Protein AF-0000000084984736 (afdb_homodimer)

Sequence (1146 aa):
MARRSENTKALRWLFRTSKKQLVPMVLLILGNTLLASTAALFALACRGVIDGAVAQDRQELIVYAAALLGIILAQFVLRLACRSLEERIKAKLEMLYKSGLFETLLQKGYSEVTQFHSGELLNRLTNDVVVVSEGVATLLPNLFSLLTRISCALGVLILFDRMFALVFVIGGALLFAVSRVFRGRMKRMHKQVQQKDGEVRSFLQEVLGSLAIVKVFDIQNRMLAKSEQIQQEHYRARMKRRTVGILANAGFGLIFQTGYLYALLWGAFRLFEGSMSFGSLTAVLQLVGQVQQPFANLSGFLPKYYSMIASAERIIEMEQLPDEAGASTQRDAAALYADLRGICFENLTFRYDRETLFESADLQIDKYDFVAIEGISGIGKSTLLKLLLGLYPGYAGRIYLETDGEGEIPADRSTRRLFGYVPQGNYLFSGTIRENITLIRPDATQEQIDEAIRISCAEAFVRQLPQGLDTVIGEKGAGLSEGQVQRLAIARMLLSGAPVLLLDEATSALDEATSALDEQTEEQLLRNLRELRAYTLVIVSHKKAALSICNKRVRIVNQKIICSEEGCEPSPLMARRSENTKALRWLFRTSKKQLVPMVLLILGNTLLASTAALFALACRGVIDGAVAQDRQELIVYAAALLGIILAQFVLRLACRSLEERIKAKLEMLYKSGLFETLLQKGYSEVTQFHSGELLNRLTNDVVVVSEGVATLLPNLFSLLTRISCALGVLILFDRMFALVFVIGGALLFAVSRVFRGRMKRMHKQVQQKDGEVRSFLQEVLGSLAIVKVFDIQNRMLAKSEQIQQEHYRARMKRRTVGILANAGFGLIFQTGYLYALLWGAFRLFEGSMSFGSLTAVLQLVGQVQQPFANLSGFLPKYYSMIASAERIIEMEQLPDEAGASTQRDAAALYADLRGICFENLTFRYDRETLFESADLQIDKYDFVAIEGISGIGKSTLLKLLLGLYPGYAGRIYLETDGEGEIPADRSTRRLFGYVPQGNYLFSGTIRENITLIRPDATQEQIDEAIRISCAEAFVRQLPQGLDTVIGEKGAGLSEGQVQRLAIARMLLSGAPVLLLDEATSALDEATSALDEQTEEQLLRNLRELRAYTLVIVSHKKAALSICNKRVRIVNQKIICSEEGCEPSPL

Solvent-accessible surface area (backbone atoms only — not comparable to full-atom values): 57967 Å² total; per-residue (Å²): 106,75,64,58,50,49,51,51,50,33,50,52,50,51,53,63,71,44,51,88,51,44,63,62,48,52,50,41,39,51,46,40,40,51,49,35,48,49,52,51,50,47,26,54,29,53,15,41,26,40,42,18,19,72,68,65,35,66,68,49,26,52,52,24,47,51,50,43,52,52,50,51,53,50,47,51,54,50,48,50,51,38,54,50,48,41,51,49,50,25,52,52,42,30,50,49,49,31,52,49,50,50,51,49,59,70,52,29,25,55,59,69,56,65,70,47,54,68,68,57,55,46,40,51,52,46,55,29,30,47,44,33,22,47,33,62,47,44,51,55,44,49,52,51,33,44,52,42,34,51,50,47,44,44,54,54,35,41,73,73,37,58,71,59,33,50,53,53,50,51,52,50,50,50,51,51,52,55,52,56,65,48,45,63,57,48,52,56,39,49,53,51,34,50,51,37,49,48,49,46,51,53,50,54,48,49,51,65,73,35,42,67,59,36,58,48,64,66,41,54,68,58,54,50,52,50,50,51,52,50,47,49,54,34,46,52,44,42,50,55,43,47,51,53,50,50,49,52,52,48,51,51,50,48,53,48,50,52,48,48,48,47,51,50,51,52,39,27,52,33,38,50,73,64,80,42,53,73,11,56,41,52,21,53,53,47,46,53,57,63,57,45,60,60,57,67,54,49,73,56,44,55,62,46,48,52,49,19,44,52,30,37,45,55,52,47,55,61,69,64,49,61,60,44,72,64,56,87,62,67,52,60,34,67,64,49,54,73,34,42,50,29,41,39,36,43,47,28,28,34,54,59,88,93,42,72,39,32,58,61,21,51,47,77,44,50,64,58,36,28,35,27,40,32,63,60,87,88,55,39,70,69,55,52,54,37,39,58,48,34,44,52,82,81,53,46,64,46,50,30,33,37,31,77,80,82,38,73,41,70,44,24,46,25,48,20,53,30,45,20,67,34,61,66,69,68,78,42,58,64,41,28,49,45,58,52,34,27,62,76,33,75,81,60,48,70,66,56,51,51,49,24,28,50,45,31,64,35,45,69,63,37,66,67,36,93,52,32,53,65,32,74,29,35,67,53,29,39,94,51,54,66,41,55,42,36,22,44,42,47,16,20,30,54,54,57,63,32,45,31,37,37,32,31,42,52,57,51,52,27,57,70,37,82,43,74,60,32,52,50,49,52,46,49,28,51,49,45,54,60,67,45,74,79,34,26,37,39,35,35,50,89,46,65,68,61,50,64,71,25,64,32,42,34,36,51,51,95,35,31,52,46,75,46,67,68,72,68,65,64,70,76,128,108,74,65,59,50,50,51,52,51,30,49,52,49,48,54,64,72,44,52,87,50,43,64,64,47,51,50,41,40,52,46,40,41,51,50,36,48,48,54,51,51,47,26,55,29,50,15,41,27,40,43,19,20,72,69,65,35,67,68,50,26,52,53,25,49,51,49,44,52,51,50,52,53,49,46,51,54,50,49,51,50,36,52,51,48,42,51,49,49,25,51,52,41,30,51,51,49,32,53,49,50,50,51,50,60,69,51,29,26,54,57,68,56,65,71,47,53,70,67,57,55,47,40,51,53,46,54,29,29,47,45,32,21,47,34,61,47,44,50,56,43,50,51,50,31,43,54,42,35,50,50,47,43,45,54,55,34,42,73,73,37,57,69,59,32,50,52,52,52,50,53,50,52,50,50,51,52,55,50,56,65,48,46,63,55,48,51,54,39,48,53,51,35,52,52,37,49,49,50,47,51,51,50,54,49,49,49,64,73,36,43,66,60,35,59,47,63,65,40,53,68,58,54,50,52,52,48,51,52,49,48,49,53,35,48,52,43,42,49,54,42,47,50,53,51,49,49,53,54,48,50,51,51,49,54,49,50,50,49,48,48,46,51,49,52,53,38,28,54,34,38,49,72,64,80,44,53,73,10,56,41,52,21,52,53,47,48,56,56,62,55,46,60,60,57,66,53,48,73,57,45,54,62,46,49,53,50,18,46,53,31,38,45,57,51,48,55,60,68,65,48,60,61,44,71,64,54,87,63,66,51,60,36,67,63,49,53,73,34,41,51,27,42,38,35,42,47,28,28,34,54,60,91,91,41,73,39,33,57,61,20,51,45,77,44,49,65,58,37,29,34,26,40,33,62,60,88,86,56,37,71,66,54,52,53,36,40,58,47,34,43,51,90,76,56,48,65,45,50,29,34,36,30,75,81,82,35,74,42,71,43,25,47,25,47,21,53,31,45,20,66,33,61,66,68,71,78,42,58,64,41,27,48,46,57,52,33,28,61,76,34,76,80,62,47,70,68,55,51,52,49,24,28,50,46,32,64,37,45,69,64,37,65,68,37,94,53,33,54,65,32,75,28,35,67,54,29,39,94,53,52,65,42,56,43,35,24,44,43,48,17,21,29,55,54,58,62,31,45,32,36,38,34,32,41,53,58,50,52,29,58,70,37,82,42,74,61,32,50,51,48,50,48,49,28,52,49,45,53,60,66,46,74,79,33,25,38,39,35,36,50,88,46,66,68,61,52,63,72,24,64,32,42,34,35,52,52,94,34,29,53,45,76,46,66,69,73,66,62,63,70,75,128

pLDDT: mean 83.74, std 11.46, range [23.34, 96.56]

Radius of gyration: 37.22 Å; Cα contacts (8 Å, |Δi|>4): 1682; chains: 2; bounding box: 83×115×74 Å

Secondary structure (DSSP, 8-state):
-HHHHHHHHHHHHHHHHTGGGHHHHHHHHHHHHHHHHHHHHHHHHHHHHHHHHHTT-HHHHHHHHHHHHHHHHHHHHHHHHHHHHHHHHHHHHHHHHHHHHHHHHHHB-HHHHTTS-HHHHHHIIIIIHHHHHHIIIIIHHHHHHHHHHHHHHHHHHHHH-HHHHHHHHHHHHHHHHHHHHHHHHHHHHHHHHHHHHHHHHHHHHHHHHTHHHHHHTT-HHHHHHHHHHHHHHHHHHHHHHHHHHHHHHHHHHHHHHHHHHHHHHHHHHHHHHT-S-HHHHHHHHHHHHHHHHHHHHHTTHHHHHHHHHHHHHHHHHHHTSPBPPS-SPPPPHHHHHHHEEEEEEEEEEEEETTEEEEEEEEEEEETT-EEEEE--TTSSHHHHHHHHTTS---EEEEEEEEESSS-EEE-SGGGGGGEEEE-SS----SEEHHHHHTSS-TT--HHHHHHHHHHTT-HHHHHHSTTGGG-EE-GGGTTS-HHHHHHHHHHHHHHHT-SEEEEESTTSTTTS--SHHHHHHHHHHHHHHHH-TT-EEEEE---HHHHHH-SEEEEEETTEEEEE---------/-HHHHHHHHHHHHHHHHTGGGHHHHHHHHHHHHHHHHHHHHHHHHHHHHHHHHHTT-HHHHHHHHHHHHHHHHHHHHHHHHHHHHHHHHHHHHHHHHHHHHHHHHHHB-HHHHTTS-HHHHHHIIIIIHHHHHHIIIIIHHHHHHHHHHHHHHHHHHHHH-HHHHHHHHHHHHHHHHHHHHHHHHHHHHHHHHHHHHHHHHHHHHHHHHTHHHHHHTT-HHHHHHHHHHHHHHHHHHHHHHHHHHHHHHHHHHHHHHHHHHHHHHHHHHHHHHT-S-HHHHHHHHHHHHHHHHHHHHHTTHHHHHHHHHHHHHHHHHHHTSPBPPS-SPPPPHHHHHHHEEEEEEEEEEEEETTEEEEEEEEEEEETT-EEEEE--TTSSHHHHHHHHTT-----EEEEEEEESSS-EEE-SGGGGGGEEEE-SS----SEEHHHHHTSS-TT--HHHHHHHHHHTT-HHHHHHSTTGGG-EE-GGGTTS-HHHHHHHHHHHHHHHT-SEEEEESTTHHHHS--SHHHHHHHHHHHHHHHH-TT-EEEEE---HHHHHH-SEEEEEETTEEEEE---------

Foldseek 3Di:
DVVVVLLVVLVVVLCVLLVVCVVLLVVLLVLLLVLLLLLLVLLLLLLQLQVCVVVVPPVSNVVSVVVNVVSVVVNVVSVVVSVVSLVVQLVVQLVSLLVVLVVLLVQAFLLQNVVDDPVVSVCLSPVLSNLQSCLVSPLVSLVSSLVSNLVSLLVVVCVVPVVLSVLVVVLVVVLVVLCVVLVVVLVVLVVVLVVLVVVLVVLVVVCVVVVVVCVVVVCVVVSVVVSVVSVVVSVVSVVVSVVSVVVSLVVLVVSLVVSLVVLQVVQVVCVVVVNDDPSRSSSNNSSSVVSSVSSSCVSVSVVSSVSNSVSSSVSVVSSPHHGQDDDQAADDLVVLLVFFFWKKFAQKWDDDPPRTLAGRAIDIGGFLFQEEEEEDPPSCPLVVVCVLLASDPPIPGFIWTAGNPPGTHGRHPRNNLLEQEDAPAQAFAWFFLLCRLCVLPVPDDPVLLVVLCVLLVLQVVLVVDPVRRRDTAHGSRHPDQLSNRLSSSSSSSVSSVRQEYEAHCSLVSLVVVPDPVSVVSVLSSLVSVSVVSRHHYYHYDPDPSSVLSGQKYWYRDPSYIDIDSPPSVNPDD/DVVVVLLVVLVVVLCVLLVVCVVLLVVLLVLLLVLLLLLLVLLLLLLQLQLCVVVVPPVSNVVSVVVNVVSVVVNVVSVVVSVVSLVVQLVVQLVSLLVVLVVLLVQFFLLQNVVDDPVVSVCLSHVLSNLQSCLVSPLVSLVSSLVSNLVSLLVVVCVVPVVLSVLVVVLVVVLVVLCVVLVVVLVVLVVVLVVLVVVLVVLVVVCVVVVVVCVVVVCVVVSVVVSVVSVVVSVVSVVVSVVSVVVSLVVLVVSLVVSLVVLQVVQVVCVVVVNDDPSRSSSNNSSSVVSSVSSSCVSVSVVSSVSNSVSSSVSVVSSPHHGQDDDQAADDLVVLLVFFFWKKFAQKWDDDPPRTLAGRAIDIGGFLFQEEEEEDPPSCPLVVVCVLLASDPDIPGFIWTAGDPPGTHGRHPRNNLLEQEDAPAQAFAWFFLQCRLCVLPVPDDPVLLVVLCVLLVLQPVLVVDPVRRRDTAHGSRHPDQLSNRLSSSSSSSVSSVRQEYEAHCSLVSLVVVPDPVSVVSVLSSLVSVSVVSRHHYYHHDPDPSSVLSGQKYWYRDPSYIDIDSDCSVNPDD

InterPro domains:
  IPR003439 ABC transporter-like, ATP-binding domain [PF00005] (360-508)
  IPR003439 ABC transporter-like, ATP-binding domain [PS50893] (343-573)
  IPR003593 AAA+ ATPase domain [SM00382] (367-563)
  IPR011527 ABC transporter type 1, transmembrane domain [PF00664] (26-295)
  IPR011527 ABC transporter type 1, transmembrane domain [PS50929] (26-307)
  IPR027417 P-loop containing nucleoside triphosphate hydrolase [G3DSA:3.40.50.300] (335-569)
  IPR027417 P-loop containing nucleoside triphosphate hydrolase [SSF52540] (338-556)
  IPR036640 ABC transporter type 1, transmembrane domain superfamily [G3DSA:1.20.1560.10] (3-320)
  IPR036640 ABC transporter type 1, transmembrane domain superfamily [SSF90123] (9-323)
  IPR039421 Type 1 protein exporter [PTHR43394] (5-555)

Nearest PDB structures (foldseek):
  9csi-assembly1_A  TM=8.210E-01  e=5.851E-30  Acinetobacter baumannii
  4ayx-assembly1_A  TM=8.257E-01  e=1.618E-29  Homo sapiens
  9fw3-assembly1_B  TM=7.761E-01  e=8.664E-29  Mycolicibacterium thermoresistibile ATCC 19527
  8t46-assembly1_A  TM=7.572E-01  e=9.189E-26  Homo sapiens
  7y49-assembly1_A  TM=7.656E-01  e=5.448E-25  Homo sapiens

Organism: NCBI:txid537013

Structure (mmCIF, N/CA/C/O backbone):
data_AF-0000000084984736-model_v1
#
loop_
_entity.id
_entity.type
_entity.pdbx_description
1 polymer 'ABC transporter, ATP-binding protein'
#
loop_
_atom_site.group_PDB
_atom_site.id
_atom_site.type_symbol
_atom_site.label_atom_id
_atom_site.label_alt_id
_atom_site.label_comp_id
_atom_site.label_asym_id
_atom_site.label_entity_id
_atom_site.label_seq_id
_atom_site.pdbx_PDB_ins_code
_atom_site.Cartn_x
_atom_site.Cartn_y
_atom_site.Cartn_z
_atom_site.occupancy
_atom_site.B_iso_or_equiv
_atom_site.auth_seq_id
_atom_site.auth_comp_id
_atom_site.auth_asym_id
_atom_site.auth_atom_id
_atom_site.pdbx_PDB_model_num
ATOM 1 N N . MET A 1 1 ? -6.754 -20.75 22.734 1 29.44 1 MET A N 1
ATOM 2 C CA . MET A 1 1 ? -8.211 -20.797 22.75 1 29.44 1 MET A CA 1
ATOM 3 C C . MET A 1 1 ? -8.812 -19.531 22.141 1 29.44 1 MET A C 1
ATOM 5 O O . MET A 1 1 ? -9.781 -19.609 21.391 1 29.44 1 MET A O 1
ATOM 9 N N . ALA A 1 2 ? -8.273 -18.328 22.641 1 43.88 2 ALA A N 1
ATOM 10 C CA . ALA A 1 2 ? -8.789 -17.047 22.141 1 43.88 2 ALA A CA 1
ATOM 11 C C . ALA A 1 2 ? -8.609 -16.938 20.625 1 43.88 2 ALA A C 1
ATOM 13 O O . ALA A 1 2 ? -9.477 -16.406 19.938 1 43.88 2 ALA A O 1
ATOM 14 N N . ARG A 1 3 ? -7.434 -17.516 20.219 1 53.22 3 ARG A N 1
ATOM 15 C CA . ARG A 1 3 ? -7.086 -17.453 18.797 1 53.22 3 ARG A CA 1
ATOM 16 C C . ARG A 1 3 ? -8 -18.359 17.969 1 53.22 3 ARG A C 1
ATOM 18 O O . ARG A 1 3 ? -8.328 -18.031 16.828 1 53.22 3 ARG A O 1
ATOM 25 N N . ARG A 1 4 ? -8.266 -19.484 18.516 1 50.94 4 ARG A N 1
ATOM 26 C CA . ARG A 1 4 ? -9.188 -20.422 17.891 1 50.94 4 ARG A CA 1
ATOM 27 C C . ARG A 1 4 ? -10.57 -19.812 17.719 1 50.94 4 ARG A C 1
ATOM 29 O O . ARG A 1 4 ? -11.242 -20.031 16.703 1 50.94 4 ARG A O 1
ATOM 36 N N . SER A 1 5 ? -10.891 -19.156 18.625 1 62.09 5 SER A N 1
ATOM 37 C CA . SER A 1 5 ? -12.188 -18.484 18.656 1 62.09 5 SER A CA 1
ATOM 38 C C . SER A 1 5 ? -12.266 -17.375 17.609 1 62.09 5 SER A C 1
ATOM 40 O O . SER A 1 5 ? -13.297 -17.203 16.969 1 62.09 5 SER A O 1
ATOM 42 N N . GLU A 1 6 ? -11.062 -16.812 17.312 1 67.44 6 GLU A N 1
ATOM 43 C CA . GLU A 1 6 ? -11.031 -15.727 16.344 1 67.44 6 GLU A CA 1
ATOM 44 C C . GLU A 1 6 ? -11.148 -16.25 14.914 1 67.44 6 GLU A C 1
ATOM 46 O O . GLU A 1 6 ? -11.82 -15.656 14.07 1 67.44 6 GLU A O 1
ATOM 51 N N . ASN A 1 7 ? -10.688 -17.422 14.773 1 74.56 7 ASN A N 1
ATOM 52 C CA . ASN A 1 7 ? -10.789 -18.047 13.461 1 74.56 7 ASN A CA 1
ATOM 53 C C . ASN A 1 7 ? -12.227 -18.469 13.148 1 74.56 7 ASN A C 1
ATOM 55 O O . ASN A 1 7 ? -12.703 -18.281 12.031 1 74.56 7 ASN A O 1
ATOM 59 N N . THR A 1 8 ? -12.805 -18.984 14.195 1 80 8 THR A N 1
ATOM 60 C CA . THR A 1 8 ? -14.18 -19.438 14.008 1 80 8 THR A CA 1
ATOM 61 C C . THR A 1 8 ? -15.102 -18.25 13.742 1 80 8 THR A C 1
ATOM 63 O O . THR A 1 8 ? -16.031 -18.359 12.938 1 80 8 THR A O 1
ATOM 66 N N . LYS A 1 9 ? -14.867 -17.188 14.414 1 82.75 9 LYS A N 1
ATOM 67 C CA . LYS A 1 9 ? -15.672 -15.984 14.188 1 82.75 9 LYS A CA 1
ATOM 68 C C . LYS A 1 9 ? -15.508 -15.477 12.758 1 82.75 9 LYS A C 1
ATOM 70 O O . LYS A 1 9 ? -16.484 -15.094 12.117 1 82.75 9 LYS A O 1
ATOM 75 N N . ALA A 1 10 ? -14.297 -15.516 12.297 1 87.38 10 ALA A N 1
ATOM 76 C CA . ALA A 1 10 ? -14.023 -15.062 10.938 1 87.38 10 ALA A CA 1
ATOM 77 C C . ALA A 1 10 ? -14.703 -15.961 9.906 1 87.38 10 ALA A C 1
ATOM 79 O O . ALA A 1 10 ? -15.289 -15.477 8.938 1 87.38 10 ALA A O 1
ATOM 80 N N . LEU A 1 11 ? -14.719 -17.234 10.203 1 86.81 11 LEU A N 1
ATOM 81 C CA . LEU A 1 11 ? -15.328 -18.172 9.273 1 86.81 11 LEU A CA 1
ATOM 82 C C . LEU A 1 11 ? -16.844 -18.047 9.273 1 86.81 11 LEU A C 1
ATOM 84 O O . LEU A 1 11 ? -17.484 -18.141 8.227 1 86.81 11 LEU A O 1
ATOM 88 N N . ARG A 1 12 ? -17.391 -17.828 10.414 1 86.25 12 ARG A N 1
ATOM 89 C CA . ARG A 1 12 ? -18.828 -17.625 10.516 1 86.25 12 ARG A CA 1
ATOM 90 C C . ARG A 1 12 ? -19.266 -16.344 9.805 1 86.25 12 ARG A C 1
ATOM 92 O O . ARG A 1 12 ? -20.312 -16.328 9.148 1 86.25 12 ARG A O 1
ATOM 99 N N . TRP A 1 13 ? -18.453 -15.391 9.984 1 88.5 13 TRP A N 1
ATOM 100 C CA . TRP A 1 13 ? -18.734 -14.125 9.312 1 88.5 13 TRP A CA 1
ATOM 101 C C . TRP A 1 13 ? -18.672 -14.289 7.801 1 88.5 13 TRP A C 1
ATOM 103 O O . TRP A 1 13 ? -19.531 -13.781 7.078 1 88.5 13 TRP A O 1
ATOM 113 N N . LEU A 1 14 ? -17.734 -15.031 7.359 1 87.94 14 LEU A N 1
ATOM 114 C CA . LEU A 1 14 ? -17.562 -15.258 5.93 1 87.94 14 LEU A CA 1
ATOM 115 C C . LEU A 1 14 ? -18.75 -16.031 5.359 1 87.94 14 LEU A C 1
ATOM 117 O O . LEU A 1 14 ? -19.234 -15.711 4.277 1 87.94 14 LEU A O 1
ATOM 121 N N . PHE A 1 15 ? -19.172 -16.953 6.098 1 85.38 15 PHE A N 1
ATOM 122 C CA . PHE A 1 15 ? -20.297 -17.781 5.652 1 85.38 15 PHE A CA 1
ATOM 123 C C . PHE A 1 15 ? -21.578 -16.984 5.621 1 85.38 15 PHE A C 1
ATOM 125 O O . PHE A 1 15 ? -22.391 -17.125 4.699 1 85.38 15 PHE A O 1
ATOM 132 N N . ARG A 1 16 ? -21.766 -16.109 6.578 1 84.75 16 ARG A N 1
ATOM 133 C CA . ARG A 1 16 ? -22.984 -15.305 6.68 1 84.75 16 ARG A CA 1
ATOM 134 C C . ARG A 1 16 ? -23.031 -14.242 5.59 1 84.75 16 ARG A C 1
ATOM 136 O O . ARG A 1 16 ? -24.078 -14.008 4.984 1 84.75 16 ARG A O 1
ATOM 143 N N . THR A 1 17 ? -21.922 -13.727 5.285 1 85.75 17 THR A N 1
ATOM 144 C CA . THR A 1 17 ? -21.875 -12.609 4.344 1 85.75 17 THR A CA 1
ATOM 145 C C . THR A 1 17 ? -21.859 -13.125 2.904 1 85.75 17 THR A C 1
ATOM 147 O O . THR A 1 17 ? -22.25 -12.406 1.981 1 85.75 17 THR A O 1
ATOM 150 N N . SER A 1 18 ? -21.422 -14.336 2.721 1 88.88 18 SER A N 1
ATOM 151 C CA . SER A 1 18 ? -21.312 -14.891 1.374 1 88.88 18 SER A CA 1
ATOM 152 C C . SER A 1 18 ? -22.531 -15.75 1.036 1 88.88 18 SER A C 1
ATOM 154 O O . SER A 1 18 ? -22.531 -16.484 0.046 1 88.88 18 SER A O 1
ATOM 156 N N . LYS A 1 19 ? -23.594 -15.703 1.816 1 86.56 19 LYS A N 1
ATOM 157 C CA . LYS A 1 19 ? -24.766 -16.562 1.669 1 86.56 19 LYS A CA 1
ATOM 158 C C . LYS A 1 19 ? -25.453 -16.328 0.325 1 86.56 19 LYS A C 1
ATOM 160 O O . LYS A 1 19 ? -25.984 -17.266 -0.276 1 86.56 19 LYS A O 1
ATOM 165 N N . LYS A 1 20 ? -25.422 -15.164 -0.177 1 83.62 20 LYS A N 1
ATOM 166 C CA . LYS A 1 20 ? -26.078 -14.852 -1.441 1 83.62 20 LYS A CA 1
ATOM 167 C C . LYS A 1 20 ? -25.391 -15.539 -2.611 1 83.62 20 LYS A C 1
ATOM 169 O O . LYS A 1 20 ? -26 -15.758 -3.662 1 83.62 20 LYS A O 1
ATOM 174 N N . GLN A 1 21 ? -24.156 -15.914 -2.439 1 88.31 21 GLN A N 1
ATOM 175 C CA . GLN A 1 21 ? -23.391 -16.547 -3.518 1 88.31 21 GLN A CA 1
ATOM 176 C C . GLN A 1 21 ? -23.203 -18.031 -3.256 1 88.31 21 GLN A C 1
ATOM 178 O O . GLN A 1 21 ? -22.328 -18.672 -3.865 1 88.31 21 GLN A O 1
ATOM 183 N N . LEU A 1 22 ? -24.062 -18.625 -2.439 1 88.44 22 LEU A N 1
ATOM 184 C CA . LEU A 1 22 ? -23.922 -20.047 -2.109 1 88.44 22 LEU A CA 1
ATOM 185 C C . LEU A 1 22 ? -24.297 -20.922 -3.295 1 88.44 22 LEU A C 1
ATOM 187 O O . LEU A 1 22 ? -23.656 -21.953 -3.547 1 88.44 22 LEU A O 1
ATOM 191 N N . VAL A 1 23 ? -25.297 -20.469 -3.992 1 91.06 23 VAL A N 1
ATOM 192 C CA . VAL A 1 23 ? -25.781 -21.266 -5.109 1 91.06 23 VAL A CA 1
ATOM 193 C C . VAL A 1 23 ? -24.703 -21.344 -6.188 1 91.06 23 VAL A C 1
ATOM 195 O O . VAL A 1 23 ? -24.312 -22.438 -6.613 1 91.06 23 VAL A O 1
ATOM 198 N N . PRO A 1 24 ? -24.156 -20.188 -6.598 1 92.5 24 PRO A N 1
ATOM 199 C CA . PRO A 1 24 ? -23.078 -20.281 -7.578 1 92.5 24 PRO A CA 1
ATOM 200 C C . PRO A 1 24 ? -21.859 -21.047 -7.039 1 92.5 24 PRO A C 1
ATOM 202 O O . PRO A 1 24 ? -21.156 -21.719 -7.801 1 92.5 24 PRO A O 1
ATOM 205 N N . MET A 1 25 ? -21.656 -20.969 -5.852 1 91.19 25 MET A N 1
ATOM 206 C CA . MET A 1 25 ? -20.531 -21.672 -5.262 1 91.19 25 MET A CA 1
ATOM 207 C C . MET A 1 25 ? -20.75 -23.188 -5.312 1 91.19 25 MET A C 1
ATOM 209 O O . MET A 1 25 ? -19.812 -23.938 -5.617 1 91.19 25 MET A O 1
ATOM 213 N N . VAL A 1 26 ? -21.906 -23.625 -4.988 1 91.19 26 VAL A N 1
ATOM 214 C CA . VAL A 1 26 ? -22.234 -25.047 -5.047 1 91.19 26 VAL A CA 1
ATOM 215 C C . VAL A 1 26 ? -22.141 -25.531 -6.492 1 91.19 26 VAL A C 1
ATOM 217 O O . VAL A 1 26 ? -21.656 -26.641 -6.75 1 91.19 26 VAL A O 1
ATOM 220 N N . LEU A 1 27 ? -22.594 -24.672 -7.359 1 92.56 27 LEU A N 1
ATOM 221 C CA . LEU A 1 27 ? -22.5 -25.016 -8.773 1 92.56 27 LEU A CA 1
ATOM 222 C C . LEU A 1 27 ? -21.047 -25.141 -9.203 1 92.56 27 LEU A C 1
ATOM 224 O O . LEU A 1 27 ? -20.703 -26 -10.023 1 92.56 27 LEU A O 1
ATOM 228 N N . LEU A 1 28 ? -20.25 -24.266 -8.664 1 92.06 28 LEU A N 1
ATOM 229 C CA . LEU A 1 28 ? -18.828 -24.328 -8.969 1 92.06 28 LEU A CA 1
ATOM 230 C C . LEU A 1 28 ? -18.203 -25.609 -8.422 1 92.06 28 LEU A C 1
ATOM 232 O O . LEU A 1 28 ? -17.406 -26.266 -9.094 1 92.06 28 LEU A O 1
ATOM 236 N N . ILE A 1 29 ? -18.562 -26.031 -7.258 1 90.38 29 ILE A N 1
ATOM 237 C CA . ILE A 1 29 ? -18.062 -27.25 -6.641 1 90.38 29 ILE A CA 1
ATOM 238 C C . ILE A 1 29 ? -18.516 -28.453 -7.441 1 90.38 29 ILE A C 1
ATOM 240 O O . ILE A 1 29 ? -17.734 -29.359 -7.711 1 90.38 29 ILE A O 1
ATOM 244 N N . LEU A 1 30 ? -19.734 -28.406 -7.844 1 90.94 30 LEU A N 1
ATOM 245 C CA . LEU A 1 30 ? -20.266 -29.5 -8.648 1 90.94 30 LEU A CA 1
ATOM 246 C C . LEU A 1 30 ? -19.578 -29.562 -10 1 90.94 30 LEU A C 1
ATOM 248 O O . LEU A 1 30 ? -19.281 -30.656 -10.5 1 90.94 30 LEU A O 1
ATOM 252 N N . GLY A 1 31 ? -19.406 -28.375 -10.578 1 91.38 31 GLY A N 1
ATOM 253 C CA . GLY A 1 31 ? -18.688 -28.344 -11.836 1 91.38 31 GLY A CA 1
ATOM 254 C C . GLY A 1 31 ? -17.266 -28.891 -11.727 1 91.38 31 GLY A C 1
ATOM 255 O O . GLY A 1 31 ? -16.828 -29.656 -12.586 1 91.38 31 GLY A O 1
ATOM 256 N N . ASN A 1 32 ? -16.609 -28.609 -10.688 1 87.69 32 ASN A N 1
ATOM 257 C CA . ASN A 1 32 ? -15.242 -29.094 -10.469 1 87.69 32 ASN A CA 1
ATOM 258 C C . ASN A 1 32 ? -15.219 -30.594 -10.188 1 87.69 32 ASN A C 1
ATOM 260 O O . ASN A 1 32 ? -14.281 -31.281 -10.578 1 87.69 32 ASN A O 1
ATOM 264 N N . THR A 1 33 ? -16.266 -31.062 -9.5 1 87.06 33 THR A N 1
ATOM 265 C CA . THR A 1 33 ? -16.391 -32.5 -9.242 1 87.06 33 THR A CA 1
ATOM 266 C C . THR A 1 33 ? -16.594 -33.25 -10.547 1 87.06 33 THR A C 1
ATOM 268 O O . THR A 1 33 ? -16.016 -34.312 -10.742 1 87.06 33 THR A O 1
ATOM 271 N N . LEU A 1 34 ? -17.375 -32.688 -11.352 1 89.5 34 LEU A N 1
ATOM 272 C CA . LEU A 1 34 ? -17.594 -33.281 -12.656 1 89.5 34 LEU A CA 1
ATOM 273 C C . LEU A 1 34 ? -16.312 -33.312 -13.469 1 89.5 34 LEU A C 1
ATOM 275 O O . LEU A 1 34 ? -16 -34.312 -14.133 1 89.5 34 LEU A O 1
ATOM 279 N N . LEU A 1 35 ? -15.625 -32.281 -13.367 1 87.56 35 LEU A N 1
ATOM 280 C CA . LEU A 1 35 ? -14.352 -32.188 -14.078 1 87.56 35 LEU A CA 1
ATOM 281 C C . LEU A 1 35 ? -13.367 -33.25 -13.555 1 87.56 35 LEU A C 1
ATOM 283 O O . LEU A 1 35 ? -12.641 -33.875 -14.336 1 87.56 35 LEU A O 1
ATOM 287 N N . ALA A 1 36 ? -13.367 -33.375 -12.266 1 82.81 36 ALA A N 1
ATOM 288 C CA . ALA A 1 36 ? -12.5 -34.406 -11.656 1 82.81 36 ALA A CA 1
ATOM 289 C C . ALA A 1 36 ? -12.883 -35.812 -12.117 1 82.81 36 ALA A C 1
ATOM 291 O O . ALA A 1 36 ? -12.016 -36.625 -12.367 1 82.81 36 ALA A O 1
ATOM 292 N N . SER A 1 37 ? -14.117 -36.031 -12.273 1 84.25 37 SER A N 1
ATOM 293 C CA . SER A 1 37 ? -14.609 -37.344 -12.711 1 84.25 37 SER A CA 1
ATOM 294 C C . SER A 1 37 ? -14.227 -37.625 -14.164 1 84.25 37 SER A C 1
ATOM 296 O O . SER A 1 37 ? -13.945 -38.75 -14.531 1 84.25 37 SER A O 1
ATOM 298 N N . THR A 1 38 ? -14.266 -36.531 -14.969 1 87.19 38 THR A N 1
ATOM 299 C CA . THR A 1 38 ? -13.891 -36.719 -16.375 1 87.19 38 THR A CA 1
ATOM 300 C C . THR A 1 38 ? -12.422 -37.094 -16.5 1 87.19 38 THR A C 1
ATOM 302 O O . THR A 1 38 ? -12.023 -37.75 -17.453 1 87.19 38 THR A O 1
ATOM 305 N N . ALA A 1 39 ? -11.617 -36.688 -15.523 1 80.38 39 ALA A N 1
ATOM 306 C CA . ALA A 1 39 ? -10.211 -37.062 -15.539 1 80.38 39 ALA A CA 1
ATOM 307 C C . ALA A 1 39 ? -10.039 -38.594 -15.375 1 80.38 39 ALA A C 1
ATOM 309 O O . ALA A 1 39 ? -9.203 -39.188 -16.047 1 80.38 39 ALA A O 1
ATOM 310 N N . ALA A 1 40 ? -10.852 -39.156 -14.5 1 82.5 40 ALA A N 1
ATOM 311 C CA . ALA A 1 40 ? -10.836 -40.594 -14.32 1 82.5 40 ALA A CA 1
ATOM 312 C C . ALA A 1 40 ? -11.32 -41.312 -15.57 1 82.5 40 ALA A C 1
ATOM 314 O O . ALA A 1 40 ? -10.75 -42.344 -15.969 1 82.5 40 ALA A O 1
ATOM 315 N N . LEU A 1 41 ? -12.328 -40.75 -16.172 1 85.75 41 LEU A N 1
ATOM 316 C CA . LEU A 1 41 ? -12.859 -41.344 -17.406 1 85.75 41 LEU A CA 1
ATOM 317 C C . LEU A 1 41 ? -11.836 -41.25 -18.531 1 85.75 41 LEU A C 1
ATOM 319 O O . LEU A 1 41 ? -11.773 -42.156 -19.375 1 85.75 41 LEU A O 1
ATOM 323 N N . PHE A 1 42 ? -11.117 -40.219 -18.5 1 86.12 42 PHE A N 1
ATOM 324 C CA . PHE A 1 42 ? -10.055 -40.062 -19.5 1 86.12 42 PHE A CA 1
ATOM 325 C C . PHE A 1 42 ? -9.023 -41.156 -19.359 1 86.12 42 PHE A C 1
ATOM 327 O O . PHE A 1 42 ? -8.602 -41.75 -20.375 1 86.12 42 PHE A O 1
ATOM 334 N N . ALA A 1 43 ? -8.617 -41.469 -18.172 1 81.75 43 ALA A N 1
ATOM 335 C CA . ALA A 1 43 ? -7.645 -42.531 -17.922 1 81.75 43 ALA A CA 1
ATOM 336 C C . ALA A 1 43 ? -8.18 -43.875 -18.375 1 81.75 43 ALA A C 1
ATOM 338 O O . ALA A 1 43 ? -7.453 -44.688 -18.984 1 81.75 43 ALA A O 1
ATOM 339 N N . LEU A 1 44 ? -9.469 -44.156 -18.141 1 84.69 44 LEU A N 1
ATOM 340 C CA . LEU A 1 44 ? -10.086 -45.438 -18.516 1 84.69 44 LEU A CA 1
ATOM 341 C C . LEU A 1 44 ? -10.211 -45.562 -20.031 1 84.69 44 LEU A C 1
ATOM 343 O O . LEU A 1 44 ? -10.055 -46.625 -20.594 1 84.69 44 LEU A O 1
ATOM 347 N N . ALA A 1 45 ? -10.484 -44.406 -20.609 1 86.75 45 ALA A N 1
ATOM 348 C CA . ALA A 1 45 ? -10.594 -44.406 -22.062 1 86.75 45 ALA A CA 1
ATOM 349 C C . ALA A 1 45 ? -9.234 -44.656 -22.703 1 86.75 45 ALA A C 1
ATOM 351 O O . ALA A 1 45 ? -9.141 -45.281 -23.766 1 86.75 45 ALA A O 1
ATOM 352 N N . CYS A 1 46 ? -8.172 -44.094 -22.109 1 83.94 46 CYS A N 1
ATOM 353 C CA . CYS A 1 46 ? -6.82 -44.344 -22.609 1 83.94 46 CYS A CA 1
ATOM 354 C C . CYS A 1 46 ? -6.488 -45.844 -22.562 1 83.94 46 CYS A C 1
ATOM 356 O O . CYS A 1 46 ? -5.859 -46.375 -23.484 1 83.94 46 CYS A O 1
ATOM 358 N N . ARG A 1 47 ? -6.941 -46.438 -21.516 1 82.81 47 ARG A N 1
ATOM 359 C CA . ARG A 1 47 ? -6.758 -47.906 -21.406 1 82.81 47 ARG A CA 1
ATOM 360 C C . ARG A 1 47 ? -7.402 -48.625 -22.578 1 82.81 47 ARG A C 1
ATOM 362 O O . ARG A 1 47 ? -6.789 -49.5 -23.172 1 82.81 47 ARG A O 1
ATOM 369 N N . GLY A 1 48 ? -8.625 -48.25 -22.859 1 82.56 48 GLY A N 1
ATOM 370 C CA . GLY A 1 48 ? -9.352 -48.906 -23.953 1 82.56 48 GLY A CA 1
ATOM 371 C C . GLY A 1 48 ? -8.68 -48.719 -25.297 1 82.56 48 GLY A C 1
ATOM 372 O O . GLY A 1 48 ? -8.656 -49.656 -26.109 1 82.56 48 GLY A O 1
ATOM 373 N N . VAL A 1 49 ? -8.133 -47.594 -25.5 1 84 49 VAL A N 1
ATOM 374 C CA . VAL A 1 49 ? -7.465 -47.344 -26.766 1 84 49 VAL A CA 1
ATOM 375 C C . VAL A 1 49 ? -6.223 -48.219 -26.906 1 84 49 VAL A C 1
ATOM 377 O O . VAL A 1 49 ? -6.004 -48.812 -27.938 1 84 49 VAL A O 1
ATOM 380 N N . ILE A 1 50 ? -5.418 -48.312 -25.812 1 82.5 50 ILE A N 1
ATOM 381 C CA . ILE A 1 50 ? -4.168 -49.062 -25.859 1 82.5 50 ILE A CA 1
ATOM 382 C C . ILE A 1 50 ? -4.473 -50.562 -25.938 1 82.5 50 ILE A C 1
ATOM 384 O O . ILE A 1 50 ? -3.869 -51.281 -26.734 1 82.5 50 ILE A O 1
ATOM 388 N N . ASP A 1 51 ? -5.434 -51 -25.141 1 82.12 51 ASP A N 1
ATOM 389 C CA . ASP A 1 51 ? -5.797 -52.438 -25.188 1 82.12 51 ASP A CA 1
ATOM 390 C C . ASP A 1 51 ? -6.414 -52.781 -26.547 1 82.12 51 ASP A C 1
ATOM 392 O O . ASP A 1 51 ? -6.18 -53.875 -27.062 1 82.12 51 ASP A O 1
ATOM 396 N N . GLY A 1 52 ? -7.262 -51.906 -27.062 1 78.56 52 GLY A N 1
ATOM 397 C CA . GLY A 1 52 ? -7.816 -52.125 -28.375 1 78.56 52 GLY A CA 1
ATOM 398 C C . GLY A 1 52 ? -6.762 -52.188 -29.469 1 78.56 52 GLY A C 1
ATOM 399 O O . GLY A 1 52 ? -6.871 -53 -30.406 1 78.56 52 GLY A O 1
ATOM 400 N N . ALA A 1 53 ? -5.723 -51.406 -29.297 1 78.94 53 ALA A N 1
ATOM 401 C CA . ALA A 1 53 ? -4.625 -51.406 -30.266 1 78.94 53 ALA A CA 1
ATOM 402 C C . ALA A 1 53 ? -3.83 -52.719 -30.188 1 78.94 53 ALA A C 1
ATOM 404 O O . ALA A 1 53 ? -3.412 -53.25 -31.203 1 78.94 53 ALA A O 1
ATOM 405 N N . VAL A 1 54 ? -3.646 -53.188 -28.953 1 77.94 54 VAL A N 1
ATOM 406 C CA . VAL A 1 54 ? -2.893 -54.438 -28.75 1 77.94 54 VAL A CA 1
ATOM 407 C C . VAL A 1 54 ? -3.686 -55.625 -29.297 1 77.94 54 VAL A C 1
ATOM 409 O O . VAL A 1 54 ? -3.113 -56.531 -29.891 1 77.94 54 VAL A O 1
ATOM 412 N N . ALA A 1 55 ? -5.016 -55.562 -29.094 1 79.62 55 ALA A N 1
ATOM 413 C CA . ALA A 1 55 ? -5.867 -56.688 -29.531 1 79.62 55 ALA A CA 1
ATOM 414 C C . ALA A 1 55 ? -6.137 -56.594 -31.031 1 79.62 55 ALA A C 1
ATOM 416 O O . ALA A 1 55 ? -6.734 -57.5 -31.609 1 79.62 55 ALA A O 1
ATOM 417 N N . GLN A 1 56 ? -5.602 -55.531 -31.719 1 80.44 56 GLN A N 1
ATOM 418 C CA . GLN A 1 56 ? -5.777 -55.281 -33.156 1 80.44 56 GLN A CA 1
ATOM 419 C C . GLN A 1 56 ? -7.254 -55.25 -33.531 1 80.44 56 GLN A C 1
ATOM 421 O O . GLN A 1 56 ? -7.664 -55.812 -34.531 1 80.44 56 GLN A O 1
ATOM 426 N N . ASP A 1 57 ? -8.016 -54.781 -32.656 1 83.69 57 ASP A N 1
ATOM 427 C CA . ASP A 1 57 ? -9.438 -54.562 -32.875 1 83.69 57 ASP A CA 1
ATOM 428 C C . ASP A 1 57 ? -9.695 -53.125 -33.312 1 83.69 57 ASP A C 1
ATOM 430 O O . ASP A 1 57 ? -9.711 -52.219 -32.5 1 83.69 57 ASP A O 1
ATOM 434 N N . ARG A 1 58 ? -9.961 -52.938 -34.625 1 82.5 58 ARG A N 1
ATOM 435 C CA . ARG A 1 58 ? -10.125 -51.594 -35.188 1 82.5 58 ARG A CA 1
ATOM 436 C C . ARG A 1 58 ? -11.375 -50.906 -34.656 1 82.5 58 ARG A C 1
ATOM 438 O O . ARG A 1 58 ? -11.375 -49.719 -34.406 1 82.5 58 ARG A O 1
ATOM 445 N N . GLN A 1 59 ? -12.391 -51.688 -34.438 1 85.75 59 GLN A N 1
ATOM 446 C CA . GLN A 1 59 ? -13.648 -51.125 -33.969 1 85.75 59 GLN A CA 1
ATOM 447 C C . GLN A 1 59 ? -13.508 -50.562 -32.562 1 85.75 59 GLN A C 1
ATOM 449 O O . GLN A 1 59 ? -13.961 -49.469 -32.25 1 85.75 59 GLN A O 1
ATOM 454 N N . GLU A 1 60 ? -12.891 -51.281 -31.703 1 85.62 60 GLU A N 1
ATOM 455 C CA . GLU A 1 60 ? -12.68 -50.844 -30.328 1 85.62 60 GLU A CA 1
ATOM 456 C C . GLU A 1 60 ? -11.766 -49.625 -30.266 1 85.62 60 GLU A C 1
ATOM 458 O O . GLU A 1 60 ? -11.977 -48.75 -29.453 1 85.62 60 GLU A O 1
ATOM 463 N N . LEU A 1 61 ? -10.859 -49.594 -31.172 1 84.38 61 LEU A N 1
ATOM 464 C CA . LEU A 1 61 ? -9.938 -48.469 -31.219 1 84.38 61 LEU A CA 1
ATOM 465 C C . LEU A 1 61 ? -10.664 -47.188 -31.594 1 84.38 61 LEU A C 1
ATOM 467 O O . LEU A 1 61 ? -10.453 -46.125 -30.969 1 84.38 61 LEU A O 1
ATOM 471 N N . ILE A 1 62 ? -11.539 -47.281 -32.531 1 86 62 ILE A N 1
ATOM 472 C CA . ILE A 1 62 ? -12.242 -46.094 -33.031 1 86 62 ILE A CA 1
ATOM 473 C C . ILE A 1 62 ? -13.25 -45.625 -31.984 1 86 62 ILE A C 1
ATOM 475 O O . ILE A 1 62 ? -13.422 -44.406 -31.766 1 86 62 ILE A O 1
ATOM 479 N N . VAL A 1 63 ? -13.867 -46.562 -31.312 1 89.19 63 VAL A N 1
ATOM 480 C CA . VAL A 1 63 ? -14.875 -46.219 -30.297 1 89.19 63 VAL A CA 1
ATOM 481 C C . VAL A 1 63 ? -14.203 -45.531 -29.125 1 89.19 63 VAL A C 1
ATOM 483 O O . VAL A 1 63 ? -14.688 -44.469 -28.672 1 89.19 63 VAL A O 1
ATOM 486 N N . TYR A 1 64 ? -13.086 -45.969 -28.672 1 89.25 64 TYR A N 1
ATOM 487 C CA . TYR A 1 64 ? -12.414 -45.375 -27.531 1 89.25 64 TYR A CA 1
ATOM 488 C C . TYR A 1 64 ? -11.719 -44.062 -27.922 1 89.25 64 TYR A C 1
ATOM 490 O O . TYR A 1 64 ? -11.594 -43.156 -27.109 1 89.25 64 TYR A O 1
ATOM 498 N N . ALA A 1 65 ? -11.289 -43.969 -29.125 1 87.19 65 ALA A N 1
ATOM 499 C CA . ALA A 1 65 ? -10.727 -42.719 -29.609 1 87.19 65 ALA A CA 1
ATOM 500 C C . ALA A 1 65 ? -11.789 -41.625 -29.656 1 87.19 65 ALA A C 1
ATOM 502 O O . ALA A 1 65 ? -11.531 -40.5 -29.281 1 87.19 65 ALA A O 1
ATOM 503 N N . ALA A 1 66 ? -12.93 -42.031 -30.156 1 88.94 66 ALA A N 1
ATOM 504 C CA . ALA A 1 66 ? -14.039 -41.094 -30.203 1 88.94 66 ALA A CA 1
ATOM 505 C C . ALA A 1 66 ? -14.484 -40.688 -28.797 1 88.94 66 ALA A C 1
ATOM 507 O O . ALA A 1 66 ? -14.836 -39.531 -28.562 1 88.94 66 ALA A O 1
ATOM 508 N N . ALA A 1 67 ? -14.469 -41.625 -27.922 1 90.44 67 ALA A N 1
ATOM 509 C CA . ALA A 1 67 ? -14.82 -41.344 -26.531 1 90.44 67 ALA A CA 1
ATOM 510 C C . ALA A 1 67 ? -13.828 -40.344 -25.906 1 90.44 67 ALA A C 1
ATOM 512 O O . ALA A 1 67 ? -14.227 -39.469 -25.156 1 90.44 67 ALA A O 1
ATOM 513 N N . LEU A 1 68 ? -12.586 -40.531 -26.219 1 90.19 68 LEU A N 1
ATOM 514 C CA . LEU A 1 68 ? -11.547 -39.656 -25.703 1 90.19 68 LEU A CA 1
ATOM 515 C C . LEU A 1 68 ? -11.734 -38.219 -26.219 1 90.19 68 LEU A C 1
ATOM 517 O O . LEU A 1 68 ? -11.578 -37.25 -25.469 1 90.19 68 LEU A O 1
ATOM 521 N N . LEU A 1 69 ? -12.047 -38.125 -27.469 1 89.19 69 LEU A N 1
ATOM 522 C CA . LEU A 1 69 ? -12.312 -36.812 -28.047 1 89.19 69 LEU A CA 1
ATOM 523 C C . LEU A 1 69 ? -13.516 -36.156 -27.375 1 89.19 69 LEU A C 1
ATOM 525 O O . LEU A 1 69 ? -13.5 -34.969 -27.109 1 89.19 69 LEU A O 1
ATOM 529 N N . GLY A 1 70 ? -14.531 -36.969 -27.188 1 90.06 70 GLY A N 1
ATOM 530 C CA . GLY A 1 70 ? -15.695 -36.469 -26.5 1 90.06 70 GLY A CA 1
ATOM 531 C C . GLY A 1 70 ? -15.398 -36 -25.078 1 90.06 70 GLY A C 1
ATOM 532 O O . GLY A 1 70 ? -15.898 -34.969 -24.641 1 90.06 70 GLY A O 1
ATOM 533 N N . ILE A 1 71 ? -14.57 -36.656 -24.359 1 91.62 71 ILE A N 1
ATOM 534 C CA . ILE A 1 71 ? -14.195 -36.312 -22.984 1 91.62 71 ILE A CA 1
ATOM 535 C C . ILE A 1 71 ? -13.383 -35.031 -22.984 1 91.62 71 ILE A C 1
ATOM 537 O O . ILE A 1 71 ? -13.594 -34.156 -22.125 1 91.62 71 ILE A O 1
ATOM 541 N N . ILE A 1 72 ? -12.469 -34.906 -23.938 1 89.62 72 ILE A N 1
ATOM 542 C CA . ILE A 1 72 ? -11.633 -33.719 -24.031 1 89.62 72 ILE A CA 1
ATOM 543 C C . ILE A 1 72 ? -12.5 -32.469 -24.297 1 89.62 72 ILE A C 1
ATOM 545 O O . ILE A 1 72 ? -12.312 -31.438 -23.672 1 89.62 72 ILE A O 1
ATOM 549 N N . LEU A 1 73 ? -13.438 -32.656 -25.203 1 89.25 73 LEU A N 1
ATOM 550 C CA . LEU A 1 73 ? -14.336 -31.531 -25.516 1 89.25 73 LEU A CA 1
ATOM 551 C C . LEU A 1 73 ? -15.203 -31.188 -24.312 1 89.25 73 LEU A C 1
ATOM 553 O O . LEU A 1 73 ? -15.453 -30.016 -24.031 1 89.25 73 LEU A O 1
ATOM 557 N N . ALA A 1 74 ? -15.656 -32.219 -23.656 1 90.44 74 ALA A N 1
ATOM 558 C CA . ALA A 1 74 ? -16.453 -32 -22.453 1 90.44 74 ALA A CA 1
ATOM 559 C C . ALA A 1 74 ? -15.633 -31.281 -21.375 1 90.44 74 ALA A C 1
ATOM 561 O O . ALA A 1 74 ? -16.141 -30.391 -20.688 1 90.44 74 ALA A O 1
ATOM 562 N N . GLN A 1 75 ? -14.445 -31.656 -21.25 1 89.12 75 GLN A N 1
ATOM 563 C CA . GLN A 1 75 ? -13.562 -31.031 -20.281 1 89.12 75 GLN A CA 1
ATOM 564 C C . GLN A 1 75 ? -13.312 -29.562 -20.625 1 89.12 75 GLN A C 1
ATOM 566 O O . GLN A 1 75 ? -13.242 -28.719 -19.734 1 89.12 75 GLN A O 1
ATOM 571 N N . PHE A 1 76 ? -13.156 -29.359 -21.812 1 88.25 76 PHE A N 1
ATOM 572 C CA . PHE A 1 76 ? -12.914 -28 -22.281 1 88.25 76 PHE A CA 1
ATOM 573 C C . PHE A 1 76 ? -14.078 -27.078 -21.938 1 88.25 76 PHE A C 1
ATOM 575 O O . PHE A 1 76 ? -13.883 -26.016 -21.359 1 88.25 76 PHE A O 1
ATOM 582 N N . VAL A 1 77 ? -15.234 -27.484 -22.266 1 90 77 VAL A N 1
ATOM 583 C CA . VAL A 1 77 ? -16.438 -26.688 -22.016 1 90 77 VAL A CA 1
ATOM 584 C C . VAL A 1 77 ? -16.641 -26.531 -20.516 1 90 77 VAL A C 1
ATOM 586 O O . VAL A 1 77 ? -16.938 -25.422 -20.031 1 90 77 VAL A O 1
ATOM 589 N N . LEU A 1 78 ? -16.469 -27.562 -19.812 1 90.12 78 LEU A N 1
ATOM 590 C CA . LEU A 1 78 ? -16.672 -27.531 -18.359 1 90.12 78 LEU A CA 1
ATOM 591 C C . LEU A 1 78 ? -15.633 -26.641 -17.688 1 90.12 78 LEU A C 1
ATOM 593 O O . LEU A 1 78 ? -15.945 -25.938 -16.719 1 90.12 78 LEU A O 1
ATOM 597 N N . ARG A 1 79 ? -14.453 -26.703 -18.172 1 88.19 79 ARG A N 1
ATOM 598 C CA . ARG A 1 79 ? -13.391 -25.875 -17.609 1 88.19 79 ARG A CA 1
ATOM 599 C C . ARG A 1 79 ? -13.672 -24.391 -17.828 1 88.19 79 ARG A C 1
ATOM 601 O O . ARG A 1 79 ? -13.461 -23.578 -16.938 1 88.19 79 ARG A O 1
ATOM 608 N N . LEU A 1 80 ? -14.117 -24.094 -19 1 89.5 80 LEU A N 1
ATOM 609 C CA . LEU A 1 80 ? -14.469 -22.719 -19.328 1 89.5 80 LEU A CA 1
ATOM 610 C C . LEU A 1 80 ? -15.609 -22.234 -18.438 1 89.5 80 LEU A C 1
ATOM 612 O O . LEU A 1 80 ? -15.555 -21.125 -17.906 1 89.5 80 LEU A O 1
ATOM 616 N N . ALA A 1 81 ? -16.516 -23.062 -18.297 1 91.19 81 ALA A N 1
ATOM 617 C CA . ALA A 1 81 ? -17.688 -22.703 -17.5 1 91.19 81 ALA A CA 1
ATOM 618 C C . ALA A 1 81 ? -17.312 -22.516 -16.031 1 91.19 81 ALA A C 1
ATOM 620 O O . ALA A 1 81 ? -17.719 -21.547 -15.406 1 91.19 81 ALA A O 1
ATOM 621 N N . CYS A 1 82 ? -16.516 -23.406 -15.5 1 90.94 82 CYS A N 1
ATOM 622 C CA . CYS A 1 82 ? -16.141 -23.344 -14.094 1 90.94 82 CYS A CA 1
ATOM 623 C C . CYS A 1 82 ? -15.242 -22.141 -13.828 1 90.94 82 CYS A C 1
ATOM 625 O O . CYS A 1 82 ? -15.406 -21.438 -12.828 1 90.94 82 CYS A O 1
ATOM 627 N N . ARG A 1 83 ? -14.344 -21.906 -14.758 1 88.81 83 ARG A N 1
ATOM 628 C CA . ARG A 1 83 ? -13.43 -20.781 -14.578 1 88.81 83 ARG A CA 1
ATOM 629 C C . ARG A 1 83 ? -14.18 -19.453 -14.656 1 88.81 83 ARG A C 1
ATOM 631 O O . ARG A 1 83 ? -13.898 -18.531 -13.891 1 88.81 83 ARG A O 1
ATOM 638 N N . SER A 1 84 ? -15.094 -19.375 -15.57 1 90.31 84 SER A N 1
ATOM 639 C CA . SER A 1 84 ? -15.906 -18.172 -15.703 1 90.31 84 SER A CA 1
ATOM 640 C C . SER A 1 84 ? -16.781 -17.953 -14.469 1 90.31 84 SER A C 1
ATOM 642 O O . SER A 1 84 ? -16.906 -16.828 -13.992 1 90.31 84 SER A O 1
ATOM 644 N N . LEU A 1 85 ? -17.312 -19.016 -14.031 1 91.56 85 LEU A N 1
ATOM 645 C CA . LEU A 1 85 ? -18.156 -18.938 -12.844 1 91.56 85 LEU A CA 1
ATOM 646 C C . LEU A 1 85 ? -17.328 -18.531 -11.625 1 91.56 85 LEU A C 1
ATOM 648 O O . LEU A 1 85 ? -17.781 -17.734 -10.797 1 91.56 85 LEU A O 1
ATOM 652 N N . GLU A 1 86 ? -16.156 -19.062 -11.492 1 91.62 86 GLU A N 1
ATOM 653 C CA . GLU A 1 86 ? -15.258 -18.719 -10.391 1 91.62 86 GLU A CA 1
ATOM 654 C C . GLU A 1 86 ? -14.93 -17.234 -10.375 1 91.62 86 GLU A C 1
ATOM 656 O O . GLU A 1 86 ? -14.984 -16.594 -9.328 1 91.62 86 GLU A O 1
ATOM 661 N N . GLU A 1 87 ? -14.68 -16.734 -11.492 1 89.88 87 GLU A N 1
ATOM 662 C CA . GLU A 1 87 ? -14.328 -15.328 -11.609 1 89.88 87 GLU A CA 1
ATOM 663 C C . GLU A 1 87 ? -15.531 -14.43 -11.312 1 89.88 87 GLU A C 1
ATOM 665 O O . GLU A 1 87 ? -15.383 -13.359 -10.727 1 89.88 87 GLU A O 1
ATOM 670 N N . ARG A 1 88 ? -16.625 -14.875 -11.805 1 90.5 88 ARG A N 1
ATOM 671 C CA . ARG A 1 88 ? -17.844 -14.125 -11.547 1 90.5 88 ARG A CA 1
ATOM 672 C C . ARG A 1 88 ? -18.156 -14.086 -10.055 1 90.5 88 ARG A C 1
ATOM 674 O O . ARG A 1 88 ? -18.547 -13.047 -9.523 1 90.5 88 ARG A O 1
ATOM 681 N N . ILE A 1 89 ? -17.984 -15.219 -9.43 1 92.12 89 ILE A N 1
ATOM 682 C CA . ILE A 1 89 ? -18.234 -15.289 -7.992 1 92.12 89 ILE A CA 1
ATOM 683 C C . ILE A 1 89 ? -17.25 -14.375 -7.258 1 92.12 89 ILE A C 1
ATOM 685 O O . ILE A 1 89 ? -17.641 -13.625 -6.363 1 92.12 89 ILE A O 1
ATOM 689 N N . LYS A 1 90 ? -16 -14.453 -7.645 1 91.06 90 LYS A N 1
ATOM 690 C CA . LYS A 1 90 ? -14.969 -13.633 -7.02 1 91.06 90 LYS A CA 1
ATOM 691 C C . LYS A 1 90 ? -15.297 -12.148 -7.145 1 91.06 90 LYS A C 1
ATOM 693 O O . LYS A 1 90 ? -15.219 -11.406 -6.164 1 91.06 90 LYS A O 1
ATOM 698 N N . ALA A 1 91 ? -15.688 -11.773 -8.289 1 90 91 ALA A N 1
ATOM 699 C CA . ALA A 1 91 ? -15.984 -10.367 -8.555 1 90 91 ALA A CA 1
ATOM 700 C C . ALA A 1 91 ? -17.219 -9.914 -7.781 1 90 91 ALA A C 1
ATOM 702 O O . ALA A 1 91 ? -17.234 -8.82 -7.207 1 90 91 ALA A O 1
ATOM 703 N N . LYS A 1 92 ? -18.234 -10.711 -7.84 1 91.19 92 LYS A N 1
ATOM 704 C CA . LYS A 1 92 ? -19.469 -10.352 -7.145 1 91.19 92 LYS A CA 1
ATOM 705 C C . LYS A 1 92 ? -19.25 -10.289 -5.637 1 91.19 92 LYS A C 1
ATOM 707 O O . LYS A 1 92 ? -19.812 -9.438 -4.957 1 91.19 92 LYS A O 1
ATOM 712 N N . LEU A 1 93 ? -18.469 -11.219 -5.145 1 92.31 93 LEU A N 1
ATOM 713 C CA . LEU A 1 93 ? -18.156 -11.195 -3.717 1 92.31 93 LEU A CA 1
ATOM 714 C C . LEU A 1 93 ? -17.359 -9.953 -3.352 1 92.31 93 LEU A C 1
ATOM 716 O O . LEU A 1 93 ? -17.578 -9.352 -2.297 1 92.31 93 LEU A O 1
ATOM 720 N N . GLU A 1 94 ? -16.391 -9.641 -4.141 1 92.44 94 GLU A N 1
ATOM 721 C CA . GLU A 1 94 ? -15.602 -8.438 -3.9 1 92.44 94 GLU A CA 1
ATOM 722 C C . GLU A 1 94 ? -16.484 -7.195 -3.834 1 92.44 94 GLU A C 1
ATOM 724 O O . GLU A 1 94 ? -16.312 -6.359 -2.943 1 92.44 94 GLU A O 1
ATOM 729 N N . MET A 1 95 ? -17.422 -7.105 -4.773 1 90.5 95 MET A N 1
ATOM 730 C CA . MET A 1 95 ? -18.328 -5.965 -4.801 1 90.5 95 MET A CA 1
ATOM 731 C C . MET A 1 95 ? -19.219 -5.957 -3.566 1 90.5 95 MET A C 1
ATOM 733 O O . MET A 1 95 ? -19.469 -4.902 -2.979 1 90.5 95 MET A O 1
ATOM 737 N N . LEU A 1 96 ? -19.672 -7.098 -3.223 1 90.69 96 LEU A N 1
ATOM 738 C CA . LEU A 1 96 ? -20.547 -7.23 -2.064 1 90.69 96 LEU A CA 1
ATOM 739 C C . LEU A 1 96 ? -19.812 -6.824 -0.786 1 90.69 96 LEU A C 1
ATOM 741 O O . LEU A 1 96 ? -20.359 -6.07 0.024 1 90.69 96 LEU A O 1
ATOM 745 N N . TYR A 1 97 ? -18.594 -7.305 -0.63 1 93.19 97 TYR A N 1
ATOM 746 C CA . TYR A 1 97 ? -17.828 -6.988 0.574 1 93.19 97 TYR A CA 1
ATOM 747 C C . TYR A 1 97 ? -17.438 -5.516 0.61 1 93.19 97 TYR A C 1
ATOM 749 O O . TYR A 1 97 ? -17.5 -4.879 1.664 1 93.19 97 TYR A O 1
ATOM 757 N N . LYS A 1 98 ? -17.031 -5.051 -0.498 1 93.44 98 LYS A N 1
ATOM 758 C CA . LYS A 1 98 ? -16.594 -3.658 -0.577 1 93.44 98 LYS A CA 1
ATOM 759 C C . LYS A 1 98 ? -17.766 -2.709 -0.313 1 93.44 98 LYS A C 1
ATOM 761 O O . LYS A 1 98 ? -17.641 -1.779 0.486 1 93.44 98 LYS A O 1
ATOM 766 N N . SER A 1 99 ? -18.859 -2.9 -0.995 1 91.94 99 SER A N 1
ATOM 767 C CA . SER A 1 99 ? -20.047 -2.07 -0.807 1 91.94 99 SER A CA 1
ATOM 768 C C . SER A 1 99 ? -20.594 -2.203 0.609 1 91.94 99 SER A C 1
ATOM 770 O O . SER A 1 99 ? -21.031 -1.217 1.208 1 91.94 99 SER A O 1
ATOM 772 N N . GLY A 1 100 ? -20.625 -3.436 1.056 1 91.75 100 GLY A N 1
ATOM 773 C CA . GLY A 1 100 ? -21.094 -3.656 2.414 1 91.75 100 GLY A CA 1
ATOM 774 C C . GLY A 1 100 ? -20.234 -2.963 3.461 1 91.75 100 GLY A C 1
ATOM 775 O O . GLY A 1 100 ? -20.766 -2.334 4.379 1 91.75 100 GLY A O 1
ATOM 776 N N . LEU A 1 101 ? -18.938 -3.088 3.312 1 93.75 101 LEU A N 1
ATOM 777 C CA . LEU A 1 101 ? -18.031 -2.455 4.27 1 93.75 101 LEU A CA 1
ATOM 778 C C . LEU A 1 101 ? -18.109 -0.937 4.168 1 93.75 101 LEU A C 1
ATOM 780 O O . LEU A 1 101 ? -18.062 -0.239 5.184 1 93.75 101 LEU A O 1
ATOM 784 N N . PHE A 1 102 ? -18.234 -0.475 2.963 1 94.38 102 PHE A N 1
ATOM 785 C CA . PHE A 1 102 ? -18.359 0.96 2.746 1 94.38 102 PHE A CA 1
ATOM 786 C C . PHE A 1 102 ? -19.641 1.49 3.387 1 94.38 102 PHE A C 1
ATOM 788 O O . PHE A 1 102 ? -19.625 2.533 4.043 1 94.38 102 PHE A O 1
ATOM 795 N N . GLU A 1 103 ? -20.625 0.866 3.203 1 93.5 103 GLU A N 1
ATOM 796 C CA . GLU A 1 103 ? -21.906 1.229 3.812 1 93.5 103 GLU A CA 1
ATOM 797 C C . GLU A 1 103 ? -21.812 1.209 5.336 1 93.5 103 GLU A C 1
ATOM 799 O O . GLU A 1 103 ? -22.297 2.119 6.004 1 93.5 103 GLU A O 1
ATOM 804 N N . THR A 1 104 ? -21.234 0.164 5.797 1 93.19 104 THR A N 1
ATOM 805 C CA . THR A 1 104 ? -21.062 0.038 7.238 1 93.19 104 THR A CA 1
ATOM 806 C C . THR A 1 104 ? -20.25 1.213 7.793 1 93.19 104 THR A C 1
ATOM 808 O O . THR A 1 104 ? -20.625 1.787 8.82 1 93.19 104 THR A O 1
ATOM 811 N N . LEU A 1 105 ? -19.188 1.61 7.145 1 93.31 105 LEU A N 1
ATOM 812 C CA . LEU A 1 105 ? -18.344 2.705 7.598 1 93.31 105 LEU A CA 1
ATOM 813 C C . LEU A 1 105 ? -19.109 4.027 7.594 1 93.31 105 LEU A C 1
ATOM 815 O O . LEU A 1 105 ? -18.891 4.871 8.469 1 93.31 105 LEU A O 1
ATOM 819 N N . LEU A 1 106 ? -19.969 4.168 6.633 1 92.25 106 LEU A N 1
ATOM 820 C CA . LEU A 1 106 ? -20.75 5.395 6.531 1 92.25 106 LEU A CA 1
ATOM 821 C C . LEU A 1 106 ? -21.812 5.453 7.629 1 92.25 106 LEU A C 1
ATOM 823 O O . LEU A 1 106 ? -22.266 6.539 8 1 92.25 106 LEU A O 1
ATOM 827 N N . GLN A 1 107 ? -22.156 4.355 8.18 1 89.94 107 GLN A N 1
ATOM 828 C CA . GLN A 1 107 ? -23.203 4.301 9.188 1 89.94 107 GLN A CA 1
ATOM 829 C C . GLN A 1 107 ? -22.609 4.375 10.594 1 89.94 107 GLN A C 1
ATOM 831 O O . GLN A 1 107 ? -23.328 4.676 11.562 1 89.94 107 GLN A O 1
ATOM 836 N N . LYS A 1 108 ? -21.344 4.133 10.672 1 92.19 108 LYS A N 1
ATOM 837 C CA . LYS A 1 108 ? -20.688 4.156 11.977 1 92.19 108 LYS A CA 1
ATOM 838 C C . LYS A 1 108 ? -20.422 5.586 12.438 1 92.19 108 LYS A C 1
ATOM 840 O O . LYS A 1 108 ? -20.578 6.531 11.664 1 92.19 108 LYS A O 1
ATOM 845 N N . GLY A 1 109 ? -20.109 5.688 13.742 1 91 109 GLY A N 1
ATOM 846 C CA . GLY A 1 109 ? -19.875 7.008 14.305 1 91 109 GLY A CA 1
ATOM 847 C C . GLY A 1 109 ? -18.656 7.691 13.734 1 91 109 GLY A C 1
ATOM 848 O O . GLY A 1 109 ? -17.641 7.035 13.445 1 91 109 GLY A O 1
ATOM 849 N N . TYR A 1 110 ? -18.781 8.961 13.523 1 90.31 110 TYR A N 1
ATOM 850 C CA . TYR A 1 110 ? -17.703 9.773 12.984 1 90.31 110 TYR A CA 1
ATOM 851 C C . TYR A 1 110 ? -16.438 9.633 13.828 1 90.31 110 TYR A C 1
ATOM 853 O O . TYR A 1 110 ? -15.344 9.422 13.297 1 90.31 110 TYR A O 1
ATOM 861 N N . SER A 1 111 ? -16.547 9.727 15.156 1 88 111 SER A N 1
ATOM 862 C CA . SER A 1 111 ? -15.422 9.711 16.078 1 88 111 SER A CA 1
ATOM 863 C C . SER A 1 111 ? -14.695 8.367 16.031 1 88 111 SER A C 1
ATOM 865 O O . SER A 1 111 ? -13.469 8.32 16.125 1 88 111 SER A O 1
ATOM 867 N N . GLU A 1 112 ? -15.406 7.32 15.844 1 88 112 GLU A N 1
ATOM 868 C CA . GLU A 1 112 ? -14.836 5.977 15.828 1 88 112 GLU A CA 1
ATOM 869 C C . GLU A 1 112 ? -14.117 5.695 14.516 1 88 112 GLU A C 1
ATOM 871 O O . GLU A 1 112 ? -13.055 5.07 14.5 1 88 112 GLU A O 1
ATOM 876 N N . VAL A 1 113 ? -14.688 6.176 13.445 1 89.06 113 VAL A N 1
ATOM 877 C CA . VAL A 1 113 ? -14.117 5.914 12.133 1 89.06 113 VAL A CA 1
ATOM 878 C C . VAL A 1 113 ? -12.859 6.758 11.938 1 89.06 113 VAL A C 1
ATOM 880 O O . VAL A 1 113 ? -11.875 6.289 11.359 1 89.06 113 VAL A O 1
ATOM 883 N N . THR A 1 114 ? -12.859 7.98 12.406 1 86.38 114 THR A N 1
ATOM 884 C CA . THR A 1 114 ? -11.758 8.914 12.164 1 86.38 114 THR A CA 1
ATOM 885 C C . THR A 1 114 ? -10.57 8.578 13.055 1 86.38 114 THR A C 1
ATOM 887 O O . THR A 1 114 ? -9.5 9.188 12.93 1 86.38 114 THR A O 1
ATOM 890 N N . GLN A 1 115 ? -10.773 7.688 13.945 1 80.19 115 GLN A N 1
ATOM 891 C CA . GLN A 1 115 ? -9.648 7.215 14.742 1 80.19 115 GLN A CA 1
ATOM 892 C C . GLN A 1 115 ? -8.656 6.43 13.891 1 80.19 115 GLN A C 1
ATOM 894 O O . GLN A 1 115 ? -7.473 6.355 14.211 1 80.19 115 GLN A O 1
ATOM 899 N N . PHE A 1 116 ? -9.242 5.949 12.805 1 80.25 116 PHE A N 1
ATOM 900 C CA . PHE A 1 116 ? -8.391 5.199 11.891 1 80.25 116 PHE A CA 1
ATOM 901 C C . PHE A 1 116 ? -7.793 6.117 10.828 1 80.25 116 PHE A C 1
ATOM 903 O O . PHE A 1 116 ? -8.445 7.07 10.391 1 80.25 116 PHE A O 1
ATOM 910 N N . HIS A 1 117 ? -6.613 5.801 10.477 1 74.38 117 HIS A N 1
ATOM 911 C CA . HIS A 1 117 ? -6 6.539 9.383 1 74.38 117 HIS A CA 1
ATOM 912 C C . HIS A 1 117 ? -6.699 6.254 8.062 1 74.38 117 HIS A C 1
ATOM 914 O O . HIS A 1 117 ? -7.113 5.117 7.809 1 74.38 117 HIS A O 1
ATOM 920 N N . SER A 1 118 ? -6.84 7.273 7.258 1 75.94 118 SER A N 1
ATOM 921 C CA . SER A 1 118 ? -7.535 7.152 5.98 1 75.94 118 SER A CA 1
ATOM 922 C C . SER A 1 118 ? -6.918 6.059 5.117 1 75.94 118 SER A C 1
ATOM 924 O O . SER A 1 118 ? -7.637 5.312 4.445 1 75.94 118 SER A O 1
ATOM 926 N N . GLY A 1 119 ? -5.656 5.984 5.145 1 70.19 119 GLY A N 1
ATOM 927 C CA . GLY A 1 119 ? -4.98 4.945 4.383 1 70.19 119 GLY A CA 1
ATOM 928 C C . GLY A 1 119 ? -5.332 3.543 4.848 1 70.19 119 GLY A C 1
ATOM 929 O O . GLY A 1 119 ? -5.465 2.629 4.031 1 70.19 119 GLY A O 1
ATOM 930 N N . GLU A 1 120 ? -5.445 3.404 6.129 1 78.69 120 GLU A N 1
ATOM 931 C CA . GLU A 1 120 ? -5.797 2.105 6.695 1 78.69 120 GLU A CA 1
ATOM 932 C C . GLU A 1 120 ? -7.215 1.7 6.301 1 78.69 120 GLU A C 1
ATOM 934 O O . GLU A 1 120 ? -7.465 0.542 5.965 1 78.69 120 GLU A O 1
ATOM 939 N N . LEU A 1 121 ? -8.07 2.654 6.379 1 88.06 121 LEU A N 1
ATOM 940 C CA . LEU A 1 121 ? -9.453 2.385 5.992 1 88.06 121 LEU A CA 1
ATOM 941 C C . LEU A 1 121 ? -9.539 2.023 4.512 1 88.06 121 LEU A C 1
ATOM 943 O O . LEU A 1 121 ? -10.266 1.1 4.137 1 88.06 121 LEU A O 1
ATOM 947 N N . LEU A 1 122 ? -8.781 2.715 3.785 1 86 122 LEU A N 1
ATOM 948 C CA . LEU A 1 122 ? -8.766 2.428 2.354 1 86 122 LEU A CA 1
ATOM 949 C C . LEU A 1 122 ? -8.203 1.038 2.084 1 86 122 LEU A C 1
ATOM 951 O O . LEU A 1 122 ? -8.711 0.312 1.226 1 86 122 LEU A O 1
ATOM 955 N N . ASN A 1 123 ? -7.156 0.678 2.805 1 82.25 123 ASN A N 1
ATOM 956 C CA . ASN A 1 123 ? -6.566 -0.647 2.646 1 82.25 123 ASN A CA 1
ATOM 957 C C . ASN A 1 123 ? -7.566 -1.75 2.982 1 82.25 123 ASN A C 1
ATOM 959 O O . ASN A 1 123 ? -7.605 -2.781 2.311 1 82.25 123 ASN A O 1
ATOM 963 N N . ARG A 1 124 ? -8.305 -1.55 3.971 1 87.69 124 ARG A N 1
ATOM 964 C CA . ARG A 1 124 ? -9.312 -2.531 4.367 1 87.69 124 ARG A CA 1
ATOM 965 C C . ARG A 1 124 ? -10.414 -2.641 3.322 1 87.69 124 ARG A C 1
ATOM 967 O O . ARG A 1 124 ? -10.898 -3.738 3.035 1 87.69 124 ARG A O 1
ATOM 974 N N . LEU A 1 125 ? -10.68 -1.517 2.721 1 92 125 LEU A N 1
ATOM 975 C CA . LEU A 1 125 ? -11.75 -1.477 1.733 1 92 125 LEU A CA 1
ATOM 976 C C . LEU A 1 125 ? -11.281 -2.035 0.395 1 92 125 LEU A C 1
ATOM 978 O O . LEU A 1 125 ? -12.102 -2.414 -0.447 1 92 125 LEU A O 1
ATOM 982 N N . THR A 1 126 ? -10 -2.129 0.19 1 88.94 126 THR A N 1
ATOM 983 C CA . THR A 1 126 ? -9.508 -2.527 -1.127 1 88.94 126 THR A CA 1
ATOM 984 C C . THR A 1 126 ? -8.727 -3.832 -1.041 1 88.94 126 THR A C 1
ATOM 986 O O . THR A 1 126 ? -9.258 -4.902 -1.336 1 88.94 126 THR A O 1
ATOM 989 N N . ASN A 1 127 ? -7.637 -3.842 -0.307 1 83.56 127 ASN A N 1
ATOM 990 C CA . ASN A 1 127 ? -6.758 -5.008 -0.273 1 83.56 127 ASN A CA 1
ATOM 991 C C . ASN A 1 127 ? -7.367 -6.145 0.543 1 83.56 127 ASN A C 1
ATOM 993 O O . ASN A 1 127 ? -7.395 -7.289 0.095 1 83.56 127 ASN A O 1
ATOM 997 N N . ASP A 1 128 ? -7.812 -5.859 1.681 1 88.12 128 ASP A N 1
ATOM 998 C CA . ASP A 1 128 ? -8.367 -6.898 2.539 1 88.12 128 ASP A CA 1
ATOM 999 C C . ASP A 1 128 ? -9.586 -7.555 1.888 1 88.12 128 ASP A C 1
ATOM 1001 O O . ASP A 1 128 ? -9.758 -8.773 1.966 1 88.12 128 ASP A O 1
ATOM 1005 N N . VAL A 1 129 ? -10.344 -6.742 1.269 1 92.25 129 VAL A N 1
ATOM 1006 C CA . VAL A 1 129 ? -11.547 -7.246 0.61 1 92.25 129 VAL A CA 1
ATOM 1007 C C . VAL A 1 129 ? -11.156 -8.188 -0.525 1 92.25 129 VAL A C 1
ATOM 1009 O O . VAL A 1 129 ? -11.773 -9.234 -0.712 1 92.25 129 VAL A O 1
ATOM 1012 N N . VAL A 1 130 ? -10.141 -7.852 -1.202 1 89.88 130 VAL A N 1
ATOM 1013 C CA . VAL A 1 130 ? -9.672 -8.672 -2.316 1 89.88 130 VAL A CA 1
ATOM 1014 C C . VAL A 1 130 ? -9.141 -10 -1.792 1 89.88 130 VAL A C 1
ATOM 1016 O O . VAL A 1 130 ? -9.445 -11.062 -2.344 1 89.88 130 VAL A O 1
ATOM 1019 N N . VAL A 1 131 ? -8.422 -9.945 -0.735 1 88.06 131 VAL A N 1
ATOM 1020 C CA . VAL A 1 131 ? -7.832 -11.141 -0.14 1 88.06 131 VAL A CA 1
ATOM 1021 C C . VAL A 1 131 ? -8.938 -12.07 0.347 1 88.06 131 VAL A C 1
ATOM 1023 O O . VAL A 1 131 ? -8.891 -13.281 0.11 1 88.06 131 VAL A O 1
ATOM 1026 N N . VAL A 1 132 ? -9.93 -11.508 0.949 1 91.62 132 VAL A N 1
ATOM 1027 C CA . VAL A 1 132 ? -11.023 -12.305 1.496 1 91.62 132 VAL A CA 1
ATOM 1028 C C . VAL A 1 132 ? -11.852 -12.891 0.358 1 91.62 132 VAL A C 1
ATOM 1030 O O . VAL A 1 132 ? -12.195 -14.078 0.38 1 91.62 132 VAL A O 1
ATOM 1033 N N . SER A 1 133 ? -12.18 -12.086 -0.654 1 92.62 133 SER A N 1
ATOM 1034 C CA . SER A 1 133 ? -12.984 -12.562 -1.772 1 92.62 133 SER A CA 1
ATOM 1035 C C . SER A 1 133 ? -12.266 -13.656 -2.557 1 92.62 133 SER A C 1
ATOM 1037 O O . SER A 1 133 ? -12.875 -14.641 -2.969 1 92.62 133 SER A O 1
ATOM 1039 N N . GLU A 1 134 ? -10.961 -13.492 -2.713 1 88.44 134 GLU A N 1
ATOM 1040 C CA . GLU A 1 134 ? -10.156 -14.5 -3.402 1 88.44 134 GLU A CA 1
ATOM 1041 C C . GLU A 1 134 ? -10.094 -15.797 -2.602 1 88.44 134 GLU A C 1
ATOM 1043 O O . GLU A 1 134 ? -10.156 -16.891 -3.174 1 88.44 134 GLU A O 1
ATOM 1048 N N . GLY A 1 135 ? -9.953 -15.625 -1.337 1 87.44 135 GLY A N 1
ATOM 1049 C CA . GLY A 1 135 ? -9.922 -16.797 -0.483 1 87.44 135 GLY A CA 1
ATOM 1050 C C . GLY A 1 135 ? -11.203 -17.609 -0.53 1 87.44 135 GLY A C 1
ATOM 1051 O O . GLY A 1 135 ? -11.172 -18.828 -0.744 1 87.44 135 GLY A O 1
ATOM 1052 N N . VAL A 1 136 ? -12.281 -16.984 -0.455 1 88.19 136 VAL A N 1
ATOM 1053 C CA . VAL A 1 136 ? -13.578 -17.656 -0.431 1 88.19 136 VAL A CA 1
ATOM 1054 C C . VAL A 1 136 ? -13.859 -18.281 -1.795 1 88.19 136 VAL A C 1
ATOM 1056 O O . VAL A 1 136 ? -14.336 -19.422 -1.878 1 88.19 136 VAL A O 1
ATOM 1059 N N . ALA A 1 137 ? -13.484 -17.547 -2.805 1 87.75 137 ALA A N 1
ATOM 1060 C CA . ALA A 1 137 ? -13.828 -17.984 -4.152 1 87.75 137 ALA A CA 1
ATOM 1061 C C . ALA A 1 137 ? -12.898 -19.109 -4.613 1 87.75 137 ALA A C 1
ATOM 1063 O O . ALA A 1 137 ? -13.266 -19.922 -5.461 1 87.75 137 ALA A O 1
ATOM 1064 N N . THR A 1 138 ? -11.656 -19.172 -4.059 1 84.62 138 THR A N 1
ATOM 1065 C CA . THR A 1 138 ? -10.68 -20.094 -4.629 1 84.62 138 THR A CA 1
ATOM 1066 C C . THR A 1 138 ? -10.352 -21.219 -3.646 1 84.62 138 THR A C 1
ATOM 1068 O O . THR A 1 138 ? -10.234 -22.375 -4.039 1 84.62 138 THR A O 1
ATOM 1071 N N . LEU A 1 139 ? -10.242 -20.891 -2.355 1 82.94 139 LEU A N 1
ATOM 1072 C CA . LEU A 1 139 ? -9.766 -21.875 -1.394 1 82.94 139 LEU A CA 1
ATOM 1073 C C . LEU A 1 139 ? -10.781 -23 -1.22 1 82.94 139 LEU A C 1
ATOM 1075 O O . LEU A 1 139 ? -10.445 -24.172 -1.363 1 82.94 139 LEU A O 1
ATOM 1079 N N . LEU A 1 140 ? -11.984 -22.625 -1.034 1 79.31 140 LEU A N 1
ATOM 1080 C CA . LEU A 1 140 ? -12.992 -23.625 -0.706 1 79.31 140 LEU A CA 1
ATOM 1081 C C . LEU A 1 140 ? -13.273 -24.531 -1.905 1 79.31 140 LEU A C 1
ATOM 1083 O O . LEU A 1 140 ? -13.203 -25.75 -1.8 1 79.31 140 LEU A O 1
ATOM 1087 N N . PRO A 1 141 ? -13.508 -23.953 -3.021 1 80.94 141 PRO A N 1
ATOM 1088 C CA . PRO A 1 141 ? -13.781 -24.797 -4.18 1 80.94 141 PRO A CA 1
ATOM 1089 C C . PRO A 1 141 ? -12.578 -25.656 -4.57 1 80.94 141 PRO A C 1
ATOM 1091 O O . PRO A 1 141 ? -12.742 -26.828 -4.949 1 80.94 141 PRO A O 1
ATOM 1094 N N . ASN A 1 142 ? -11.359 -25.125 -4.441 1 78.44 142 ASN A N 1
ATOM 1095 C CA . ASN A 1 142 ? -10.164 -25.875 -4.824 1 78.44 142 ASN A CA 1
ATOM 1096 C C . ASN A 1 142 ? -9.891 -27.016 -3.855 1 78.44 142 ASN A C 1
ATOM 1098 O O . ASN A 1 142 ? -9.406 -28.078 -4.262 1 78.44 142 ASN A O 1
ATOM 1102 N N . LEU A 1 143 ? -10.203 -26.797 -2.604 1 79.25 143 LEU A N 1
ATOM 1103 C CA . LEU A 1 143 ? -10.062 -27.859 -1.62 1 79.25 143 LEU A CA 1
ATOM 1104 C C . LEU A 1 143 ? -11.023 -29.016 -1.923 1 79.25 143 LEU A C 1
ATOM 1106 O O . LEU A 1 143 ? -10.633 -30.172 -1.873 1 79.25 143 LEU A O 1
ATOM 1110 N N . PHE A 1 144 ? -12.18 -28.688 -2.285 1 81.38 144 PHE A N 1
ATOM 1111 C CA . PHE A 1 144 ? -13.172 -29.719 -2.611 1 81.38 144 PHE A CA 1
ATOM 1112 C C . PHE A 1 144 ? -12.797 -30.438 -3.9 1 81.38 144 PHE A C 1
ATOM 1114 O O . PHE A 1 144 ? -12.961 -31.656 -4.008 1 81.38 144 PHE A O 1
ATOM 1121 N N . SER A 1 145 ? -12.336 -29.609 -4.777 1 79.31 145 SER A N 1
ATOM 1122 C CA . SER A 1 145 ? -11.906 -30.203 -6.031 1 79.31 145 SER A CA 1
ATOM 1123 C C . SER A 1 145 ? -10.75 -31.188 -5.809 1 79.31 145 SER A C 1
ATOM 1125 O O . SER A 1 145 ? -10.703 -32.25 -6.418 1 79.31 145 SER A O 1
ATOM 1127 N N . LEU A 1 146 ? -9.898 -30.812 -4.957 1 77.94 146 LEU A N 1
ATOM 1128 C CA . LEU A 1 146 ? -8.758 -31.672 -4.637 1 77.94 146 LEU A CA 1
ATOM 1129 C C . LEU A 1 146 ? -9.234 -32.969 -3.988 1 77.94 146 LEU A C 1
ATOM 1131 O O . LEU A 1 146 ? -8.789 -34.062 -4.375 1 77.94 146 LEU A O 1
ATOM 1135 N N . LEU A 1 147 ? -10.086 -32.875 -3.029 1 80.31 147 LEU A N 1
ATOM 1136 C CA . LEU A 1 147 ? -10.602 -34.031 -2.326 1 80.31 147 LEU A CA 1
ATOM 1137 C C . LEU A 1 147 ? -11.344 -34.969 -3.285 1 80.31 147 LEU A C 1
ATOM 1139 O O . LEU A 1 147 ? -11.219 -36.188 -3.195 1 80.31 147 LEU A O 1
ATOM 1143 N N . THR A 1 148 ? -12.07 -34.375 -4.176 1 82 148 THR A N 1
ATOM 1144 C CA . THR A 1 148 ? -12.82 -35.188 -5.145 1 82 148 THR A CA 1
ATOM 1145 C C . THR A 1 148 ? -11.875 -35.875 -6.113 1 82 148 THR A C 1
ATOM 1147 O O . THR A 1 148 ? -12.086 -37.031 -6.457 1 82 148 THR A O 1
ATOM 1150 N N . ARG A 1 149 ? -10.852 -35.188 -6.566 1 79.5 149 ARG A N 1
ATOM 1151 C CA . ARG A 1 149 ? -9.883 -35.781 -7.484 1 79.5 149 ARG A CA 1
ATOM 1152 C C . ARG A 1 149 ? -9.172 -36.938 -6.84 1 79.5 149 ARG A C 1
ATOM 1154 O O . ARG A 1 149 ? -8.977 -38 -7.48 1 79.5 149 ARG A O 1
ATOM 1161 N N . ILE A 1 150 ? -8.828 -36.75 -5.582 1 79.25 150 ILE A N 1
ATOM 1162 C CA . ILE A 1 150 ? -8.148 -37.812 -4.852 1 79.25 150 ILE A CA 1
ATOM 1163 C C . ILE A 1 150 ? -9.102 -39 -4.676 1 79.25 150 ILE A C 1
ATOM 1165 O O . ILE A 1 150 ? -8.719 -40.156 -4.91 1 79.25 150 ILE A O 1
ATOM 1169 N N . SER A 1 151 ? -10.328 -38.719 -4.305 1 82.75 151 SER A N 1
ATOM 1170 C CA . SER A 1 151 ? -11.312 -39.75 -4.062 1 82.75 151 SER A CA 1
ATOM 1171 C C . SER A 1 151 ? -11.641 -40.531 -5.344 1 82.75 151 SER A C 1
ATOM 1173 O O . SER A 1 151 ? -11.75 -41.75 -5.332 1 82.75 151 SER A O 1
ATOM 1175 N N . CYS A 1 152 ? -11.789 -39.781 -6.414 1 81.06 152 CYS A N 1
ATOM 1176 C CA . CYS A 1 152 ? -12.086 -40.406 -7.691 1 81.06 152 CYS A CA 1
ATOM 1177 C C . CYS A 1 152 ? -10.906 -41.25 -8.156 1 81.06 152 CYS A C 1
ATOM 1179 O O . CYS A 1 152 ? -11.102 -42.375 -8.641 1 81.06 152 CYS A O 1
ATOM 1181 N N . ALA A 1 153 ? -9.688 -40.688 -8.047 1 79.56 153 ALA A N 1
ATOM 1182 C CA . ALA A 1 153 ? -8.5 -41.438 -8.414 1 79.56 153 ALA A CA 1
ATOM 1183 C C . ALA A 1 153 ? -8.375 -42.719 -7.578 1 79.56 153 ALA A C 1
ATOM 1185 O O . ALA A 1 153 ? -8.07 -43.781 -8.102 1 79.56 153 ALA A O 1
ATOM 1186 N N . LEU A 1 154 ? -8.672 -42.594 -6.27 1 80.88 154 LEU A N 1
ATOM 1187 C CA . LEU A 1 154 ? -8.617 -43.75 -5.367 1 80.88 154 LEU A CA 1
ATOM 1188 C C . LEU A 1 154 ? -9.672 -44.781 -5.73 1 80.88 154 LEU A C 1
ATOM 1190 O O . LEU A 1 154 ? -9.414 -46 -5.672 1 80.88 154 LEU A O 1
ATOM 1194 N N . GLY A 1 155 ? -10.836 -44.312 -6.039 1 81.31 155 GLY A N 1
ATOM 1195 C CA . GLY A 1 155 ? -11.906 -45.219 -6.43 1 81.31 155 GLY A CA 1
ATOM 1196 C C . GLY A 1 155 ? -11.555 -46.062 -7.633 1 81.31 155 GLY A C 1
ATOM 1197 O O . GLY A 1 155 ? -11.758 -47.281 -7.621 1 81.31 155 GLY A O 1
ATOM 1198 N N . VAL A 1 156 ? -10.969 -45.469 -8.648 1 80.75 156 VAL A N 1
ATOM 1199 C CA . VAL A 1 156 ? -10.602 -46.188 -9.867 1 80.75 156 VAL A CA 1
ATOM 1200 C C . VAL A 1 156 ? -9.43 -47.125 -9.586 1 80.75 156 VAL A C 1
ATOM 1202 O O . VAL A 1 156 ? -9.375 -48.219 -10.117 1 80.75 156 VAL A O 1
ATOM 1205 N N . LEU A 1 157 ? -8.484 -46.688 -8.758 1 80.56 157 LEU A N 1
ATOM 1206 C CA . LEU A 1 157 ? -7.324 -47.5 -8.438 1 80.56 157 LEU A CA 1
ATOM 1207 C C . LEU A 1 157 ? -7.734 -48.75 -7.664 1 80.56 157 LEU A C 1
ATOM 1209 O O . LEU A 1 157 ? -7.148 -49.812 -7.852 1 80.56 157 LEU A O 1
ATOM 1213 N N . ILE A 1 158 ? -8.742 -48.625 -6.844 1 82.62 158 ILE A N 1
ATOM 1214 C CA . ILE A 1 158 ? -9.25 -49.75 -6.078 1 82.62 158 ILE A CA 1
ATOM 1215 C C . ILE A 1 158 ? -9.852 -50.812 -7.027 1 82.62 158 ILE A C 1
ATOM 1217 O O . ILE A 1 158 ? -9.727 -52 -6.805 1 82.62 158 ILE A O 1
ATOM 1221 N N . LEU A 1 159 ? -10.445 -50.344 -8.117 1 78.38 159 LEU A N 1
ATOM 1222 C CA . LEU A 1 159 ? -11.039 -51.219 -9.094 1 78.38 159 LEU A CA 1
ATOM 1223 C C . LEU A 1 159 ? -9.969 -52 -9.844 1 78.38 159 LEU A C 1
ATOM 1225 O O . LEU A 1 159 ? -10.219 -53.125 -10.312 1 78.38 159 LEU A O 1
ATOM 1229 N N . PHE A 1 160 ? -8.828 -51.375 -9.93 1 77.88 160 PHE A N 1
ATOM 1230 C CA . PHE A 1 160 ? -7.738 -52.062 -10.625 1 77.88 160 PHE A CA 1
ATOM 1231 C C . PHE A 1 160 ? -7.027 -53.031 -9.688 1 77.88 160 PHE A C 1
AT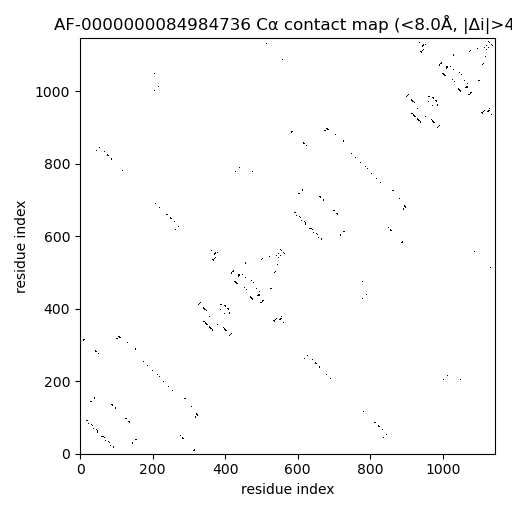OM 1233 O O . PHE A 1 160 ? -6.887 -54.219 -10 1 77.88 160 PHE A O 1
ATOM 1240 N N . ASP A 1 161 ? -6.438 -52.438 -8.562 1 79.19 161 ASP A N 1
ATOM 1241 C CA . ASP A 1 161 ? -5.746 -53.25 -7.582 1 79.19 161 ASP A CA 1
ATOM 1242 C C . ASP A 1 161 ? -5.863 -52.656 -6.18 1 79.19 161 ASP A C 1
ATOM 1244 O O . ASP A 1 161 ? -5.469 -51.531 -5.957 1 79.19 161 ASP A O 1
ATOM 1248 N N . ARG A 1 162 ? -6.371 -53.406 -5.293 1 80.44 162 ARG A N 1
ATOM 1249 C CA . ARG A 1 162 ? -6.613 -52.969 -3.924 1 80.44 162 ARG A CA 1
ATOM 1250 C C . ARG A 1 162 ? -5.297 -52.656 -3.201 1 80.44 162 ARG A C 1
ATOM 1252 O O . ARG A 1 162 ? -5.211 -51.719 -2.406 1 80.44 162 ARG A O 1
ATOM 1259 N N . MET A 1 163 ? -4.266 -53.5 -3.512 1 75.56 163 MET A N 1
ATOM 1260 C CA . MET A 1 163 ? -2.982 -53.312 -2.84 1 75.56 163 MET A CA 1
ATOM 1261 C C . MET A 1 163 ? -2.318 -52 -3.277 1 75.56 163 MET A C 1
ATOM 1263 O O . MET A 1 163 ? -1.719 -51.312 -2.461 1 75.56 163 MET A O 1
ATOM 1267 N N . PHE A 1 164 ? -2.469 -51.688 -4.559 1 77.25 164 PHE A N 1
ATOM 1268 C CA . PHE A 1 164 ? -1.911 -50.438 -5.059 1 77.25 164 PHE A CA 1
ATOM 1269 C C . PHE A 1 164 ? -2.631 -49.219 -4.449 1 77.25 164 PHE A C 1
ATOM 1271 O O . PHE A 1 164 ? -2.002 -48.219 -4.121 1 77.25 164 PHE A O 1
ATOM 1278 N N . ALA A 1 165 ? -3.863 -49.375 -4.312 1 80.88 165 ALA A N 1
ATOM 1279 C CA . ALA A 1 165 ? -4.652 -48.312 -3.709 1 80.88 165 ALA A CA 1
ATOM 1280 C C . ALA A 1 165 ? -4.203 -48.031 -2.275 1 80.88 165 ALA A C 1
ATOM 1282 O O . ALA A 1 165 ? -4.156 -46.875 -1.842 1 80.88 165 ALA A O 1
ATOM 1283 N N . LEU A 1 166 ? -3.814 -49.031 -1.611 1 79.19 166 LEU A N 1
ATOM 1284 C CA . LEU A 1 166 ? -3.367 -48.875 -0.229 1 79.19 166 LEU A CA 1
ATOM 1285 C C . LEU A 1 166 ? -2.047 -48.125 -0.159 1 79.19 166 LEU A C 1
ATOM 1287 O O . LEU A 1 166 ? -1.849 -47.312 0.731 1 79.19 166 LEU A O 1
ATOM 1291 N N . VAL A 1 167 ? -1.181 -48.344 -1.088 1 76.5 167 VAL A N 1
ATOM 1292 C CA . VAL A 1 167 ? 0.108 -47.656 -1.113 1 76.5 167 VAL A CA 1
ATOM 1293 C C . VAL A 1 167 ? -0.102 -46.188 -1.405 1 76.5 167 VAL A C 1
ATOM 1295 O O . VAL A 1 167 ? 0.584 -45.344 -0.838 1 76.5 167 VAL A O 1
ATOM 1298 N N . PHE A 1 168 ? -1.071 -46 -2.246 1 76.88 168 PHE A N 1
ATOM 1299 C CA . PHE A 1 168 ? -1.396 -44.594 -2.578 1 76.88 168 PHE A CA 1
ATOM 1300 C C . PHE A 1 168 ? -1.954 -43.875 -1.365 1 76.88 168 PHE A C 1
ATOM 1302 O O . PHE A 1 168 ? -1.633 -42.719 -1.137 1 76.88 168 PHE A O 1
ATOM 1309 N N . VAL A 1 169 ? -2.717 -44.531 -0.576 1 77 169 VAL A N 1
ATOM 1310 C CA . VAL A 1 169 ? -3.307 -43.938 0.624 1 77 169 VAL A CA 1
ATOM 1311 C C . VAL A 1 169 ? -2.217 -43.688 1.659 1 77 169 VAL A C 1
ATOM 1313 O O . VAL A 1 169 ? -2.227 -42.656 2.328 1 77 169 VAL A O 1
ATOM 1316 N N . ILE A 1 170 ? -1.29 -44.562 1.75 1 78.31 170 ILE A N 1
ATOM 1317 C CA . ILE A 1 170 ? -0.187 -44.406 2.693 1 78.31 170 ILE A CA 1
ATOM 1318 C C . ILE A 1 170 ? 0.688 -43.219 2.275 1 78.31 170 ILE A C 1
ATOM 1320 O O . ILE A 1 170 ? 1.126 -42.438 3.117 1 78.31 170 ILE A O 1
ATOM 1324 N N . GLY A 1 171 ? 0.929 -43.094 0.946 1 75.62 171 GLY A N 1
ATOM 1325 C CA . GLY A 1 171 ? 1.66 -41.938 0.456 1 75.62 171 GLY A CA 1
ATOM 1326 C C . GLY A 1 171 ? 0.978 -40.594 0.776 1 75.62 171 GLY A C 1
ATOM 1327 O O . GLY A 1 171 ? 1.633 -39.656 1.184 1 75.62 171 GLY A O 1
ATOM 1328 N N . GLY A 1 172 ? -0.291 -40.625 0.646 1 74.88 172 GLY A N 1
ATOM 1329 C CA . GLY A 1 172 ? -1.062 -39.438 0.99 1 74.88 172 GLY A CA 1
ATOM 1330 C C . GLY A 1 172 ? -1.008 -39.094 2.467 1 74.88 172 GLY A C 1
ATOM 1331 O O . GLY A 1 172 ? -0.866 -37.938 2.838 1 74.88 172 GLY A O 1
ATOM 1332 N N . ALA A 1 173 ? -1.127 -40.125 3.268 1 76.12 173 ALA A N 1
ATOM 1333 C CA . ALA A 1 173 ? -1.048 -39.938 4.715 1 76.12 173 ALA A CA 1
ATOM 1334 C C . ALA A 1 173 ? 0.319 -39.375 5.121 1 76.12 173 ALA A C 1
ATOM 1336 O O . ALA A 1 173 ? 0.415 -38.531 6.004 1 76.12 173 ALA A O 1
ATOM 1337 N N . LEU A 1 174 ? 1.309 -39.875 4.434 1 76.88 174 LEU A N 1
ATOM 1338 C CA . LEU A 1 174 ? 2.66 -39.406 4.707 1 76.88 174 LEU A CA 1
ATOM 1339 C C . LEU A 1 174 ? 2.803 -37.938 4.328 1 76.88 174 LEU A C 1
ATOM 1341 O O . LEU A 1 174 ? 3.439 -37.156 5.047 1 76.88 174 LEU A O 1
ATOM 1345 N N . LEU A 1 175 ? 2.176 -37.625 3.246 1 76.81 175 LEU A N 1
ATOM 1346 C CA . LEU A 1 175 ? 2.184 -36.25 2.809 1 76.81 175 LEU A CA 1
ATOM 1347 C C . LEU A 1 175 ? 1.484 -35.344 3.824 1 76.81 175 LEU A C 1
ATOM 1349 O O . LEU A 1 175 ? 1.955 -34.25 4.117 1 76.81 175 LEU A O 1
ATOM 1353 N N . PHE A 1 176 ? 0.478 -35.844 4.293 1 73.31 176 PHE A N 1
ATOM 1354 C CA . PHE A 1 176 ? -0.289 -35.094 5.285 1 73.31 176 PHE A CA 1
ATOM 1355 C C . PHE A 1 176 ? 0.514 -34.906 6.57 1 73.31 176 PHE A C 1
ATOM 1357 O O . PHE A 1 176 ? 0.472 -33.844 7.195 1 73.31 176 PHE A O 1
ATOM 1364 N N . ALA A 1 177 ? 1.18 -35.906 6.957 1 74.75 177 ALA A N 1
ATOM 1365 C CA . ALA A 1 177 ? 1.996 -35.844 8.172 1 74.75 177 ALA A CA 1
ATOM 1366 C C . ALA A 1 177 ? 3.137 -34.844 8.023 1 74.75 177 ALA A C 1
ATOM 1368 O O . ALA A 1 177 ? 3.398 -34.062 8.938 1 74.75 177 ALA A O 1
ATOM 1369 N N . VAL A 1 178 ? 3.74 -34.812 6.91 1 73.94 178 VAL A N 1
ATOM 1370 C CA . VAL A 1 178 ? 4.824 -33.875 6.645 1 73.94 178 VAL A CA 1
ATOM 1371 C C . VAL A 1 178 ? 4.285 -32.438 6.656 1 73.94 178 VAL A C 1
ATOM 1373 O O . VAL A 1 178 ? 4.918 -31.531 7.207 1 73.94 178 VAL A O 1
ATOM 1376 N N . SER A 1 179 ? 3.143 -32.281 6.105 1 74.25 179 SER A N 1
ATOM 1377 C CA . SER A 1 179 ? 2.521 -30.953 6.059 1 74.25 179 SER A CA 1
ATOM 1378 C C . SER A 1 179 ? 2.213 -30.438 7.461 1 74.25 179 SER A C 1
ATOM 1380 O O . SER A 1 179 ? 2.383 -29.25 7.742 1 74.25 179 SER A O 1
ATOM 1382 N N . ARG A 1 180 ? 1.858 -31.297 8.305 1 72.56 180 ARG A N 1
ATOM 1383 C CA . ARG A 1 180 ? 1.477 -30.906 9.664 1 72.56 180 ARG A CA 1
ATOM 1384 C C . ARG A 1 180 ? 2.697 -30.5 10.477 1 72.56 180 ARG A C 1
ATOM 1386 O O . ARG A 1 180 ? 2.627 -29.562 11.273 1 72.56 180 ARG A O 1
ATOM 1393 N N . VAL A 1 181 ? 3.691 -31.125 10.305 1 75.5 181 VAL A N 1
ATOM 1394 C CA . VAL A 1 181 ? 4.91 -30.844 11.055 1 75.5 181 VAL A CA 1
ATOM 1395 C C . VAL A 1 181 ? 5.469 -29.484 10.641 1 75.5 181 VAL A C 1
ATOM 1397 O O . VAL A 1 181 ? 5.93 -28.703 11.484 1 75.5 181 VAL A O 1
ATOM 1400 N N . PHE A 1 182 ? 5.332 -29.141 9.391 1 78.19 182 PHE A N 1
ATOM 1401 C CA . PHE A 1 182 ? 5.922 -27.906 8.883 1 78.19 182 PHE A CA 1
ATOM 1402 C C . PHE A 1 182 ? 4.992 -26.719 9.117 1 78.19 182 PHE A C 1
ATOM 1404 O O . PHE A 1 182 ? 5.434 -25.578 9.102 1 78.19 182 PHE A O 1
ATOM 1411 N N . ARG A 1 183 ? 3.85 -27.078 9.438 1 73.69 183 ARG A N 1
ATOM 1412 C CA . ARG A 1 183 ? 2.854 -26.031 9.586 1 73.69 183 ARG A CA 1
ATOM 1413 C C . ARG A 1 183 ? 3.195 -25.109 10.75 1 73.69 183 ARG A C 1
ATOM 1415 O O . ARG A 1 183 ? 3.184 -23.875 10.609 1 73.69 183 ARG A O 1
ATOM 1422 N N . GLY A 1 184 ? 3.484 -25.594 11.969 1 72 184 GLY A N 1
ATOM 1423 C CA . GLY A 1 184 ? 3.785 -24.797 13.141 1 72 184 GLY A CA 1
ATOM 1424 C C . GLY A 1 184 ? 5.062 -23.984 13 1 72 184 GLY A C 1
ATOM 1425 O O . GLY A 1 184 ? 5.09 -22.797 13.336 1 72 184 GLY A O 1
ATOM 1426 N N . ARG A 1 185 ? 5.996 -24.531 12.43 1 78.81 185 ARG A N 1
ATOM 1427 C CA . ARG A 1 185 ? 7.27 -23.844 12.227 1 78.81 185 ARG A CA 1
ATOM 1428 C C . ARG A 1 185 ? 7.137 -22.719 11.203 1 78.81 185 ARG A C 1
ATOM 1430 O O . ARG A 1 185 ? 7.652 -21.625 11.406 1 78.81 185 ARG A O 1
ATOM 1437 N N . MET A 1 186 ? 6.363 -23.016 10.258 1 78.62 186 MET A N 1
ATOM 1438 C CA . MET A 1 186 ? 6.16 -22.047 9.188 1 78.62 186 MET A CA 1
ATOM 1439 C C . MET A 1 186 ? 5.387 -20.844 9.695 1 78.62 186 MET A C 1
ATOM 1441 O O . MET A 1 186 ? 5.699 -19.703 9.328 1 78.62 186 MET A O 1
ATOM 1445 N N . LYS A 1 187 ? 4.508 -21.141 10.57 1 76.62 187 LYS A N 1
ATOM 1446 C CA . LYS A 1 187 ? 3.713 -20.047 11.133 1 76.62 187 LYS A CA 1
ATOM 1447 C C . LYS A 1 187 ? 4.586 -19.094 11.938 1 76.62 187 LYS A C 1
ATOM 1449 O O . LYS A 1 187 ? 4.496 -17.875 11.766 1 76.62 187 LYS A O 1
ATOM 1454 N N . ARG A 1 188 ? 5.375 -19.625 12.742 1 81.12 188 ARG A N 1
ATOM 1455 C CA . ARG A 1 188 ? 6.262 -18.812 13.578 1 81.12 188 ARG A CA 1
ATOM 1456 C C . ARG A 1 188 ? 7.266 -18.047 12.727 1 81.12 188 ARG A C 1
ATOM 1458 O O . ARG A 1 188 ? 7.504 -16.859 12.961 1 81.12 188 ARG A O 1
ATOM 1465 N N . MET A 1 189 ? 7.805 -18.719 11.766 1 85.19 189 MET A N 1
ATOM 1466 C CA . MET A 1 189 ? 8.812 -18.078 10.914 1 85.19 189 MET A CA 1
ATOM 1467 C C . MET A 1 189 ? 8.195 -16.984 10.055 1 85.19 189 MET A C 1
ATOM 1469 O O . MET A 1 189 ? 8.82 -15.953 9.805 1 85.19 189 MET A O 1
ATOM 1473 N N . HIS A 1 190 ? 7.008 -17.203 9.672 1 80.88 190 HIS A N 1
ATOM 1474 C CA . HIS A 1 190 ? 6.309 -16.203 8.883 1 80.88 190 HIS A CA 1
ATOM 1475 C C . HIS A 1 190 ? 6.07 -14.938 9.688 1 80.88 190 HIS A C 1
ATOM 1477 O O . HIS A 1 190 ? 6.285 -13.828 9.195 1 80.88 190 HIS A O 1
ATOM 1483 N N . LYS A 1 191 ? 5.664 -15.109 10.875 1 81.19 191 LYS A N 1
ATOM 1484 C CA . LYS A 1 191 ? 5.438 -13.969 11.758 1 81.19 191 LYS A CA 1
ATOM 1485 C C . LYS A 1 191 ? 6.727 -13.18 11.977 1 81.19 191 LYS A C 1
ATOM 1487 O O . LYS A 1 191 ? 6.715 -11.953 11.984 1 81.19 191 LYS A O 1
ATOM 1492 N N . GLN A 1 192 ? 7.75 -13.898 12.102 1 87.75 192 GLN A N 1
ATOM 1493 C CA . GLN A 1 192 ? 9.047 -13.266 12.312 1 87.75 192 GLN A CA 1
ATOM 1494 C C . GLN A 1 192 ? 9.469 -12.461 11.086 1 87.75 192 GLN A C 1
ATOM 1496 O O . GLN A 1 192 ? 9.969 -11.336 11.219 1 87.75 192 GLN A O 1
ATOM 1501 N N . VAL A 1 193 ? 9.32 -13.008 9.945 1 86.56 193 VAL A N 1
ATOM 1502 C CA . VAL A 1 193 ? 9.688 -12.328 8.711 1 86.56 193 VAL A CA 1
ATOM 1503 C C . VAL A 1 193 ? 8.82 -11.078 8.531 1 86.56 193 VAL A C 1
ATOM 1505 O O . VAL A 1 193 ? 9.32 -10.023 8.117 1 86.56 193 VAL A O 1
ATOM 1508 N N . GLN A 1 194 ? 7.617 -11.164 8.875 1 81.69 194 GLN A N 1
ATOM 1509 C CA . GLN A 1 194 ? 6.707 -10.031 8.766 1 81.69 194 GLN A CA 1
ATOM 1510 C C . GLN A 1 194 ? 7.109 -8.914 9.719 1 81.69 194 GLN A C 1
ATOM 1512 O O . GLN A 1 194 ? 7.047 -7.73 9.367 1 81.69 194 GLN A O 1
ATOM 1517 N N . GLN A 1 195 ? 7.461 -9.281 10.891 1 84.62 195 GLN A N 1
ATOM 1518 C CA . GLN A 1 195 ? 7.914 -8.297 11.867 1 84.62 195 GLN A CA 1
ATOM 1519 C C . GLN A 1 195 ? 9.156 -7.566 11.375 1 84.62 195 GLN A C 1
ATOM 1521 O O . GLN A 1 195 ? 9.25 -6.344 11.477 1 84.62 195 GLN A O 1
ATOM 1526 N N . LYS A 1 196 ? 10.078 -8.305 10.867 1 89.19 196 LYS A N 1
ATOM 1527 C CA . LYS A 1 196 ? 11.312 -7.699 10.367 1 89.19 196 LYS A CA 1
ATOM 1528 C C . LYS A 1 196 ? 11.039 -6.828 9.148 1 89.19 196 LYS A C 1
ATOM 1530 O O . LYS A 1 196 ? 11.672 -5.785 8.969 1 89.19 196 LYS A O 1
ATOM 1535 N N . ASP A 1 197 ? 10.141 -7.219 8.352 1 87.69 197 ASP A N 1
ATOM 1536 C CA . ASP A 1 197 ? 9.719 -6.41 7.211 1 87.69 197 ASP A CA 1
ATOM 1537 C C . ASP A 1 197 ? 9.117 -5.086 7.668 1 87.69 197 ASP A C 1
ATOM 1539 O O . ASP A 1 197 ? 9.367 -4.043 7.062 1 87.69 197 ASP A O 1
ATOM 1543 N N . GLY A 1 198 ? 8.383 -5.184 8.703 1 83.69 198 GLY A N 1
ATOM 1544 C CA . GLY A 1 198 ? 7.832 -3.98 9.305 1 83.69 198 GLY A CA 1
ATOM 1545 C C . GLY A 1 198 ? 8.891 -3.02 9.805 1 83.69 198 GLY A C 1
ATOM 1546 O O . GLY A 1 198 ? 8.781 -1.807 9.609 1 83.69 198 GLY A O 1
ATOM 1547 N N . GLU A 1 199 ? 9.867 -3.566 10.359 1 88.25 199 GLU A N 1
ATOM 1548 C CA . GLU A 1 199 ? 10.977 -2.762 10.867 1 88.25 199 GLU A CA 1
ATOM 1549 C C . GLU A 1 199 ? 11.703 -2.045 9.727 1 88.25 199 GLU A C 1
ATOM 1551 O O . GLU A 1 199 ? 12.055 -0.871 9.852 1 88.25 199 GLU A O 1
ATOM 1556 N N . VAL A 1 200 ? 11.938 -2.758 8.703 1 90.88 200 VAL A N 1
ATOM 1557 C CA . VAL A 1 200 ? 12.602 -2.166 7.551 1 90.88 200 VAL A CA 1
ATOM 1558 C C . VAL A 1 200 ? 11.766 -1.014 7 1 90.88 200 VAL A C 1
ATOM 1560 O O . VAL A 1 200 ? 12.281 0.081 6.766 1 90.88 200 VAL A O 1
ATOM 1563 N N . ARG A 1 201 ? 10.57 -1.199 6.875 1 85.88 201 ARG A N 1
ATOM 1564 C CA . ARG A 1 201 ? 9.672 -0.194 6.32 1 85.88 201 ARG A CA 1
ATOM 1565 C C . ARG A 1 201 ? 9.609 1.038 7.215 1 85.88 201 ARG A C 1
ATOM 1567 O O . ARG A 1 201 ? 9.664 2.17 6.73 1 85.88 201 ARG A O 1
ATOM 1574 N N . SER A 1 202 ? 9.445 0.787 8.461 1 85.56 202 SER A N 1
ATOM 1575 C CA . SER A 1 202 ? 9.367 1.881 9.422 1 85.56 202 SER A CA 1
ATOM 1576 C C . SER A 1 202 ? 10.641 2.723 9.398 1 85.56 202 SER A C 1
ATOM 1578 O O . SER A 1 202 ? 10.578 3.953 9.445 1 85.56 202 SER A O 1
ATOM 1580 N N . PHE A 1 203 ? 11.711 2.07 9.328 1 90.5 203 PHE A N 1
ATOM 1581 C CA . PHE A 1 203 ? 12.984 2.771 9.32 1 90.5 203 PHE A CA 1
ATOM 1582 C C . PHE A 1 203 ? 13.125 3.631 8.07 1 90.5 203 PHE A C 1
ATOM 1584 O O . PHE A 1 203 ? 13.508 4.801 8.148 1 90.5 203 PHE A O 1
ATOM 1591 N N . LEU A 1 204 ? 12.867 3.047 6.977 1 91.12 204 LEU A N 1
ATOM 1592 C CA . LEU A 1 204 ? 12.969 3.781 5.719 1 91.12 204 LEU A CA 1
ATOM 1593 C C . LEU A 1 204 ? 12.023 4.98 5.711 1 91.12 204 LEU A C 1
ATOM 1595 O O . LEU A 1 204 ? 12.391 6.066 5.262 1 91.12 204 LEU A O 1
ATOM 1599 N N . GLN A 1 205 ? 10.898 4.789 6.184 1 86.94 205 GLN A N 1
ATOM 1600 C CA . GLN A 1 205 ? 9.906 5.855 6.246 1 86.94 205 GLN A CA 1
ATOM 1601 C C . GLN A 1 205 ? 10.367 6.984 7.16 1 86.94 205 GLN A C 1
ATOM 1603 O O . GLN A 1 205 ? 10.18 8.164 6.844 1 86.94 205 GLN A O 1
ATOM 1608 N N . GLU A 1 206 ? 10.93 6.648 8.25 1 87.62 206 GLU A N 1
ATOM 1609 C CA . GLU A 1 206 ? 11.43 7.629 9.211 1 87.62 206 GLU A CA 1
ATOM 1610 C C . GLU A 1 206 ? 12.555 8.461 8.609 1 87.62 206 GLU A C 1
ATOM 1612 O O . GLU A 1 206 ? 12.594 9.68 8.781 1 87.62 206 GLU A O 1
ATOM 1617 N N . VAL A 1 207 ? 13.438 7.801 7.969 1 91.62 207 VAL A N 1
ATOM 1618 C CA . VAL A 1 207 ? 14.586 8.492 7.391 1 91.62 207 VAL A CA 1
ATOM 1619 C C . VAL A 1 207 ? 14.117 9.43 6.273 1 91.62 207 VAL A C 1
ATOM 1621 O O . VAL A 1 207 ? 14.555 10.578 6.195 1 91.62 207 VAL A O 1
ATOM 1624 N N . LEU A 1 208 ? 13.203 8.961 5.52 1 89.06 208 LEU A N 1
ATOM 1625 C CA . LEU A 1 208 ? 12.695 9.781 4.426 1 89.06 208 LEU A CA 1
ATOM 1626 C C . LEU A 1 208 ? 11.898 10.961 4.957 1 89.06 208 LEU A C 1
ATOM 1628 O O . LEU A 1 208 ? 11.914 12.047 4.367 1 89.06 208 LEU A O 1
ATOM 1632 N N . GLY A 1 209 ? 11.266 10.734 6.023 1 85.31 209 GLY A N 1
ATOM 1633 C CA . GLY A 1 209 ? 10.516 11.812 6.652 1 85.31 209 GLY A CA 1
ATOM 1634 C C . GLY A 1 209 ? 11.406 12.844 7.32 1 85.31 209 GLY A C 1
ATOM 1635 O O . GLY A 1 209 ? 10.984 13.984 7.535 1 85.31 209 GLY A O 1
ATOM 1636 N N . SER A 1 210 ? 12.609 12.406 7.652 1 89.5 210 SER A N 1
ATOM 1637 C CA . SER A 1 210 ? 13.562 13.281 8.328 1 89.5 210 SER A CA 1
ATOM 1638 C C . SER A 1 210 ? 14.766 13.578 7.434 1 89.5 210 SER A C 1
ATOM 1640 O O . SER A 1 210 ? 15.898 13.633 7.91 1 89.5 210 SER A O 1
ATOM 1642 N N . LEU A 1 211 ? 14.523 13.727 6.199 1 90.5 211 LEU A N 1
ATOM 1643 C CA . LEU A 1 211 ? 15.602 13.867 5.223 1 90.5 211 LEU A CA 1
ATOM 1644 C C . LEU A 1 211 ? 16.406 15.133 5.484 1 90.5 211 LEU A C 1
ATOM 1646 O O . LEU A 1 211 ? 17.625 15.156 5.262 1 90.5 211 LEU A O 1
ATOM 1650 N N . ALA A 1 212 ? 15.719 16.188 5.945 1 90 212 ALA A N 1
ATOM 1651 C CA . ALA A 1 212 ? 16.406 17.453 6.234 1 90 212 ALA A CA 1
ATOM 1652 C C . ALA A 1 212 ? 17.484 17.25 7.289 1 90 212 ALA A C 1
ATOM 1654 O O . ALA A 1 212 ? 18.609 17.75 7.137 1 90 212 ALA A O 1
ATOM 1655 N N . ILE A 1 213 ? 17.156 16.5 8.305 1 91.25 213 ILE A N 1
ATOM 1656 C CA . ILE A 1 213 ? 18.094 16.234 9.391 1 91.25 213 ILE A CA 1
ATOM 1657 C C . ILE A 1 213 ? 19.266 15.391 8.883 1 91.25 213 ILE A C 1
ATOM 1659 O O . ILE A 1 213 ? 20.422 15.656 9.211 1 91.25 213 ILE A O 1
ATOM 1663 N N . VAL A 1 214 ? 18.984 14.469 8.086 1 92.31 214 VAL A N 1
ATOM 1664 C CA . VAL A 1 214 ? 19.984 13.555 7.562 1 92.31 214 VAL A CA 1
ATOM 1665 C C . VAL A 1 214 ? 20.984 14.328 6.695 1 92.31 214 VAL A C 1
ATOM 1667 O O . VAL A 1 214 ? 22.188 14.078 6.762 1 92.31 214 VAL A O 1
ATOM 1670 N N . LYS A 1 215 ? 20.516 15.266 6.004 1 90.5 215 LYS A N 1
ATOM 1671 C CA . LYS A 1 215 ? 21.359 16.016 5.09 1 90.5 215 LYS A CA 1
ATOM 1672 C C . LYS A 1 215 ? 22.141 17.109 5.828 1 90.5 215 LYS A C 1
ATOM 1674 O O . LYS A 1 215 ? 23.328 17.297 5.574 1 90.5 215 LYS A O 1
ATOM 1679 N N . VAL A 1 216 ? 21.484 17.781 6.676 1 91.12 216 VAL A N 1
ATOM 1680 C CA . VAL A 1 216 ? 22.094 18.906 7.371 1 91.12 216 VAL A CA 1
ATOM 1681 C C . VAL A 1 216 ? 23.25 18.406 8.242 1 91.12 216 VAL A C 1
ATOM 1683 O O . VAL A 1 216 ? 24.312 19.016 8.281 1 91.12 216 VAL A O 1
ATOM 1686 N N . PHE A 1 217 ? 23.031 17.281 8.852 1 91.31 217 PHE A N 1
ATOM 1687 C CA . PHE A 1 217 ? 24.031 16.781 9.773 1 91.31 217 PHE A CA 1
ATOM 1688 C C . PHE A 1 217 ? 24.938 15.758 9.094 1 91.31 217 PHE A C 1
ATOM 1690 O O . PHE A 1 217 ? 25.828 15.172 9.727 1 91.31 217 PHE A O 1
ATOM 1697 N N . ASP A 1 218 ? 24.75 15.484 7.855 1 89 218 ASP A N 1
ATOM 1698 C CA . ASP A 1 218 ? 25.609 14.633 7.031 1 89 218 ASP A CA 1
ATOM 1699 C C . ASP A 1 218 ? 25.75 13.242 7.648 1 89 218 ASP A C 1
ATOM 1701 O O . ASP A 1 218 ? 26.859 12.766 7.867 1 89 218 ASP A O 1
ATOM 1705 N N . ILE A 1 219 ? 24.609 12.68 7.977 1 90.88 219 ILE A N 1
ATOM 1706 C CA . ILE A 1 219 ? 24.641 11.359 8.586 1 90.88 219 ILE A CA 1
ATOM 1707 C C . ILE A 1 219 ? 24.109 10.32 7.602 1 90.88 219 ILE A C 1
ATOM 1709 O O . ILE A 1 219 ? 23.547 9.305 8.008 1 90.88 219 ILE A O 1
ATOM 1713 N N . GLN A 1 220 ? 24.203 10.57 6.363 1 91.5 220 GLN A N 1
ATOM 1714 C CA . GLN A 1 220 ? 23.688 9.672 5.324 1 91.5 220 GLN A CA 1
ATOM 1715 C C . GLN A 1 220 ? 24.344 8.297 5.418 1 91.5 220 GLN A C 1
ATOM 1717 O O . GLN A 1 220 ? 23.656 7.273 5.359 1 91.5 220 GLN A O 1
ATOM 1722 N N . ASN A 1 221 ? 25.641 8.25 5.625 1 91.19 221 ASN A N 1
ATOM 1723 C CA . ASN A 1 221 ? 26.359 6.977 5.676 1 91.19 221 ASN A CA 1
ATOM 1724 C C . ASN A 1 221 ? 25.953 6.148 6.887 1 91.19 221 ASN A C 1
ATOM 1726 O O . ASN A 1 221 ? 25.891 4.918 6.812 1 91.19 221 ASN A O 1
ATOM 1730 N N . ARG A 1 222 ? 25.656 6.82 7.918 1 91.25 222 ARG A N 1
ATOM 1731 C CA . ARG A 1 222 ? 25.219 6.113 9.117 1 91.25 222 ARG A CA 1
ATOM 1732 C C . ARG A 1 222 ? 23.844 5.5 8.914 1 91.25 222 ARG A C 1
ATOM 1734 O O . A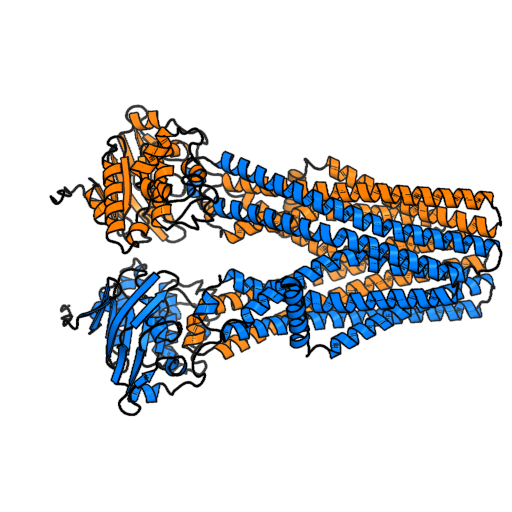RG A 1 222 ? 23.578 4.375 9.352 1 91.25 222 ARG A O 1
ATOM 1741 N N . MET A 1 223 ? 23 6.297 8.328 1 93.31 223 MET A N 1
ATOM 1742 C CA . MET A 1 223 ? 21.656 5.793 8.055 1 93.31 223 MET A CA 1
ATOM 1743 C C . MET A 1 223 ? 21.688 4.625 7.07 1 93.31 223 MET A C 1
ATOM 1745 O O . MET A 1 223 ? 20.922 3.674 7.199 1 93.31 223 MET A O 1
ATOM 1749 N N . LEU A 1 224 ? 22.625 4.727 6.141 1 93.94 224 LEU A N 1
ATOM 1750 C CA . LEU A 1 224 ? 22.797 3.648 5.172 1 93.94 224 LEU A CA 1
ATOM 1751 C C . LEU A 1 224 ? 23.297 2.379 5.852 1 93.94 224 LEU A C 1
ATOM 1753 O O . LEU A 1 224 ? 22.828 1.279 5.547 1 93.94 224 LEU A O 1
ATOM 1757 N N . ALA A 1 225 ? 24.219 2.555 6.746 1 93.56 225 ALA A N 1
ATOM 1758 C CA . ALA A 1 225 ? 24.766 1.406 7.461 1 93.56 225 ALA A CA 1
ATOM 1759 C C . ALA A 1 225 ? 23.703 0.734 8.32 1 93.56 225 ALA A C 1
ATOM 1761 O O . ALA A 1 225 ? 23.625 -0.495 8.367 1 93.56 225 ALA A O 1
ATOM 1762 N N . LYS A 1 226 ? 22.969 1.52 8.969 1 92.94 226 LYS A N 1
ATOM 1763 C CA . LYS A 1 226 ? 21.891 0.975 9.789 1 92.94 226 LYS A CA 1
ATOM 1764 C C . LYS A 1 226 ? 20.844 0.273 8.938 1 92.94 226 LYS A C 1
ATOM 1766 O O . LYS A 1 226 ? 20.328 -0.777 9.32 1 92.94 226 LYS A O 1
ATOM 1771 N N . SER A 1 227 ? 20.5 0.891 7.82 1 93.62 227 SER A N 1
ATOM 1772 C CA . SER A 1 227 ? 19.562 0.273 6.895 1 93.62 227 SER A CA 1
ATOM 1773 C C . SER A 1 227 ? 20.078 -1.084 6.414 1 93.62 227 SER A C 1
ATOM 1775 O O . SER A 1 227 ? 19.297 -2.045 6.328 1 93.62 227 SER A O 1
ATOM 1777 N N . GLU A 1 228 ? 21.344 -1.178 6.105 1 93.38 228 GLU A N 1
ATOM 1778 C CA . GLU A 1 228 ? 21.938 -2.432 5.652 1 93.38 228 GLU A CA 1
ATOM 1779 C C . GLU A 1 228 ? 21.875 -3.502 6.738 1 93.38 228 GLU A C 1
ATOM 1781 O O . GLU A 1 228 ? 21.625 -4.676 6.445 1 93.38 228 GLU A O 1
ATOM 1786 N N . GLN A 1 229 ? 22.062 -3.047 7.922 1 93.44 229 GLN A N 1
ATOM 1787 C CA . GLN A 1 229 ? 22.016 -3.984 9.039 1 93.44 229 GLN A CA 1
ATOM 1788 C C . GLN A 1 229 ? 20.609 -4.555 9.211 1 93.44 229 GLN A C 1
ATOM 1790 O O . GLN A 1 229 ? 20.438 -5.77 9.344 1 93.44 229 GLN A O 1
ATOM 1795 N N . ILE A 1 230 ? 19.625 -3.729 9.18 1 92.62 230 ILE A N 1
ATOM 1796 C CA . ILE A 1 230 ? 18.234 -4.152 9.359 1 92.62 230 ILE A CA 1
ATOM 1797 C C . ILE A 1 230 ? 17.812 -5.035 8.195 1 92.62 230 ILE A C 1
ATOM 1799 O O . ILE A 1 230 ? 17.094 -6.02 8.383 1 92.62 230 ILE A O 1
ATOM 1803 N N . GLN A 1 231 ? 18.281 -4.695 7.055 1 92.25 231 GLN A N 1
ATOM 1804 C CA . GLN A 1 231 ? 17.953 -5.477 5.867 1 92.25 231 GLN A CA 1
ATOM 1805 C C . GLN A 1 231 ? 18.609 -6.852 5.918 1 92.25 231 GLN A C 1
ATOM 1807 O O . GLN A 1 231 ? 18.047 -7.84 5.461 1 92.25 231 GLN A O 1
ATOM 1812 N N . GLN A 1 232 ? 19.844 -6.918 6.438 1 93 232 GLN A N 1
ATOM 1813 C CA . GLN A 1 232 ? 20.547 -8.195 6.566 1 93 232 GLN A CA 1
ATOM 1814 C C . GLN A 1 232 ? 19.812 -9.109 7.551 1 93 232 GLN A C 1
ATOM 1816 O O . GLN A 1 232 ? 19.75 -10.328 7.344 1 93 232 GLN A O 1
ATOM 1821 N N . GLU A 1 233 ? 19.328 -8.562 8.562 1 93.25 233 GLU A N 1
ATOM 1822 C CA . GLU A 1 233 ? 18.562 -9.352 9.516 1 93.25 233 GLU A CA 1
ATOM 1823 C C . GLU A 1 233 ? 17.266 -9.867 8.883 1 93.25 233 GLU A C 1
ATOM 1825 O O . GLU A 1 233 ? 16.875 -11.016 9.109 1 93.25 233 GLU A O 1
ATOM 1830 N N . HIS A 1 234 ? 16.625 -9.031 8.125 1 91.44 234 HIS A N 1
ATOM 1831 C CA . HIS A 1 234 ? 15.43 -9.438 7.387 1 91.44 234 HIS A CA 1
ATOM 1832 C C . HIS A 1 234 ? 15.75 -10.555 6.395 1 91.44 234 HIS A C 1
ATOM 1834 O O . HIS A 1 234 ? 14.984 -11.516 6.273 1 91.44 234 HIS A O 1
ATOM 1840 N N . TYR A 1 235 ? 16.922 -10.438 5.797 1 90.62 235 TYR A N 1
ATOM 1841 C CA . TYR A 1 235 ? 17.375 -11.438 4.832 1 90.62 235 TYR A CA 1
ATOM 1842 C C . TYR A 1 235 ? 17.578 -12.789 5.5 1 90.62 235 TYR A C 1
ATOM 1844 O O . TYR A 1 235 ? 17.125 -13.812 4.984 1 90.62 235 TYR A O 1
ATOM 1852 N N . ARG A 1 236 ? 18.172 -12.773 6.621 1 91.62 236 ARG A N 1
ATOM 1853 C CA . ARG A 1 236 ? 18.438 -14.023 7.32 1 91.62 236 ARG A CA 1
ATOM 1854 C C . ARG A 1 236 ? 17.156 -14.711 7.742 1 91.62 236 ARG A C 1
ATOM 1856 O O . ARG A 1 236 ? 17 -15.922 7.582 1 91.62 236 ARG A O 1
ATOM 1863 N N . ALA A 1 237 ? 16.281 -13.961 8.242 1 91.06 237 ALA A N 1
ATOM 1864 C CA . ALA A 1 237 ? 14.992 -14.516 8.648 1 91.06 237 ALA A CA 1
ATOM 1865 C C . ALA A 1 237 ? 14.219 -15.062 7.445 1 91.06 237 ALA A C 1
ATOM 1867 O O . ALA A 1 237 ? 13.625 -16.141 7.516 1 91.06 237 ALA A O 1
ATOM 1868 N N . ARG A 1 238 ? 14.234 -14.375 6.391 1 87.19 238 ARG A N 1
ATOM 1869 C CA . ARG A 1 238 ? 13.539 -14.766 5.168 1 87.19 238 ARG A CA 1
ATOM 1870 C C . ARG A 1 238 ? 14.141 -16.047 4.582 1 87.19 238 ARG A C 1
ATOM 1872 O O . ARG A 1 238 ? 13.414 -16.938 4.152 1 87.19 238 ARG A O 1
ATOM 1879 N N . MET A 1 239 ? 15.453 -16.109 4.59 1 88.81 239 MET A N 1
ATOM 1880 C CA . MET A 1 239 ? 16.125 -17.281 4.027 1 88.81 239 MET A CA 1
ATOM 1881 C C . MET A 1 239 ? 15.844 -18.531 4.863 1 88.81 239 MET A C 1
ATOM 1883 O O . MET A 1 239 ? 15.641 -19.609 4.316 1 88.81 239 MET A O 1
ATOM 1887 N N . LYS A 1 240 ? 15.844 -18.328 6.133 1 89.81 240 LYS A N 1
ATOM 1888 C CA . LYS A 1 240 ? 15.516 -19.453 7 1 89.81 240 LYS A CA 1
ATOM 1889 C C . LYS A 1 240 ? 14.109 -19.984 6.719 1 89.81 240 LYS A C 1
ATOM 1891 O O . LYS A 1 240 ? 13.906 -21.188 6.57 1 89.81 240 LYS A O 1
ATOM 1896 N N . ARG A 1 241 ? 13.172 -19.109 6.602 1 86.31 241 ARG A N 1
ATOM 1897 C CA . ARG A 1 241 ? 11.797 -19.5 6.316 1 86.31 241 ARG A CA 1
ATOM 1898 C C . ARG A 1 241 ? 11.688 -20.141 4.938 1 86.31 241 ARG A C 1
ATOM 1900 O O . ARG A 1 241 ? 11 -21.156 4.773 1 86.31 241 ARG A O 1
ATOM 1907 N N . ARG A 1 242 ? 12.312 -19.547 4.012 1 85.88 242 ARG A N 1
ATOM 1908 C CA . ARG A 1 242 ? 12.203 -20.031 2.639 1 85.88 242 ARG A CA 1
ATOM 1909 C C . ARG A 1 242 ? 12.844 -21.406 2.488 1 85.88 242 ARG A C 1
ATOM 1911 O O . ARG A 1 242 ? 12.328 -22.25 1.751 1 85.88 242 ARG A O 1
ATOM 1918 N N . THR A 1 243 ? 14 -21.641 3.191 1 86 243 THR A N 1
ATOM 1919 C CA . THR A 1 243 ? 14.656 -22.938 3.152 1 86 243 THR A CA 1
ATOM 1920 C C . THR A 1 243 ? 13.727 -24.031 3.66 1 86 243 THR A C 1
ATOM 1922 O O . THR A 1 243 ? 13.641 -25.109 3.064 1 86 243 THR A O 1
ATOM 1925 N N . VAL A 1 244 ? 13.055 -23.734 4.68 1 83.75 244 VAL A N 1
ATOM 1926 C CA . VAL A 1 244 ? 12.094 -24.703 5.211 1 83.75 244 VAL A CA 1
ATOM 1927 C C . VAL A 1 244 ? 10.977 -24.922 4.199 1 83.75 244 VAL A C 1
ATOM 1929 O O . VAL A 1 244 ? 10.531 -26.062 3.996 1 83.75 244 VAL A O 1
ATOM 1932 N N . GLY A 1 245 ? 10.531 -23.891 3.531 1 81 245 GLY A N 1
ATOM 1933 C CA . GLY A 1 245 ? 9.516 -24.016 2.494 1 81 245 GLY A CA 1
ATOM 1934 C C . GLY A 1 245 ? 9.984 -24.828 1.304 1 81 245 GLY A C 1
ATOM 1935 O O . GLY A 1 245 ? 9.234 -25.672 0.794 1 81 245 GLY A O 1
ATOM 1936 N N . ILE A 1 246 ? 11.203 -24.641 0.937 1 84.25 246 ILE A N 1
ATOM 1937 C CA . ILE A 1 246 ? 11.789 -25.359 -0.186 1 84.25 246 ILE A CA 1
ATOM 1938 C C . ILE A 1 246 ? 11.891 -26.844 0.16 1 84.25 246 ILE A C 1
ATOM 1940 O O . ILE A 1 246 ? 11.539 -27.703 -0.651 1 84.25 246 ILE A O 1
ATOM 1944 N N . LEU A 1 247 ? 12.273 -27.078 1.369 1 81.75 247 LEU A N 1
ATOM 1945 C CA . LEU A 1 247 ? 12.414 -28.469 1.814 1 81.75 247 LEU A CA 1
ATOM 1946 C C . LEU A 1 247 ? 11.062 -29.156 1.866 1 81.75 247 LEU A C 1
ATOM 1948 O O . LEU A 1 247 ? 10.938 -30.328 1.47 1 81.75 247 LEU A O 1
ATOM 1952 N N . ALA A 1 248 ? 10.133 -28.484 2.344 1 77.94 248 ALA A N 1
ATOM 1953 C CA . ALA A 1 248 ? 8.781 -29.047 2.393 1 77.94 248 ALA A CA 1
ATOM 1954 C C . ALA A 1 248 ? 8.273 -29.359 0.991 1 77.94 248 ALA A C 1
ATOM 1956 O O . ALA A 1 248 ? 7.758 -30.453 0.743 1 77.94 248 ALA A O 1
ATOM 1957 N N . ASN A 1 249 ? 8.43 -28.453 0.021 1 77.56 249 ASN A N 1
ATOM 1958 C CA . ASN A 1 249 ? 7.98 -28.656 -1.353 1 77.56 249 ASN A CA 1
ATOM 1959 C C . ASN A 1 249 ? 8.75 -29.781 -2.035 1 77.56 249 ASN A C 1
ATOM 1961 O O . ASN A 1 249 ? 8.164 -30.578 -2.781 1 77.56 249 ASN A O 1
ATOM 1965 N N . ALA A 1 250 ? 10.016 -29.75 -1.77 1 76.81 250 ALA A N 1
ATOM 1966 C CA . ALA A 1 250 ? 10.836 -30.828 -2.314 1 76.81 250 ALA A CA 1
ATOM 1967 C C . ALA A 1 250 ? 10.414 -32.188 -1.757 1 76.81 250 ALA A C 1
ATOM 1969 O O . ALA A 1 250 ? 10.383 -33.188 -2.484 1 76.81 250 ALA A O 1
ATOM 1970 N N . GLY A 1 251 ? 10.148 -32.188 -0.455 1 75.31 251 GLY A N 1
ATOM 1971 C CA . GLY A 1 251 ? 9.656 -33.406 0.153 1 75.31 251 GLY A CA 1
ATOM 1972 C C . GLY A 1 251 ? 8.352 -33.906 -0.457 1 75.31 251 GLY A C 1
ATOM 1973 O O . GLY A 1 251 ? 8.195 -35.094 -0.731 1 75.31 251 GLY A O 1
ATOM 1974 N N . PHE A 1 252 ? 7.5 -33.062 -0.769 1 75.81 252 PHE A N 1
ATOM 1975 C CA . PHE A 1 252 ? 6.246 -33.375 -1.423 1 75.81 252 PHE A CA 1
ATOM 1976 C C . PHE A 1 252 ? 6.496 -33.938 -2.82 1 75.81 252 PHE A C 1
ATOM 1978 O O . PHE A 1 252 ? 5.906 -34.969 -3.205 1 75.81 252 PHE A O 1
ATOM 1985 N N . GLY A 1 253 ? 7.363 -33.25 -3.561 1 76.5 253 GLY A N 1
ATOM 1986 C CA . GLY A 1 253 ? 7.715 -33.75 -4.891 1 76.5 253 GLY A CA 1
ATOM 1987 C C . GLY A 1 253 ? 8.297 -35.125 -4.887 1 76.5 253 GLY A C 1
ATOM 1988 O O . GLY A 1 253 ? 7.957 -35.969 -5.738 1 76.5 253 GLY A O 1
ATOM 1989 N N . LEU A 1 254 ? 9.086 -35.406 -3.867 1 78.94 254 LEU A N 1
ATOM 1990 C CA . LEU A 1 254 ? 9.734 -36.688 -3.758 1 78.94 254 LEU A CA 1
ATOM 1991 C C . LEU A 1 254 ? 8.703 -37.781 -3.494 1 78.94 254 LEU A C 1
ATOM 1993 O O . LEU A 1 254 ? 8.797 -38.875 -4.055 1 78.94 254 LEU A O 1
ATOM 1997 N N . ILE A 1 255 ? 7.809 -37.5 -2.656 1 77.75 255 ILE A N 1
ATOM 1998 C CA . ILE A 1 255 ? 6.785 -38.5 -2.322 1 77.75 255 ILE A CA 1
ATOM 1999 C C . ILE A 1 255 ? 5.969 -38.844 -3.566 1 77.75 255 ILE A C 1
ATOM 2001 O O . ILE A 1 255 ? 5.691 -40 -3.836 1 77.75 255 ILE A O 1
ATOM 2005 N N . PHE A 1 256 ? 5.68 -37.906 -4.371 1 76.25 256 PHE A N 1
ATOM 2006 C CA . PHE A 1 256 ? 4.887 -38.125 -5.574 1 76.25 256 PHE A CA 1
ATOM 2007 C C . PHE A 1 256 ? 5.703 -38.875 -6.629 1 76.25 256 PHE A C 1
ATOM 2009 O O . PHE A 1 256 ? 5.188 -39.75 -7.309 1 76.25 256 PHE A O 1
ATOM 2016 N N . GLN A 1 257 ? 6.895 -38.469 -6.777 1 78 257 GLN A N 1
ATOM 2017 C CA . GLN A 1 257 ? 7.75 -39.125 -7.754 1 78 257 GLN A CA 1
ATOM 2018 C C . GLN A 1 257 ? 7.984 -40.594 -7.375 1 78 257 GLN A C 1
ATOM 2020 O O . GLN A 1 257 ? 7.992 -41.469 -8.242 1 78 257 GLN A O 1
ATOM 2025 N N . THR A 1 258 ? 8.195 -40.781 -6.094 1 78.81 258 THR A N 1
ATOM 2026 C CA . THR A 1 258 ? 8.375 -42.156 -5.633 1 78.81 258 THR A CA 1
ATOM 2027 C C . THR A 1 258 ? 7.094 -42.969 -5.812 1 78.81 258 THR A C 1
ATOM 2029 O O . THR A 1 258 ? 7.141 -44.156 -6.105 1 78.81 258 THR A O 1
ATOM 2032 N N . GLY A 1 259 ? 5.98 -42.219 -5.559 1 76.81 259 GLY A N 1
ATOM 2033 C CA . GLY A 1 259 ? 4.719 -42.906 -5.832 1 76.81 259 GLY A CA 1
ATOM 2034 C C . GLY A 1 259 ? 4.551 -43.281 -7.289 1 76.81 259 GLY A C 1
ATOM 2035 O O . GLY A 1 259 ? 4.078 -44.375 -7.594 1 76.81 259 GLY A O 1
ATOM 2036 N N . TYR A 1 260 ? 4.93 -42.406 -8.195 1 79.5 260 TYR A N 1
ATOM 2037 C CA . TYR A 1 260 ? 4.879 -42.688 -9.625 1 79.5 260 TYR A CA 1
ATOM 2038 C C . TYR A 1 260 ? 5.793 -43.844 -9.977 1 79.5 260 TYR A C 1
ATOM 2040 O O . TYR A 1 260 ? 5.414 -44.719 -10.75 1 79.5 260 TYR A O 1
ATOM 2048 N N . LEU A 1 261 ? 7.004 -43.844 -9.43 1 82.38 261 LEU A N 1
ATOM 2049 C CA . LEU A 1 261 ? 7.953 -44.938 -9.656 1 82.38 261 LEU A CA 1
ATOM 2050 C C . LEU A 1 261 ? 7.383 -46.25 -9.172 1 82.38 261 LEU A C 1
ATOM 2052 O O . LEU A 1 261 ? 7.516 -47.281 -9.844 1 82.38 261 LEU A O 1
ATOM 2056 N N . TYR A 1 262 ? 6.848 -46.156 -8.086 1 82.69 262 TYR A N 1
ATOM 2057 C CA . TYR A 1 262 ? 6.238 -47.375 -7.535 1 82.69 262 TYR A CA 1
ATOM 2058 C C . TYR A 1 262 ? 5.145 -47.906 -8.461 1 82.69 262 TYR A C 1
ATOM 2060 O O . TYR A 1 262 ? 5.051 -49.094 -8.695 1 82.69 262 TYR A O 1
ATOM 2068 N N . ALA A 1 263 ? 4.324 -47.031 -8.914 1 80.94 263 ALA A N 1
ATOM 2069 C CA . ALA A 1 263 ? 3.256 -47.438 -9.828 1 80.94 263 ALA A CA 1
ATOM 2070 C C . ALA A 1 263 ? 3.828 -48.062 -11.094 1 80.94 263 ALA A C 1
ATOM 2072 O O . ALA A 1 263 ? 3.312 -49.062 -11.586 1 80.94 263 ALA A O 1
ATOM 2073 N N . LEU A 1 264 ? 4.828 -47.469 -11.578 1 83.62 264 LEU A N 1
ATOM 2074 C CA . LEU A 1 264 ? 5.465 -47.969 -12.789 1 83.62 264 LEU A CA 1
ATOM 2075 C C . LEU A 1 264 ? 6.062 -49.344 -12.57 1 83.62 264 LEU A C 1
ATOM 2077 O O . LEU A 1 264 ? 5.855 -50.25 -13.383 1 83.62 264 LEU A O 1
ATOM 2081 N N . LEU A 1 265 ? 6.816 -49.531 -11.508 1 84 265 LEU A N 1
ATOM 2082 C CA . LEU A 1 265 ? 7.473 -50.781 -11.227 1 84 265 LEU A CA 1
ATOM 2083 C C . LEU A 1 265 ? 6.445 -51.875 -10.906 1 84 265 LEU A C 1
ATOM 2085 O O . LEU A 1 265 ? 6.574 -53 -11.352 1 84 265 LEU A O 1
ATOM 2089 N N . TRP A 1 266 ? 5.523 -51.438 -10.117 1 81.38 266 TRP A N 1
ATOM 2090 C CA . TRP A 1 266 ? 4.441 -52.344 -9.805 1 81.38 266 TRP A CA 1
ATOM 2091 C C . TRP A 1 266 ? 3.721 -52.781 -11.07 1 81.38 266 TRP A C 1
ATOM 2093 O O . TRP A 1 266 ? 3.443 -53.969 -11.258 1 81.38 266 TRP A O 1
ATOM 2103 N N . GLY A 1 267 ? 3.355 -51.875 -11.898 1 80.31 267 GLY A N 1
ATOM 2104 C CA . GLY A 1 267 ? 2.713 -52.188 -13.164 1 80.31 267 GLY A CA 1
ATOM 2105 C C . GLY A 1 267 ? 3.582 -53.031 -14.078 1 80.31 267 GLY A C 1
ATOM 2106 O O . GLY A 1 267 ? 3.1 -53.969 -14.711 1 80.31 267 GLY A O 1
ATOM 2107 N N . ALA A 1 268 ? 4.844 -52.75 -14.195 1 81.44 268 ALA A N 1
ATOM 2108 C CA . ALA A 1 268 ? 5.781 -53.5 -15.023 1 81.44 268 ALA A CA 1
ATOM 2109 C C . ALA A 1 268 ? 5.895 -54.938 -14.539 1 81.44 268 ALA A C 1
ATOM 2111 O O . ALA A 1 268 ? 5.957 -55.875 -15.352 1 81.44 268 ALA A O 1
ATOM 2112 N N . PHE A 1 269 ? 5.977 -55.125 -13.234 1 80.81 269 PHE A N 1
ATOM 2113 C CA . PHE A 1 269 ? 6.07 -56.469 -12.68 1 80.81 269 PHE A CA 1
ATOM 2114 C C . PHE A 1 269 ? 4.809 -57.25 -12.984 1 80.81 269 PHE A C 1
ATOM 2116 O O . PHE A 1 269 ? 4.883 -58.438 -13.305 1 80.81 269 PHE A O 1
ATOM 2123 N N . ARG A 1 270 ? 3.672 -56.688 -12.883 1 81.44 270 ARG A N 1
ATOM 2124 C CA . ARG A 1 270 ? 2.416 -57.375 -13.18 1 81.44 270 ARG A CA 1
ATOM 2125 C C . ARG A 1 270 ? 2.285 -57.656 -14.672 1 81.44 270 ARG A C 1
ATOM 2127 O O . ARG A 1 270 ? 1.663 -58.656 -15.062 1 81.44 270 ARG A O 1
ATOM 2134 N N . LEU A 1 271 ? 2.807 -56.781 -15.445 1 78.62 271 LEU A N 1
ATOM 2135 C CA . LEU A 1 271 ? 2.861 -57.031 -16.875 1 78.62 271 LEU A CA 1
ATOM 2136 C C . LEU A 1 271 ? 3.752 -58.25 -17.188 1 78.62 271 LEU A C 1
ATOM 2138 O O . LEU A 1 271 ? 3.441 -59.031 -18.062 1 78.62 271 LEU A O 1
ATOM 2142 N N . PHE A 1 272 ? 4.867 -58.312 -16.469 1 76 272 PHE A N 1
ATOM 2143 C CA . PHE A 1 272 ? 5.805 -59.438 -16.594 1 76 272 PHE A CA 1
ATOM 2144 C C . PHE A 1 272 ? 5.121 -60.75 -16.266 1 76 272 PHE A C 1
ATOM 2146 O O . PHE A 1 272 ? 5.363 -61.75 -16.938 1 76 272 PHE A O 1
ATOM 2153 N N . GLU A 1 273 ? 4.27 -60.688 -15.258 1 79.56 273 GLU A N 1
ATOM 2154 C CA . GLU A 1 273 ? 3.564 -61.875 -14.836 1 79.56 273 GLU A CA 1
ATOM 2155 C C . GLU A 1 273 ? 2.34 -62.156 -15.711 1 79.56 273 GLU A C 1
ATOM 2157 O O . GLU A 1 273 ? 1.761 -63.219 -15.664 1 79.56 273 GLU A O 1
ATOM 2162 N N . GLY A 1 274 ? 1.904 -61.188 -16.578 1 76.38 274 GLY A N 1
ATOM 2163 C CA . GLY A 1 274 ? 0.777 -61.344 -17.484 1 76.38 274 GLY A CA 1
ATOM 2164 C C . GLY A 1 274 ? -0.554 -61 -16.844 1 76.38 274 GLY A C 1
ATOM 2165 O O . GLY A 1 274 ? -1.612 -61.281 -17.406 1 76.38 274 GLY A O 1
ATOM 2166 N N . SER A 1 275 ? -0.58 -60.469 -15.688 1 77.62 275 SER A N 1
ATOM 2167 C CA . SER A 1 275 ? -1.822 -60.25 -14.953 1 77.62 275 SER A CA 1
ATOM 2168 C C . SER A 1 275 ? -2.402 -58.875 -15.266 1 77.62 275 SER A C 1
ATOM 2170 O O . SER A 1 275 ? -3.555 -58.562 -14.938 1 77.62 275 SER A O 1
ATOM 2172 N N . MET A 1 276 ? -1.662 -58 -15.961 1 80.44 276 MET A N 1
ATOM 2173 C CA . MET A 1 276 ? -2.139 -56.656 -16.266 1 80.44 276 MET A CA 1
ATOM 2174 C C . MET A 1 276 ? -1.915 -56.312 -17.734 1 80.44 276 MET A C 1
ATOM 2176 O O . MET A 1 276 ? -0.948 -56.781 -18.344 1 80.44 276 MET A O 1
ATOM 2180 N N . SER A 1 277 ? -2.949 -55.656 -18.219 1 80.94 277 SER A N 1
ATOM 2181 C CA . SER A 1 277 ? -2.822 -55.219 -19.609 1 80.94 277 SER A CA 1
ATOM 2182 C C . SER A 1 277 ? -2.039 -53.938 -19.719 1 80.94 277 SER A C 1
ATOM 2184 O O . SER A 1 277 ? -1.836 -53.219 -18.719 1 80.94 277 SER A O 1
ATOM 2186 N N . PHE A 1 278 ? -1.499 -53.719 -20.922 1 77.94 278 PHE A N 1
ATOM 2187 C CA . PHE A 1 278 ? -0.765 -52.469 -21.172 1 77.94 278 PHE A CA 1
ATOM 2188 C C . PHE A 1 278 ? -1.659 -51.25 -20.969 1 77.94 278 PHE A C 1
ATOM 2190 O O . PHE A 1 278 ? -1.21 -50.219 -20.469 1 77.94 278 PHE A O 1
ATOM 2197 N N . GLY A 1 279 ? -2.854 -51.406 -21.328 1 76.62 279 GLY A N 1
ATOM 2198 C CA . GLY A 1 279 ? -3.805 -50.344 -21.125 1 76.62 279 GLY A CA 1
ATOM 2199 C C . GLY A 1 279 ? -4.043 -50 -19.672 1 76.62 279 GLY A C 1
ATOM 2200 O O . GLY A 1 279 ? -4.129 -48.844 -19.281 1 76.62 279 GLY A O 1
ATOM 2201 N N . SER A 1 280 ? -4.09 -51.031 -18.906 1 79.75 280 SER A N 1
ATOM 2202 C CA . SER A 1 280 ? -4.285 -50.844 -17.484 1 79.75 280 SER A CA 1
ATOM 2203 C C . SER A 1 280 ? -3.092 -50.125 -16.844 1 79.75 280 SER A C 1
ATOM 2205 O O . SER A 1 280 ? -3.26 -49.281 -15.961 1 79.75 280 SER A O 1
ATOM 2207 N N . LEU A 1 281 ? -1.893 -50.438 -17.281 1 80.81 281 LEU A N 1
ATOM 2208 C CA . LEU A 1 281 ? -0.699 -49.75 -16.781 1 80.81 281 LEU A CA 1
ATOM 2209 C C . LEU A 1 281 ? -0.721 -48.281 -17.125 1 80.81 281 LEU A C 1
ATOM 2211 O O . LEU A 1 281 ? -0.43 -47.438 -16.281 1 80.81 281 LEU A O 1
ATOM 2215 N N . THR A 1 282 ? -1.029 -48 -18.344 1 77.56 282 THR A N 1
ATOM 2216 C CA . THR A 1 282 ? -1.088 -46.594 -18.781 1 77.56 282 THR A CA 1
ATOM 2217 C C . THR A 1 282 ? -2.135 -45.812 -17.984 1 77.56 282 THR A C 1
ATOM 2219 O O . THR A 1 282 ? -1.905 -44.688 -17.609 1 77.56 282 THR A O 1
ATOM 2222 N N . ALA A 1 283 ? -3.203 -46.438 -17.766 1 78.31 283 ALA A N 1
ATOM 2223 C CA . ALA A 1 283 ? -4.27 -45.781 -17 1 78.31 283 ALA A CA 1
ATOM 2224 C C . ALA A 1 283 ? -3.814 -45.469 -15.57 1 78.31 283 ALA A C 1
ATOM 2226 O O . ALA A 1 283 ? -4.082 -44.375 -15.055 1 78.31 283 ALA A O 1
ATOM 2227 N N . VAL A 1 284 ? -3.17 -46.406 -14.945 1 78.19 284 VAL A N 1
ATOM 2228 C CA . VAL A 1 284 ? -2.697 -46.219 -13.578 1 78.19 284 VAL A CA 1
ATOM 2229 C C . VAL A 1 284 ? -1.673 -45.094 -13.531 1 78.19 284 VAL A C 1
ATOM 2231 O O . VAL A 1 284 ? -1.718 -44.25 -12.633 1 78.19 284 VAL A O 1
ATOM 2234 N N . LEU A 1 285 ? -0.769 -45 -14.445 1 78.25 285 LEU A N 1
ATOM 2235 C CA . LEU A 1 285 ? 0.252 -43.969 -14.492 1 78.25 285 LEU A CA 1
ATOM 2236 C C . LEU A 1 285 ? -0.378 -42.594 -14.703 1 78.25 285 LEU A C 1
ATOM 2238 O O . LEU A 1 285 ? 0.059 -41.594 -14.109 1 78.25 285 LEU A O 1
ATOM 2242 N N . GLN A 1 286 ? -1.327 -42.562 -15.523 1 75.88 286 GLN A N 1
ATOM 2243 C CA . GLN A 1 286 ? -2.023 -41.281 -15.781 1 75.88 286 GLN A CA 1
ATOM 2244 C C . GLN A 1 286 ? -2.744 -40.812 -14.531 1 75.88 286 GLN A C 1
ATOM 2246 O O . GLN A 1 286 ? -2.713 -39.594 -14.219 1 75.88 286 GLN A O 1
ATOM 2251 N N . LEU A 1 287 ? -3.387 -41.656 -13.859 1 76.5 287 LEU A N 1
ATOM 2252 C CA . LEU A 1 287 ? -4.137 -41.312 -12.664 1 76.5 287 LEU A CA 1
ATOM 2253 C C . LEU A 1 287 ? -3.201 -40.781 -11.57 1 76.5 287 LEU A C 1
ATOM 2255 O O . LEU A 1 287 ? -3.512 -39.812 -10.891 1 76.5 287 LEU A O 1
ATOM 2259 N N . VAL A 1 288 ? -2.107 -41.438 -11.438 1 74.56 288 VAL A N 1
ATOM 2260 C CA . VAL A 1 288 ? -1.132 -41 -10.438 1 74.56 288 VAL A CA 1
ATOM 2261 C C . VAL A 1 288 ? -0.591 -39.625 -10.812 1 74.56 288 VAL A C 1
ATOM 2263 O O . VAL A 1 288 ? -0.4 -38.781 -9.945 1 74.56 288 VAL A O 1
ATOM 2266 N N . GLY A 1 289 ? -0.354 -39.406 -12.117 1 72.88 289 GLY A N 1
ATOM 2267 C CA . GLY A 1 289 ? 0.131 -38.125 -12.594 1 72.88 289 GLY A CA 1
ATOM 2268 C C . GLY A 1 289 ? -0.85 -36.969 -12.352 1 72.88 289 GLY A C 1
ATOM 2269 O O . GLY A 1 289 ? -0.444 -35.844 -12.086 1 72.88 289 GLY A O 1
ATOM 2270 N N . GLN A 1 290 ? -2.084 -37.281 -12.43 1 69.88 290 GLN A N 1
ATOM 2271 C CA . GLN A 1 290 ? -3.113 -36.25 -12.305 1 69.88 290 GLN A CA 1
ATOM 2272 C C . GLN A 1 290 ? -3.258 -35.781 -10.852 1 69.88 290 GLN A C 1
ATOM 2274 O O . GLN A 1 290 ? -3.693 -34.656 -10.594 1 69.88 290 GLN A O 1
ATOM 2279 N N . VAL A 1 291 ? -2.928 -36.594 -9.875 1 68.38 291 VAL A N 1
ATOM 2280 C CA . VAL A 1 291 ? -3.121 -36.25 -8.461 1 68.38 291 VAL A CA 1
ATOM 2281 C C . VAL A 1 291 ? -1.945 -35.438 -7.961 1 68.38 291 VAL A C 1
ATOM 2283 O O . VAL A 1 291 ? -2.059 -34.719 -6.949 1 68.38 291 VAL A O 1
ATOM 2286 N N . GLN A 1 292 ? -0.932 -35.344 -8.758 1 66.88 292 GLN A N 1
ATOM 2287 C CA . GLN A 1 292 ? 0.287 -34.688 -8.297 1 66.88 292 GLN A CA 1
ATOM 2288 C C . GLN A 1 292 ? 0.131 -33.156 -8.289 1 66.88 292 GLN A C 1
ATOM 2290 O O . GLN A 1 292 ? 0.533 -32.5 -7.336 1 66.88 292 GLN A O 1
ATOM 2295 N N . GLN A 1 293 ? -0.444 -32.594 -9.297 1 63.84 293 GLN A N 1
ATOM 2296 C CA . GLN A 1 293 ? -0.468 -31.141 -9.461 1 63.84 293 GLN A CA 1
ATOM 2297 C C . GLN A 1 293 ? -1.267 -30.469 -8.344 1 63.84 293 GLN A C 1
ATOM 2299 O O . GLN A 1 293 ? -0.816 -29.484 -7.75 1 63.84 293 GLN A O 1
ATOM 2304 N N . PRO A 1 294 ? -2.436 -31.016 -8.008 1 61.84 294 PRO A N 1
ATOM 2305 C CA . PRO A 1 294 ? -3.223 -30.375 -6.957 1 61.84 294 PRO A CA 1
ATOM 2306 C C . PRO A 1 294 ? -2.49 -30.328 -5.617 1 61.84 294 PRO A C 1
ATOM 2308 O O . PRO A 1 294 ? -2.654 -29.375 -4.855 1 61.84 294 PRO A O 1
ATOM 2311 N N . PHE A 1 295 ? -1.643 -31.234 -5.422 1 62.62 295 PHE A N 1
ATOM 2312 C CA . PHE A 1 295 ? -0.956 -31.281 -4.137 1 62.62 295 PHE A CA 1
ATOM 2313 C C . PHE A 1 295 ? 0.122 -30.203 -4.051 1 62.62 295 PHE A C 1
ATOM 2315 O O . PHE A 1 295 ? 0.371 -29.656 -2.98 1 62.62 295 PHE A O 1
ATOM 2322 N N . ALA A 1 296 ? 0.716 -29.922 -5.215 1 60.69 296 ALA A N 1
ATOM 2323 C CA . ALA A 1 296 ? 1.762 -28.906 -5.242 1 60.69 296 ALA A CA 1
ATOM 2324 C C . ALA A 1 296 ? 1.194 -27.516 -4.914 1 60.69 296 ALA A C 1
ATOM 2326 O O . ALA A 1 296 ? 1.893 -26.672 -4.352 1 60.69 296 ALA A O 1
ATOM 2327 N N . ASN A 1 297 ? -0.041 -27.391 -5.168 1 62.22 297 ASN A N 1
ATOM 2328 C CA . ASN A 1 297 ? -0.677 -26.094 -4.945 1 62.22 297 ASN A CA 1
ATOM 2329 C C . ASN A 1 297 ? -1.13 -25.938 -3.496 1 62.22 297 ASN A C 1
ATOM 2331 O O . ASN A 1 297 ? -1.449 -24.828 -3.057 1 62.22 297 ASN A O 1
ATOM 2335 N N . LEU A 1 298 ? -1.143 -27 -2.746 1 63.06 298 LEU A N 1
ATOM 2336 C CA . LEU A 1 298 ? -1.649 -26.984 -1.378 1 63.06 298 LEU A CA 1
ATOM 2337 C C . LEU A 1 298 ? -0.75 -26.141 -0.475 1 63.06 298 LEU A C 1
ATOM 2339 O O . LEU A 1 298 ? -1.225 -25.531 0.487 1 63.06 298 LEU A O 1
ATOM 2343 N N . SER A 1 299 ? 0.529 -26.156 -0.835 1 62.19 299 SER A N 1
ATOM 2344 C CA . SER A 1 299 ? 1.471 -25.422 0.001 1 62.19 299 SER A CA 1
ATOM 2345 C C . SER A 1 299 ? 1.131 -23.938 0.04 1 62.19 299 SER A C 1
ATOM 2347 O O . SER A 1 299 ? 1.414 -23.25 1.026 1 62.19 299 SER A O 1
ATOM 2349 N N . GLY A 1 300 ? 0.449 -23.5 -1.062 1 64.94 300 GLY A N 1
ATOM 2350 C CA . GLY A 1 300 ? 0.071 -22.094 -1.104 1 64.94 300 GLY A CA 1
ATOM 2351 C C . GLY A 1 300 ? -1.246 -21.812 -0.407 1 64.94 300 GLY A C 1
ATOM 2352 O O . GLY A 1 300 ? -1.578 -20.656 -0.145 1 64.94 300 GLY A O 1
ATOM 2353 N N . PHE A 1 301 ? -1.92 -22.859 0.065 1 72.38 301 PHE A N 1
ATOM 2354 C CA . PHE A 1 301 ? -3.264 -22.703 0.612 1 72.38 301 PHE A CA 1
ATOM 2355 C C . PHE A 1 301 ? -3.211 -22.156 2.031 1 72.38 301 PHE A C 1
ATOM 2357 O O . PHE A 1 301 ? -4.012 -21.297 2.396 1 72.38 301 PHE A O 1
ATOM 2364 N N . LEU A 1 302 ? -2.211 -22.594 2.643 1 71.69 302 LEU A N 1
ATOM 2365 C CA . LEU A 1 302 ? -2.193 -22.234 4.059 1 71.69 302 LEU A CA 1
ATOM 2366 C C . LEU A 1 302 ? -1.899 -20.75 4.238 1 71.69 302 LEU A C 1
ATOM 2368 O O . LEU A 1 302 ? -2.609 -20.047 4.969 1 71.69 302 LEU A O 1
ATOM 2372 N N . PRO A 1 303 ? -0.884 -20.281 3.535 1 67.62 303 PRO A N 1
ATOM 2373 C CA . PRO A 1 303 ? -0.651 -18.828 3.656 1 67.62 303 PRO A CA 1
ATOM 2374 C C . PRO A 1 303 ? -1.849 -18 3.203 1 67.62 303 PRO A C 1
ATOM 2376 O O . PRO A 1 303 ? -2.178 -17 3.83 1 67.62 303 PRO A O 1
ATOM 2379 N N . LYS A 1 304 ? -2.473 -18.453 2.209 1 76.12 304 LYS A N 1
ATOM 2380 C CA . LYS A 1 304 ? -3.648 -17.75 1.71 1 76.12 304 LYS A CA 1
ATOM 2381 C C . LYS A 1 304 ? -4.793 -17.797 2.717 1 76.12 304 LYS A C 1
ATOM 2383 O O . LYS A 1 304 ? -5.52 -16.828 2.895 1 76.12 304 LYS A O 1
ATOM 2388 N N . TYR A 1 305 ? -4.91 -18.922 3.355 1 83.12 305 TYR A N 1
ATOM 2389 C CA . TYR A 1 305 ? -5.949 -19.109 4.359 1 83.12 305 TYR A CA 1
ATOM 2390 C C . TYR A 1 305 ? -5.746 -18.172 5.539 1 83.12 305 TYR A C 1
ATOM 2392 O O . TYR A 1 305 ? -6.676 -17.469 5.949 1 83.12 305 TYR A O 1
ATOM 2400 N N . TYR A 1 306 ? -4.598 -18.109 5.996 1 76.81 306 TYR A N 1
ATOM 2401 C CA . TYR A 1 306 ? -4.328 -17.281 7.164 1 76.81 306 TYR A CA 1
ATOM 2402 C C . TYR A 1 306 ? -4.43 -15.797 6.809 1 76.81 306 TYR A C 1
ATOM 2404 O O . TYR A 1 306 ? -4.91 -14.992 7.609 1 76.81 306 TYR A O 1
ATOM 2412 N N . SER A 1 307 ? -4.023 -15.539 5.629 1 80.25 307 SER A N 1
ATOM 2413 C CA . SER A 1 307 ? -4.164 -14.156 5.176 1 80.25 307 SER A CA 1
ATOM 2414 C C . SER A 1 307 ? -5.633 -13.758 5.078 1 80.25 307 SER A C 1
ATOM 2416 O O . SER A 1 307 ? -6.004 -12.633 5.438 1 80.25 307 SER A O 1
ATOM 2418 N N . MET A 1 308 ? -6.441 -14.672 4.617 1 87.06 308 MET A N 1
ATOM 2419 C CA . MET A 1 308 ? -7.875 -14.43 4.5 1 87.06 308 MET A CA 1
ATOM 2420 C C . MET A 1 308 ? -8.508 -14.211 5.871 1 87.06 308 MET A C 1
ATOM 2422 O O . MET A 1 308 ? -9.305 -13.289 6.051 1 87.06 308 MET A O 1
ATOM 2426 N N . ILE A 1 309 ? -8.086 -15 6.785 1 86.56 309 ILE A N 1
ATOM 2427 C CA . ILE A 1 309 ? -8.633 -14.898 8.133 1 86.56 309 ILE A CA 1
ATOM 2428 C C . ILE A 1 309 ? -8.203 -13.586 8.773 1 86.56 309 ILE A C 1
ATOM 2430 O O . ILE A 1 309 ? -9.023 -12.891 9.383 1 86.56 309 ILE A O 1
ATOM 2434 N N . ALA A 1 310 ? -7.012 -13.289 8.609 1 82.5 310 ALA A N 1
ATOM 2435 C CA . ALA A 1 310 ? -6.504 -12.039 9.172 1 82.5 310 ALA A CA 1
ATOM 2436 C C . ALA A 1 310 ? -7.242 -10.836 8.602 1 82.5 310 ALA A C 1
ATOM 2438 O O . ALA A 1 310 ? -7.633 -9.93 9.336 1 82.5 310 ALA A O 1
ATOM 2439 N N . SER A 1 311 ? -7.426 -10.859 7.297 1 89.31 311 SER A N 1
ATOM 2440 C CA . SER A 1 311 ? -8.141 -9.773 6.637 1 89.31 311 SER A CA 1
ATOM 2441 C C . SER A 1 311 ? -9.602 -9.719 7.078 1 89.31 311 SER A C 1
ATOM 2443 O O . SER A 1 311 ? -10.156 -8.641 7.273 1 89.31 311 SER A O 1
ATOM 2445 N N . ALA A 1 312 ? -10.164 -10.844 7.223 1 91.56 312 ALA A N 1
ATOM 2446 C CA . ALA A 1 312 ? -11.547 -10.914 7.684 1 91.56 312 ALA A CA 1
ATOM 2447 C C . ALA A 1 312 ? -11.688 -10.336 9.086 1 91.56 312 ALA A C 1
ATOM 2449 O O . ALA A 1 312 ? -12.656 -9.633 9.383 1 91.56 312 ALA A O 1
ATOM 2450 N N . GLU A 1 313 ? -10.781 -10.641 9.875 1 89.31 313 GLU A N 1
ATOM 2451 C CA . GLU A 1 313 ? -10.797 -10.133 11.242 1 89.31 313 GLU A CA 1
ATOM 2452 C C . GLU A 1 313 ? -10.734 -8.609 11.266 1 89.31 313 GLU A C 1
ATOM 2454 O O . GLU A 1 313 ? -11.406 -7.969 12.07 1 89.31 313 GLU A O 1
ATOM 2459 N N . ARG A 1 314 ? -9.945 -8.109 10.383 1 87.19 314 ARG A N 1
ATOM 2460 C CA . ARG A 1 314 ? -9.828 -6.652 10.312 1 87.19 314 ARG A CA 1
ATOM 2461 C C . ARG A 1 314 ? -11.133 -6.023 9.836 1 87.19 314 ARG A C 1
ATOM 2463 O O . ARG A 1 314 ? -11.523 -4.953 10.305 1 87.19 314 ARG A O 1
ATOM 2470 N N . ILE A 1 315 ? -11.75 -6.652 8.977 1 91.31 315 ILE A N 1
ATOM 2471 C CA . ILE A 1 315 ? -13.023 -6.152 8.477 1 91.31 315 ILE A CA 1
ATOM 2472 C C . ILE A 1 315 ? -14.078 -6.25 9.578 1 91.31 315 ILE A C 1
ATOM 2474 O O . ILE A 1 315 ? -14.875 -5.328 9.773 1 91.31 315 ILE A O 1
ATOM 2478 N N . ILE A 1 316 ? -14.031 -7.316 10.32 1 91 316 ILE A N 1
ATOM 2479 C CA . ILE A 1 316 ? -14.984 -7.531 11.398 1 91 316 ILE A CA 1
ATOM 2480 C C . ILE A 1 316 ? -14.789 -6.473 12.484 1 91 316 ILE A C 1
ATOM 2482 O O . ILE A 1 316 ? -15.758 -6.004 13.094 1 91 316 ILE A O 1
ATOM 2486 N N . GLU A 1 317 ? -13.578 -6.105 12.656 1 90 317 GLU A N 1
ATOM 2487 C CA . GLU A 1 317 ? -13.281 -5.055 13.617 1 90 317 GLU A CA 1
ATOM 2488 C C . GLU A 1 317 ? -14.008 -3.758 13.266 1 90 317 GLU A C 1
ATOM 2490 O O . GLU A 1 317 ? -14.469 -3.041 14.156 1 90 317 GLU A O 1
ATOM 2495 N N . MET A 1 318 ? -14.102 -3.504 12.023 1 90.75 318 MET A N 1
ATOM 2496 C CA . MET A 1 318 ? -14.789 -2.299 11.578 1 90.75 318 MET A CA 1
ATOM 2497 C C . MET A 1 318 ? -16.297 -2.434 11.773 1 90.75 318 MET A C 1
ATOM 2499 O O . MET A 1 318 ? -16.984 -1.455 12.086 1 90.75 318 MET A O 1
ATOM 2503 N N . GLU A 1 319 ? -16.766 -3.602 11.555 1 89.62 319 GLU A N 1
ATOM 2504 C CA . GLU A 1 319 ? -18.203 -3.857 11.703 1 89.62 319 GLU A CA 1
ATOM 2505 C C . GLU A 1 319 ? -18.625 -3.779 13.172 1 89.62 319 GLU A C 1
ATOM 2507 O O . GLU A 1 319 ? -19.797 -3.525 13.469 1 89.62 319 GLU A O 1
ATOM 2512 N N . GLN A 1 320 ? -17.688 -3.945 14 1 89.81 320 GLN A N 1
ATOM 2513 C CA . GLN A 1 320 ? -18 -3.963 15.43 1 89.81 320 GLN A CA 1
ATOM 2514 C C . GLN A 1 320 ? -17.953 -2.559 16.016 1 89.81 320 GLN A C 1
ATOM 2516 O O . GLN A 1 320 ? -18.328 -2.354 17.172 1 89.81 320 GLN A O 1
ATOM 2521 N N . LEU A 1 321 ? -17.578 -1.646 15.25 1 90 321 LEU A N 1
ATOM 2522 C CA . LEU A 1 321 ? -17.609 -0.268 15.727 1 90 321 LEU A CA 1
ATOM 2523 C C . LEU A 1 321 ? -19.047 0.156 16.047 1 90 321 LEU A C 1
ATOM 2525 O O . LEU A 1 321 ? -20 -0.326 15.438 1 90 321 LEU A O 1
ATOM 2529 N N . PRO A 1 322 ? -19.156 0.991 17 1 88.62 322 PRO A N 1
ATOM 2530 C CA . PRO A 1 322 ? -20.5 1.442 17.359 1 88.62 322 PRO A CA 1
ATOM 2531 C C . PRO A 1 322 ? -21.156 2.289 16.266 1 88.62 322 PRO A C 1
ATOM 2533 O O . PRO A 1 322 ? -20.469 3.076 15.602 1 88.62 322 PRO A O 1
ATOM 2536 N N . ASP A 1 323 ? -22.406 2.023 16.109 1 87.81 323 ASP A N 1
ATOM 2537 C CA . ASP A 1 323 ? -23.188 2.812 15.156 1 87.81 323 ASP A CA 1
ATOM 2538 C C . ASP A 1 323 ? -23.359 4.25 15.648 1 87.81 323 ASP A C 1
ATOM 2540 O O . ASP A 1 323 ? -23.188 4.531 16.828 1 87.81 323 ASP A O 1
ATOM 2544 N N . GLU A 1 324 ? -23.547 5.086 14.664 1 86.19 324 GLU A N 1
ATOM 2545 C CA . GLU A 1 324 ? -23.781 6.477 15.039 1 86.19 324 GLU A CA 1
ATOM 2546 C C . GLU A 1 324 ? -24.969 6.602 15.984 1 86.19 324 GLU A C 1
ATOM 2548 O O . GLU A 1 324 ? -26.016 5.977 15.758 1 86.19 324 GLU A O 1
ATOM 2553 N N . ALA A 1 325 ? -24.75 7.332 17 1 76.06 325 ALA A N 1
ATOM 2554 C CA . ALA A 1 325 ? -25.797 7.527 18 1 76.06 325 ALA A CA 1
ATOM 2555 C C . ALA A 1 325 ? -26.859 8.508 17.516 1 76.06 325 ALA A C 1
ATOM 2557 O O . ALA A 1 325 ? -26.562 9.391 16.703 1 76.06 325 ALA A O 1
ATOM 2558 N N . GLY A 1 326 ? -28.078 8.242 17.938 1 69.56 326 GLY A N 1
ATOM 2559 C CA . GLY A 1 326 ? -29.141 9.188 17.641 1 69.56 326 GLY A CA 1
ATOM 2560 C C . GLY A 1 326 ? -30.156 8.641 16.656 1 69.56 326 GLY A C 1
ATOM 2561 O O . GLY A 1 326 ? -29.922 7.621 16 1 69.56 326 GLY A O 1
ATOM 2562 N N . ALA A 1 327 ? -31.203 9.281 16.641 1 69.25 327 ALA A N 1
ATOM 2563 C CA . ALA A 1 327 ? -32.281 8.852 15.758 1 69.25 327 ALA A CA 1
ATOM 2564 C C . ALA A 1 327 ? -31.969 9.133 14.297 1 69.25 327 ALA A C 1
ATOM 2566 O O . ALA A 1 327 ? -31.344 10.156 13.977 1 69.25 327 ALA A O 1
ATOM 2567 N N . SER A 1 328 ? -32.219 8.281 13.43 1 70.25 328 SER A N 1
ATOM 2568 C CA . SER A 1 328 ? -31.953 8.406 12.008 1 70.25 328 SER A CA 1
ATOM 2569 C C . SER A 1 328 ? -32.969 9.32 11.32 1 70.25 328 SER A C 1
ATOM 2571 O O . SER A 1 328 ? -32.688 9.852 10.242 1 70.25 328 SER A O 1
ATOM 2573 N N . THR A 1 329 ? -34.031 9.609 12.07 1 78.62 329 THR A N 1
ATOM 2574 C CA . THR A 1 329 ? -35.031 10.445 11.445 1 78.62 329 THR A CA 1
ATOM 2575 C C . THR A 1 329 ? -34.719 11.922 11.625 1 78.62 329 THR A C 1
ATOM 2577 O O . THR A 1 329 ? -34.531 12.391 12.75 1 78.62 329 THR A O 1
ATOM 2580 N N . GLN A 1 330 ? -34.688 12.609 10.523 1 84.19 330 GLN A N 1
ATOM 2581 C CA . GLN A 1 330 ? -34.344 14.023 10.516 1 84.19 330 GLN A CA 1
ATOM 2582 C C . GLN A 1 330 ? -35.562 14.906 10.75 1 84.19 330 GLN A C 1
ATOM 2584 O O . GLN A 1 330 ? -36.656 14.617 10.234 1 84.19 330 GLN A O 1
ATOM 2589 N N . ARG A 1 331 ? -35.344 15.852 11.547 1 87.38 331 ARG A N 1
ATOM 2590 C CA . ARG A 1 331 ? -36.406 16.844 11.781 1 87.38 331 ARG A CA 1
ATOM 2591 C C . ARG A 1 331 ? -36.406 17.875 10.664 1 87.38 331 ARG A C 1
ATOM 2593 O O . ARG A 1 331 ? -35.438 18.047 9.938 1 87.38 331 ARG A O 1
ATOM 2600 N N . ASP A 1 332 ? -37.594 18.438 10.531 1 89.88 332 ASP A N 1
ATOM 2601 C CA . ASP A 1 332 ? -37.719 19.484 9.531 1 89.88 332 ASP A CA 1
ATOM 2602 C C . ASP A 1 332 ? -36.969 20.734 9.953 1 89.88 332 ASP A C 1
ATOM 2604 O O . ASP A 1 332 ? -37.281 21.359 10.961 1 89.88 332 ASP A O 1
ATOM 2608 N N . ALA A 1 333 ? -36.062 21.078 9.188 1 90.94 333 ALA A N 1
ATOM 2609 C CA . ALA A 1 333 ? -35.125 22.156 9.531 1 90.94 333 ALA A CA 1
ATOM 2610 C C . ALA A 1 333 ? -35.875 23.5 9.594 1 90.94 333 ALA A C 1
ATOM 2612 O O . ALA A 1 333 ? -35.625 24.312 10.484 1 90.94 333 ALA A O 1
ATOM 2613 N N . ALA A 1 334 ? -36.75 23.719 8.672 1 90.62 334 ALA A N 1
ATOM 2614 C CA . ALA A 1 334 ? -37.469 24.984 8.602 1 90.62 334 ALA A CA 1
ATOM 2615 C C . ALA A 1 334 ? -38.406 25.156 9.805 1 90.62 334 ALA A C 1
ATOM 2617 O O . ALA A 1 334 ? -38.438 26.234 10.398 1 90.62 334 ALA A O 1
ATOM 2618 N N . ALA A 1 335 ? -39.031 24.109 10.102 1 92.44 335 ALA A N 1
ATOM 2619 C CA . ALA A 1 335 ? -39.938 24.156 11.242 1 92.44 335 ALA A CA 1
ATOM 2620 C C . ALA A 1 335 ? -39.156 24.312 12.555 1 92.44 335 ALA A C 1
ATOM 2622 O O . ALA A 1 335 ? -39.594 25.062 13.438 1 92.44 335 ALA A O 1
ATOM 2623 N N . LEU A 1 336 ? -38.125 23.703 12.578 1 93.44 336 LEU A N 1
ATOM 2624 C CA . LEU A 1 336 ? -37.281 23.781 13.773 1 93.44 336 LEU A CA 1
ATOM 2625 C C . LEU A 1 336 ? -36.719 25.188 13.953 1 93.44 336 LEU A C 1
ATOM 2627 O O . LEU A 1 336 ? -36.656 25.703 15.07 1 93.44 336 LEU A O 1
ATOM 2631 N N . TYR A 1 337 ? -36.344 25.719 12.844 1 93.62 337 TYR A N 1
ATOM 2632 C CA . TYR A 1 337 ? -35.75 27.062 12.938 1 93.62 337 TYR A CA 1
ATOM 2633 C C . TYR A 1 337 ? -36.812 28.094 13.273 1 93.62 337 TYR A C 1
ATOM 2635 O O . TYR A 1 337 ? -36.531 29.062 13.992 1 93.62 337 TYR A O 1
ATOM 2643 N N . ALA A 1 338 ? -37.969 27.922 12.766 1 93.19 338 ALA A N 1
ATOM 2644 C CA . ALA A 1 338 ? -39.062 28.844 13.07 1 93.19 338 ALA A CA 1
ATOM 2645 C C . ALA A 1 338 ? -39.344 28.875 14.562 1 93.19 338 ALA A C 1
ATOM 2647 O O . ALA A 1 338 ? -39.688 29.938 15.117 1 93.19 338 ALA A O 1
ATOM 2648 N N . ASP A 1 339 ? -39.094 27.797 15.109 1 94.06 339 ASP A N 1
ATOM 2649 C CA . ASP A 1 339 ? -39.406 27.656 16.531 1 94.06 339 ASP A CA 1
ATOM 2650 C C . ASP A 1 339 ? -38.156 27.891 17.391 1 94.06 339 ASP A C 1
ATOM 2652 O O . ASP A 1 339 ? -38.25 27.953 18.625 1 94.06 339 ASP A O 1
ATOM 2656 N N . LEU A 1 340 ? -37.094 28.109 16.797 1 94.81 340 LEU A N 1
ATOM 2657 C CA . LEU A 1 340 ? -35.812 28.141 17.5 1 94.81 340 LEU A CA 1
ATOM 2658 C C . LEU A 1 340 ? -35.656 29.453 18.25 1 94.81 340 LEU A C 1
ATOM 2660 O O . LEU A 1 340 ? -35.906 30.531 17.703 1 94.81 340 LEU A O 1
ATOM 2664 N N . ARG A 1 341 ? -35.25 29.328 19.516 1 94.56 341 ARG A N 1
ATOM 2665 C CA . ARG A 1 341 ? -34.906 30.5 20.312 1 94.56 341 ARG A CA 1
ATOM 2666 C C . ARG A 1 341 ? -33.406 30.672 20.422 1 94.56 341 ARG A C 1
ATOM 2668 O O . ARG A 1 341 ? -32.906 31.781 20.375 1 94.56 341 ARG A O 1
ATOM 2675 N N . GLY A 1 342 ? -32.812 29.578 20.562 1 95.62 342 GLY A N 1
ATOM 2676 C CA . GLY A 1 342 ? -31.359 29.641 20.703 1 95.62 342 GLY A CA 1
ATOM 2677 C C . GLY A 1 342 ? -30.703 28.281 20.812 1 95.62 342 GLY A C 1
ATOM 2678 O O . GLY A 1 342 ? -31.391 27.266 20.891 1 95.62 342 GLY A O 1
ATOM 2679 N N . ILE A 1 343 ? -29.422 28.219 20.656 1 96.56 343 ILE A N 1
ATOM 2680 C CA . ILE A 1 343 ? -28.594 27.047 20.828 1 96.56 343 ILE A CA 1
ATOM 2681 C C . ILE A 1 343 ? -27.812 27.156 22.141 1 96.56 343 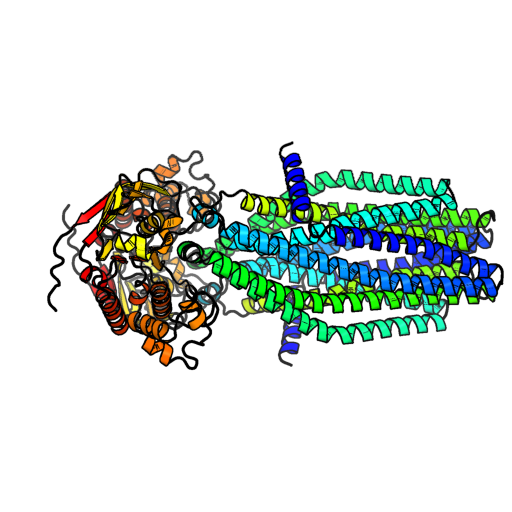ILE A C 1
ATOM 2683 O O . ILE A 1 343 ? -27.125 28.156 22.375 1 96.56 343 ILE A O 1
ATOM 2687 N N . CYS A 1 344 ? -27.875 26.109 22.953 1 96 344 CYS A N 1
ATOM 2688 C CA . CYS A 1 344 ? -27.328 26.219 24.297 1 96 344 CYS A CA 1
ATOM 2689 C C . CYS A 1 344 ? -26.344 25.078 24.578 1 96 344 CYS A C 1
ATOM 2691 O O . CYS A 1 344 ? -26.625 23.922 24.25 1 96 344 CYS A O 1
ATOM 2693 N N . PHE A 1 345 ? -25.234 25.438 25.047 1 95.75 345 PHE A N 1
ATOM 2694 C CA . PHE A 1 345 ? -24.266 24.547 25.672 1 95.75 345 PHE A CA 1
ATOM 2695 C C . PHE A 1 345 ? -24.266 24.719 27.188 1 95.75 345 PHE A C 1
ATOM 2697 O O . PHE A 1 345 ? -24.016 25.828 27.672 1 95.75 345 PHE A O 1
ATOM 2704 N N . GLU A 1 346 ? -24.594 23.656 27.906 1 95 346 GLU A N 1
ATOM 2705 C CA . GLU A 1 346 ? -24.688 23.75 29.359 1 95 346 GLU A CA 1
ATOM 2706 C C . GLU A 1 346 ? -23.719 22.781 30.031 1 95 346 GLU A C 1
ATOM 2708 O O . GLU A 1 346 ? -23.844 21.562 29.875 1 95 346 GLU A O 1
ATOM 2713 N N . ASN A 1 347 ? -22.766 23.312 30.812 1 94.75 347 ASN A N 1
ATOM 2714 C CA . ASN A 1 347 ? -21.812 22.531 31.578 1 94.75 347 ASN A CA 1
ATOM 2715 C C . ASN A 1 347 ? -21.109 21.5 30.688 1 94.75 347 ASN A C 1
ATOM 2717 O O . ASN A 1 347 ? -21.078 20.312 31.016 1 94.75 347 ASN A O 1
ATOM 2721 N N . LEU A 1 348 ? -20.688 21.953 29.609 1 94.06 348 LEU A N 1
ATOM 2722 C CA . LEU A 1 348 ? -20.078 21.062 28.625 1 94.06 348 LEU A CA 1
ATOM 2723 C C . LEU A 1 348 ? -18.672 20.672 29.047 1 94.06 348 LEU A C 1
ATOM 2725 O O . LEU A 1 348 ? -17.828 21.531 29.281 1 94.06 348 LEU A O 1
ATOM 2729 N N . THR A 1 349 ? -18.391 19.406 29.203 1 94.62 349 THR A N 1
ATOM 2730 C CA . THR A 1 349 ? -17.062 18.844 29.438 1 94.62 349 THR A CA 1
ATOM 2731 C C . THR A 1 349 ? -16.734 17.766 28.391 1 94.62 349 THR A C 1
ATOM 2733 O O . THR A 1 349 ? -17.5 16.828 28.188 1 94.62 349 THR A O 1
ATOM 2736 N N . PHE A 1 350 ? -15.688 18.031 27.719 1 92.94 350 PHE A N 1
ATOM 2737 C CA . PHE A 1 350 ? -15.312 17.109 26.656 1 92.94 350 PHE A CA 1
ATOM 2738 C C . PHE A 1 350 ? -13.805 16.859 26.656 1 92.94 350 PHE A C 1
ATOM 2740 O O . PHE A 1 350 ? -13.023 17.797 26.812 1 92.94 350 PHE A O 1
ATOM 2747 N N . ARG A 1 351 ? -13.43 15.617 26.531 1 88.06 351 ARG A N 1
ATOM 2748 C CA . ARG A 1 351 ? -12.039 15.172 26.438 1 88.06 351 ARG A CA 1
ATOM 2749 C C . ARG A 1 351 ? -11.781 14.469 25.109 1 88.06 351 ARG A C 1
ATOM 2751 O O . ARG A 1 351 ? -12.562 13.609 24.688 1 88.06 351 ARG A O 1
ATOM 2758 N N . TYR A 1 352 ? -10.867 14.984 24.375 1 78.81 352 TYR A N 1
ATOM 2759 C CA . TYR A 1 352 ? -10.414 14.312 23.172 1 78.81 352 TYR A CA 1
ATOM 2760 C C . TYR A 1 352 ? -9.172 13.477 23.438 1 78.81 352 TYR A C 1
ATOM 2762 O O . TYR A 1 352 ? -8.086 14.016 23.656 1 78.81 352 TYR A O 1
ATOM 2770 N N . ASP A 1 353 ? -9.406 12.188 23.312 1 67.44 353 ASP A N 1
ATOM 2771 C CA . ASP A 1 353 ? -8.375 11.242 23.719 1 67.44 353 ASP A CA 1
ATOM 2772 C C . ASP A 1 353 ? -7.953 11.492 25.172 1 67.44 353 ASP A C 1
ATOM 2774 O O . ASP A 1 353 ? -8.75 11.305 26.094 1 67.44 353 ASP A O 1
ATOM 2778 N N . ARG A 1 354 ? -6.672 12.109 25.422 1 61.94 354 ARG A N 1
ATOM 2779 C CA . ARG A 1 354 ? -6.176 12.281 26.797 1 61.94 354 ARG A CA 1
ATOM 2780 C C . ARG A 1 354 ? -6.16 13.758 27.188 1 61.94 354 ARG A C 1
ATOM 2782 O O . ARG A 1 354 ? -5.824 14.094 28.328 1 61.94 354 ARG A O 1
ATOM 2789 N N . GLU A 1 355 ? -6.77 14.539 26.312 1 69.25 355 GLU A N 1
ATOM 2790 C CA . GLU A 1 355 ? -6.707 15.969 26.609 1 69.25 355 GLU A CA 1
ATOM 2791 C C . GLU A 1 355 ? -8.102 16.547 26.797 1 69.25 355 GLU A C 1
ATOM 2793 O O . GLU A 1 355 ? -9.008 16.297 26 1 69.25 355 GLU A O 1
ATOM 2798 N N . THR A 1 356 ? -8.273 17.219 27.938 1 82.5 356 THR A N 1
ATOM 2799 C CA . THR A 1 356 ? -9.531 17.922 28.172 1 82.5 356 THR A CA 1
ATOM 2800 C C . THR A 1 356 ? -9.609 19.203 27.359 1 82.5 356 THR A C 1
ATOM 2802 O O . THR A 1 356 ? -8.766 20.094 27.5 1 82.5 356 THR A O 1
ATOM 2805 N N . LEU A 1 357 ? -10.57 19.312 26.5 1 86.31 357 LEU A N 1
ATOM 2806 C CA . LEU A 1 357 ? -10.711 20.5 25.656 1 86.31 357 LEU A CA 1
ATOM 2807 C C . LEU A 1 357 ? -11.656 21.516 26.297 1 86.31 357 LEU A C 1
ATOM 2809 O O . LEU A 1 357 ? -11.438 22.719 26.188 1 86.31 357 LEU A O 1
ATOM 2813 N N . PHE A 1 358 ? -12.766 21 26.922 1 91.19 358 PHE A N 1
ATOM 2814 C CA . PHE A 1 358 ? -13.742 21.844 27.594 1 91.19 358 PHE A CA 1
ATOM 2815 C C . PHE A 1 358 ? -14.031 21.312 29 1 91.19 358 PHE A C 1
ATOM 2817 O O . PHE A 1 358 ? -14.117 20.109 29.203 1 91.19 358 PHE A O 1
ATOM 2824 N N . GLU A 1 359 ? -14.117 22.266 29.938 1 92.5 359 GLU A N 1
ATOM 2825 C CA . GLU A 1 359 ? -14.469 21.938 31.312 1 92.5 359 GLU A CA 1
ATOM 2826 C C . GLU A 1 359 ? -15.602 22.828 31.828 1 92.5 359 GLU A C 1
ATOM 2828 O O . GLU A 1 359 ? -15.375 23.969 32.219 1 92.5 359 GLU A O 1
ATOM 2833 N N . SER A 1 360 ? -16.75 22.281 31.938 1 91.88 360 SER A N 1
ATOM 2834 C CA . SER A 1 360 ? -17.953 22.953 32.438 1 91.88 360 SER A CA 1
ATOM 2835 C C . SER A 1 360 ? -18.172 24.281 31.719 1 91.88 360 SER A C 1
ATOM 2837 O O . SER A 1 360 ? -18.359 25.312 32.375 1 91.88 360 SER A O 1
ATOM 2839 N N . ALA A 1 361 ? -18.109 24.203 30.438 1 91.62 361 ALA A N 1
ATOM 2840 C CA . ALA A 1 361 ? -18.25 25.406 29.641 1 91.62 361 ALA A CA 1
ATOM 2841 C C . ALA A 1 361 ? -19.703 25.672 29.266 1 91.62 361 ALA A C 1
ATOM 2843 O O . ALA A 1 361 ? -20.469 24.734 29.016 1 91.62 361 ALA A O 1
ATOM 2844 N N . ASP A 1 362 ? -20.047 26.969 29.281 1 93.62 362 ASP A N 1
ATOM 2845 C CA . ASP A 1 362 ? -21.391 27.375 28.922 1 93.62 362 ASP A CA 1
ATOM 2846 C C . ASP A 1 362 ? -21.375 28.359 27.75 1 93.62 362 ASP A C 1
ATOM 2848 O O . ASP A 1 362 ? -20.484 29.203 27.656 1 93.62 362 ASP A O 1
ATOM 2852 N N . LEU A 1 363 ? -22.312 28.109 26.828 1 94.12 363 LEU A N 1
ATOM 2853 C CA . LEU A 1 363 ? -22.438 29 25.672 1 94.12 363 LEU A CA 1
ATOM 2854 C C . LEU A 1 363 ? -23.875 29.062 25.188 1 94.12 363 LEU A C 1
ATOM 2856 O O . LEU A 1 363 ? -24.562 28.047 25.125 1 94.12 363 LEU A O 1
ATOM 2860 N N . GLN A 1 364 ? -24.328 30.266 24.969 1 94.06 364 GLN A N 1
ATOM 2861 C CA . GLN A 1 364 ? -25.656 30.453 24.406 1 94.06 364 GLN A CA 1
ATOM 2862 C C . GLN A 1 364 ? -25.594 31.281 23.109 1 94.06 364 GLN A C 1
ATOM 2864 O O . GLN A 1 364 ? -25 32.344 23.094 1 94.06 364 GLN A O 1
ATOM 2869 N N . ILE A 1 365 ? -26.141 30.75 22.094 1 94.69 365 ILE A N 1
ATOM 2870 C CA . ILE A 1 365 ? -26.266 31.422 20.797 1 94.69 365 ILE A CA 1
ATOM 2871 C C . ILE A 1 365 ? -27.734 31.672 20.484 1 94.69 365 ILE A C 1
ATOM 2873 O O . ILE A 1 365 ? -28.516 30.719 20.359 1 94.69 365 ILE A O 1
ATOM 2877 N N . ASP A 1 366 ? -28.078 32.906 20.297 1 93.81 366 ASP A N 1
ATOM 2878 C CA . ASP A 1 366 ? -29.469 33.219 20.031 1 93.81 366 ASP A CA 1
ATOM 2879 C C . ASP A 1 366 ? -29.766 33.188 18.531 1 93.81 366 ASP A C 1
ATOM 2881 O O . ASP A 1 366 ? -28.844 33.312 17.703 1 93.81 366 ASP A O 1
ATOM 2885 N N . LYS A 1 367 ? -31.031 32.938 18.25 1 94.12 367 LYS A N 1
ATOM 2886 C CA . LYS A 1 367 ? -31.469 33 16.844 1 94.12 367 LYS A CA 1
ATOM 2887 C C . LYS A 1 367 ? -31.078 34.312 16.203 1 94.12 367 LYS A C 1
ATOM 2889 O O . LYS A 1 367 ? -31.172 35.375 16.812 1 94.12 367 LYS A O 1
ATOM 2894 N N . TYR A 1 368 ? -30.469 34.312 14.984 1 92.06 368 TYR A N 1
ATOM 2895 C CA . TYR A 1 368 ? -30.094 35.438 14.133 1 92.06 368 TYR A CA 1
ATOM 2896 C C . TYR A 1 368 ? -28.766 36.031 14.586 1 92.06 368 TYR A C 1
ATOM 2898 O O . TYR A 1 368 ? -28.328 37.031 14.047 1 92.06 368 TYR A O 1
ATOM 2906 N N . ASP A 1 369 ? -28.109 35.344 15.57 1 90.5 369 ASP A N 1
ATOM 2907 C CA . ASP A 1 369 ? -26.797 35.812 16 1 90.5 369 ASP A CA 1
ATOM 2908 C C . ASP A 1 369 ? -25.734 35.562 14.938 1 90.5 369 ASP A C 1
ATOM 2910 O O . ASP A 1 369 ? -25.781 34.531 14.242 1 90.5 369 ASP A O 1
ATOM 2914 N N . PHE A 1 370 ? -24.875 36.469 14.797 1 91.06 370 PHE A N 1
ATOM 2915 C CA . PHE A 1 370 ? -23.609 36.25 14.109 1 91.06 370 PHE A CA 1
ATOM 2916 C C . PHE A 1 370 ? -22.469 36.156 15.109 1 91.06 370 PHE A C 1
ATOM 2918 O O . PHE A 1 370 ? -21.953 37.156 15.594 1 91.06 370 PHE A O 1
ATOM 2925 N N . VAL A 1 371 ? -22.031 34.906 15.297 1 91.94 371 VAL A N 1
ATOM 2926 C CA . VAL A 1 371 ? -21.109 34.625 16.391 1 91.94 371 VAL A CA 1
ATOM 2927 C C . VAL A 1 371 ? -19.734 34.312 15.828 1 91.94 371 VAL A C 1
ATOM 2929 O O . VAL A 1 371 ? -19.594 33.531 14.898 1 91.94 371 VAL A O 1
ATOM 2932 N N . ALA A 1 372 ? -18.734 34.938 16.328 1 90.69 372 ALA A N 1
ATOM 2933 C CA . ALA A 1 372 ? -17.344 34.594 16.016 1 90.69 372 ALA A CA 1
ATOM 2934 C C . ALA A 1 372 ? -16.703 33.812 17.141 1 90.69 372 ALA A C 1
ATOM 2936 O O . ALA A 1 372 ? -16.734 34.25 18.297 1 90.69 372 ALA A O 1
ATOM 2937 N N . ILE A 1 373 ? -16.203 32.75 16.781 1 90.62 373 ILE A N 1
ATOM 2938 C CA . ILE A 1 373 ? -15.469 31.922 17.75 1 90.62 373 ILE A CA 1
ATOM 2939 C C . ILE A 1 373 ? -13.969 32.094 17.531 1 90.62 373 ILE A C 1
ATOM 2941 O O . ILE A 1 373 ? -13.461 31.797 16.438 1 90.62 373 ILE A O 1
ATOM 2945 N N . GLU A 1 374 ? -13.328 32.562 18.562 1 84.44 374 GLU A N 1
ATOM 2946 C CA . GLU A 1 374 ? -11.898 32.844 18.484 1 84.44 374 GLU A CA 1
ATOM 2947 C C . GLU A 1 374 ? -11.117 32.031 19.516 1 84.44 374 GLU A C 1
ATOM 2949 O O . GLU A 1 374 ? -11.68 31.578 20.516 1 84.44 374 GLU A O 1
ATOM 2954 N N . GLY A 1 375 ? -9.922 31.797 19.141 1 74.5 375 GLY A N 1
ATOM 2955 C CA . GLY A 1 375 ? -9.023 31.062 20.016 1 74.5 375 GLY A CA 1
ATOM 2956 C C . GLY A 1 375 ? -7.797 30.531 19.297 1 74.5 375 GLY A C 1
ATOM 2957 O O . GLY A 1 375 ? -7.734 30.562 18.078 1 74.5 375 GLY A O 1
ATOM 2958 N N . ILE A 1 376 ? -6.984 30.016 20.062 1 63.16 376 ILE A N 1
ATOM 2959 C CA . ILE A 1 376 ? -5.742 29.5 19.5 1 63.16 376 ILE A CA 1
ATOM 2960 C C . ILE A 1 376 ? -6.008 28.188 18.781 1 63.16 376 ILE A C 1
ATOM 2962 O O . ILE A 1 376 ? -7.012 27.516 19.062 1 63.16 376 ILE A O 1
ATOM 2966 N N . SER A 1 377 ? -5.227 27.906 17.812 1 64.44 377 SER A N 1
ATOM 2967 C CA . SER A 1 377 ? -5.383 26.656 17.094 1 64.44 377 SER A CA 1
ATOM 2968 C C . SER A 1 377 ? -5.305 25.453 18.031 1 64.44 377 SER A C 1
ATOM 2970 O O . SER A 1 377 ? -4.469 25.422 18.938 1 64.44 377 SER A O 1
ATOM 2972 N N . GLY A 1 378 ? -6.195 24.578 17.859 1 68.38 378 GLY A N 1
ATOM 2973 C CA . GLY A 1 378 ? -6.176 23.344 18.656 1 68.38 378 GLY A CA 1
ATOM 2974 C C . GLY A 1 378 ? -6.922 23.484 19.969 1 68.38 378 GLY A C 1
ATOM 2975 O O . GLY A 1 378 ? -7.055 22.5 20.719 1 68.38 378 GLY A O 1
ATOM 2976 N N . ILE A 1 379 ? -7.438 24.609 20.172 1 72.81 379 ILE A N 1
ATOM 2977 C CA . ILE A 1 379 ? -8.047 24.859 21.469 1 72.81 379 ILE A CA 1
ATOM 2978 C C . ILE A 1 379 ? -9.422 24.203 21.531 1 72.81 379 ILE A C 1
ATOM 2980 O O . ILE A 1 379 ? -9.984 24.016 22.609 1 72.81 379 ILE A O 1
ATOM 2984 N N . GLY A 1 380 ? -9.93 23.844 20.375 1 83.62 380 GLY A N 1
ATOM 2985 C CA . GLY A 1 380 ? -11.195 23.125 20.391 1 83.62 380 GLY A CA 1
ATOM 2986 C C . GLY A 1 380 ? -12.289 23.812 19.594 1 83.62 380 GLY A C 1
ATOM 2987 O O . GLY A 1 380 ? -13.461 23.453 19.703 1 83.62 380 GLY A O 1
ATOM 2988 N N . LYS A 1 381 ? -12 24.766 18.859 1 88.38 381 LYS A N 1
ATOM 2989 C CA . LYS A 1 381 ? -12.984 25.531 18.094 1 88.38 381 LYS A CA 1
ATOM 2990 C C . LYS A 1 381 ? -13.758 24.609 17.141 1 88.38 381 LYS A C 1
ATOM 2992 O O . LYS A 1 381 ? -14.992 24.594 17.156 1 88.38 381 LYS A O 1
ATOM 2997 N N . SER A 1 382 ? -12.953 23.812 16.344 1 88.5 382 SER A N 1
ATOM 2998 C CA . SER A 1 382 ? -13.578 22.891 15.398 1 88.5 382 SER A CA 1
ATOM 2999 C C . SER A 1 382 ? -14.344 21.797 16.125 1 88.5 382 SER A C 1
ATOM 3001 O O . SER A 1 382 ? -15.398 21.359 15.648 1 88.5 382 SER A O 1
ATOM 3003 N N . THR A 1 383 ? -13.828 21.406 17.25 1 90.19 383 THR A N 1
ATOM 3004 C CA . THR A 1 383 ? -14.469 20.359 18.031 1 90.19 383 THR A CA 1
ATOM 3005 C C . THR A 1 383 ? -15.82 20.828 18.562 1 90.19 383 THR A C 1
ATOM 3007 O O . THR A 1 383 ? -16.766 20.047 18.625 1 90.19 383 THR A O 1
ATOM 3010 N N . LEU A 1 384 ? -15.836 22.094 18.953 1 92.81 384 LEU A N 1
ATOM 3011 C CA . LEU A 1 384 ? -17.094 22.656 19.453 1 92.81 384 LEU A CA 1
ATOM 3012 C C . LEU A 1 384 ? -18.188 22.562 18.391 1 92.81 384 LEU A C 1
ATOM 3014 O O . LEU A 1 384 ? -19.312 22.172 18.703 1 92.81 384 LEU A O 1
ATOM 3018 N N . LEU A 1 385 ? -17.844 22.875 17.172 1 94.06 385 LEU A N 1
ATOM 3019 C CA . LEU A 1 385 ? -18.797 22.797 16.078 1 94.06 385 LEU A CA 1
ATOM 3020 C C . LEU A 1 385 ? -19.203 21.344 15.82 1 94.06 385 LEU A C 1
ATOM 3022 O O . LEU A 1 385 ? -20.391 21.062 15.594 1 94.06 385 LEU A O 1
ATOM 3026 N N . LYS A 1 386 ? -18.281 20.484 15.883 1 92.88 386 LYS A N 1
ATOM 3027 C CA . LYS A 1 386 ? -18.562 19.078 15.625 1 92.88 386 LYS A CA 1
ATOM 3028 C C . LYS A 1 386 ? -19.422 18.469 16.734 1 92.88 386 LYS A C 1
ATOM 3030 O O . LYS A 1 386 ? -20.234 17.578 16.484 1 92.88 386 LYS A O 1
ATOM 3035 N N . LEU A 1 387 ? -19.25 18.953 17.938 1 93.81 387 LEU A N 1
ATOM 3036 C CA . LEU A 1 387 ? -20.109 18.547 19.047 1 93.81 387 LEU A CA 1
ATOM 3037 C C . LEU A 1 387 ? -21.547 18.984 18.797 1 93.81 387 LEU A C 1
ATOM 3039 O O . LEU A 1 387 ? -22.484 18.203 19.031 1 93.81 387 LEU A O 1
ATOM 3043 N N . LEU A 1 388 ? -21.625 20.188 18.359 1 94.25 388 LEU A N 1
ATOM 3044 C CA . LEU A 1 388 ? -22.938 20.734 18.047 1 94.25 388 LEU A CA 1
ATOM 3045 C C . LEU A 1 388 ? -23.625 19.906 16.953 1 94.25 388 LEU A C 1
ATOM 3047 O O . LEU A 1 388 ? -24.844 19.703 17 1 94.25 388 LEU A O 1
ATOM 3051 N N . LEU A 1 389 ? -22.812 19.375 16.062 1 94.44 389 LEU A N 1
ATOM 3052 C CA . LEU A 1 389 ? -23.328 18.625 14.922 1 94.44 389 LEU A CA 1
ATOM 3053 C C . LEU A 1 389 ? -23.578 17.172 15.305 1 94.44 389 LEU A C 1
ATOM 3055 O O . LEU A 1 389 ? -24.016 16.375 14.469 1 94.44 389 LEU A O 1
ATOM 3059 N N . GLY A 1 390 ? -23.219 16.781 16.484 1 91.38 390 GLY A N 1
ATOM 3060 C CA . GLY A 1 390 ? -23.453 15.43 16.969 1 91.38 390 GLY A CA 1
ATOM 3061 C C . GLY A 1 390 ? -22.453 14.422 16.422 1 91.38 390 GLY A C 1
ATOM 3062 O O . GLY A 1 390 ? -22.75 13.227 16.344 1 91.38 390 GLY A O 1
ATOM 3063 N N . LEU A 1 391 ? -21.359 14.875 16.031 1 91.56 391 LEU A N 1
ATOM 3064 C CA . LEU A 1 391 ? -20.359 13.977 15.453 1 91.56 391 LEU A CA 1
ATOM 3065 C C . LEU A 1 391 ? -19.531 13.32 16.547 1 91.56 391 LEU A C 1
ATOM 3067 O O . LEU A 1 391 ? -18.906 12.281 16.312 1 91.56 391 LEU A O 1
ATOM 3071 N N . TYR A 1 392 ? -19.562 13.938 17.75 1 89.25 392 TYR A N 1
ATOM 3072 C CA . TYR A 1 392 ? -18.859 13.367 18.891 1 89.25 392 TYR A CA 1
ATOM 3073 C C . TYR A 1 392 ? -19.828 13.094 20.047 1 89.25 392 TYR A C 1
ATOM 3075 O O . TYR A 1 392 ? -20.359 14.031 20.656 1 89.25 392 TYR A O 1
ATOM 3083 N N . PRO A 1 393 ? -20.234 11.859 20.438 1 78.81 393 PRO A N 1
ATOM 3084 C CA . PRO A 1 393 ? -21.234 11.57 21.469 1 78.81 393 PRO A CA 1
ATOM 3085 C C . PRO A 1 393 ? -20.641 11.539 22.875 1 78.81 393 PRO A C 1
ATOM 3087 O O . PRO A 1 393 ? -21.359 11.719 23.859 1 78.81 393 PRO A O 1
ATOM 3090 N N . GLY A 1 394 ? -19.391 11.5 23.203 1 80.94 394 GLY A N 1
ATOM 3091 C CA . GLY A 1 394 ? -18.734 11.211 24.469 1 80.94 394 GLY A CA 1
ATOM 3092 C C . GLY A 1 394 ? -18.391 12.461 25.266 1 80.94 394 GLY A C 1
ATOM 3093 O O . GLY A 1 394 ? -17.266 12.625 25.719 1 80.94 394 GLY A O 1
ATOM 3094 N N . TYR A 1 395 ? -19.484 13.375 25.516 1 89.38 395 TYR A N 1
ATOM 3095 C CA . TYR A 1 395 ? -19.25 14.562 26.328 1 89.38 395 TYR A CA 1
A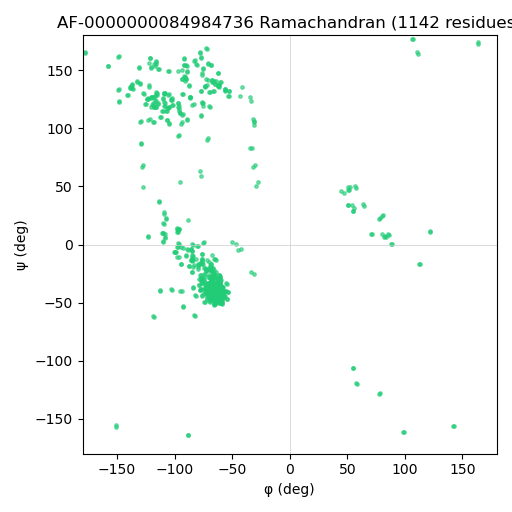TOM 3096 C C . TYR A 1 395 ? -20.172 14.578 27.531 1 89.38 395 TYR A C 1
ATOM 3098 O O . TYR A 1 395 ? -21.188 13.859 27.562 1 89.38 395 TYR A O 1
ATOM 3106 N N . ALA A 1 396 ? -19.812 15.258 28.562 1 93.44 396 ALA A N 1
ATOM 3107 C CA . ALA A 1 396 ? -20.656 15.516 29.734 1 93.44 396 ALA A CA 1
ATOM 3108 C C . ALA A 1 396 ? -21.328 16.875 29.625 1 93.44 396 ALA A C 1
ATOM 3110 O O . ALA A 1 396 ? -20.812 17.797 28.984 1 93.44 396 ALA A O 1
ATOM 3111 N N . GLY A 1 397 ? -22.5 17 30.188 1 94.81 397 GLY A N 1
ATOM 3112 C CA . GLY A 1 397 ? -23.312 18.188 30.016 1 94.81 397 GLY A CA 1
ATOM 3113 C C . GLY A 1 397 ? -24.406 18.016 28.969 1 94.81 397 GLY A C 1
ATOM 3114 O O . GLY A 1 397 ? -24.875 16.906 28.734 1 94.81 397 GLY A O 1
ATOM 3115 N N . ARG A 1 398 ? -24.906 19.219 28.5 1 95.12 398 ARG A N 1
ATOM 3116 C CA . ARG A 1 398 ? -25.984 19.141 27.547 1 95.12 398 ARG A CA 1
ATOM 3117 C C . ARG A 1 398 ? -25.797 20.156 26.422 1 95.12 398 ARG A C 1
ATOM 3119 O O . ARG A 1 398 ? -25.344 21.266 26.656 1 95.12 398 ARG A O 1
ATOM 3126 N N . ILE A 1 399 ? -26.016 19.75 25.266 1 95.25 399 ILE A N 1
ATOM 3127 C CA . ILE A 1 399 ? -26.141 20.594 24.078 1 95.25 399 ILE A CA 1
ATOM 3128 C C . ILE A 1 399 ? -27.547 20.484 23.5 1 95.25 399 ILE A C 1
ATOM 3130 O O . ILE A 1 399 ? -27.984 19.391 23.125 1 95.25 399 ILE A O 1
ATOM 3134 N N . TYR A 1 400 ? -28.219 21.547 23.469 1 95.75 400 TYR A N 1
ATOM 3135 C CA . TYR A 1 400 ? -29.609 21.438 23.047 1 95.75 400 TYR A CA 1
ATOM 3136 C C . TYR A 1 400 ? -30.078 22.703 22.344 1 95.75 400 TYR A C 1
ATOM 3138 O O . TYR A 1 400 ? -29.438 23.75 22.469 1 95.75 400 TYR A O 1
ATOM 3146 N N . LEU A 1 401 ? -31.156 22.594 21.609 1 96.19 401 LEU A N 1
ATOM 3147 C CA . LEU A 1 401 ? -31.859 23.688 20.969 1 96.19 401 LEU A CA 1
ATOM 3148 C C . LEU A 1 401 ? -33.031 24.141 21.797 1 96.19 401 LEU A C 1
ATOM 3150 O O . LEU A 1 401 ? -33.906 23.328 22.156 1 96.19 401 LEU A O 1
ATOM 3154 N N . GLU A 1 402 ? -33.031 25.344 22.156 1 95.94 402 GLU A N 1
ATOM 3155 C CA . GLU A 1 402 ? -34.156 25.906 22.859 1 95.94 402 GLU A CA 1
ATOM 3156 C C . GLU A 1 402 ? -35.25 26.375 21.891 1 95.94 402 GLU A C 1
ATOM 3158 O O . GLU A 1 402 ? -35 27.234 21.047 1 95.94 402 GLU A O 1
ATOM 3163 N N . THR A 1 403 ? -36.406 25.797 22.031 1 95.19 403 THR A N 1
ATOM 3164 C CA . THR A 1 403 ? -37.5 26.125 21.109 1 95.19 403 THR A CA 1
ATOM 3165 C C . THR A 1 403 ? -38.688 26.656 21.875 1 95.19 403 THR A C 1
ATOM 3167 O O . THR A 1 403 ? -38.844 26.422 23.078 1 95.19 403 THR A O 1
ATOM 3170 N N . ASP A 1 404 ? -39.531 27.312 21.281 1 93.25 404 ASP A N 1
ATOM 3171 C CA . ASP A 1 404 ? -40.719 27.906 21.891 1 93.25 404 ASP A CA 1
ATOM 3172 C C . ASP A 1 404 ? -41.781 26.844 22.109 1 93.25 404 ASP A C 1
ATOM 3174 O O . ASP A 1 404 ? -42.469 26.844 23.141 1 93.25 404 ASP A O 1
ATOM 3178 N N . GLY A 1 405 ? -41.969 25.938 21.234 1 89.81 405 GLY A N 1
ATOM 3179 C CA . GLY A 1 405 ? -43.031 24.953 21.281 1 89.81 405 GLY A CA 1
ATOM 3180 C C . GLY A 1 405 ? -42.625 23.656 21.953 1 89.81 405 GLY A C 1
ATOM 3181 O O . GLY A 1 405 ? -43.312 23.203 22.891 1 89.81 405 GLY A O 1
ATOM 3182 N N . GLU A 1 406 ? -41.562 23.062 21.5 1 90.5 406 GLU A N 1
ATOM 3183 C CA . GLU A 1 406 ? -41.188 21.734 21.953 1 90.5 406 GLU A CA 1
ATOM 3184 C C . GLU A 1 406 ? -40.219 21.812 23.125 1 90.5 406 GLU A C 1
ATOM 3186 O O . GLU A 1 406 ? -39.875 20.781 23.734 1 90.5 406 GLU A O 1
ATOM 3191 N N . GLY A 1 407 ? -39.812 23 23.531 1 92.44 407 GLY A N 1
ATOM 3192 C CA . GLY A 1 407 ? -38.875 23.141 24.625 1 92.44 407 GLY A CA 1
ATOM 3193 C C . GLY A 1 407 ? -37.438 22.859 24.219 1 92.44 407 GLY A C 1
ATOM 3194 O O . GLY A 1 407 ? -36.938 23.422 23.234 1 92.44 407 GLY A O 1
ATOM 3195 N N . GLU A 1 408 ? -36.812 21.984 24.969 1 93.75 408 GLU A N 1
ATOM 3196 C CA . GLU A 1 408 ? -35.406 21.688 24.734 1 93.75 408 GLU A CA 1
ATOM 3197 C C . GLU A 1 408 ? -35.25 20.438 23.891 1 93.75 408 GLU A C 1
ATOM 3199 O O . GLU A 1 408 ? -35.688 19.344 24.281 1 93.75 408 GLU A O 1
ATOM 3204 N N . ILE A 1 409 ? -34.656 20.594 22.75 1 93.81 409 ILE A N 1
ATOM 3205 C CA . ILE A 1 409 ? -34.406 19.469 21.859 1 93.81 409 ILE A CA 1
ATOM 3206 C C . ILE A 1 409 ? -32.906 19.172 21.844 1 93.81 409 ILE A C 1
ATOM 3208 O O . ILE A 1 409 ? -32.094 20.031 21.5 1 93.81 409 ILE A O 1
ATOM 3212 N N . PRO A 1 410 ? -32.531 18 22.172 1 92.12 410 PRO A N 1
ATOM 3213 C CA . PRO A 1 410 ? -31.125 17.672 22.125 1 92.12 410 PRO A CA 1
ATOM 3214 C C . PRO A 1 410 ? -30.531 17.781 20.719 1 92.12 410 PRO A C 1
ATOM 3216 O O . PRO A 1 410 ? -31.188 17.391 19.75 1 92.12 410 PRO A O 1
ATOM 3219 N N . ALA A 1 411 ? -29.328 18.406 20.609 1 91.94 411 ALA A N 1
ATOM 3220 C CA . ALA A 1 411 ? -28.625 18.484 19.328 1 91.94 411 ALA A CA 1
ATOM 3221 C C . ALA A 1 411 ? -27.953 17.156 18.984 1 91.94 411 ALA A C 1
ATOM 3223 O O . ALA A 1 411 ? -27 16.75 19.656 1 91.94 411 ALA A O 1
ATOM 3224 N N . ASP A 1 412 ? -28.438 16.516 18.016 1 89.62 412 ASP A N 1
ATOM 3225 C CA . ASP A 1 412 ? -27.906 15.227 17.609 1 89.62 412 ASP A CA 1
ATOM 3226 C C . ASP A 1 412 ? -28.109 15.008 16.109 1 89.62 412 ASP A C 1
ATOM 3228 O O . ASP A 1 412 ? -28.234 15.969 15.344 1 89.62 412 ASP A O 1
ATOM 3232 N N . ARG A 1 413 ? -28.109 13.797 15.781 1 89.12 413 ARG A N 1
ATOM 3233 C CA . ARG A 1 413 ? -28.234 13.414 14.375 1 89.12 413 ARG A CA 1
ATOM 3234 C C . ARG A 1 413 ? -29.547 13.914 13.781 1 89.12 413 ARG A C 1
ATOM 3236 O O . ARG A 1 413 ? -29.594 14.312 12.617 1 89.12 413 ARG A O 1
ATOM 3243 N N . SER A 1 414 ? -30.547 14 14.562 1 90.06 414 SER A N 1
ATOM 3244 C CA . SER A 1 414 ? -31.875 14.367 14.078 1 90.06 414 SER A CA 1
ATOM 3245 C C . SER A 1 414 ? -31.969 15.859 13.789 1 90.06 414 SER A C 1
ATOM 3247 O O . SER A 1 414 ? -32.844 16.297 13.047 1 90.06 414 SER A O 1
ATOM 3249 N N . THR A 1 415 ? -31.078 16.625 14.289 1 93.06 415 THR A N 1
ATOM 3250 C CA . THR A 1 415 ? -31.172 18.078 14.133 1 93.06 415 THR A CA 1
ATOM 3251 C C . THR A 1 415 ? -30.109 18.594 13.156 1 93.06 415 THR A C 1
ATOM 3253 O O . THR A 1 415 ? -29.984 19.797 12.953 1 93.06 415 THR A O 1
ATOM 3256 N N . ARG A 1 416 ? -29.391 17.75 12.531 1 92.12 416 ARG A N 1
ATOM 3257 C CA . ARG A 1 416 ? -28.234 18.125 11.711 1 92.12 416 ARG A CA 1
ATOM 3258 C C . ARG A 1 416 ? -28.672 18.953 10.5 1 92.12 416 ARG A C 1
ATOM 3260 O O . ARG A 1 416 ? -27.938 19.828 10.047 1 92.12 416 ARG A O 1
ATOM 3267 N N . ARG A 1 417 ? -29.875 18.734 10.047 1 91 417 ARG A N 1
ATOM 3268 C CA . ARG A 1 417 ? -30.344 19.422 8.852 1 91 417 ARG A CA 1
ATOM 3269 C C . ARG A 1 417 ? -30.516 20.922 9.117 1 91 417 ARG A C 1
ATOM 3271 O O . ARG A 1 417 ? -30.594 21.719 8.188 1 91 417 ARG A O 1
ATOM 3278 N N . LEU A 1 418 ? -30.547 21.203 10.352 1 94.44 418 LEU A N 1
ATOM 3279 C CA . LEU A 1 418 ? -30.656 22.594 10.758 1 94.44 418 LEU A CA 1
ATOM 3280 C C . LEU A 1 418 ? -29.375 23.359 10.445 1 94.44 418 LEU A C 1
ATOM 3282 O O . LEU A 1 418 ? -29.391 24.578 10.297 1 94.44 418 LEU A O 1
ATOM 3286 N N . PHE A 1 419 ? -28.344 22.562 10.258 1 95.56 419 PHE A N 1
ATOM 3287 C CA . PHE A 1 419 ? -27.047 23.203 10.195 1 95.56 419 PHE A CA 1
ATOM 3288 C C . PHE A 1 419 ? -26.422 23.016 8.82 1 95.56 419 PHE A C 1
ATOM 3290 O O . PHE A 1 419 ? -26.5 21.938 8.234 1 95.56 419 PHE A O 1
ATOM 3297 N N . GLY A 1 420 ? -25.922 24.047 8.188 1 94.38 420 GLY A N 1
ATOM 3298 C CA . GLY A 1 420 ? -24.938 24 7.117 1 94.38 420 GLY A CA 1
ATOM 3299 C C . GLY A 1 420 ? -23.5 24.078 7.617 1 94.38 420 GLY A C 1
ATOM 3300 O O . GLY A 1 420 ? -23.203 24.797 8.57 1 94.38 420 GLY A O 1
ATOM 3301 N N . TYR A 1 421 ? -22.609 23.359 6.965 1 94.56 421 TYR A N 1
ATOM 3302 C CA . TYR A 1 421 ? -21.281 23.234 7.555 1 94.56 421 TYR A CA 1
ATOM 3303 C C . TYR A 1 421 ? -20.203 23.281 6.484 1 94.56 421 TYR A C 1
ATOM 3305 O O . TYR A 1 421 ? -20.297 22.609 5.457 1 94.56 421 TYR A O 1
ATOM 3313 N N . VAL A 1 422 ? -19.266 24.094 6.66 1 92.94 422 VAL A N 1
ATOM 3314 C CA . VAL A 1 422 ? -18.031 24.141 5.871 1 92.94 422 VAL A CA 1
ATOM 3315 C C . VAL A 1 422 ? -16.828 23.875 6.773 1 92.94 422 VAL A C 1
ATOM 3317 O O . VAL A 1 422 ? -16.422 24.75 7.543 1 92.94 422 VAL A O 1
ATOM 3320 N N . PRO A 1 423 ? -16.266 22.672 6.664 1 89.88 423 PRO A N 1
ATOM 3321 C CA . PRO A 1 423 ? -15.133 22.328 7.523 1 89.88 423 PRO A CA 1
ATOM 3322 C C . PRO A 1 423 ? -13.852 23.047 7.113 1 89.88 423 PRO A C 1
ATOM 3324 O O . PRO A 1 423 ? -13.789 23.656 6.047 1 89.88 423 PRO A O 1
ATOM 3327 N N . GLN A 1 424 ? -12.906 22.891 8.078 1 81.31 424 GLN A N 1
ATOM 3328 C CA . GLN A 1 424 ? -11.578 23.391 7.777 1 81.31 424 GLN A CA 1
ATOM 3329 C C . GLN A 1 424 ? -10.891 22.562 6.703 1 81.31 424 GLN A C 1
ATOM 3331 O O . GLN A 1 424 ? -10.992 21.328 6.707 1 81.31 424 GLN A O 1
ATOM 3336 N N . GLY A 1 425 ? -10.398 23.234 5.797 1 74.5 425 GLY A N 1
ATOM 3337 C CA . GLY A 1 425 ? -9.695 22.516 4.75 1 74.5 425 GLY A CA 1
ATOM 3338 C C . GLY A 1 425 ? -10.461 22.469 3.439 1 74.5 425 GLY A C 1
ATOM 3339 O O . GLY A 1 425 ? -11.523 23.094 3.314 1 74.5 425 GLY A O 1
ATOM 3340 N N . ASN A 1 426 ? -9.781 21.859 2.457 1 65.88 426 ASN A N 1
ATOM 3341 C CA . ASN A 1 426 ? -10.359 21.75 1.124 1 65.88 426 ASN A CA 1
ATOM 3342 C C . ASN A 1 426 ? -11.109 20.422 0.952 1 65.88 426 ASN A C 1
ATOM 3344 O O . ASN A 1 426 ? -10.5 19.344 1 1 65.88 426 ASN A O 1
ATOM 3348 N N . TYR A 1 427 ? -12.391 20.562 0.853 1 80.62 427 TYR A N 1
ATOM 3349 C CA . TYR A 1 427 ? -13.156 19.312 0.759 1 80.62 427 TYR A CA 1
ATOM 3350 C C . TYR A 1 427 ? -14.086 19.344 -0.448 1 80.62 427 TYR A C 1
ATOM 3352 O O . TYR A 1 427 ? -15.266 19.672 -0.32 1 80.62 427 TYR A O 1
ATOM 3360 N N . LEU A 1 428 ? -13.609 19.328 -1.608 1 86.56 428 LEU A N 1
ATOM 3361 C CA . LEU A 1 428 ? -14.406 19.094 -2.811 1 86.56 428 LEU A CA 1
ATOM 3362 C C . LEU A 1 428 ? -14.164 17.688 -3.359 1 86.56 428 LEU A C 1
ATOM 3364 O O . LEU A 1 428 ? -13.109 17.094 -3.115 1 86.56 428 LEU A O 1
ATOM 3368 N N . PHE A 1 429 ? -15.164 17.188 -3.957 1 88.06 429 PHE A N 1
ATOM 3369 C CA . PHE A 1 429 ? -15.055 15.859 -4.559 1 88.06 429 PHE A CA 1
ATOM 3370 C C . PHE A 1 429 ? -14.625 15.961 -6.02 1 88.06 429 PHE A C 1
ATOM 3372 O O . PHE A 1 429 ? -14.844 16.984 -6.668 1 88.06 429 PHE A O 1
ATOM 3379 N N . SER A 1 430 ? -14.016 14.922 -6.48 1 88.25 430 SER A N 1
ATOM 3380 C CA . SER A 1 430 ? -13.711 14.867 -7.906 1 88.25 430 SER A CA 1
ATOM 3381 C C . SER A 1 430 ? -14.984 14.883 -8.742 1 88.25 430 SER A C 1
ATOM 3383 O O . SER A 1 430 ? -15.984 14.242 -8.383 1 88.25 430 SER A O 1
ATOM 3385 N N . GLY A 1 431 ? -14.977 15.648 -9.773 1 88.56 431 GLY A N 1
ATOM 3386 C CA . GLY A 1 431 ? -16.141 15.844 -10.625 1 88.56 431 GLY A CA 1
ATOM 3387 C C . GLY A 1 431 ? -16.266 17.266 -11.125 1 88.56 431 GLY A C 1
ATOM 3388 O O . GLY A 1 431 ? -15.289 18.016 -11.156 1 88.56 431 GLY A O 1
ATOM 3389 N N . THR A 1 432 ? -17.438 17.625 -11.445 1 93.31 432 THR A N 1
ATOM 3390 C CA . THR A 1 432 ? -17.656 18.984 -11.961 1 93.31 432 THR A CA 1
ATOM 3391 C C . THR A 1 432 ? -18 19.938 -10.82 1 93.31 432 THR A C 1
ATOM 3393 O O . THR A 1 432 ? -18.391 19.516 -9.742 1 93.31 432 THR A O 1
ATOM 3396 N N . ILE A 1 433 ? -17.812 21.188 -11.078 1 94.69 433 ILE A N 1
ATOM 3397 C CA . ILE A 1 433 ? -18.203 22.219 -10.117 1 94.69 433 ILE A CA 1
ATOM 3398 C C . ILE A 1 433 ? -19.688 22.109 -9.82 1 94.69 433 ILE A C 1
ATOM 3400 O O . ILE A 1 433 ? -20.094 22.188 -8.656 1 94.69 433 ILE A O 1
ATOM 3404 N N . ARG A 1 434 ? -20.422 21.875 -10.805 1 94.62 434 ARG A N 1
ATOM 3405 C CA . ARG A 1 434 ? -21.875 21.734 -10.648 1 94.62 434 ARG A CA 1
ATOM 3406 C C . ARG A 1 434 ? -22.219 20.594 -9.711 1 94.62 434 ARG A C 1
ATOM 3408 O O . ARG A 1 434 ? -23.047 20.75 -8.797 1 94.62 434 ARG A O 1
ATOM 3415 N N . GLU A 1 435 ? -21.625 19.484 -9.922 1 92.5 435 GLU A N 1
ATOM 3416 C CA . GLU A 1 435 ? -21.891 18.312 -9.102 1 92.5 435 GLU A CA 1
ATOM 3417 C C . GLU A 1 435 ? -21.516 18.562 -7.641 1 92.5 435 GLU A C 1
ATOM 3419 O O . GLU A 1 435 ? -22.188 18.062 -6.73 1 92.5 435 GLU A O 1
ATOM 3424 N N . ASN A 1 436 ? -20.453 19.312 -7.48 1 93.56 436 ASN A N 1
ATOM 3425 C CA . ASN A 1 436 ? -20 19.594 -6.125 1 93.56 436 ASN A CA 1
ATOM 3426 C C . ASN A 1 436 ? -20.953 20.531 -5.398 1 93.56 436 ASN A C 1
ATOM 3428 O O . ASN A 1 436 ? -21.312 20.297 -4.242 1 93.56 436 ASN A O 1
ATOM 3432 N N . ILE A 1 437 ? -21.406 21.531 -6.109 1 94.5 437 ILE A N 1
ATOM 3433 C CA . ILE A 1 437 ? -22.25 22.562 -5.5 1 94.5 437 ILE A CA 1
ATOM 3434 C C . ILE A 1 437 ? -23.641 21.984 -5.25 1 94.5 437 ILE A C 1
ATOM 3436 O O . ILE A 1 437 ? -24.297 22.328 -4.258 1 94.5 437 ILE A O 1
ATOM 3440 N N . THR A 1 438 ? -24.078 21.078 -6.125 1 94.44 438 THR A N 1
ATOM 3441 C CA . THR A 1 438 ? -25.438 20.547 -6.016 1 94.44 438 THR A CA 1
ATOM 3442 C C . THR A 1 438 ? -25.422 19.203 -5.301 1 94.44 438 THR A C 1
ATOM 3444 O O . THR A 1 438 ? -26.406 18.453 -5.363 1 94.44 438 THR A O 1
ATOM 3447 N N . LEU A 1 439 ? -24.391 18.891 -4.707 1 91.44 439 LEU A N 1
ATOM 3448 C CA . LEU A 1 439 ? -24.219 17.594 -4.055 1 91.44 439 LEU A CA 1
ATOM 3449 C C . LEU A 1 439 ? -25.312 17.359 -3.014 1 91.44 439 LEU A C 1
ATOM 3451 O O . LEU A 1 439 ? -25.844 16.25 -2.904 1 91.44 439 LEU A O 1
ATOM 3455 N N . ILE A 1 440 ? -25.672 18.359 -2.271 1 90.81 440 ILE A N 1
ATOM 3456 C CA . ILE A 1 440 ? -26.625 18.281 -1.172 1 90.81 440 ILE A CA 1
ATOM 3457 C C . ILE A 1 440 ? -28.047 18.391 -1.716 1 90.81 440 ILE A C 1
ATOM 3459 O O . ILE A 1 440 ? -28.969 17.75 -1.201 1 90.81 440 ILE A O 1
ATOM 3463 N N . ARG A 1 441 ? -28.172 19.234 -2.727 1 92.38 441 ARG A N 1
ATOM 3464 C CA . ARG A 1 441 ? -29.469 19.438 -3.365 1 92.38 441 ARG A CA 1
ATOM 3465 C C . ARG A 1 441 ? -29.359 19.281 -4.879 1 92.38 441 ARG A C 1
ATOM 3467 O O . ARG A 1 441 ? -29.375 20.266 -5.617 1 92.38 441 ARG A O 1
ATOM 3474 N N . PRO A 1 442 ? -29.5 18.062 -5.312 1 91 442 PRO A N 1
ATOM 3475 C CA . PRO A 1 442 ? -29.328 17.797 -6.746 1 91 442 PRO A CA 1
ATOM 3476 C C . PRO A 1 442 ? -30.438 18.422 -7.594 1 91 442 PRO A C 1
ATOM 3478 O O . PRO A 1 442 ? -30.25 18.656 -8.789 1 91 442 PRO A O 1
ATOM 3481 N N . ASP A 1 443 ? -31.547 18.719 -6.98 1 91.69 443 ASP A N 1
ATOM 3482 C CA . ASP A 1 443 ? -32.688 19.234 -7.723 1 91.69 443 ASP A CA 1
ATOM 3483 C C . ASP A 1 443 ? -32.719 20.766 -7.664 1 91.69 443 ASP A C 1
ATOM 3485 O O . ASP A 1 443 ? -33.75 21.375 -8 1 91.69 443 ASP A O 1
ATOM 3489 N N . ALA A 1 444 ? -31.641 21.344 -7.223 1 94 444 ALA A N 1
ATOM 3490 C CA . ALA A 1 444 ? -31.594 22.797 -7.16 1 94 444 ALA A CA 1
ATOM 3491 C C . ALA A 1 444 ? -31.797 23.406 -8.539 1 94 444 ALA A C 1
ATOM 3493 O O . ALA A 1 444 ? -31.281 22.891 -9.539 1 94 444 ALA A O 1
ATOM 3494 N N . THR A 1 445 ? -32.531 24.453 -8.586 1 95.12 445 THR A N 1
ATOM 3495 C CA . THR A 1 445 ? -32.781 25.156 -9.844 1 95.12 445 THR A CA 1
ATOM 3496 C C . THR A 1 445 ? -31.562 26 -10.234 1 95.12 445 THR A C 1
ATOM 3498 O O . THR A 1 445 ? -30.719 26.297 -9.391 1 95.12 445 THR A O 1
ATOM 3501 N N . GLN A 1 446 ? -31.531 26.344 -11.492 1 94.69 446 GLN A N 1
ATOM 3502 C CA . GLN A 1 446 ? -30.422 27.141 -11.977 1 94.69 446 GLN A CA 1
ATOM 3503 C C . GLN A 1 446 ? -30.359 28.5 -11.266 1 94.69 446 GLN A C 1
ATOM 3505 O O . GLN A 1 446 ? -29.281 29.031 -11.008 1 94.69 446 GLN A O 1
ATOM 3510 N N . GLU A 1 447 ? -31.516 28.969 -10.969 1 95 447 GLU A N 1
ATOM 3511 C CA . GLU A 1 447 ? -31.594 30.25 -10.266 1 95 447 GLU A CA 1
ATOM 3512 C C . GLU A 1 447 ? -30.984 30.156 -8.867 1 95 447 GLU A C 1
ATOM 3514 O O . GLU A 1 447 ? -30.266 31.047 -8.438 1 95 447 GLU A O 1
ATOM 3519 N N . GLN A 1 448 ? -31.297 29.109 -8.219 1 94.69 448 GLN A N 1
ATOM 3520 C CA . GLN A 1 448 ? -30.75 28.891 -6.883 1 94.69 448 GLN A CA 1
ATOM 3521 C C . GLN A 1 448 ? -29.234 28.703 -6.922 1 94.69 448 GLN A C 1
ATOM 3523 O O . GLN A 1 448 ? -28.531 29.203 -6.047 1 94.69 448 GLN A O 1
ATOM 3528 N N . ILE A 1 449 ? -28.797 28.016 -7.957 1 96.12 449 ILE A N 1
ATOM 3529 C CA . ILE A 1 449 ? -27.375 27.781 -8.133 1 96.12 449 ILE A CA 1
ATOM 3530 C C . ILE A 1 449 ? -26.656 29.109 -8.383 1 96.12 449 ILE A C 1
ATOM 3532 O O . ILE A 1 449 ? -25.625 29.391 -7.766 1 96.12 449 ILE A O 1
ATOM 3536 N N . ASP A 1 450 ? -27.234 29.906 -9.211 1 95.31 450 ASP A N 1
ATOM 3537 C CA . ASP A 1 450 ? -26.625 31.188 -9.547 1 95.31 450 ASP A CA 1
ATOM 3538 C C . ASP A 1 450 ? -26.578 32.094 -8.32 1 95.31 450 ASP A C 1
ATOM 3540 O O . ASP A 1 450 ? -25.594 32.844 -8.125 1 95.31 450 ASP A O 1
ATOM 3544 N N . GLU A 1 451 ? -27.609 32.062 -7.555 1 94.25 451 GLU A N 1
ATOM 3545 C CA . GLU A 1 451 ? -27.656 32.875 -6.344 1 94.25 451 GLU A CA 1
ATOM 3546 C C . GLU A 1 451 ? -26.578 32.469 -5.355 1 94.25 451 GLU A C 1
ATOM 3548 O O . GLU A 1 451 ? -25.891 33.312 -4.785 1 94.25 451 GLU A O 1
ATOM 3553 N N . ALA A 1 452 ? -26.469 31.156 -5.16 1 94.81 452 ALA A N 1
ATOM 3554 C CA . ALA A 1 452 ? -25.469 30.641 -4.234 1 94.81 452 ALA A CA 1
ATOM 3555 C C . ALA A 1 452 ? -24.062 31.016 -4.691 1 94.81 452 ALA A C 1
ATOM 3557 O O . ALA A 1 452 ? -23.219 31.391 -3.873 1 94.81 452 ALA A O 1
ATOM 3558 N N . ILE A 1 453 ? -23.812 30.969 -5.957 1 95.5 453 ILE A N 1
ATOM 3559 C CA . ILE A 1 453 ? -22.516 31.281 -6.547 1 95.5 453 ILE A CA 1
ATOM 3560 C C . ILE A 1 453 ? -22.234 32.781 -6.395 1 95.5 453 ILE A C 1
ATOM 3562 O O . ILE A 1 453 ? -21.094 33.188 -6.137 1 95.5 453 ILE A O 1
ATOM 3566 N N . ARG A 1 454 ? -23.234 33.5 -6.527 1 94 454 ARG A N 1
ATOM 3567 C CA . ARG A 1 454 ? -23.109 34.969 -6.379 1 94 454 ARG A CA 1
ATOM 3568 C C . ARG A 1 454 ? -22.781 35.344 -4.934 1 94 454 ARG A C 1
ATOM 3570 O O . ARG A 1 454 ? -21.844 36.094 -4.68 1 94 454 ARG A O 1
ATOM 3577 N N . ILE A 1 455 ? -23.516 34.75 -4.031 1 92.25 455 ILE A N 1
ATOM 3578 C CA . ILE A 1 455 ? -23.344 35.094 -2.617 1 92.25 455 ILE A CA 1
ATOM 3579 C C . ILE A 1 455 ? -21.953 34.656 -2.156 1 92.25 455 ILE A C 1
ATOM 3581 O O . ILE A 1 455 ? -21.312 35.344 -1.357 1 92.25 455 ILE A O 1
ATOM 3585 N N . SER A 1 456 ? -21.484 33.531 -2.699 1 92.75 456 SER A N 1
ATOM 3586 C CA . SER A 1 456 ? -20.188 33 -2.287 1 92.75 456 SER A CA 1
ATOM 3587 C C . SER A 1 456 ? -19.047 33.656 -3.051 1 92.75 456 SER A C 1
ATOM 3589 O O . SER A 1 456 ? -17.891 33.281 -2.889 1 92.75 456 SER A O 1
ATOM 3591 N N . CYS A 1 457 ? -19.328 34.562 -3.938 1 92 457 CYS A N 1
ATOM 3592 C CA . CYS A 1 457 ? -18.344 35.312 -4.723 1 92 457 CYS A CA 1
ATOM 3593 C C . CYS A 1 457 ? -17.562 34.375 -5.633 1 92 457 CYS A C 1
ATOM 3595 O O . CYS A 1 457 ? -16.359 34.562 -5.84 1 92 457 CYS A O 1
ATOM 3597 N N . ALA A 1 458 ? -18.203 33.344 -6.105 1 92.31 458 ALA A N 1
ATOM 3598 C CA . ALA A 1 458 ? -17.547 32.406 -6.992 1 92.31 458 ALA A CA 1
ATOM 3599 C C . ALA A 1 458 ? -17.906 32.688 -8.453 1 92.31 458 ALA A C 1
ATOM 3601 O O . ALA A 1 458 ? -17.312 32.094 -9.359 1 92.31 458 ALA A O 1
ATOM 3602 N N . GLU A 1 459 ? -18.766 33.562 -8.688 1 92.44 459 GLU A N 1
ATOM 3603 C CA . GLU A 1 459 ? -19.312 33.812 -10.016 1 92.44 459 GLU A CA 1
ATOM 3604 C C . GLU A 1 459 ? -18.219 34.219 -11 1 92.44 459 GLU A C 1
ATOM 3606 O O . GLU A 1 459 ? -18.141 33.688 -12.109 1 92.44 459 GLU A O 1
ATOM 3611 N N . ALA A 1 460 ? -17.422 35.094 -10.625 1 87.75 460 ALA A N 1
ATOM 3612 C CA . ALA A 1 460 ? -16.406 35.656 -11.516 1 87.75 460 ALA A CA 1
ATOM 3613 C C . ALA A 1 460 ? -15.461 34.594 -12.039 1 87.75 460 ALA A C 1
ATOM 3615 O O . ALA A 1 460 ? -15.219 34.5 -13.242 1 87.75 460 ALA A O 1
ATOM 3616 N N . PHE A 1 461 ? -14.898 33.781 -11.148 1 87.25 461 PHE A N 1
ATOM 3617 C CA . PHE A 1 461 ? -13.898 32.812 -11.602 1 87.25 461 PHE A CA 1
ATOM 3618 C C . PHE A 1 461 ? -14.562 31.656 -12.312 1 87.25 461 PHE A C 1
ATOM 3620 O O . PHE A 1 461 ? -13.969 31.047 -13.211 1 87.25 461 PHE A O 1
ATOM 3627 N N . VAL A 1 462 ? -15.797 31.328 -11.961 1 92.88 462 VAL A N 1
ATOM 3628 C CA . VAL A 1 462 ? -16.5 30.25 -12.641 1 92.88 462 VAL A CA 1
ATOM 3629 C C . VAL A 1 462 ? -16.781 30.641 -14.094 1 92.88 462 VAL A C 1
ATOM 3631 O O . VAL A 1 462 ? -16.688 29.797 -14.992 1 92.88 462 VAL A O 1
ATOM 3634 N N . ARG A 1 463 ? -17.078 31.859 -14.234 1 90.69 463 ARG A N 1
ATOM 3635 C CA . ARG A 1 463 ? -17.359 32.344 -15.578 1 90.69 463 ARG A CA 1
ATOM 3636 C C . ARG A 1 463 ? -16.078 32.375 -16.422 1 90.69 463 ARG A C 1
ATOM 3638 O O . ARG A 1 463 ? -16.141 32.25 -17.641 1 90.69 463 ARG A O 1
ATOM 3645 N N . GLN A 1 464 ? -14.992 32.5 -15.812 1 89.69 464 GLN A N 1
ATOM 3646 C CA . GLN A 1 464 ? -13.711 32.562 -16.516 1 89.69 464 GLN A CA 1
ATOM 3647 C C . GLN A 1 464 ? -13.234 31.188 -16.922 1 89.69 464 GLN A C 1
ATOM 3649 O O . GLN A 1 464 ? -12.391 31.047 -17.812 1 89.69 464 GLN A O 1
ATOM 3654 N N . LEU A 1 465 ? -13.758 30.266 -16.297 1 91.06 465 LEU A N 1
ATOM 3655 C CA . LEU A 1 465 ? -13.391 28.906 -16.656 1 91.06 465 LEU A CA 1
ATOM 3656 C C . LEU A 1 465 ? -14.031 28.5 -17.984 1 91.06 465 LEU A C 1
ATOM 3658 O O . LEU A 1 465 ? -15.219 28.766 -18.203 1 91.06 465 LEU A O 1
ATOM 3662 N N . PRO A 1 466 ? -13.312 27.875 -18.859 1 89.69 466 PRO A N 1
ATOM 3663 C CA . PRO A 1 466 ? -13.812 27.516 -20.203 1 89.69 466 PRO A CA 1
ATOM 3664 C C . PRO A 1 466 ? -15.102 26.688 -20.141 1 89.69 466 PRO A C 1
ATOM 3666 O O . PRO A 1 466 ? -15.977 26.859 -21 1 89.69 466 PRO A O 1
ATOM 3669 N N . GLN A 1 467 ? -15.297 25.891 -19.203 1 93.62 467 GLN A N 1
ATOM 3670 C CA . GLN A 1 467 ? -16.469 25.031 -19.141 1 93.62 467 GLN A CA 1
ATOM 3671 C C . GLN A 1 467 ? -17.406 25.469 -18.016 1 93.62 467 GLN A C 1
ATOM 3673 O O . GLN A 1 467 ? -18.359 24.75 -17.688 1 93.62 467 GLN A O 1
ATOM 3678 N N . GLY A 1 468 ? -17.031 26.516 -17.391 1 93.56 468 GLY A N 1
ATOM 3679 C CA . GLY A 1 468 ? -17.891 27.062 -16.344 1 93.56 468 GLY A CA 1
ATOM 3680 C C . GLY A 1 468 ? -18.172 26.062 -15.227 1 93.56 468 GLY A C 1
ATOM 3681 O O . GLY A 1 468 ? -17.25 25.453 -14.68 1 93.56 468 GLY A O 1
ATOM 3682 N N . LEU A 1 469 ? -19.453 25.797 -15.094 1 93.94 469 LEU A N 1
ATOM 3683 C CA . LEU A 1 469 ? -19.891 24.906 -14.023 1 93.94 469 LEU A CA 1
ATOM 3684 C C . LEU A 1 469 ? -19.594 23.453 -14.352 1 93.94 469 LEU A C 1
ATOM 3686 O O . LEU A 1 469 ? -19.562 22.594 -13.469 1 93.94 469 LEU A O 1
ATOM 3690 N N . ASP A 1 470 ? -19.312 23.234 -15.516 1 93.56 470 ASP A N 1
ATOM 3691 C CA . ASP A 1 470 ? -19.062 21.859 -15.938 1 93.56 470 ASP A CA 1
ATOM 3692 C C . ASP A 1 470 ? -17.562 21.562 -15.961 1 93.56 470 ASP A C 1
ATOM 3694 O O . ASP A 1 470 ? -17.156 20.484 -16.422 1 93.56 470 ASP A O 1
ATOM 3698 N N . THR A 1 471 ? -16.844 22.484 -15.398 1 92.5 471 THR A N 1
ATOM 3699 C CA . THR A 1 471 ? -15.398 22.266 -15.289 1 92.5 471 THR A CA 1
ATOM 3700 C C . THR A 1 471 ? -15.102 21.094 -14.352 1 92.5 471 THR A C 1
ATOM 3702 O O . THR A 1 471 ? -15.648 21.031 -13.242 1 92.5 471 THR A O 1
ATOM 3705 N N . VAL A 1 472 ? -14.273 20.25 -14.797 1 89.69 472 VAL A N 1
ATOM 3706 C CA . VAL A 1 472 ? -13.914 19.078 -14.008 1 89.69 472 VAL A CA 1
ATOM 3707 C C . VAL A 1 472 ? -12.766 19.422 -13.062 1 89.69 472 VAL A C 1
ATOM 3709 O O . VAL A 1 472 ? -11.742 19.969 -13.492 1 89.69 472 VAL A O 1
ATOM 3712 N N . ILE A 1 473 ? -12.984 19.125 -11.789 1 86.62 473 ILE A N 1
ATOM 3713 C CA . ILE A 1 473 ? -11.945 19.359 -10.797 1 86.62 473 ILE A CA 1
ATOM 3714 C C . ILE A 1 473 ? -11.469 18.031 -10.219 1 86.62 473 ILE A C 1
ATOM 3716 O O . ILE A 1 473 ? -12.227 17.062 -10.18 1 86.62 473 ILE A O 1
ATOM 3720 N N . GLY A 1 474 ? -10.281 18.016 -9.828 1 80.19 474 GLY A N 1
ATOM 3721 C CA . GLY A 1 474 ? -9.695 16.812 -9.266 1 80.19 474 GLY A CA 1
ATOM 3722 C C . GLY A 1 474 ? -9.906 16.688 -7.77 1 80.19 474 GLY A C 1
ATOM 3723 O O . GLY A 1 474 ? -10.727 17.406 -7.191 1 80.19 474 GLY A O 1
ATOM 3724 N N . GLU A 1 475 ? -9.133 15.812 -7.172 1 76.62 475 GLU A N 1
ATOM 3725 C CA . GLU A 1 475 ? -9.242 15.562 -5.738 1 76.62 475 GLU A CA 1
ATOM 3726 C C . GLU A 1 475 ? -8.93 16.812 -4.93 1 76.62 475 GLU A C 1
ATOM 3728 O O . GLU A 1 475 ? -8.008 17.562 -5.262 1 76.62 475 GLU A O 1
ATOM 3733 N N . LYS A 1 476 ? -9.75 17.016 -3.92 1 72.56 476 LYS A N 1
ATOM 3734 C CA . LYS A 1 476 ? -9.586 18.156 -3.008 1 72.56 476 LYS A CA 1
ATOM 3735 C C . LYS A 1 476 ? -9.547 19.469 -3.771 1 72.56 476 LYS A C 1
ATOM 3737 O O . LYS A 1 476 ? -8.82 20.391 -3.396 1 72.56 476 LYS A O 1
ATOM 3742 N N . GLY A 1 477 ? -10.242 19.469 -4.938 1 74.06 477 GLY A N 1
ATOM 3743 C CA . GLY A 1 477 ? -10.344 20.688 -5.715 1 74.06 477 GLY A CA 1
ATOM 3744 C C . GLY A 1 477 ? -9.125 20.969 -6.566 1 74.06 477 GLY A C 1
ATOM 3745 O O . GLY A 1 477 ? -8.828 22.125 -6.891 1 74.06 477 GLY A O 1
ATOM 3746 N N . ALA A 1 478 ? -8.445 19.922 -6.883 1 69.81 478 ALA A N 1
ATOM 3747 C CA . ALA A 1 478 ? -7.258 20.109 -7.715 1 69.81 478 ALA A CA 1
ATOM 3748 C C . ALA A 1 478 ? -7.594 20.875 -8.992 1 69.81 478 ALA A C 1
ATOM 3750 O O . ALA A 1 478 ? -8.586 20.578 -9.656 1 69.81 478 ALA A O 1
ATOM 3751 N N . GLY A 1 479 ? -6.852 21.938 -9.258 1 69.75 479 GLY A N 1
ATOM 3752 C CA . GLY A 1 479 ? -7.105 22.781 -10.414 1 69.75 479 GLY A CA 1
ATOM 3753 C C . GLY A 1 479 ? -7.582 24.172 -10.039 1 69.75 479 GLY A C 1
ATOM 3754 O O . GLY A 1 479 ? -7.57 25.094 -10.867 1 69.75 479 GLY A O 1
ATOM 3755 N N . LEU A 1 480 ? -8.039 24.297 -8.75 1 79.12 480 LEU A N 1
ATOM 3756 C CA . LEU A 1 480 ? -8.531 25.562 -8.227 1 79.12 480 LEU A CA 1
ATOM 3757 C C . LEU A 1 480 ? -7.652 26.047 -7.078 1 79.12 480 LEU A C 1
ATOM 3759 O O . LEU A 1 480 ? -6.945 25.266 -6.453 1 79.12 480 LEU A O 1
ATOM 3763 N N . SER A 1 481 ? -7.656 27.25 -6.914 1 73.94 481 SER A N 1
ATOM 3764 C CA . SER A 1 481 ? -6.984 27.781 -5.738 1 73.94 481 SER A CA 1
ATOM 3765 C C . SER A 1 481 ? -7.746 27.453 -4.461 1 73.94 481 SER A C 1
ATOM 3767 O O . SER A 1 481 ? -8.93 27.094 -4.512 1 73.94 481 SER A O 1
ATOM 3769 N N . GLU A 1 482 ? -7.094 27.406 -3.334 1 75.81 482 GLU A N 1
ATOM 3770 C CA . GLU A 1 482 ? -7.727 27.109 -2.051 1 75.81 482 GLU A CA 1
ATOM 3771 C C . GLU A 1 482 ? -8.914 28.031 -1.798 1 75.81 482 GLU A C 1
ATOM 3773 O O . GLU A 1 482 ? -9.938 27.609 -1.255 1 75.81 482 GLU A O 1
ATOM 3778 N N . GLY A 1 483 ? -8.734 29.312 -2.154 1 79.31 483 GLY A N 1
ATOM 3779 C CA . GLY A 1 483 ? -9.82 30.266 -2 1 79.31 483 GLY A CA 1
ATOM 3780 C C . GLY A 1 483 ? -11.031 29.938 -2.854 1 79.31 483 GLY A C 1
ATOM 3781 O O . GLY A 1 483 ? -12.172 30.094 -2.416 1 79.31 483 GLY A O 1
ATOM 3782 N N . GLN A 1 484 ? -10.734 29.531 -4.047 1 82.88 484 GLN A N 1
ATOM 3783 C CA . GLN A 1 484 ? -11.812 29.141 -4.949 1 82.88 484 GLN A CA 1
ATOM 3784 C C . GLN A 1 484 ? -12.562 27.922 -4.418 1 82.88 484 GLN A C 1
ATOM 3786 O O . GLN A 1 484 ? -13.789 27.875 -4.477 1 82.88 484 GLN A O 1
ATOM 3791 N N . VAL A 1 485 ? -11.844 27.031 -3.875 1 87.56 485 VAL A N 1
ATOM 3792 C CA . VAL A 1 485 ? -12.422 25.828 -3.316 1 87.56 485 VAL A CA 1
ATOM 3793 C C . VAL A 1 485 ? -13.336 26.172 -2.145 1 87.56 485 VAL A C 1
ATOM 3795 O O . VAL A 1 485 ? -14.43 25.625 -2.014 1 87.56 485 VAL A O 1
ATOM 3798 N N . GLN A 1 486 ? -12.914 27.047 -1.349 1 87.25 486 GLN A N 1
ATOM 3799 C CA . GLN A 1 486 ? -13.688 27.469 -0.185 1 87.25 486 GLN A CA 1
ATOM 3800 C C . GLN A 1 486 ? -14.992 28.141 -0.606 1 87.25 486 GLN A C 1
ATOM 3802 O O . GLN A 1 486 ? -16.047 27.906 -0.002 1 87.25 486 GLN A O 1
ATOM 3807 N N . ARG A 1 487 ? -14.883 29 -1.584 1 90.56 487 ARG A N 1
ATOM 3808 C CA . ARG A 1 487 ? -16.062 29.703 -2.07 1 90.56 487 ARG A CA 1
ATOM 3809 C C . ARG A 1 487 ? -17.094 28.719 -2.627 1 90.56 487 ARG A C 1
ATOM 3811 O O . ARG A 1 487 ? -18.297 28.891 -2.43 1 90.56 487 ARG A O 1
ATOM 3818 N N . LEU A 1 488 ? -16.594 27.734 -3.307 1 92.62 488 LEU A N 1
ATOM 3819 C CA . LEU A 1 488 ? -17.5 26.719 -3.83 1 92.62 488 LEU A CA 1
ATOM 3820 C C . LEU A 1 488 ? -18.094 25.891 -2.699 1 92.62 488 LEU A C 1
ATOM 3822 O O . LEU A 1 488 ? -19.25 25.484 -2.777 1 92.62 488 LEU A O 1
ATOM 3826 N N . ALA A 1 489 ? -17.312 25.594 -1.666 1 93.12 489 ALA A N 1
ATOM 3827 C CA . ALA A 1 489 ? -17.812 24.891 -0.494 1 93.12 489 ALA A CA 1
ATOM 3828 C C . ALA A 1 489 ? -18.922 25.688 0.194 1 93.12 489 ALA A C 1
ATOM 3830 O O . ALA A 1 489 ? -19.906 25.109 0.663 1 93.12 489 ALA A O 1
ATOM 3831 N N . ILE A 1 490 ? -18.719 26.969 0.231 1 92.88 490 ILE A N 1
ATOM 3832 C CA . ILE A 1 490 ? -19.734 27.844 0.827 1 92.88 490 ILE A CA 1
ATOM 3833 C C . ILE A 1 490 ? -20.984 27.844 -0.031 1 92.88 490 ILE A C 1
ATOM 3835 O O . ILE A 1 490 ? -22.109 27.781 0.494 1 92.88 490 ILE A O 1
ATOM 3839 N N . ALA A 1 491 ? -20.75 27.875 -1.347 1 94.31 491 ALA A N 1
ATOM 3840 C CA . ALA A 1 491 ? -21.891 27.797 -2.252 1 94.31 491 ALA A CA 1
ATOM 3841 C C . ALA A 1 491 ? -22.688 26.516 -2.012 1 94.31 491 ALA A C 1
ATOM 3843 O O . ALA A 1 491 ? -23.922 26.531 -1.995 1 94.31 491 ALA A O 1
ATOM 3844 N N . ARG A 1 492 ? -22.016 25.438 -1.862 1 94.38 492 ARG A N 1
ATOM 3845 C CA . ARG A 1 492 ? -22.656 24.156 -1.575 1 94.38 492 ARG A CA 1
ATOM 3846 C C . ARG A 1 492 ? -23.469 24.219 -0.285 1 94.38 492 ARG A C 1
ATOM 3848 O O . ARG A 1 492 ? -24.594 23.734 -0.23 1 94.38 492 ARG A O 1
ATOM 3855 N N . MET A 1 493 ? -22.875 24.766 0.724 1 93.31 493 MET A N 1
ATOM 3856 C CA . MET A 1 493 ? -23.562 24.891 2.012 1 93.31 493 MET A CA 1
ATOM 3857 C C . MET A 1 493 ? -24.812 25.734 1.875 1 93.31 493 MET A C 1
ATOM 3859 O O . MET A 1 493 ? -25.859 25.391 2.43 1 93.31 493 MET A O 1
ATOM 3863 N N . LEU A 1 494 ? -24.734 26.828 1.126 1 93.38 494 LEU A N 1
ATOM 3864 C CA . LEU A 1 494 ? -25.875 27.734 0.948 1 93.38 494 LEU A CA 1
ATOM 3865 C C . LEU A 1 494 ? -27.031 27.016 0.243 1 93.38 494 LEU A C 1
ATOM 3867 O O . LEU A 1 494 ? -28.188 27.266 0.551 1 93.38 494 LEU A O 1
ATOM 3871 N N . LEU A 1 495 ? -26.656 26.203 -0.648 1 94 495 LEU A N 1
ATOM 3872 C CA . LEU A 1 495 ? -27.672 25.5 -1.417 1 94 495 LEU A CA 1
ATOM 3873 C C . LEU A 1 495 ? -28.391 24.469 -0.545 1 94 495 LEU A C 1
ATOM 3875 O O . LEU A 1 495 ? -29.5 24.047 -0.88 1 94 495 LEU A O 1
ATOM 3879 N N . SER A 1 496 ? -27.812 24.062 0.519 1 92 496 SER A N 1
ATOM 3880 C CA . SER A 1 496 ? -28.484 23.125 1.423 1 92 496 SER A CA 1
ATOM 3881 C C . SER A 1 496 ? -29.734 23.719 2.023 1 92 496 SER A C 1
ATOM 3883 O O . SER A 1 496 ? -30.656 23 2.428 1 92 496 SER A O 1
ATOM 3885 N N . GLY A 1 497 ? -29.688 25.062 2.156 1 89.44 497 GLY A N 1
ATOM 3886 C CA . GLY A 1 497 ? -30.859 25.75 2.693 1 89.44 497 GLY A CA 1
ATOM 3887 C C . GLY A 1 497 ? -30.906 25.75 4.211 1 89.44 497 GLY A C 1
ATOM 3888 O O . GLY A 1 497 ? -31.906 26.156 4.805 1 89.44 497 GLY A O 1
ATOM 3889 N N . ALA A 1 498 ? -29.938 25.297 4.852 1 93.38 498 ALA A N 1
ATOM 3890 C CA . ALA A 1 498 ? -29.891 25.281 6.312 1 93.38 498 ALA A CA 1
ATOM 3891 C C . ALA A 1 498 ? -29.875 26.703 6.879 1 93.38 498 ALA A C 1
ATOM 3893 O O . ALA A 1 498 ? -29.156 27.578 6.375 1 93.38 498 ALA A O 1
ATOM 3894 N N . PRO A 1 499 ? -30.578 26.922 7.871 1 94.38 499 PRO A N 1
ATOM 3895 C CA . PRO A 1 499 ? -30.703 28.281 8.391 1 94.38 499 PRO A CA 1
ATOM 3896 C C . PRO A 1 499 ? -29.594 28.641 9.391 1 94.38 499 PRO A C 1
ATOM 3898 O O . PRO A 1 499 ? -29.391 29.812 9.695 1 94.38 499 PRO A O 1
ATOM 3901 N N . VAL A 1 500 ? -28.953 27.719 9.922 1 95.69 500 VAL A N 1
ATOM 3902 C CA . VAL A 1 500 ? -27.812 27.969 10.797 1 95.69 500 VAL A CA 1
ATOM 3903 C C . VAL A 1 500 ? -26.531 27.594 10.086 1 95.69 500 VAL A C 1
ATOM 3905 O O . VAL A 1 500 ? -26.297 26.406 9.805 1 95.69 500 VAL A O 1
ATOM 3908 N N . LEU A 1 501 ? -25.688 28.531 9.812 1 94.75 501 LEU A N 1
ATOM 3909 C CA . LEU A 1 501 ? -24.484 28.312 9.031 1 94.75 501 LEU A CA 1
ATOM 3910 C C . LEU A 1 501 ? -23.25 28.234 9.938 1 94.75 501 LEU A C 1
ATOM 3912 O O . LEU A 1 501 ? -23.047 29.125 10.766 1 94.75 501 LEU A O 1
ATOM 3916 N N . LEU A 1 502 ? -22.531 27.156 9.828 1 95.44 502 LEU A N 1
ATOM 3917 C CA . LEU A 1 502 ? -21.312 26.953 10.586 1 95.44 502 LEU A CA 1
ATOM 3918 C C . LEU A 1 502 ? -20.094 26.984 9.664 1 95.44 502 LEU A C 1
ATOM 3920 O O . LEU A 1 502 ? -19.922 26.109 8.812 1 95.44 502 LEU A O 1
ATOM 3924 N N . LEU A 1 503 ? -19.234 27.938 9.805 1 92.31 503 LEU A N 1
ATOM 3925 C CA . LEU A 1 503 ? -18.031 28.094 9.008 1 92.31 503 LEU A CA 1
ATOM 3926 C C . LEU A 1 503 ? -16.781 27.875 9.859 1 92.31 503 LEU A C 1
ATOM 3928 O O . LEU A 1 503 ? -16.453 28.703 10.711 1 92.31 503 LEU A O 1
ATOM 3932 N N . ASP A 1 504 ? -16.062 26.797 9.656 1 90.38 504 ASP A N 1
ATOM 3933 C CA . ASP A 1 504 ? -14.867 26.438 10.414 1 90.38 504 ASP A CA 1
ATOM 3934 C C . ASP A 1 504 ? -13.594 26.875 9.695 1 90.38 504 ASP A C 1
ATOM 3936 O O . ASP A 1 504 ? -12.992 26.094 8.961 1 90.38 504 ASP A O 1
ATOM 3940 N N . GLU A 1 505 ? -13.078 27.953 9.969 1 75.31 505 GLU A N 1
ATOM 3941 C CA . GLU A 1 505 ? -11.914 28.578 9.359 1 75.31 505 GLU A CA 1
ATOM 3942 C C . GLU A 1 505 ? -12.031 28.609 7.836 1 75.31 505 GLU A C 1
ATOM 3944 O O . GLU A 1 505 ? -11.055 28.344 7.129 1 75.31 505 GLU A O 1
ATOM 3949 N N . ALA A 1 506 ? -13.148 28.75 7.383 1 61.06 506 ALA A N 1
ATOM 3950 C CA . ALA A 1 506 ? -13.492 28.594 5.969 1 61.06 506 ALA A CA 1
ATOM 3951 C C . ALA A 1 506 ? -13.008 29.812 5.164 1 61.06 506 ALA A C 1
ATOM 3953 O O . ALA A 1 506 ? -13.258 29.891 3.961 1 61.06 506 ALA A O 1
ATOM 3954 N N . THR A 1 507 ? -12.391 30.719 5.797 1 55.94 507 THR A N 1
ATOM 3955 C CA . THR A 1 507 ? -11.93 31.859 5.035 1 55.94 507 THR A CA 1
ATOM 3956 C C . THR A 1 507 ? -10.422 32.031 5.188 1 55.94 507 THR A C 1
ATOM 3958 O O . THR A 1 507 ? -9.867 33.062 4.789 1 55.94 507 THR A O 1
ATOM 3961 N N . SER A 1 508 ? -9.867 31 5.859 1 54.66 508 SER A N 1
ATOM 3962 C CA . SER A 1 508 ? -8.453 31.156 6.176 1 54.66 508 SER A CA 1
ATOM 3963 C C . SER A 1 508 ? -7.598 31.094 4.914 1 54.66 508 SER A C 1
ATOM 3965 O O . SER A 1 508 ? -6.562 31.766 4.832 1 54.66 508 SER A O 1
ATOM 3967 N N . ALA A 1 509 ? -8.016 30.266 4.004 1 52.06 509 ALA A N 1
ATOM 3968 C CA . ALA A 1 509 ? -7.207 30.125 2.795 1 52.06 509 ALA A CA 1
ATOM 3969 C C . ALA A 1 509 ? -7.242 31.406 1.961 1 52.06 509 ALA A C 1
ATOM 3971 O O . ALA A 1 509 ? -6.34 31.656 1.159 1 52.06 509 ALA A O 1
ATOM 3972 N N . LEU A 1 510 ? -8.359 32.156 2.1 1 45.91 510 LEU A N 1
ATOM 3973 C CA . LEU A 1 510 ? -8.445 33.438 1.401 1 45.91 510 LEU A CA 1
ATOM 3974 C C . LEU A 1 510 ? -7.391 34.406 1.923 1 45.91 510 LEU A C 1
ATOM 3976 O O . LEU A 1 510 ? -7.074 35.375 1.26 1 45.91 510 LEU A O 1
ATOM 3980 N N . ASP A 1 511 ? -7.023 34.062 3.158 1 44.84 511 ASP A N 1
ATOM 3981 C CA . ASP A 1 511 ? -5.984 34.875 3.807 1 44.84 511 ASP A CA 1
ATOM 3982 C C . ASP A 1 511 ? -4.637 34.688 3.111 1 44.84 511 ASP A C 1
ATOM 3984 O O . ASP A 1 511 ? -3.834 35.625 3.051 1 44.84 511 ASP A O 1
ATOM 3988 N N . GLU A 1 512 ? -4.562 33.344 2.91 1 40.31 512 GLU A N 1
ATOM 3989 C CA . GLU A 1 512 ? -3.217 33.062 2.422 1 40.31 512 GLU A CA 1
ATOM 3990 C C . GLU A 1 512 ? -2.992 33.688 1.039 1 40.31 512 GLU A C 1
ATOM 3992 O O . GLU A 1 512 ? -1.87 33.656 0.528 1 40.31 512 GLU A O 1
ATOM 3997 N N . ALA A 1 513 ? -4.211 34.094 0.554 1 43.72 513 ALA A N 1
ATOM 3998 C CA . ALA A 1 513 ? -4.156 34.812 -0.715 1 43.72 513 ALA A CA 1
ATOM 3999 C C . ALA A 1 513 ? -3.562 36.219 -0.528 1 43.72 513 ALA A C 1
ATOM 4001 O O . ALA A 1 513 ? -4.055 37 0.281 1 43.72 513 ALA A O 1
ATOM 4002 N N . THR A 1 514 ? -2.412 36.281 -0.637 1 45.47 514 THR A N 1
ATOM 4003 C CA . THR A 1 514 ? -1.492 37.406 -0.551 1 45.47 514 THR A CA 1
ATOM 4004 C C . THR A 1 514 ? -2.059 38.625 -1.279 1 45.47 514 THR A C 1
ATOM 4006 O O . THR A 1 514 ? -1.5 39.719 -1.197 1 45.47 514 THR A O 1
ATOM 4009 N N . SER A 1 515 ? -3.207 38.531 -1.943 1 48.47 515 SER A N 1
ATOM 4010 C CA . SER A 1 515 ? -3.527 39.688 -2.762 1 48.47 515 SER A CA 1
ATOM 4011 C C . SER A 1 515 ? -4.676 40.5 -2.158 1 48.47 515 SER A C 1
ATOM 4013 O O . SER A 1 515 ? -5.508 39.938 -1.43 1 48.47 515 SER A O 1
ATOM 4015 N N . ALA A 1 516 ? -4.484 41.719 -2.045 1 51.81 516 ALA A N 1
ATOM 4016 C CA . ALA A 1 516 ? -5.535 42.688 -1.703 1 51.81 516 ALA A CA 1
ATOM 4017 C C . ALA A 1 516 ? -6.887 42.219 -2.25 1 51.81 516 ALA A C 1
ATOM 4019 O O . ALA A 1 516 ? -7.918 42.406 -1.604 1 51.81 516 ALA A O 1
ATOM 4020 N N . LEU A 1 517 ? -6.891 41.469 -3.238 1 52.19 517 LEU A N 1
ATOM 4021 C CA . LEU A 1 517 ? -8.109 41.031 -3.9 1 52.19 517 LEU A CA 1
ATOM 4022 C C . LEU A 1 517 ? -8.766 39.906 -3.109 1 52.19 517 LEU A C 1
ATOM 4024 O O . LEU A 1 517 ? -10 39.844 -3.014 1 52.19 517 LEU A O 1
ATOM 4028 N N . ASP A 1 518 ? -7.961 39.188 -2.465 1 62.66 518 ASP A N 1
ATOM 4029 C CA . ASP A 1 518 ? -8.516 38.094 -1.689 1 62.66 518 ASP A CA 1
ATOM 4030 C C . ASP A 1 518 ? -9.188 38.594 -0.414 1 62.66 518 ASP A C 1
ATOM 4032 O O . ASP A 1 518 ? -10.242 38.094 -0.019 1 62.66 518 ASP A O 1
ATOM 4036 N N . GLU A 1 519 ? -8.594 39.656 0.015 1 68.38 519 GLU A N 1
ATOM 4037 C CA . GLU A 1 519 ? -9.18 40.25 1.21 1 68.38 519 GLU A CA 1
ATOM 4038 C C . GLU A 1 519 ? -10.523 40.906 0.9 1 68.38 519 GLU A C 1
ATOM 4040 O O . GLU A 1 519 ? -11.477 40.781 1.681 1 68.38 519 GLU A O 1
ATOM 4045 N N . GLN A 1 520 ? -10.531 41.531 -0.243 1 74.75 520 GLN A N 1
ATOM 4046 C CA . GLN A 1 520 ? -11.773 42.188 -0.651 1 74.75 520 GLN A CA 1
ATOM 4047 C C . GLN A 1 520 ? -12.867 41.156 -0.925 1 74.75 520 GLN A C 1
ATOM 4049 O O . GLN A 1 520 ? -14.031 41.406 -0.594 1 74.75 520 GLN A O 1
ATOM 4054 N N . THR A 1 521 ? -12.484 40.125 -1.486 1 80.12 521 THR A N 1
ATOM 4055 C CA . THR A 1 521 ? -13.445 39.094 -1.801 1 80.12 521 THR A CA 1
ATOM 4056 C C . THR A 1 521 ? -14 38.469 -0.524 1 80.12 521 THR A C 1
ATOM 4058 O O . THR A 1 521 ? -15.195 38.156 -0.445 1 80.12 521 THR A O 1
ATOM 4061 N N . GLU A 1 522 ? -13.18 38.281 0.388 1 79.5 522 GLU A N 1
ATOM 4062 C CA . GLU A 1 522 ? -13.617 37.75 1.669 1 79.5 522 GLU A CA 1
ATOM 4063 C C . GLU A 1 522 ? -14.586 38.688 2.369 1 79.5 522 GLU A C 1
ATOM 4065 O O . GLU A 1 522 ? -15.594 38.25 2.928 1 79.5 522 GLU A O 1
ATOM 4070 N N . GLU A 1 523 ? -14.227 39.938 2.326 1 80.12 523 GLU A N 1
ATOM 4071 C CA . GLU A 1 523 ? -15.102 40.938 2.941 1 80.12 523 GLU A CA 1
ATOM 4072 C C . GLU A 1 523 ? -16.469 40.969 2.27 1 80.12 523 GLU A C 1
ATOM 4074 O O . GLU A 1 523 ? -17.5 41.062 2.941 1 80.12 523 GLU A O 1
ATOM 4079 N N . GLN A 1 524 ? -16.375 40.906 0.967 1 85.75 524 GLN A N 1
ATOM 4080 C CA . GLN A 1 524 ? -17.641 40.906 0.222 1 85.75 524 GLN A CA 1
ATOM 4081 C C . GLN A 1 524 ? -18.469 39.688 0.557 1 85.75 524 GLN A C 1
ATOM 4083 O O . GLN A 1 524 ? -19.688 39.781 0.704 1 85.75 524 GLN A O 1
ATOM 4088 N N . LEU A 1 525 ? -17.875 38.594 0.617 1 87.38 525 LEU A N 1
ATOM 4089 C CA . LEU A 1 525 ? -18.547 37.344 0.959 1 87.38 525 LEU A CA 1
ATOM 4090 C C . LEU A 1 525 ? -19.219 37.438 2.324 1 87.38 525 LEU A C 1
ATOM 4092 O O . LEU A 1 525 ? -20.375 37.062 2.477 1 87.38 525 LEU A O 1
ATOM 4096 N N . LEU A 1 526 ? -18.531 37.969 3.229 1 85.25 526 LEU A N 1
ATOM 4097 C CA . LEU A 1 526 ? -19.047 38.094 4.582 1 85.25 526 LEU A CA 1
ATOM 4098 C C . LEU A 1 526 ? -20.203 39.094 4.617 1 85.25 526 LEU A C 1
ATOM 4100 O O . LEU A 1 526 ? -21.188 38.875 5.344 1 85.25 526 LEU A O 1
ATOM 4104 N N . ARG A 1 527 ? -20.047 40.125 3.861 1 84.19 527 ARG A N 1
ATOM 4105 C CA . ARG A 1 527 ? -21.141 41.094 3.758 1 84.19 527 ARG A CA 1
ATOM 4106 C C . ARG A 1 527 ? -22.391 40.438 3.156 1 84.19 527 ARG A C 1
ATOM 4108 O O . ARG A 1 527 ? -23.5 40.719 3.615 1 84.19 527 ARG A O 1
ATOM 4115 N N . ASN A 1 528 ? -22.109 39.719 2.141 1 89.12 528 ASN A N 1
ATOM 4116 C CA . ASN A 1 528 ? -23.234 39 1.509 1 89.12 528 ASN A CA 1
ATOM 4117 C C . ASN A 1 528 ? -23.938 38.094 2.492 1 89.12 528 ASN A C 1
ATOM 4119 O O . ASN A 1 528 ? -25.172 38 2.486 1 89.12 528 ASN A O 1
ATOM 4123 N N . LEU A 1 529 ? -23.234 37.438 3.295 1 86.44 529 LEU A N 1
ATOM 4124 C CA . LEU A 1 529 ? -23.797 36.5 4.273 1 86.44 529 LEU A CA 1
ATOM 4125 C C . LEU A 1 529 ? -24.594 37.281 5.336 1 86.44 529 LEU A C 1
ATOM 4127 O O . LEU A 1 529 ? -25.641 36.812 5.789 1 86.44 529 LEU A O 1
ATOM 4131 N N . ARG A 1 530 ? -24.062 38.406 5.672 1 83.5 530 ARG A N 1
ATOM 4132 C CA . ARG A 1 530 ? -24.734 39.219 6.676 1 83.5 530 ARG A CA 1
ATOM 4133 C C . ARG A 1 530 ? -26.078 39.719 6.164 1 83.5 530 ARG A C 1
ATOM 4135 O O . ARG A 1 530 ? -27.016 39.875 6.934 1 83.5 530 ARG A O 1
ATOM 4142 N N . GLU A 1 531 ? -26.016 39.938 4.941 1 83.44 531 GLU A N 1
ATOM 4143 C CA . GLU A 1 531 ? -27.219 40.469 4.328 1 83.44 531 GLU A CA 1
ATOM 4144 C C . GLU A 1 531 ? -28.328 39.438 4.266 1 83.44 531 GLU A C 1
ATOM 4146 O O . GLU A 1 531 ? -29.5 39.75 4.098 1 83.44 531 GLU A O 1
ATOM 4151 N N . LEU A 1 532 ? -27.891 38.219 4.484 1 77.19 532 LEU A N 1
ATOM 4152 C CA . LEU A 1 532 ? -28.891 37.156 4.539 1 77.19 532 LEU A CA 1
ATOM 4153 C C . LEU A 1 532 ? -29.609 37.156 5.875 1 77.19 532 LEU A C 1
ATOM 4155 O O . LEU A 1 532 ? -29.062 36.719 6.891 1 77.19 532 LEU A O 1
ATOM 4159 N N . ARG A 1 533 ? -30.344 38.125 6.324 1 66 533 ARG A N 1
ATOM 4160 C CA . ARG A 1 533 ? -30.969 38.406 7.613 1 66 533 ARG A CA 1
ATOM 4161 C C . ARG A 1 533 ? -31.766 37.219 8.125 1 66 533 ARG A C 1
ATOM 4163 O O . ARG A 1 533 ? -32.188 37.188 9.281 1 66 533 ARG A O 1
ATOM 4170 N N . ALA A 1 534 ? -31.766 36.188 7.445 1 80 534 ALA A N 1
ATOM 4171 C CA . ALA A 1 534 ? -32.656 35.094 7.848 1 80 534 ALA A CA 1
ATOM 4172 C C . ALA A 1 534 ? -31.875 33.906 8.383 1 80 534 ALA A C 1
ATOM 4174 O O . ALA A 1 534 ? -32.438 32.812 8.617 1 80 534 ALA A O 1
ATOM 4175 N N . TYR A 1 535 ? -30.594 34.156 8.766 1 88.81 535 TYR A N 1
ATOM 4176 C CA . TYR A 1 535 ? -29.766 33.031 9.164 1 88.81 535 TYR A CA 1
ATOM 4177 C C . TYR A 1 535 ? -29.062 33.281 10.484 1 88.81 535 TYR A C 1
ATOM 4179 O O . TYR A 1 535 ? -28.953 34.438 10.914 1 88.81 535 TYR A O 1
ATOM 4187 N N . THR A 1 536 ? -28.75 32.281 11.234 1 93.19 536 THR A N 1
ATOM 4188 C CA . THR A 1 536 ? -27.766 32.312 12.32 1 93.19 536 THR A CA 1
ATOM 4189 C C . THR A 1 536 ? -26.391 31.891 11.812 1 93.19 536 THR A C 1
ATOM 4191 O O . THR A 1 536 ? -26.281 30.922 11.062 1 93.19 536 THR A O 1
ATOM 4194 N N . LEU A 1 537 ? -25.422 32.656 12.086 1 93.12 537 LEU A N 1
ATOM 4195 C CA . LEU A 1 537 ? -24.094 32.375 11.555 1 93.12 537 LEU A CA 1
ATOM 4196 C C . LEU A 1 537 ? -23.078 32.188 12.672 1 93.12 537 LEU A C 1
ATOM 4198 O O . LEU A 1 537 ? -23.031 33 13.609 1 93.12 537 LEU A O 1
ATOM 4202 N N . VAL A 1 538 ? -22.375 31.109 12.648 1 93.81 538 VAL A N 1
ATOM 4203 C CA . VAL A 1 538 ? -21.25 30.844 13.539 1 93.81 538 VAL A CA 1
ATOM 4204 C C . VAL A 1 538 ? -19.969 30.688 12.727 1 93.81 538 VAL A C 1
ATOM 4206 O O . VAL A 1 538 ? -19.859 29.797 11.891 1 93.81 538 VAL A O 1
ATOM 4209 N N . ILE A 1 539 ? -19.016 31.531 12.938 1 91.56 539 ILE A N 1
ATOM 4210 C CA . ILE A 1 539 ? -17.797 31.516 12.156 1 91.56 539 ILE A CA 1
ATOM 4211 C C . ILE A 1 539 ? -16.594 31.391 13.086 1 91.56 539 ILE A C 1
ATOM 4213 O O . ILE A 1 539 ? -16.469 32.125 14.062 1 91.56 539 ILE A O 1
ATOM 4217 N N . VAL A 1 540 ? -15.781 30.375 12.797 1 89.62 540 VAL A N 1
ATOM 4218 C CA . VAL A 1 540 ? -14.492 30.25 13.469 1 89.62 540 VAL A CA 1
ATOM 4219 C C . VAL A 1 540 ? -13.422 31.016 12.688 1 89.62 540 VAL A C 1
ATOM 4221 O O . VAL A 1 540 ? -13.117 30.656 11.547 1 89.62 540 VAL A O 1
ATOM 4224 N N . SER A 1 541 ? -12.953 32.094 13.141 1 79.88 541 SER A N 1
ATOM 4225 C CA . SER A 1 541 ? -11.953 32.906 12.445 1 79.88 541 SER A CA 1
ATOM 4226 C C . SER A 1 541 ? -11.203 33.812 13.414 1 79.88 541 SER A C 1
ATOM 4228 O O . SER A 1 541 ? -11.727 34.188 14.461 1 79.88 541 SER A O 1
ATOM 4230 N N . HIS A 1 542 ? -10.047 34.125 13.039 1 65.5 542 HIS A N 1
ATOM 4231 C CA . HIS A 1 542 ? -9.258 35.125 13.781 1 65.5 542 HIS A CA 1
ATOM 4232 C C . HIS A 1 542 ? -9.109 36.406 12.992 1 65.5 542 HIS A C 1
ATOM 4234 O O . HIS A 1 542 ? -8.453 37.344 13.453 1 65.5 542 HIS A O 1
ATOM 4240 N N . LYS A 1 543 ? -9.844 36.438 11.961 1 72.19 543 LYS A N 1
ATOM 4241 C CA . LYS A 1 543 ? -9.664 37.594 11.078 1 72.19 543 LYS A CA 1
ATOM 4242 C C . LYS A 1 543 ? -10.57 38.75 11.484 1 72.19 543 LYS A C 1
ATOM 4244 O O . LYS A 1 543 ? -11.711 38.531 11.898 1 72.19 543 LYS A O 1
ATOM 4249 N N . LYS A 1 544 ? -10.055 39.875 11.219 1 69.12 544 LYS A N 1
ATOM 4250 C CA . LYS A 1 544 ? -10.773 41.094 11.586 1 69.12 544 LYS A CA 1
ATOM 4251 C C . LYS A 1 544 ? -12.055 41.25 10.781 1 69.12 544 LYS A C 1
ATOM 4253 O O . LYS A 1 544 ? -13.07 41.688 11.297 1 69.12 544 LYS A O 1
ATOM 4258 N N . ALA A 1 545 ? -11.984 40.844 9.562 1 73.75 545 ALA A N 1
ATOM 4259 C CA . ALA A 1 545 ? -13.156 40.969 8.695 1 73.75 545 ALA A CA 1
ATOM 4260 C C . ALA A 1 545 ? -14.336 40.156 9.219 1 73.75 545 ALA A C 1
ATOM 4262 O O . ALA A 1 545 ? -15.477 40.625 9.203 1 73.75 545 ALA A O 1
ATOM 4263 N N . ALA A 1 546 ? -14.062 39.031 9.641 1 78.06 546 ALA A N 1
ATOM 4264 C CA . ALA A 1 546 ? -15.102 38.188 10.188 1 78.06 546 ALA A CA 1
ATOM 4265 C C . ALA A 1 546 ? -15.617 38.719 11.523 1 78.06 546 ALA A C 1
ATOM 4267 O O . ALA A 1 546 ? -16.828 38.688 11.789 1 78.06 546 ALA A O 1
ATOM 4268 N N . LEU A 1 547 ? -14.711 39.219 12.242 1 77.62 547 LEU A N 1
ATOM 4269 C CA . LEU A 1 547 ? -15.07 39.75 13.562 1 77.62 547 LEU A CA 1
ATOM 4270 C C . LEU A 1 547 ? -15.953 40.969 13.438 1 77.62 547 LEU A C 1
ATOM 4272 O O . LEU A 1 547 ? -16.812 41.219 14.281 1 77.62 547 LEU A O 1
ATOM 4276 N N . SER A 1 548 ? -15.766 41.688 12.359 1 76.62 548 SER A N 1
ATOM 4277 C CA . SER A 1 548 ? -16.438 42.969 12.211 1 76.62 548 SER A CA 1
ATOM 4278 C C . SER A 1 548 ? -17.922 42.781 11.898 1 76.62 548 SER A C 1
ATOM 4280 O O . SER A 1 548 ? -18.734 43.656 12.18 1 76.62 548 SER A O 1
ATOM 4282 N N . ILE A 1 549 ? -18.281 41.625 11.422 1 80.31 549 ILE A N 1
ATOM 4283 C CA . ILE A 1 549 ? -19.672 41.438 11.031 1 80.31 549 ILE A CA 1
ATOM 4284 C C . ILE A 1 549 ? -20.438 40.719 12.148 1 80.31 549 ILE A C 1
ATOM 4286 O O . ILE A 1 549 ? -21.656 40.562 12.078 1 80.31 549 ILE A O 1
ATOM 4290 N N . CYS A 1 550 ? -19.781 40.312 13.117 1 87.81 550 CYS A N 1
ATOM 4291 C CA . CYS A 1 550 ? -20.391 39.5 14.164 1 87.81 550 CYS A CA 1
ATOM 4292 C C . CYS A 1 550 ? -20.875 40.344 15.32 1 87.81 550 CYS A C 1
ATOM 4294 O O . CYS A 1 550 ? -20.266 41.375 15.633 1 87.81 550 CYS A O 1
ATOM 4296 N N . ASN A 1 551 ? -22 40.031 15.945 1 86.38 551 ASN A N 1
ATOM 4297 C CA . ASN A 1 551 ? -22.562 40.781 17.078 1 86.38 551 ASN A CA 1
ATOM 4298 C C . ASN A 1 551 ? -22.188 40.125 18.406 1 86.38 551 ASN A C 1
ATOM 4300 O O . ASN A 1 551 ? -22.438 40.688 19.484 1 86.38 551 ASN A O 1
ATOM 4304 N N . LYS A 1 552 ? -21.641 38.938 18.312 1 89.88 552 LYS A N 1
ATOM 4305 C CA . LYS A 1 552 ? -21.203 38.219 19.5 1 89.88 552 LYS A CA 1
ATOM 4306 C C . LYS A 1 552 ? -19.844 37.562 19.281 1 89.88 552 LYS A C 1
ATOM 4308 O O . LYS A 1 552 ? -19.578 36.969 18.219 1 89.88 552 LYS A O 1
ATOM 4313 N N . ARG A 1 553 ? -19 37.719 20.234 1 90.06 553 ARG A N 1
ATOM 4314 C CA . ARG A 1 553 ? -17.656 37.125 20.172 1 90.06 553 ARG A CA 1
ATOM 4315 C C . ARG A 1 553 ? -17.453 36.125 21.297 1 90.06 553 ARG A C 1
ATOM 4317 O O . ARG A 1 553 ? -17.719 36.406 22.469 1 90.06 553 ARG A O 1
ATOM 4324 N N . VAL A 1 554 ? -17.062 35 20.875 1 90.94 554 VAL A N 1
ATOM 4325 C CA . VAL A 1 554 ? -16.828 33.906 21.812 1 90.94 554 VAL A CA 1
ATOM 4326 C C . VAL A 1 554 ? -15.352 33.5 21.781 1 90.94 554 VAL A C 1
ATOM 4328 O O . VAL A 1 554 ? -14.805 33.219 20.719 1 90.94 554 VAL A O 1
ATOM 4331 N N . ARG A 1 555 ? -14.734 33.531 22.922 1 88.5 555 ARG A N 1
ATOM 4332 C CA . ARG A 1 555 ? -13.328 33.156 23.031 1 88.5 555 ARG A CA 1
ATOM 4333 C C . ARG A 1 555 ? -13.156 31.906 23.891 1 88.5 555 ARG A C 1
ATOM 4335 O O . ARG A 1 555 ? -13.75 31.812 24.969 1 88.5 555 ARG A O 1
ATOM 4342 N N . ILE A 1 556 ? -12.477 31.047 23.312 1 85.94 556 ILE A N 1
ATOM 4343 C CA . ILE A 1 556 ? -12.156 29.859 24.078 1 85.94 556 ILE A CA 1
ATOM 4344 C C . ILE A 1 556 ? -10.766 30 24.703 1 85.94 556 ILE A C 1
ATOM 4346 O O . ILE A 1 556 ? -9.773 30.172 23.98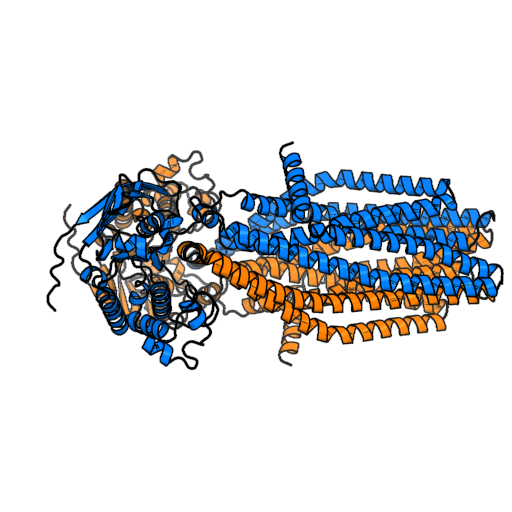4 1 85.94 556 ILE A O 1
ATOM 4350 N N . VAL A 1 557 ? -10.75 30.016 26.016 1 79.62 557 VAL A N 1
ATOM 4351 C CA . VAL A 1 557 ? -9.5 30.172 26.75 1 79.62 557 VAL A CA 1
ATOM 4352 C C . VAL A 1 557 ? -9.477 29.203 27.938 1 79.62 557 VAL A C 1
ATOM 4354 O O . VAL A 1 557 ? -10.445 29.109 28.688 1 79.62 557 VAL A O 1
ATOM 4357 N N . ASN A 1 558 ? -8.352 28.547 28.172 1 77.38 558 ASN A N 1
ATOM 4358 C CA . ASN A 1 558 ? -8.141 27.672 29.328 1 77.38 558 ASN A CA 1
ATOM 4359 C C . ASN A 1 558 ? -9.312 26.719 29.516 1 77.38 558 ASN A C 1
ATOM 4361 O O . ASN A 1 558 ? -9.859 26.625 30.625 1 77.38 558 ASN A O 1
ATOM 4365 N N . GLN A 1 559 ? -9.82 26.109 28.469 1 84.5 559 GLN A N 1
ATOM 4366 C CA . GLN A 1 559 ? -10.852 25.078 28.484 1 84.5 559 GLN A CA 1
ATOM 4367 C C . GLN A 1 559 ? -12.211 25.656 28.859 1 84.5 559 GLN A C 1
ATOM 4369 O O . GLN A 1 559 ? -13.148 24.906 29.156 1 84.5 559 GLN A O 1
ATOM 4374 N N . LYS A 1 560 ? -12.25 27.062 28.922 1 86.56 560 LYS A N 1
ATOM 4375 C CA . LYS A 1 560 ? -13.508 27.75 29.203 1 86.56 560 LYS A CA 1
ATOM 4376 C C . LYS A 1 560 ? -13.938 28.609 28.016 1 86.56 560 LYS A C 1
ATOM 4378 O O . LYS A 1 560 ? -13.117 28.953 27.172 1 86.56 560 LYS A O 1
ATOM 4383 N N . ILE A 1 561 ? -15.219 28.859 28 1 88.38 561 ILE A N 1
ATOM 4384 C CA . ILE A 1 561 ? -15.781 29.703 26.953 1 88.38 561 ILE A CA 1
ATOM 4385 C C . ILE A 1 561 ? -16.188 31.047 27.547 1 88.38 561 ILE A C 1
ATOM 4387 O O . ILE A 1 561 ? -16.984 31.109 28.5 1 88.38 561 ILE A O 1
ATOM 4391 N N . ILE A 1 562 ? -15.602 32.031 27.062 1 84.31 562 ILE A N 1
ATOM 4392 C CA . ILE A 1 562 ? -15.914 33.375 27.531 1 84.31 562 ILE A CA 1
ATOM 4393 C C . ILE A 1 562 ? -16.656 34.156 26.438 1 84.31 562 ILE A C 1
ATOM 4395 O O . ILE A 1 562 ? -16.219 34.156 25.281 1 84.31 562 ILE A O 1
ATOM 4399 N N . CYS A 1 563 ? -17.828 34.688 26.797 1 85 563 CYS A N 1
ATOM 4400 C CA . CYS A 1 563 ? -18.641 35.438 25.828 1 85 563 CYS A CA 1
ATOM 4401 C C . CYS A 1 563 ? -18.578 36.938 26.094 1 85 563 CYS A C 1
ATOM 4403 O O . CYS A 1 563 ? -18.688 37.375 27.234 1 85 563 CYS A O 1
ATOM 4405 N N . SER A 1 564 ? -18.125 37.688 25.281 1 75.44 564 SER A N 1
ATOM 4406 C CA . SER A 1 564 ? -18.203 39.125 25.375 1 75.44 564 SER A CA 1
ATOM 4407 C C . SER A 1 564 ? -19.219 39.688 24.375 1 75.44 564 SER A C 1
ATOM 4409 O O . SER A 1 564 ? -19.266 39.281 23.219 1 75.44 564 SER A O 1
ATOM 4411 N N . GLU A 1 565 ? -20.406 40.156 24.828 1 62.78 565 GLU A N 1
ATOM 4412 C CA . GLU A 1 565 ? -21.375 40.844 23.969 1 62.78 565 GLU A CA 1
ATOM 4413 C C . GLU A 1 565 ? -20.812 42.156 23.453 1 62.78 565 GLU A C 1
ATOM 4415 O O . GLU A 1 565 ? -21.547 42.969 22.859 1 62.78 565 GLU A O 1
ATOM 4420 N N . GLU A 1 566 ? -19.672 42.719 23.953 1 51 566 GLU A N 1
ATOM 4421 C CA . GLU A 1 566 ? -19.328 44.094 23.609 1 51 566 GLU A CA 1
ATOM 4422 C C . GLU A 1 566 ? -19.562 44.375 22.141 1 51 566 GLU A C 1
ATOM 4424 O O . GLU A 1 566 ? -19.453 43.5 21.297 1 51 566 GLU A O 1
ATOM 4429 N N . GLY A 1 567 ? -20.391 45.562 21.844 1 45.78 567 GLY A N 1
ATOM 4430 C CA . GLY A 1 567 ? -20.641 46.375 20.672 1 45.78 567 GLY A CA 1
ATOM 4431 C C . GLY A 1 567 ? -19.484 46.3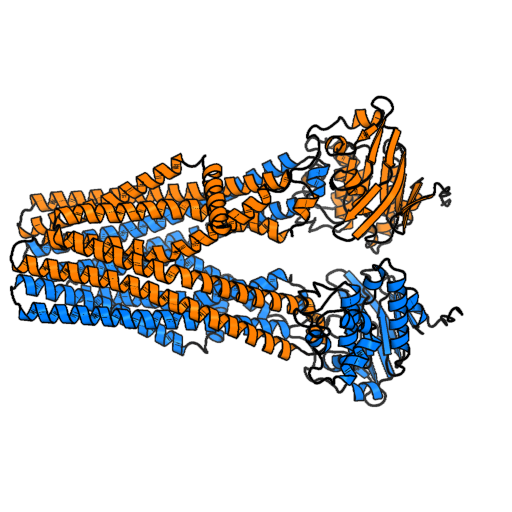75 19.703 1 45.78 567 GLY A C 1
ATOM 4432 O O . GLY A 1 567 ? -18.531 47.156 19.875 1 45.78 567 GLY A O 1
ATOM 4433 N N . CYS A 1 568 ? -18.984 45.438 19.25 1 42.66 568 CYS A N 1
ATOM 4434 C CA . CYS A 1 568 ? -18.109 45.812 18.156 1 42.66 568 CYS A CA 1
ATOM 4435 C C . CYS A 1 568 ? -18.625 47.062 17.453 1 42.66 568 CYS A C 1
ATOM 4437 O O . CYS A 1 568 ? -19.719 47.031 16.859 1 42.66 568 CYS A O 1
ATOM 4439 N N . GLU A 1 569 ? -18.625 48.281 18.078 1 37.47 569 GLU A N 1
ATOM 4440 C CA . GLU A 1 569 ? -18.797 49.438 17.203 1 37.47 569 GLU A CA 1
ATOM 4441 C C . GLU A 1 569 ? -18.203 49.156 15.82 1 37.47 569 GLU A C 1
ATOM 4443 O O . GLU A 1 569 ? -17.078 48.688 15.703 1 37.47 569 GLU A O 1
ATOM 4448 N N . PRO A 1 570 ? -19.031 48.938 14.844 1 36.56 570 PRO A N 1
ATOM 4449 C CA . PRO A 1 570 ? -18.453 49 13.5 1 36.56 570 PRO A CA 1
ATOM 4450 C C . PRO A 1 570 ? -17.344 50.062 13.391 1 36.56 570 PRO A C 1
ATOM 4452 O O . PRO A 1 570 ? -17.516 51.188 13.875 1 36.56 570 PRO A O 1
ATOM 4455 N N . SER A 1 571 ? -16.172 49.906 13.711 1 29.72 571 SER A N 1
ATOM 4456 C CA . SER A 1 571 ? -15.383 51.062 13.312 1 29.72 571 SER A CA 1
ATOM 4457 C C . SER A 1 571 ? -15.945 51.688 12.047 1 29.72 571 SER A C 1
ATOM 4459 O O . SER A 1 571 ? -16.312 51 11.102 1 29.72 571 SER A O 1
ATOM 4461 N N . PRO A 1 572 ? -16.578 52.906 12.227 1 26.5 572 PRO A N 1
ATOM 4462 C CA . PRO A 1 572 ? -16.844 53.562 10.945 1 26.5 572 PRO A CA 1
ATOM 4463 C C . PRO A 1 572 ? -15.766 53.281 9.906 1 26.5 572 PRO A C 1
ATOM 4465 O O . PRO A 1 572 ? -14.578 53.25 10.242 1 26.5 572 PRO A O 1
ATOM 4468 N N . LEU A 1 573 ? -16.078 52.75 8.742 1 23.34 573 LEU A N 1
ATOM 4469 C CA . LEU A 1 573 ? -15.203 53.25 7.684 1 23.34 573 LEU A CA 1
ATOM 4470 C C . LEU A 1 573 ? -15.039 54.75 7.766 1 23.34 573 LEU A C 1
ATOM 4472 O O . LEU A 1 573 ? -16 55.469 7.988 1 23.34 573 LEU A O 1
ATOM 4476 N N . MET B 1 1 ? 7.309 4.027 -30.562 1 29.39 1 MET B N 1
ATOM 4477 C CA . MET B 1 1 ? 8.766 4.102 -30.562 1 29.39 1 MET B CA 1
ATOM 4478 C C . MET B 1 1 ? 9.297 4.504 -29.188 1 29.39 1 MET B C 1
ATOM 4480 O O . MET B 1 1 ? 10.305 3.965 -28.719 1 29.39 1 MET B O 1
ATOM 4484 N N . ALA B 1 2 ? 8.664 5.605 -28.609 1 43.47 2 ALA B N 1
ATOM 4485 C CA . ALA B 1 2 ? 9.102 6.102 -27.297 1 43.47 2 ALA B CA 1
ATOM 4486 C C . ALA B 1 2 ? 8.977 5.023 -26.234 1 43.47 2 ALA B C 1
ATOM 4488 O O . ALA B 1 2 ? 9.828 4.91 -25.344 1 43.47 2 ALA B O 1
ATOM 4489 N N . ARG B 1 3 ? 7.859 4.23 -26.422 1 53.19 3 ARG B N 1
ATOM 4490 C CA . ARG B 1 3 ? 7.559 3.186 -25.453 1 53.19 3 ARG B CA 1
ATOM 4491 C C . ARG B 1 3 ? 8.555 2.037 -25.562 1 53.19 3 ARG B C 1
ATOM 4493 O O . ARG B 1 3 ? 8.906 1.416 -24.547 1 53.19 3 ARG B O 1
ATOM 4500 N N . ARG B 1 4 ? 8.883 1.725 -26.75 1 50.56 4 ARG B N 1
ATOM 4501 C CA . ARG B 1 4 ? 9.883 0.695 -27.016 1 50.56 4 ARG B CA 1
ATOM 4502 C C . ARG B 1 4 ? 11.227 1.075 -26.406 1 50.56 4 ARG B C 1
ATOM 4504 O O . ARG B 1 4 ? 11.945 0.219 -25.875 1 50.56 4 ARG B O 1
ATOM 4511 N N . SER B 1 5 ? 11.469 2.236 -26.516 1 61.91 5 SER B N 1
ATOM 4512 C CA . SER B 1 5 ? 12.711 2.797 -26 1 61.91 5 SER B CA 1
ATOM 4513 C C . SER B 1 5 ? 12.75 2.744 -24.469 1 61.91 5 SER B C 1
ATOM 4515 O O . SER B 1 5 ? 13.789 2.441 -23.891 1 61.91 5 SER B O 1
ATOM 4517 N N . GLU B 1 6 ? 11.508 2.801 -23.906 1 67.56 6 GLU B N 1
ATOM 4518 C CA . GLU B 1 6 ? 11.43 2.785 -22.453 1 67.56 6 GLU B CA 1
ATOM 4519 C C . GLU B 1 6 ? 11.641 1.376 -21.906 1 67.56 6 GLU B C 1
ATOM 4521 O O . GLU B 1 6 ? 12.297 1.193 -20.875 1 67.56 6 GLU B O 1
ATOM 4526 N N . ASN B 1 7 ? 11.273 0.477 -22.703 1 74.75 7 ASN B N 1
ATOM 4527 C CA . ASN B 1 7 ? 11.461 -0.911 -22.312 1 74.75 7 ASN B CA 1
ATOM 4528 C C . ASN B 1 7 ? 12.93 -1.315 -22.375 1 74.75 7 ASN B C 1
ATOM 4530 O O . ASN B 1 7 ? 13.438 -1.995 -21.469 1 74.75 7 ASN B O 1
ATOM 4534 N N . THR B 1 8 ? 13.516 -0.832 -23.438 1 80.19 8 THR B N 1
ATOM 4535 C CA . THR B 1 8 ? 14.922 -1.17 -23.609 1 80.19 8 THR B CA 1
ATOM 4536 C C . THR B 1 8 ? 15.773 -0.525 -22.5 1 80.19 8 THR B C 1
ATOM 4538 O O . THR B 1 8 ? 16.719 -1.13 -22.016 1 80.19 8 THR B O 1
ATOM 4541 N N . LYS B 1 9 ? 15.438 0.668 -22.156 1 82.81 9 LYS B N 1
ATOM 4542 C CA . LYS B 1 9 ? 16.156 1.341 -21.078 1 82.81 9 LYS B CA 1
ATOM 4543 C C . LYS B 1 9 ? 16.016 0.59 -19.75 1 82.81 9 LYS B C 1
ATOM 4545 O O . LYS B 1 9 ? 16.969 0.43 -19.016 1 82.81 9 LYS B O 1
ATOM 4550 N N . ALA B 1 10 ? 14.82 0.129 -19.531 1 87.38 10 ALA B N 1
ATOM 4551 C CA . ALA B 1 10 ? 14.555 -0.614 -18.297 1 87.38 10 ALA B CA 1
ATOM 4552 C C . ALA B 1 10 ? 15.336 -1.926 -18.266 1 87.38 10 ALA B C 1
ATOM 4554 O O . ALA B 1 10 ? 15.914 -2.289 -17.25 1 87.38 10 ALA B O 1
ATOM 4555 N N . LEU B 1 11 ? 15.43 -2.535 -19.406 1 86.75 11 LEU B N 1
ATOM 4556 C CA . LEU B 1 11 ? 16.141 -3.811 -19.484 1 86.75 11 LEU B CA 1
ATOM 4557 C C . LEU B 1 11 ? 17.641 -3.611 -19.344 1 86.75 11 LEU B C 1
ATOM 4559 O O . LEU B 1 11 ? 18.312 -4.41 -18.688 1 86.75 11 LEU B O 1
ATOM 4563 N N . ARG B 1 12 ? 18.141 -2.58 -19.922 1 86.19 12 ARG B N 1
ATOM 4564 C CA . ARG B 1 12 ? 19.562 -2.266 -19.797 1 86.19 12 ARG B CA 1
ATOM 4565 C C . ARG B 1 12 ? 19.922 -1.93 -18.344 1 86.19 12 ARG B C 1
ATOM 4567 O O . ARG B 1 12 ? 20.969 -2.33 -17.859 1 86.19 12 ARG B O 1
ATOM 4574 N N . TRP B 1 13 ? 19.031 -1.216 -17.766 1 88.44 13 TRP B N 1
ATOM 4575 C CA . TRP B 1 13 ? 19.234 -0.871 -16.375 1 88.44 13 TRP B CA 1
ATOM 4576 C C . TRP B 1 13 ? 19.234 -2.121 -15.5 1 88.44 13 TRP B C 1
ATOM 4578 O O . TRP B 1 13 ? 20.078 -2.262 -14.609 1 88.44 13 TRP B O 1
ATOM 4588 N N . LEU B 1 14 ? 18.375 -3.004 -15.797 1 87.88 14 LEU B N 1
ATOM 4589 C CA . LEU B 1 14 ? 18.266 -4.238 -15.023 1 87.88 14 LEU B CA 1
ATOM 4590 C C . LEU B 1 14 ? 19.516 -5.09 -15.188 1 87.88 14 LEU B C 1
ATOM 4592 O O . LEU B 1 14 ? 20.016 -5.656 -14.219 1 87.88 14 LEU B O 1
ATOM 4596 N N . PHE B 1 15 ? 19.984 -5.113 -16.359 1 85.31 15 PHE B N 1
ATOM 4597 C CA . PHE B 1 15 ? 21.172 -5.914 -16.641 1 85.31 15 PHE B CA 1
ATOM 4598 C C . PHE B 1 15 ? 22.406 -5.316 -15.969 1 85.31 15 PHE B C 1
ATOM 4600 O O . PHE B 1 15 ? 23.25 -6.043 -15.445 1 85.31 15 PHE B O 1
ATOM 4607 N N . ARG B 1 16 ? 22.5 -4.008 -15.945 1 84.62 16 ARG B N 1
ATOM 4608 C CA . ARG B 1 16 ? 23.641 -3.324 -15.367 1 84.62 16 ARG B CA 1
ATOM 4609 C C . ARG B 1 16 ? 23.641 -3.436 -13.852 1 84.62 16 ARG B C 1
ATOM 4611 O O . ARG B 1 16 ? 24.688 -3.66 -13.234 1 84.62 16 ARG B O 1
ATOM 4618 N N . THR B 1 17 ? 22.516 -3.4 -13.305 1 85.69 17 THR B N 1
ATOM 4619 C CA . THR B 1 17 ? 22.422 -3.379 -11.844 1 85.69 17 THR B CA 1
ATOM 4620 C C . THR B 1 17 ? 22.484 -4.793 -11.281 1 85.69 17 THR B C 1
ATOM 4622 O O . THR B 1 17 ? 22.859 -4.984 -10.117 1 85.69 17 THR B O 1
ATOM 4625 N N . SER B 1 18 ? 22.141 -5.766 -12.078 1 88.88 18 SER B N 1
ATOM 4626 C CA . SER B 1 18 ? 22.125 -7.148 -11.609 1 88.88 18 SER B CA 1
ATOM 4627 C C . SER B 1 18 ? 23.406 -7.875 -11.992 1 88.88 18 SER B C 1
ATOM 4629 O O . SER B 1 18 ? 23.484 -9.102 -11.891 1 88.88 18 SER B O 1
ATOM 4631 N N . LYS B 1 19 ? 24.438 -7.191 -12.438 1 86.56 19 LYS B N 1
ATOM 4632 C CA . LYS B 1 19 ? 25.672 -7.781 -12.945 1 86.56 19 LYS B CA 1
ATOM 4633 C C . LYS B 1 19 ? 26.391 -8.586 -11.867 1 86.56 19 LYS B C 1
ATOM 4635 O O . LYS B 1 19 ? 27.016 -9.617 -12.156 1 86.56 19 LYS B O 1
ATOM 4640 N N . LYS B 1 20 ? 26.281 -8.203 -10.656 1 83.56 20 LYS B N 1
ATOM 4641 C CA . LYS B 1 20 ? 26.969 -8.891 -9.562 1 83.56 20 LYS B CA 1
ATOM 4642 C C . LYS B 1 20 ? 26.359 -10.273 -9.328 1 83.56 20 LYS B C 1
ATOM 4644 O O . LYS B 1 20 ? 27 -11.156 -8.766 1 83.56 20 LYS B O 1
ATOM 4649 N N . GLN B 1 21 ? 25.141 -10.477 -9.766 1 88.31 21 GLN B N 1
ATOM 4650 C CA . GLN B 1 21 ? 24.469 -11.75 -9.547 1 88.31 21 GLN B CA 1
ATOM 4651 C C . GLN B 1 21 ? 24.375 -12.555 -10.844 1 88.31 21 GLN B C 1
ATOM 4653 O O . GLN B 1 21 ? 23.562 -13.484 -10.945 1 88.31 21 GLN B O 1
ATOM 4658 N N . LEU B 1 22 ? 25.25 -12.273 -11.797 1 88.5 22 LEU B N 1
ATOM 4659 C CA . LEU B 1 22 ? 25.188 -12.969 -13.086 1 88.5 22 LEU B CA 1
ATOM 4660 C C . LEU B 1 22 ? 25.672 -14.406 -12.945 1 88.5 22 LEU B C 1
ATOM 4662 O O . LEU B 1 22 ? 25.109 -15.312 -13.562 1 88.5 22 LEU B O 1
ATOM 4666 N N . VAL B 1 23 ? 26.656 -14.547 -12.109 1 91.19 23 VAL B N 1
ATOM 4667 C CA . VAL B 1 23 ? 27.219 -15.883 -11.953 1 91.19 23 VAL B CA 1
ATOM 4668 C C . VAL B 1 23 ? 26.188 -16.812 -11.336 1 91.19 23 VAL B C 1
ATOM 4670 O O . VAL B 1 23 ? 25.891 -17.891 -11.883 1 91.19 23 VAL B O 1
ATOM 4673 N N . PRO B 1 24 ? 25.594 -16.406 -10.211 1 92.62 24 PRO B N 1
ATOM 4674 C CA . PRO B 1 24 ? 24.547 -17.281 -9.672 1 92.62 24 PRO B CA 1
ATOM 4675 C C . PRO B 1 24 ? 23.375 -17.469 -10.633 1 92.62 24 PRO B C 1
ATOM 4677 O O . PRO B 1 24 ? 22.75 -18.531 -10.664 1 92.62 24 PRO B O 1
ATOM 4680 N N . MET B 1 25 ? 23.125 -16.531 -11.367 1 91.31 25 MET B N 1
ATOM 4681 C CA . MET B 1 25 ? 22.031 -16.641 -12.328 1 91.31 25 MET B CA 1
ATOM 4682 C C . MET B 1 25 ? 22.359 -17.656 -13.414 1 91.31 25 MET B C 1
ATOM 4684 O O . MET B 1 25 ? 21.5 -18.453 -13.812 1 91.31 25 MET B O 1
ATOM 4688 N N . VAL B 1 26 ? 23.547 -17.609 -13.922 1 91.38 26 VAL B N 1
ATOM 4689 C CA . VAL B 1 26 ? 23.969 -18.578 -14.938 1 91.38 26 VAL B CA 1
ATOM 4690 C C . VAL B 1 26 ? 23.969 -19.984 -14.352 1 91.38 26 VAL B C 1
ATOM 4692 O O . VAL B 1 26 ? 23.562 -20.938 -15.023 1 91.38 26 VAL B O 1
ATOM 4695 N N . LEU B 1 27 ? 24.375 -20.031 -13.117 1 92.69 27 LEU B N 1
ATOM 4696 C CA . LEU B 1 27 ? 24.344 -21.328 -12.445 1 92.69 27 LEU B CA 1
ATOM 4697 C C . LEU B 1 27 ? 22.922 -21.844 -12.305 1 92.69 27 LEU B C 1
ATOM 4699 O O . LEU B 1 27 ? 22.672 -23.047 -12.414 1 92.69 27 LEU B O 1
ATOM 4703 N N . LEU B 1 28 ? 22.047 -20.922 -12.031 1 92.25 28 LEU B N 1
ATOM 4704 C CA . LEU B 1 28 ? 20.641 -21.297 -11.922 1 92.25 28 LEU B CA 1
ATOM 4705 C C . LEU B 1 28 ? 20.094 -21.766 -13.266 1 92.25 28 LEU B C 1
ATOM 4707 O O . LEU B 1 28 ? 19.375 -22.766 -13.328 1 92.25 28 LEU B O 1
ATOM 4711 N N . ILE B 1 29 ? 20.453 -21.141 -14.328 1 90.56 29 ILE B N 1
ATOM 4712 C CA . ILE B 1 29 ? 20.016 -21.516 -15.672 1 90.56 29 ILE B CA 1
ATOM 4713 C C . ILE B 1 29 ? 20.578 -22.891 -16.031 1 90.56 29 ILE B C 1
ATOM 4715 O O . ILE B 1 29 ? 19.875 -23.75 -16.562 1 90.56 29 ILE B O 1
ATOM 4719 N N . LEU B 1 30 ? 21.812 -23.062 -15.688 1 91.06 30 LEU B N 1
ATOM 4720 C CA . LEU B 1 30 ? 22.453 -24.344 -15.961 1 91.06 30 LEU B CA 1
ATOM 4721 C C . LEU B 1 30 ? 21.812 -25.453 -15.141 1 91.06 30 LEU B C 1
ATOM 4723 O O . LEU B 1 30 ? 21.609 -26.562 -15.641 1 91.06 30 LEU B O 1
ATOM 4727 N N . GLY B 1 31 ? 21.562 -25.109 -13.883 1 91.56 31 GLY B N 1
ATOM 4728 C CA . GLY B 1 31 ? 20.875 -26.094 -13.047 1 91.56 31 GLY B CA 1
ATOM 4729 C C . GLY B 1 31 ? 19.5 -26.469 -13.578 1 91.56 31 GLY B C 1
ATOM 4730 O O . GLY B 1 31 ? 19.141 -27.641 -13.594 1 91.56 31 GLY B O 1
ATOM 4731 N N . ASN B 1 32 ? 18.781 -25.547 -14.062 1 87.81 32 ASN B N 1
ATOM 4732 C CA . ASN B 1 32 ? 17.453 -25.797 -14.609 1 87.81 32 ASN B CA 1
ATOM 4733 C C . ASN B 1 32 ? 17.531 -26.578 -15.922 1 87.81 32 ASN B C 1
ATOM 4735 O O . ASN B 1 32 ? 16.656 -27.391 -16.219 1 87.81 32 ASN B O 1
ATOM 4739 N N . THR B 1 33 ? 18.594 -26.281 -16.703 1 87.19 33 THR B N 1
ATOM 4740 C CA . THR B 1 33 ? 18.797 -27.031 -17.938 1 87.19 33 THR B CA 1
ATOM 4741 C C . THR B 1 33 ? 19.109 -28.5 -17.641 1 87.19 33 THR B C 1
ATOM 4743 O O . THR B 1 33 ? 18.609 -29.391 -18.328 1 87.19 33 THR B O 1
ATOM 4746 N N . LEU B 1 34 ? 19.875 -28.656 -16.641 1 89.69 34 LEU B N 1
ATOM 4747 C CA . LEU B 1 34 ? 20.172 -30.016 -16.234 1 89.69 34 LEU B CA 1
ATOM 4748 C C . LEU B 1 34 ? 18.922 -30.734 -15.75 1 89.69 34 LEU B C 1
ATOM 4750 O O . LEU B 1 34 ? 18.703 -31.906 -16.062 1 89.69 34 LEU B O 1
ATOM 4754 N N . LEU B 1 35 ? 18.156 -30.031 -15.078 1 87.69 35 LEU B N 1
ATOM 4755 C CA . LEU B 1 35 ? 16.906 -30.609 -14.594 1 87.69 35 LEU B CA 1
ATOM 4756 C C . LEU B 1 35 ? 15.984 -30.969 -15.75 1 87.69 35 LEU B C 1
ATOM 4758 O O . LEU B 1 35 ? 15.328 -32 -15.719 1 87.69 35 LEU B O 1
ATOM 4762 N N . ALA B 1 36 ? 15.945 -30.109 -16.703 1 83.06 36 ALA B N 1
ATOM 4763 C CA . ALA B 1 36 ? 15.133 -30.375 -17.891 1 83.06 36 ALA B CA 1
ATOM 4764 C C . ALA B 1 36 ? 15.633 -31.609 -18.625 1 83.06 36 ALA B C 1
ATOM 4766 O O . ALA B 1 36 ? 14.828 -32.406 -19.125 1 83.06 36 ALA B O 1
ATOM 4767 N N . SER B 1 37 ? 16.891 -31.797 -18.672 1 84.38 37 SER B N 1
ATOM 4768 C CA . SER B 1 37 ? 17.484 -32.938 -19.344 1 84.38 37 SER B CA 1
ATOM 4769 C C . SER B 1 37 ? 17.172 -34.25 -18.594 1 84.38 37 SER B C 1
ATOM 4771 O O . SER B 1 37 ? 16.984 -35.281 -19.219 1 84.38 37 SER B O 1
ATOM 4773 N N . THR B 1 38 ? 17.156 -34.125 -17.25 1 87.31 38 THR B N 1
ATOM 4774 C CA . THR B 1 38 ? 16.844 -35.312 -16.469 1 87.31 38 THR B CA 1
ATOM 4775 C C . THR B 1 38 ? 15.406 -35.781 -16.719 1 87.31 38 THR B C 1
ATOM 4777 O O . THR B 1 38 ? 15.094 -36.938 -16.594 1 87.31 38 THR B O 1
ATOM 4780 N N . ALA B 1 39 ? 14.555 -34.844 -17.094 1 80.62 39 ALA B N 1
ATOM 4781 C CA . ALA B 1 39 ? 13.172 -35.188 -17.406 1 80.62 39 ALA B CA 1
ATOM 4782 C C . ALA B 1 39 ? 13.102 -36.094 -18.656 1 80.62 39 ALA B C 1
ATOM 4784 O O . ALA B 1 39 ? 12.336 -37.031 -18.703 1 80.62 39 ALA B O 1
ATOM 4785 N N . ALA B 1 40 ? 13.938 -35.75 -19.625 1 82.69 40 ALA B N 1
ATOM 4786 C CA . ALA B 1 40 ? 14.016 -36.562 -20.844 1 82.69 40 ALA B CA 1
ATOM 4787 C C . ALA B 1 40 ? 14.586 -37.938 -20.531 1 82.69 40 ALA B C 1
ATOM 4789 O O . ALA B 1 40 ? 14.109 -38.969 -21.062 1 82.69 40 ALA B O 1
ATOM 4790 N N . LEU B 1 41 ? 15.57 -37.938 -19.672 1 86 41 LEU B N 1
ATOM 4791 C CA . LEU B 1 41 ? 16.188 -39.219 -19.281 1 86 41 LEU B CA 1
ATOM 4792 C C . LEU B 1 41 ? 15.188 -40.094 -18.516 1 86 41 LEU B C 1
ATOM 4794 O O . LEU B 1 41 ? 15.211 -41.312 -18.641 1 86 41 LEU B O 1
ATOM 4798 N N . PHE B 1 42 ? 14.391 -39.438 -17.766 1 86.38 42 PHE B N 1
ATOM 4799 C CA . PHE B 1 42 ? 13.352 -40.156 -17.031 1 86.38 42 PHE B CA 1
ATOM 4800 C C . PHE B 1 42 ? 12.391 -40.844 -17.984 1 86.38 42 PHE B C 1
ATOM 4802 O O . PHE B 1 42 ? 12.055 -42.031 -17.781 1 86.38 42 PHE B O 1
ATOM 4809 N N . ALA B 1 43 ? 11.984 -40.188 -19.016 1 82 43 ALA B N 1
ATOM 4810 C CA . ALA B 1 43 ? 11.078 -40.781 -20.016 1 82 43 ALA B CA 1
ATOM 4811 C C . ALA B 1 43 ? 11.719 -41.969 -20.719 1 82 43 ALA B C 1
ATOM 4813 O O . ALA B 1 43 ? 11.07 -42.969 -20.938 1 82 43 ALA B O 1
ATOM 4814 N N . LEU B 1 44 ? 13.023 -41.875 -21.031 1 84.88 44 LEU B N 1
ATOM 4815 C CA . LEU B 1 44 ? 13.734 -42.938 -21.719 1 84.88 44 LEU B CA 1
ATOM 4816 C C . LEU B 1 44 ? 13.922 -44.156 -20.812 1 84.88 44 LEU B C 1
ATOM 4818 O O . LEU B 1 44 ? 13.852 -45.281 -21.25 1 84.88 44 LEU B O 1
ATOM 4822 N N . ALA B 1 45 ? 14.133 -43.812 -19.547 1 86.94 45 ALA B N 1
ATOM 4823 C CA . ALA B 1 45 ? 14.281 -44.875 -18.578 1 86.94 45 ALA B CA 1
ATOM 4824 C C . ALA B 1 45 ? 12.961 -45.625 -18.375 1 86.94 45 ALA B C 1
ATOM 4826 O O . ALA B 1 45 ? 12.953 -46.844 -18.156 1 86.94 45 ALA B O 1
ATOM 4827 N N . CYS B 1 46 ? 11.852 -44.906 -18.406 1 84.06 46 CYS B N 1
ATOM 4828 C CA . CYS B 1 46 ? 10.539 -45.531 -18.297 1 84.06 46 CYS B CA 1
ATOM 4829 C C . CYS B 1 46 ? 10.312 -46.5 -19.453 1 84.06 46 CYS B C 1
ATOM 4831 O O . CYS B 1 46 ? 9.75 -47.594 -19.266 1 84.06 46 CYS B O 1
ATOM 4833 N N . ARG B 1 47 ? 10.781 -46.094 -20.609 1 83.12 47 ARG B N 1
ATOM 4834 C CA . ARG B 1 47 ? 10.695 -46.969 -21.766 1 83.12 47 ARG B CA 1
ATOM 4835 C C . ARG B 1 47 ? 11.43 -48.281 -21.516 1 83.12 47 ARG B C 1
ATOM 4837 O O . ARG B 1 47 ? 10.898 -49.344 -21.812 1 83.12 47 ARG B O 1
ATOM 4844 N N . GLY B 1 48 ? 12.625 -48.156 -21 1 82.88 48 GLY B N 1
ATOM 4845 C CA . GLY B 1 48 ? 13.43 -49.344 -20.734 1 82.88 48 GLY B CA 1
ATOM 4846 C C . GLY B 1 48 ? 12.789 -50.281 -19.734 1 82.88 48 GLY B C 1
ATOM 4847 O O . GLY B 1 48 ? 12.852 -51.5 -19.906 1 82.88 48 GLY B O 1
ATOM 4848 N N . VAL B 1 49 ? 12.172 -49.75 -18.781 1 84.31 49 VAL B N 1
ATOM 4849 C CA . VAL B 1 49 ? 11.523 -50.562 -17.766 1 84.31 49 VAL B CA 1
ATOM 4850 C C . VAL B 1 49 ? 10.352 -51.344 -18.375 1 84.31 49 VAL B C 1
ATOM 4852 O O . VAL B 1 49 ? 10.211 -52.531 -18.156 1 84.31 49 VAL B O 1
ATOM 4855 N N . ILE B 1 50 ? 9.523 -50.656 -19.203 1 82.81 50 ILE B N 1
ATOM 4856 C CA . ILE B 1 50 ? 8.336 -51.25 -19.781 1 82.81 50 ILE B CA 1
ATOM 4857 C C . ILE B 1 50 ? 8.742 -52.281 -20.844 1 82.81 50 ILE B C 1
ATOM 4859 O O . ILE B 1 50 ? 8.219 -53.406 -20.859 1 82.81 50 ILE B O 1
ATOM 4863 N N . ASP B 1 51 ? 9.719 -51.906 -21.672 1 82.31 51 ASP B N 1
ATOM 4864 C CA . ASP B 1 51 ? 10.18 -52.844 -22.688 1 82.31 51 ASP B CA 1
ATOM 4865 C C . ASP B 1 51 ? 10.859 -54.062 -22.062 1 82.31 51 ASP B C 1
ATOM 4867 O O . ASP B 1 51 ? 10.719 -55.188 -22.547 1 82.31 51 ASP B O 1
ATOM 4871 N N . GLY B 1 52 ? 11.648 -53.812 -21.016 1 78.75 52 GLY B N 1
ATOM 4872 C CA . GLY B 1 52 ? 12.258 -54.906 -20.297 1 78.75 52 GLY B CA 1
ATOM 4873 C C . GLY B 1 52 ? 11.25 -55.844 -19.656 1 78.75 52 GLY B C 1
ATOM 4874 O O . GLY B 1 52 ? 11.438 -57.062 -19.625 1 78.75 52 GLY B O 1
ATOM 4875 N N . ALA B 1 53 ? 10.148 -55.25 -19.203 1 79.06 53 ALA B N 1
ATOM 4876 C CA . ALA B 1 53 ? 9.086 -56.062 -18.594 1 79.06 53 ALA B CA 1
ATOM 4877 C C . ALA B 1 53 ? 8.383 -56.906 -19.656 1 79.06 53 ALA B C 1
ATOM 4879 O O . ALA B 1 53 ? 8.031 -58.062 -19.391 1 79.06 53 ALA B O 1
ATOM 4880 N N . VAL B 1 54 ? 8.203 -56.344 -20.844 1 78.06 54 VAL B N 1
ATOM 4881 C CA . VAL B 1 54 ? 7.531 -57.062 -21.922 1 78.06 54 VAL B CA 1
ATOM 4882 C C . VAL B 1 54 ? 8.422 -58.188 -22.422 1 78.06 54 VAL B C 1
ATOM 4884 O O . VAL B 1 54 ? 7.941 -59.281 -22.75 1 78.06 54 VAL B O 1
ATOM 4887 N N . ALA B 1 55 ? 9.734 -57.906 -22.484 1 79.81 55 ALA B N 1
ATOM 4888 C CA . ALA B 1 55 ? 10.68 -58.906 -23 1 79.81 55 ALA B CA 1
ATOM 4889 C C . ALA B 1 55 ? 10.992 -59.938 -21.938 1 79.81 55 ALA B C 1
ATOM 4891 O O . ALA B 1 55 ? 11.672 -60.938 -22.219 1 79.81 55 ALA B O 1
ATOM 4892 N N . GLN B 1 56 ? 10.406 -59.812 -20.688 1 80.62 56 GLN B N 1
ATOM 4893 C CA . GLN B 1 56 ? 10.602 -60.719 -19.562 1 80.62 56 GLN B CA 1
ATOM 4894 C C . GLN B 1 56 ? 12.086 -60.844 -19.234 1 80.62 56 GLN B C 1
ATOM 4896 O O . GLN B 1 56 ? 12.57 -61.969 -18.984 1 80.62 56 GLN B O 1
ATOM 4901 N N . ASP B 1 57 ? 12.789 -59.844 -19.453 1 84.19 57 ASP B N 1
ATOM 4902 C CA . ASP B 1 57 ? 14.203 -59.781 -19.062 1 84.19 57 ASP B CA 1
ATOM 4903 C C . ASP B 1 57 ? 14.367 -59.125 -17.688 1 84.19 57 ASP B C 1
ATOM 4905 O O . ASP B 1 57 ? 14.281 -57.906 -17.562 1 84.19 57 ASP B O 1
ATOM 4909 N N . ARG B 1 58 ? 14.656 -59.969 -16.672 1 82.88 58 ARG B N 1
ATOM 4910 C CA . ARG B 1 58 ? 14.742 -59.5 -15.297 1 82.88 58 ARG B CA 1
ATOM 4911 C C . ARG B 1 58 ? 15.922 -58.562 -15.102 1 82.88 58 ARG B C 1
ATOM 4913 O O . ARG B 1 58 ? 15.828 -57.594 -14.352 1 82.88 58 ARG B O 1
ATOM 4920 N N . GLN B 1 59 ? 16.984 -58.844 -15.773 1 85.94 59 GLN B N 1
ATOM 4921 C CA . GLN B 1 59 ? 18.188 -58.031 -15.617 1 85.94 59 GLN B CA 1
ATOM 4922 C C . GLN B 1 59 ? 17.969 -56.625 -16.156 1 85.94 59 GLN B C 1
ATOM 4924 O O . GLN B 1 59 ? 18.328 -55.625 -15.508 1 85.94 59 GLN B O 1
ATOM 4929 N N . GLU B 1 60 ? 17.375 -56.5 -17.281 1 85.88 60 GLU B N 1
ATOM 4930 C CA . GLU B 1 60 ? 17.094 -55.188 -17.875 1 85.88 60 GLU B CA 1
ATOM 4931 C C . GLU B 1 60 ? 16.094 -54.406 -17.031 1 85.88 60 GLU B C 1
ATOM 4933 O O . GLU B 1 60 ? 16.203 -53.188 -16.891 1 85.88 60 GLU B O 1
ATOM 4938 N N . LEU B 1 61 ? 15.219 -55.094 -16.438 1 84.69 61 LEU B N 1
ATOM 4939 C CA . LEU B 1 61 ? 14.219 -54.469 -15.594 1 84.69 61 LEU B CA 1
ATOM 4940 C C . LEU B 1 61 ? 14.867 -53.844 -14.352 1 84.69 61 LEU B C 1
ATOM 4942 O O . LEU B 1 61 ? 14.555 -52.719 -13.984 1 84.69 61 LEU B O 1
ATOM 4946 N N . ILE B 1 62 ? 15.766 -54.562 -13.766 1 86.38 62 ILE B N 1
ATOM 4947 C CA . ILE B 1 62 ? 16.406 -54.094 -12.531 1 86.38 62 ILE B CA 1
ATOM 4948 C C . ILE B 1 62 ? 17.344 -52.938 -12.844 1 86.38 62 ILE B C 1
ATOM 4950 O O . ILE B 1 62 ? 17.422 -51.969 -12.078 1 86.38 62 ILE B O 1
ATOM 4954 N N . VAL B 1 63 ? 18.016 -53 -13.984 1 89.62 63 VAL B N 1
ATOM 4955 C CA . VAL B 1 63 ? 18.953 -51.969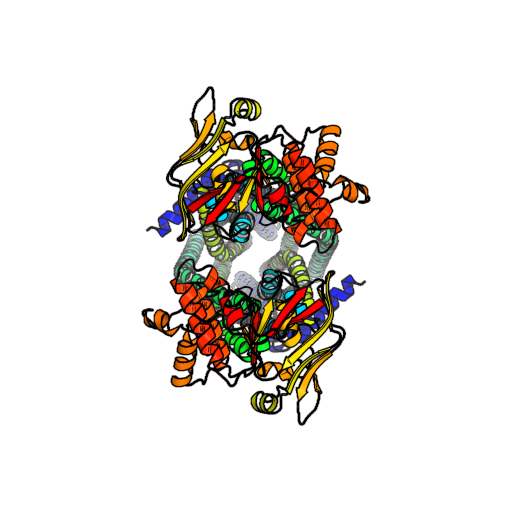 -14.359 1 89.62 63 VAL B CA 1
ATOM 4956 C C . VAL B 1 63 ? 18.203 -50.656 -14.633 1 89.62 63 VAL B C 1
ATOM 4958 O O . VAL B 1 63 ? 18.594 -49.594 -14.141 1 89.62 63 VAL B O 1
ATOM 4961 N N . TYR B 1 64 ? 17.094 -50.719 -15.312 1 89.44 64 TYR B N 1
ATOM 4962 C CA . TYR B 1 64 ? 16.344 -49.5 -15.641 1 89.44 64 TYR B CA 1
ATOM 4963 C C . TYR B 1 64 ? 15.578 -49 -14.422 1 89.44 64 TYR B C 1
ATOM 4965 O O . TYR B 1 64 ? 15.367 -47.781 -14.273 1 89.44 64 TYR B O 1
ATOM 4973 N N . ALA B 1 65 ? 15.18 -49.875 -13.57 1 87.56 65 ALA B N 1
ATOM 4974 C CA . ALA B 1 65 ? 14.555 -49.438 -12.32 1 87.56 65 ALA B CA 1
ATOM 4975 C C . ALA B 1 65 ? 15.539 -48.688 -11.438 1 87.56 65 ALA B C 1
ATOM 4977 O O . ALA B 1 65 ? 15.188 -47.656 -10.844 1 87.56 65 ALA B O 1
ATOM 4978 N N . ALA B 1 66 ? 16.703 -49.219 -11.375 1 89.19 66 ALA B N 1
ATOM 4979 C CA . ALA B 1 66 ? 17.75 -48.562 -10.594 1 89.19 66 ALA B CA 1
ATOM 4980 C C . ALA B 1 66 ? 18.109 -47.219 -11.211 1 89.19 66 ALA B C 1
ATOM 4982 O O . ALA B 1 66 ? 18.375 -46.25 -10.492 1 89.19 66 ALA B O 1
ATOM 4983 N N . ALA B 1 67 ? 18.141 -47.188 -12.5 1 90.69 67 ALA B N 1
ATOM 4984 C CA . ALA B 1 67 ? 18.422 -45.938 -13.195 1 90.69 67 ALA B CA 1
ATOM 4985 C C . ALA B 1 67 ? 17.344 -44.875 -12.891 1 90.69 67 ALA B C 1
ATOM 4987 O O . ALA B 1 67 ? 17.656 -43.688 -12.711 1 90.69 67 ALA B O 1
ATOM 4988 N N . LEU B 1 68 ? 16.125 -45.312 -12.867 1 90.5 68 LEU B N 1
ATOM 4989 C CA . LEU B 1 68 ? 15.016 -44.406 -12.578 1 90.5 68 LEU B CA 1
ATOM 4990 C C . LEU B 1 68 ? 15.117 -43.844 -11.164 1 90.5 68 LEU B C 1
ATOM 4992 O O . LEU B 1 68 ? 14.867 -42.656 -10.945 1 90.5 68 LEU B O 1
ATOM 4996 N N . LEU B 1 69 ? 15.469 -44.719 -10.266 1 89.5 69 LEU B N 1
ATOM 4997 C CA . LEU B 1 69 ? 15.648 -44.25 -8.891 1 89.5 69 LEU B CA 1
ATOM 4998 C C . LEU B 1 69 ? 16.781 -43.25 -8.797 1 89.5 69 LEU B C 1
ATOM 5000 O O . LEU B 1 69 ? 16.672 -42.25 -8.07 1 89.5 69 LEU B O 1
ATOM 5004 N N . GLY B 1 70 ? 17.844 -43.562 -9.484 1 90.31 70 GLY B N 1
ATOM 5005 C CA . GLY B 1 70 ? 18.953 -42.625 -9.531 1 90.31 70 GLY B CA 1
ATOM 5006 C C . GLY B 1 70 ? 18.578 -41.281 -10.125 1 90.31 70 GLY B C 1
ATOM 5007 O O . GLY B 1 70 ? 18.984 -40.219 -9.633 1 90.31 70 GLY B O 1
ATOM 5008 N N . ILE B 1 71 ? 17.766 -41.219 -11.133 1 91.81 71 ILE B N 1
ATOM 5009 C CA . ILE B 1 71 ? 17.312 -40 -11.797 1 91.81 71 ILE B CA 1
ATOM 5010 C C . ILE B 1 71 ? 16.422 -39.219 -10.852 1 91.81 71 ILE B C 1
ATOM 5012 O O . ILE B 1 71 ? 16.531 -38 -10.758 1 91.81 71 ILE B O 1
ATOM 5016 N N . ILE B 1 72 ? 15.539 -39.906 -10.148 1 89.88 72 ILE B N 1
ATOM 5017 C CA . ILE B 1 72 ? 14.625 -39.25 -9.227 1 89.88 72 ILE B CA 1
ATOM 5018 C C . ILE B 1 72 ? 15.414 -38.594 -8.102 1 89.88 72 ILE B C 1
ATOM 5020 O O . ILE B 1 72 ? 15.125 -37.438 -7.727 1 89.88 72 ILE B O 1
ATOM 5024 N N . LEU B 1 73 ? 16.391 -39.312 -7.594 1 89.5 73 LEU B N 1
ATOM 5025 C CA . LEU B 1 73 ? 17.219 -38.75 -6.531 1 89.5 73 LEU B CA 1
ATOM 5026 C C . LEU B 1 73 ? 18.016 -37.562 -7.043 1 89.5 73 LEU B C 1
ATOM 5028 O O . LEU B 1 73 ? 18.172 -36.562 -6.336 1 89.5 73 LEU B O 1
ATOM 5032 N N . ALA B 1 74 ? 18.516 -37.688 -8.227 1 90.69 74 ALA B N 1
ATOM 5033 C CA . ALA B 1 74 ? 19.25 -36.594 -8.836 1 90.69 74 ALA B CA 1
ATOM 5034 C C . ALA B 1 74 ? 18.359 -35.375 -9.047 1 90.69 74 ALA B C 1
ATOM 5036 O O . ALA B 1 74 ? 18.766 -34.25 -8.805 1 90.69 74 ALA B O 1
ATOM 5037 N N . GLN B 1 75 ? 17.188 -35.625 -9.438 1 89.25 75 GLN B N 1
ATOM 5038 C CA . GLN B 1 75 ? 16.234 -34.531 -9.641 1 89.25 75 GLN B CA 1
ATOM 5039 C C . GLN B 1 75 ? 15.898 -33.844 -8.32 1 89.25 75 GLN B C 1
ATOM 5041 O O . GLN B 1 75 ? 15.734 -32.625 -8.273 1 89.25 75 GLN B O 1
ATOM 5046 N N . PHE B 1 76 ? 15.766 -34.625 -7.379 1 88.5 76 PHE B N 1
ATOM 5047 C CA . PHE B 1 76 ? 15.438 -34.094 -6.055 1 88.5 76 PHE B CA 1
ATOM 5048 C C . PHE B 1 76 ? 16.531 -33.156 -5.566 1 88.5 76 PHE B C 1
ATOM 5050 O O . PHE B 1 76 ? 16.234 -32.031 -5.16 1 88.5 76 PHE B O 1
ATOM 5057 N N . VAL B 1 77 ? 17.719 -33.562 -5.621 1 90.25 77 VAL B N 1
ATOM 5058 C CA . VAL B 1 77 ? 18.844 -32.781 -5.148 1 90.25 77 VAL B CA 1
ATOM 5059 C C . VAL B 1 77 ? 19 -31.531 -6.016 1 90.25 77 VAL B C 1
ATOM 5061 O O . VAL B 1 77 ? 19.188 -30.438 -5.496 1 90.25 77 VAL B O 1
ATOM 5064 N N . LEU B 1 78 ? 18.875 -31.703 -7.273 1 90.31 78 LEU B N 1
ATOM 5065 C CA . LEU B 1 78 ? 19.031 -30.578 -8.188 1 90.31 78 LEU B CA 1
ATOM 5066 C C . LEU B 1 78 ? 17.906 -29.562 -8.016 1 90.31 78 LEU B C 1
ATOM 5068 O O . LEU B 1 78 ? 18.141 -28.359 -8.102 1 90.31 78 LEU B O 1
ATOM 5072 N N . ARG B 1 79 ? 16.75 -30.047 -7.766 1 88.38 79 ARG B N 1
ATOM 5073 C CA . ARG B 1 79 ? 15.617 -29.156 -7.551 1 88.38 79 ARG B CA 1
ATOM 5074 C C . ARG B 1 79 ? 15.797 -28.344 -6.281 1 88.38 79 ARG B C 1
ATOM 5076 O O . ARG B 1 79 ? 15.492 -27.141 -6.266 1 88.38 79 ARG B O 1
ATOM 5083 N N . LEU B 1 80 ? 16.25 -28.984 -5.273 1 89.75 80 LEU B N 1
ATOM 5084 C CA . LEU B 1 80 ? 16.516 -28.297 -4.02 1 89.75 80 LEU B CA 1
ATOM 5085 C C . LEU B 1 80 ? 17.594 -27.234 -4.203 1 89.75 80 LEU B C 1
ATOM 5087 O O . LEU B 1 80 ? 17.438 -26.094 -3.725 1 89.75 80 LEU B O 1
ATOM 5091 N N . ALA B 1 81 ? 18.547 -27.609 -4.887 1 91.44 81 ALA B N 1
ATOM 5092 C CA . ALA B 1 81 ? 19.656 -26.688 -5.109 1 91.44 81 ALA B CA 1
ATOM 5093 C C . ALA B 1 81 ? 19.234 -25.5 -5.949 1 91.44 81 ALA B C 1
ATOM 5095 O O . ALA B 1 81 ? 19.547 -24.344 -5.621 1 91.44 81 ALA B O 1
ATOM 5096 N N . CYS B 1 82 ? 18.484 -25.734 -6.984 1 91.12 82 CYS B N 1
ATOM 5097 C CA . CYS B 1 82 ? 18.047 -24.656 -7.879 1 91.12 82 CYS B CA 1
ATOM 5098 C C . CYS B 1 82 ? 17.062 -23.734 -7.184 1 91.12 82 CYS B C 1
ATOM 5100 O O . CYS B 1 82 ? 17.141 -22.516 -7.324 1 91.12 82 CYS B O 1
ATOM 5102 N N . ARG B 1 83 ? 16.188 -24.359 -6.422 1 89 83 ARG B N 1
ATOM 5103 C CA . ARG B 1 83 ? 15.195 -23.547 -5.723 1 89 83 ARG B CA 1
ATOM 5104 C C . ARG B 1 83 ? 15.852 -22.672 -4.656 1 89 83 ARG B C 1
ATOM 5106 O O . ARG B 1 83 ? 15.477 -21.516 -4.473 1 89 83 ARG B O 1
ATOM 5113 N N . SER B 1 84 ? 16.781 -23.25 -3.963 1 90.56 84 SER B N 1
ATOM 5114 C CA . SER B 1 84 ? 17.516 -22.5 -2.945 1 90.56 84 SER B CA 1
ATOM 5115 C C . SER B 1 84 ? 18.312 -21.375 -3.566 1 90.56 84 SER B C 1
ATOM 5117 O O . SER B 1 84 ? 18.359 -20.25 -3.031 1 90.56 84 SER B O 1
ATOM 5119 N N . LEU B 1 85 ? 18.922 -21.703 -4.652 1 91.81 85 LEU B N 1
ATOM 5120 C CA . LEU B 1 85 ? 19.719 -20.688 -5.344 1 91.81 85 LEU B CA 1
ATOM 5121 C C . LEU B 1 85 ? 18.828 -19.562 -5.867 1 91.81 85 LEU B C 1
ATOM 5123 O O . LEU B 1 85 ? 19.188 -18.391 -5.805 1 91.81 85 LEU B O 1
ATOM 5127 N N . GLU B 1 86 ? 17.688 -19.906 -6.387 1 91.81 86 GLU B N 1
ATOM 5128 C CA . GLU B 1 86 ? 16.734 -18.922 -6.891 1 91.81 86 GLU B CA 1
ATOM 5129 C C . GLU B 1 86 ? 16.297 -17.953 -5.793 1 91.81 86 GLU B C 1
ATOM 5131 O O . GLU B 1 86 ? 16.266 -16.734 -6 1 91.81 86 GLU B O 1
ATOM 5136 N N . GLU B 1 87 ? 16.047 -18.484 -4.691 1 90 87 GLU B N 1
ATOM 5137 C CA . GLU B 1 87 ? 15.602 -17.656 -3.568 1 90 87 GLU B CA 1
ATOM 5138 C C . GLU B 1 87 ? 16.719 -16.766 -3.055 1 90 87 GLU B C 1
ATOM 5140 O O . GLU B 1 87 ? 16.484 -15.633 -2.645 1 90 87 GLU B O 1
ATOM 5145 N N . ARG B 1 88 ? 17.875 -17.344 -3.031 1 90.69 88 ARG B N 1
ATOM 5146 C CA . ARG B 1 88 ? 19.016 -16.562 -2.602 1 90.69 88 ARG B CA 1
ATOM 5147 C C . ARG B 1 88 ? 19.281 -15.406 -3.549 1 90.69 88 ARG B C 1
ATOM 5149 O O . ARG B 1 88 ? 19.578 -14.297 -3.109 1 90.69 88 ARG B O 1
ATOM 5156 N N . ILE B 1 89 ? 19.156 -15.688 -4.82 1 92.31 89 ILE B N 1
ATOM 5157 C CA . ILE B 1 89 ? 19.359 -14.641 -5.812 1 92.31 89 ILE B CA 1
ATOM 5158 C C . ILE B 1 89 ? 18.297 -13.562 -5.645 1 92.31 89 ILE B C 1
ATOM 5160 O O . ILE B 1 89 ? 18.609 -12.367 -5.664 1 92.31 89 ILE B O 1
ATOM 5164 N N . LYS B 1 90 ? 17.062 -13.992 -5.48 1 91.25 90 LYS B N 1
ATOM 5165 C CA . LYS B 1 90 ? 15.961 -13.062 -5.312 1 91.25 90 LYS B CA 1
ATOM 5166 C C . LYS B 1 90 ? 16.188 -12.156 -4.105 1 91.25 90 LYS B C 1
ATOM 5168 O O . LYS B 1 90 ? 16.016 -10.938 -4.199 1 91.25 90 LYS B O 1
ATOM 5173 N N . ALA B 1 91 ? 16.594 -12.734 -3.055 1 90.19 91 ALA B N 1
ATOM 5174 C CA . ALA B 1 91 ? 16.797 -11.984 -1.816 1 90.19 91 ALA B CA 1
ATOM 5175 C C . ALA B 1 91 ? 17.984 -11.016 -1.95 1 90.19 91 ALA B C 1
ATOM 5177 O O . ALA B 1 91 ? 17.891 -9.867 -1.515 1 90.19 91 ALA B O 1
ATOM 5178 N N . LYS B 1 92 ? 19.031 -11.516 -2.482 1 91.31 92 LYS B N 1
ATOM 5179 C CA . LYS B 1 92 ? 20.219 -10.672 -2.641 1 91.31 92 LYS B CA 1
ATOM 5180 C C . LYS B 1 92 ? 19.953 -9.516 -3.6 1 91.31 92 LYS B C 1
ATOM 5182 O O . LYS B 1 92 ? 20.438 -8.406 -3.393 1 91.31 92 LYS B O 1
ATOM 5187 N N . LEU B 1 93 ? 19.219 -9.812 -4.645 1 92.31 93 LEU B N 1
ATOM 5188 C CA . LEU B 1 93 ? 18.859 -8.75 -5.582 1 92.31 93 LEU B CA 1
ATOM 5189 C C . LEU B 1 93 ? 17.953 -7.715 -4.918 1 92.31 93 LEU B C 1
ATOM 5191 O O . LEU B 1 93 ? 18.109 -6.516 -5.164 1 92.31 93 LEU B O 1
ATOM 5195 N N . GLU B 1 94 ? 17 -8.172 -4.18 1 92.56 94 GLU B N 1
ATOM 5196 C CA . GLU B 1 94 ? 16.109 -7.262 -3.467 1 92.56 94 GLU B CA 1
ATOM 5197 C C . GLU B 1 94 ? 16.906 -6.328 -2.551 1 92.56 94 GLU B C 1
ATOM 5199 O O . GLU B 1 94 ? 16.656 -5.121 -2.52 1 92.56 94 GLU B O 1
ATOM 5204 N N . MET B 1 95 ? 17.859 -6.902 -1.833 1 90.5 95 MET B N 1
ATOM 5205 C CA . MET B 1 95 ? 18.703 -6.105 -0.934 1 90.5 95 MET B CA 1
ATOM 5206 C C . MET B 1 95 ? 19.547 -5.109 -1.716 1 90.5 95 MET B C 1
ATOM 5208 O O . MET B 1 95 ? 19.703 -3.959 -1.306 1 90.5 95 MET B O 1
ATOM 5212 N N . LEU B 1 96 ? 20.062 -5.57 -2.785 1 90.69 96 LEU B N 1
ATOM 5213 C CA . LEU B 1 96 ? 20.906 -4.727 -3.625 1 90.69 96 LEU B CA 1
ATOM 5214 C C . LEU B 1 96 ? 20.109 -3.555 -4.191 1 90.69 96 LEU B C 1
ATOM 5216 O O . LEU B 1 96 ? 20.578 -2.41 -4.145 1 90.69 96 LEU B O 1
ATOM 5220 N N . TYR B 1 97 ? 18.922 -3.852 -4.691 1 93.25 97 TYR B N 1
ATOM 5221 C CA . TYR B 1 97 ? 18.094 -2.797 -5.277 1 93.25 97 TYR B CA 1
ATOM 5222 C C . TYR B 1 97 ? 17.609 -1.825 -4.211 1 93.25 97 TYR B C 1
ATOM 5224 O O . TYR B 1 97 ? 17.594 -0.612 -4.43 1 93.25 97 TYR B O 1
ATOM 5232 N N . LYS B 1 98 ? 17.203 -2.383 -3.135 1 93.38 98 LYS B N 1
ATOM 5233 C CA . LYS B 1 98 ? 16.672 -1.554 -2.053 1 93.38 98 LYS B CA 1
ATOM 5234 C C . LYS B 1 98 ? 17.766 -0.646 -1.48 1 93.38 98 LYS B C 1
ATOM 5236 O O . LYS B 1 98 ? 17.547 0.556 -1.314 1 93.38 98 LYS B O 1
ATOM 5241 N N . SER B 1 99 ? 18.875 -1.203 -1.148 1 92 99 SER B N 1
ATOM 5242 C CA . SER B 1 99 ? 20 -0.43 -0.613 1 92 99 SER B CA 1
ATOM 5243 C C . SER B 1 99 ? 20.516 0.581 -1.634 1 92 99 SER B C 1
ATOM 5245 O O . SER B 1 99 ? 20.859 1.711 -1.278 1 92 99 SER B O 1
ATOM 5247 N N . GLY B 1 100 ? 20.609 0.112 -2.852 1 91.75 100 GLY B N 1
ATOM 5248 C CA . GLY B 1 100 ? 21.047 1.017 -3.902 1 91.75 100 GLY B CA 1
ATOM 5249 C C . GLY B 1 100 ? 20.125 2.197 -4.102 1 91.75 100 GLY B C 1
ATOM 5250 O O . GLY B 1 100 ? 20.578 3.338 -4.223 1 91.75 100 GLY B O 1
ATOM 5251 N N . LEU B 1 101 ? 18.844 1.916 -4.133 1 93.81 101 LEU B N 1
ATOM 5252 C CA . LEU B 1 101 ? 17.859 2.982 -4.32 1 93.81 101 LEU B CA 1
ATOM 5253 C C . LEU B 1 101 ? 17.828 3.912 -3.113 1 93.81 101 LEU B C 1
ATOM 5255 O O . LEU B 1 101 ? 17.703 5.129 -3.266 1 93.81 101 LEU B O 1
ATOM 5259 N N . PHE B 1 102 ? 17.953 3.314 -1.967 1 94.38 102 PHE B N 1
ATOM 5260 C CA . PHE B 1 102 ? 17.984 4.109 -0.744 1 94.38 102 PHE B CA 1
ATOM 5261 C C . PHE B 1 102 ? 19.203 5.027 -0.729 1 94.38 102 PHE B C 1
ATOM 5263 O O . PHE B 1 102 ? 19.094 6.207 -0.38 1 94.38 102 PHE B O 1
ATOM 5270 N N . GLU B 1 103 ? 20.234 4.555 -1.047 1 93.56 103 GLU B N 1
ATOM 5271 C CA . GLU B 1 103 ? 21.469 5.34 -1.138 1 93.56 103 GLU B CA 1
ATOM 5272 C C . GLU B 1 103 ? 21.328 6.461 -2.162 1 93.56 103 GLU B C 1
ATOM 5274 O O . GLU B 1 103 ? 21.734 7.598 -1.906 1 93.56 103 GLU B O 1
ATOM 5279 N N . THR B 1 104 ? 20.797 6.078 -3.268 1 93.19 104 THR B N 1
ATOM 5280 C CA . THR B 1 104 ? 20.594 7.066 -4.32 1 93.19 104 THR B CA 1
ATOM 5281 C C . THR B 1 104 ? 19.688 8.195 -3.834 1 93.19 104 THR B C 1
ATOM 5283 O O . THR B 1 104 ? 19.984 9.367 -4.074 1 93.19 104 THR B O 1
ATOM 5286 N N . LEU B 1 105 ? 18.625 7.895 -3.129 1 93.31 105 LEU B N 1
ATOM 5287 C CA . LEU B 1 105 ? 17.688 8.891 -2.637 1 93.31 105 LEU B CA 1
ATOM 5288 C C . LEU B 1 105 ? 18.359 9.812 -1.618 1 93.31 105 LEU B C 1
ATOM 5290 O O . LEU B 1 105 ? 18.062 11.008 -1.566 1 93.31 105 LEU B O 1
ATOM 5294 N N . LEU B 1 106 ? 19.234 9.25 -0.86 1 92.38 106 LEU B N 1
ATOM 5295 C CA . LEU B 1 106 ? 19.938 10.031 0.15 1 92.38 106 LEU B CA 1
ATOM 5296 C C . LEU B 1 106 ? 20.953 10.977 -0.496 1 92.38 106 LEU B C 1
ATOM 5298 O O . LEU B 1 106 ? 21.312 12 0.088 1 92.38 106 LEU B O 1
ATOM 5302 N N . GLN B 1 107 ? 21.359 10.688 -1.671 1 90 107 GLN B N 1
ATOM 5303 C CA . GLN B 1 107 ? 22.375 11.484 -2.348 1 90 107 GLN B CA 1
ATOM 5304 C C . GLN B 1 107 ? 21.734 12.547 -3.24 1 90 107 GLN B C 1
ATOM 5306 O O . GLN B 1 107 ? 22.391 13.516 -3.629 1 90 107 GLN B O 1
ATOM 5311 N N . LYS B 1 108 ? 20.484 12.352 -3.518 1 92.19 108 LYS B N 1
ATOM 5312 C CA . LYS B 1 108 ? 19.781 13.305 -4.387 1 92.19 108 LYS B CA 1
ATOM 5313 C C . LYS B 1 108 ? 19.406 14.57 -3.629 1 92.19 108 LYS B C 1
ATOM 5315 O O . LYS B 1 108 ? 19.516 14.625 -2.402 1 92.19 108 LYS B O 1
ATOM 5320 N N . GLY B 1 109 ? 19.062 15.586 -4.43 1 91.06 109 GLY B N 1
ATOM 5321 C CA . GLY B 1 109 ? 18.703 16.859 -3.824 1 91.06 109 GLY B CA 1
ATOM 5322 C C . GLY B 1 109 ? 17.453 16.797 -2.975 1 91.06 109 GLY B C 1
ATOM 5323 O O . GLY B 1 109 ? 16.516 16.078 -3.307 1 91.06 109 GLY B O 1
ATOM 5324 N N . TYR B 1 110 ? 17.5 17.484 -1.88 1 90.44 110 TYR B N 1
ATOM 5325 C CA . TYR B 1 110 ? 16.375 17.547 -0.951 1 90.44 110 TYR B CA 1
ATOM 5326 C C . TYR B 1 110 ? 15.102 18 -1.656 1 90.44 110 TYR B C 1
ATOM 5328 O O . TYR B 1 110 ? 14.047 17.375 -1.497 1 90.44 110 TYR B O 1
ATOM 5336 N N . SER B 1 111 ? 15.164 19.062 -2.463 1 88.12 111 SER B N 1
ATOM 5337 C CA . SER B 1 111 ? 14.008 19.656 -3.123 1 88.12 111 SER B CA 1
ATOM 5338 C C . SER B 1 111 ? 13.383 18.688 -4.117 1 88.12 111 SER B C 1
ATOM 5340 O O . SER B 1 111 ? 12.156 18.625 -4.25 1 88.12 111 SER B O 1
ATOM 5342 N N . GLU B 1 112 ? 14.172 17.906 -4.754 1 88.12 112 GLU B N 1
ATOM 5343 C CA . GLU B 1 112 ? 13.688 16.969 -5.77 1 88.12 112 GLU B CA 1
ATOM 5344 C C . GLU B 1 112 ? 13.039 15.742 -5.129 1 88.12 112 GLU B C 1
ATOM 5346 O O . GLU B 1 112 ? 12.031 15.242 -5.625 1 88.12 112 GLU B O 1
ATOM 5351 N N . VAL B 1 113 ? 13.609 15.297 -4.047 1 89.12 113 VAL B N 1
ATOM 5352 C CA . VAL B 1 113 ? 13.102 14.102 -3.387 1 89.12 113 VAL B CA 1
ATOM 5353 C C . VAL B 1 113 ? 11.797 14.414 -2.666 1 89.12 113 VAL B C 1
ATOM 5355 O O . VAL B 1 113 ? 10.867 13.602 -2.668 1 89.12 113 VAL B O 1
ATOM 5358 N N . THR B 1 114 ? 11.695 15.57 -2.062 1 86.31 114 THR B N 1
ATOM 5359 C CA . THR B 1 114 ? 10.539 15.922 -1.241 1 86.31 114 THR B CA 1
ATOM 5360 C C . THR B 1 114 ? 9.344 16.281 -2.117 1 86.31 114 THR B C 1
ATOM 5362 O O . THR B 1 114 ? 8.242 16.5 -1.61 1 86.31 114 THR B O 1
ATOM 5365 N N . GLN B 1 115 ? 9.578 16.375 -3.363 1 80.38 115 GLN B N 1
ATOM 5366 C CA . GLN B 1 115 ? 8.461 16.578 -4.277 1 80.38 115 GLN B CA 1
ATOM 5367 C C . GLN B 1 115 ? 7.566 15.352 -4.332 1 80.38 115 GLN B C 1
ATOM 5369 O O . GLN B 1 115 ? 6.375 15.461 -4.637 1 80.38 115 GLN B O 1
ATOM 5374 N N . PHE B 1 116 ? 8.219 14.266 -3.969 1 80.44 116 PHE B N 1
ATOM 5375 C CA . PHE B 1 116 ? 7.453 13.023 -3.949 1 80.44 116 PHE B CA 1
ATOM 5376 C C . PHE B 1 116 ? 6.828 12.789 -2.578 1 80.44 116 PHE B C 1
ATOM 5378 O O . PHE B 1 116 ? 7.422 13.133 -1.554 1 80.44 116 PHE B O 1
ATOM 5385 N N . HIS B 1 117 ? 5.68 12.242 -2.623 1 74.44 117 HIS B N 1
ATOM 5386 C CA . HIS B 1 117 ? 5.051 11.867 -1.363 1 74.44 117 HIS B CA 1
ATOM 5387 C C . HIS B 1 117 ? 5.812 10.734 -0.679 1 74.44 117 HIS B C 1
ATOM 5389 O O . HIS B 1 117 ? 6.316 9.836 -1.345 1 74.44 117 HIS B O 1
ATOM 5395 N N . SER B 1 118 ? 5.898 10.82 0.623 1 75.88 118 SER B N 1
ATOM 5396 C CA . SER B 1 118 ? 6.637 9.828 1.401 1 75.88 118 SER B CA 1
ATOM 5397 C C . SER B 1 118 ? 6.125 8.422 1.134 1 75.88 118 SER B C 1
ATOM 5399 O O . SER B 1 118 ? 6.914 7.477 1.047 1 75.88 118 SER B O 1
ATOM 5401 N N . GLY B 1 119 ? 4.875 8.305 1.023 1 70.31 119 GLY B N 1
ATOM 5402 C CA . GLY B 1 119 ? 4.297 7.004 0.725 1 70.31 119 GLY B CA 1
ATOM 5403 C C . GLY B 1 119 ? 4.734 6.453 -0.619 1 70.31 119 GLY B C 1
ATOM 5404 O O . GLY B 1 119 ? 4.957 5.25 -0.759 1 70.31 119 GLY B O 1
ATOM 5405 N N . GLU B 1 120 ? 4.812 7.324 -1.573 1 78.62 120 GLU B N 1
ATOM 5406 C CA . GLU B 1 120 ? 5.242 6.918 -2.908 1 78.62 120 GLU B CA 1
ATOM 5407 C C . GLU B 1 120 ? 6.695 6.457 -2.904 1 78.62 120 GLU B C 1
ATOM 5409 O O . GLU B 1 120 ? 7.039 5.457 -3.541 1 78.62 120 GLU B O 1
ATOM 5414 N N . LEU B 1 121 ? 7.484 7.203 -2.217 1 88.12 121 LEU B N 1
ATOM 5415 C CA . LEU B 1 121 ? 8.891 6.832 -2.117 1 88.12 121 LEU B CA 1
ATOM 5416 C C . LEU B 1 121 ? 9.055 5.496 -1.405 1 88.12 121 LEU B C 1
ATOM 5418 O O . LEU B 1 121 ? 9.859 4.656 -1.822 1 88.12 121 LEU B O 1
ATOM 5422 N N . LEU B 1 122 ? 8.273 5.352 -0.427 1 86.06 122 LEU B N 1
ATOM 5423 C CA . LEU B 1 122 ? 8.328 4.09 0.307 1 86.06 122 LEU B CA 1
ATOM 5424 C C . LEU B 1 122 ? 7.871 2.932 -0.57 1 86.06 122 LEU B C 1
ATOM 5426 O O . LEU B 1 122 ? 8.453 1.848 -0.529 1 86.06 122 LEU B O 1
ATOM 5430 N N . ASN B 1 123 ? 6.828 3.156 -1.355 1 82.25 123 ASN B N 1
ATOM 5431 C CA . ASN B 1 123 ? 6.34 2.121 -2.262 1 82.25 123 ASN B CA 1
ATOM 5432 C C . ASN B 1 123 ? 7.406 1.719 -3.277 1 82.25 123 ASN B C 1
ATOM 5434 O O . ASN B 1 123 ? 7.539 0.539 -3.609 1 82.25 123 ASN B O 1
ATOM 5438 N N . ARG B 1 124 ? 8.102 2.641 -3.756 1 87.75 124 ARG B N 1
ATOM 5439 C CA . ARG B 1 124 ? 9.164 2.363 -4.719 1 87.75 124 ARG B CA 1
ATOM 5440 C C . ARG B 1 124 ? 10.305 1.582 -4.074 1 87.75 124 ARG B C 1
ATOM 5442 O O . ARG B 1 124 ? 10.867 0.673 -4.688 1 87.75 124 ARG B O 1
ATOM 5449 N N . LEU B 1 125 ? 10.5 1.903 -2.824 1 92 125 LEU B N 1
ATOM 5450 C CA . LEU B 1 125 ? 11.602 1.268 -2.104 1 92 125 LEU B CA 1
ATOM 5451 C C . LEU B 1 125 ? 11.211 -0.135 -1.649 1 92 125 LEU B C 1
ATOM 5453 O O . LEU B 1 125 ? 12.078 -0.955 -1.341 1 92 125 LEU B O 1
ATOM 5457 N N . THR B 1 126 ? 9.945 -0.449 -1.64 1 89 126 THR B N 1
ATOM 5458 C CA . THR B 1 126 ? 9.531 -1.732 -1.083 1 89 126 THR B CA 1
ATOM 5459 C C . THR B 1 126 ? 8.836 -2.584 -2.143 1 89 126 THR B C 1
ATOM 5461 O O . THR B 1 126 ? 9.461 -3.467 -2.74 1 89 126 THR B O 1
ATOM 5464 N N . ASN B 1 127 ? 7.73 -2.115 -2.666 1 83.56 127 ASN B N 1
ATOM 5465 C CA . ASN B 1 127 ? 6.938 -2.916 -3.592 1 83.56 127 ASN B CA 1
ATOM 5466 C C . ASN B 1 127 ? 7.602 -3.008 -4.961 1 83.56 127 ASN B C 1
ATOM 5468 O O . ASN B 1 127 ? 7.723 -4.098 -5.527 1 83.56 127 ASN B O 1
ATOM 5472 N N . ASP B 1 128 ? 7.984 -1.937 -5.492 1 87.94 128 ASP B N 1
ATOM 5473 C CA . ASP B 1 128 ? 8.586 -1.937 -6.82 1 87.94 128 ASP B CA 1
ATOM 5474 C C . ASP B 1 128 ? 9.867 -2.768 -6.844 1 87.94 128 ASP B C 1
ATOM 5476 O O . ASP B 1 128 ? 10.125 -3.498 -7.801 1 87.94 128 ASP B O 1
ATOM 5480 N N . VAL B 1 129 ? 10.594 -2.643 -5.793 1 92.25 129 VAL B N 1
ATOM 5481 C CA . VAL B 1 129 ? 11.844 -3.381 -5.699 1 92.25 129 VAL B CA 1
ATOM 5482 C C . VAL B 1 129 ? 11.562 -4.883 -5.664 1 92.25 129 VAL B C 1
ATOM 5484 O O . VAL B 1 129 ? 12.266 -5.668 -6.301 1 92.25 129 VAL B O 1
ATOM 5487 N N . VAL B 1 130 ? 10.547 -5.234 -5 1 89.88 130 VAL B N 1
ATOM 5488 C CA . VAL B 1 130 ? 10.188 -6.645 -4.887 1 89.88 130 VAL B CA 1
ATOM 5489 C C . VAL B 1 130 ? 9.734 -7.168 -6.25 1 89.88 130 VAL B C 1
ATOM 5491 O O . VAL B 1 130 ? 10.133 -8.258 -6.668 1 89.88 130 VAL B O 1
ATOM 5494 N N . VAL B 1 131 ? 8.969 -6.391 -6.93 1 88.12 131 VAL B N 1
ATOM 5495 C CA . VAL B 1 131 ? 8.453 -6.777 -8.234 1 88.12 131 VAL B CA 1
ATOM 5496 C C . VAL B 1 131 ? 9.609 -6.949 -9.219 1 88.12 131 VAL B C 1
ATOM 5498 O O . VAL B 1 131 ? 9.656 -7.926 -9.969 1 88.12 131 VAL B O 1
ATOM 5501 N N . VAL B 1 132 ? 10.539 -6.062 -9.172 1 91.69 132 VAL B N 1
ATOM 5502 C CA . VAL B 1 132 ? 11.672 -6.094 -10.086 1 91.69 132 VAL B CA 1
ATOM 5503 C C . VAL B 1 132 ? 12.578 -7.277 -9.75 1 91.69 132 VAL B C 1
ATOM 5505 O O . VAL B 1 132 ? 13 -8.016 -10.641 1 91.69 132 VAL B O 1
ATOM 5508 N N . SER B 1 133 ? 12.867 -7.477 -8.461 1 92.69 133 SER B N 1
ATOM 5509 C CA . SER B 1 133 ? 13.75 -8.562 -8.047 1 92.69 133 SER B CA 1
ATOM 5510 C C . SER B 1 133 ? 13.133 -9.922 -8.367 1 92.69 133 SER B C 1
ATOM 5512 O O . SER B 1 133 ? 13.828 -10.836 -8.812 1 92.69 133 SER B O 1
ATOM 5514 N N . GLU B 1 134 ? 11.836 -10.039 -8.195 1 88.56 134 GLU B N 1
ATOM 5515 C CA . GLU B 1 134 ? 11.133 -11.273 -8.516 1 88.56 134 GLU B CA 1
ATOM 5516 C C . GLU B 1 134 ? 11.133 -11.531 -10.023 1 88.56 134 GLU B C 1
ATOM 5518 O O . GLU B 1 134 ? 11.297 -12.68 -10.453 1 88.56 134 GLU B O 1
ATOM 5523 N N . GLY B 1 135 ? 10.93 -10.484 -10.742 1 87.5 135 GLY B N 1
ATOM 5524 C CA . GLY B 1 135 ? 10.953 -10.625 -12.188 1 87.5 135 GLY B CA 1
ATOM 5525 C C . GLY B 1 135 ? 12.297 -11.102 -12.719 1 87.5 135 GLY B C 1
ATOM 5526 O O . GLY B 1 135 ? 12.359 -12.055 -13.492 1 87.5 135 GLY B O 1
ATOM 5527 N N . VAL B 1 136 ? 13.32 -10.555 -12.266 1 88.31 136 VAL B N 1
ATOM 5528 C CA . VAL B 1 136 ? 14.656 -10.883 -12.742 1 88.31 136 VAL B CA 1
ATOM 5529 C C . VAL B 1 136 ? 15.031 -12.297 -12.297 1 88.31 136 VAL B C 1
ATOM 5531 O O . VAL B 1 136 ? 15.594 -13.07 -13.078 1 88.31 136 VAL B O 1
ATOM 5534 N N . ALA B 1 137 ? 14.648 -12.594 -11.094 1 87.81 137 ALA B N 1
ATOM 5535 C CA . ALA B 1 137 ? 15.062 -13.875 -10.523 1 87.81 137 ALA B CA 1
ATOM 5536 C C . ALA B 1 137 ? 14.234 -15.023 -11.086 1 87.81 137 ALA B C 1
ATOM 5538 O O . ALA B 1 137 ? 14.688 -16.172 -11.125 1 87.81 137 ALA B O 1
ATOM 5539 N N . THR B 1 138 ? 12.977 -14.742 -11.539 1 84.94 138 THR B N 1
ATOM 5540 C CA . THR B 1 138 ? 12.094 -15.844 -11.883 1 84.94 138 THR B CA 1
ATOM 5541 C C . THR B 1 138 ? 11.82 -15.867 -13.383 1 84.94 138 THR B C 1
ATOM 5543 O O . THR B 1 138 ? 11.797 -16.938 -14 1 84.94 138 THR B O 1
ATOM 5546 N N . LEU B 1 139 ? 11.633 -14.695 -14 1 83.31 139 LEU B N 1
ATOM 5547 C CA . LEU B 1 139 ? 11.203 -14.656 -15.391 1 83.31 139 LEU B CA 1
ATOM 5548 C C . LEU B 1 139 ? 12.289 -15.188 -16.312 1 83.31 139 LEU B C 1
ATOM 5550 O O . LEU B 1 139 ? 12.039 -16.094 -17.125 1 83.31 139 LEU B O 1
ATOM 5554 N N . LEU B 1 140 ? 13.453 -14.727 -16.125 1 79.38 140 LEU B N 1
ATOM 5555 C CA . LEU B 1 140 ? 14.523 -15.07 -17.062 1 79.38 140 LEU B CA 1
ATOM 5556 C C . LEU B 1 140 ? 14.914 -16.531 -16.922 1 79.38 140 LEU B C 1
ATOM 5558 O O . LEU B 1 140 ? 14.93 -17.266 -17.922 1 79.38 140 LEU B O 1
ATOM 5562 N N . PRO B 1 141 ? 15.133 -16.969 -15.742 1 81.19 141 PRO B N 1
ATOM 5563 C CA . PRO B 1 141 ? 15.492 -18.375 -15.609 1 81.19 141 PRO B CA 1
ATOM 5564 C C . PRO B 1 141 ? 14.367 -19.328 -16.031 1 81.19 141 PRO B C 1
ATOM 5566 O O . PRO B 1 141 ? 14.625 -20.359 -16.656 1 81.19 141 PRO B O 1
ATOM 5569 N N . ASN B 1 142 ? 13.117 -18.953 -15.758 1 78.81 142 ASN B N 1
ATOM 5570 C CA . ASN B 1 142 ? 11.992 -19.828 -16.109 1 78.81 142 ASN B CA 1
ATOM 5571 C C . ASN B 1 142 ? 11.766 -19.875 -17.609 1 78.81 142 ASN B C 1
ATOM 5573 O O . ASN B 1 142 ? 11.383 -20.906 -18.156 1 78.81 142 ASN B O 1
ATOM 5577 N N . LEU B 1 143 ? 12.031 -18.766 -18.266 1 79.5 143 LEU B N 1
ATOM 5578 C CA . LEU B 1 143 ? 11.938 -18.734 -19.719 1 79.5 143 LEU B CA 1
ATOM 5579 C C . LEU B 1 143 ? 12.984 -19.656 -20.344 1 79.5 143 LEU B C 1
ATOM 5581 O O . LEU B 1 143 ? 12.68 -20.406 -21.266 1 79.5 143 LEU B O 1
ATOM 5585 N N . PHE B 1 144 ? 14.133 -19.625 -19.844 1 81.62 144 PHE B N 1
ATOM 5586 C CA . PHE B 1 144 ? 15.203 -20.484 -20.359 1 81.62 144 PHE B CA 1
ATOM 5587 C C . PHE B 1 144 ? 14.922 -21.953 -20.062 1 81.62 144 PHE B C 1
ATOM 5589 O O . PHE B 1 144 ? 15.18 -22.812 -20.891 1 81.62 144 PHE B O 1
ATOM 5596 N N . SER B 1 145 ? 14.422 -22.094 -18.875 1 79.5 145 SER B N 1
ATOM 5597 C CA . SER B 1 145 ? 14.07 -23.469 -18.5 1 79.5 145 SER B CA 1
ATOM 5598 C C . SER B 1 145 ? 12.977 -24.016 -19.422 1 79.5 145 SER B C 1
ATOM 5600 O O . SER B 1 145 ? 13.023 -25.172 -19.828 1 79.5 145 SER B O 1
ATOM 5602 N N . LEU B 1 146 ? 12.078 -23.188 -19.734 1 78.06 146 LEU B N 1
ATOM 5603 C CA . LEU B 1 146 ? 11 -23.594 -20.641 1 78.06 146 LEU B CA 1
ATOM 5604 C C . LEU B 1 146 ? 11.539 -23.922 -22.016 1 78.06 146 LEU B C 1
ATOM 5606 O O . LEU B 1 146 ? 11.195 -24.969 -22.594 1 78.06 146 LEU B O 1
ATOM 5610 N N . LEU B 1 147 ? 12.359 -23.078 -22.547 1 80.44 147 LEU B N 1
ATOM 5611 C CA . LEU B 1 147 ? 12.938 -23.281 -23.859 1 80.44 147 LEU B CA 1
ATOM 5612 C C . LEU B 1 147 ? 13.773 -24.562 -23.906 1 80.44 147 LEU B C 1
ATOM 5614 O O . LEU B 1 147 ? 13.727 -25.312 -24.875 1 80.44 147 LEU B O 1
ATOM 5618 N N . THR B 1 148 ? 14.484 -24.797 -22.859 1 82.12 148 THR B N 1
ATOM 5619 C CA . THR B 1 148 ? 15.32 -26 -22.781 1 82.12 148 THR B CA 1
ATOM 5620 C C . THR B 1 148 ? 14.461 -27.25 -22.703 1 82.12 148 THR B C 1
ATOM 5622 O O . THR B 1 148 ? 14.766 -28.266 -23.344 1 82.12 148 THR B O 1
ATOM 5625 N N . ARG B 1 149 ? 13.398 -27.203 -21.906 1 79.88 149 ARG B N 1
ATOM 5626 C CA . ARG B 1 149 ? 12.5 -28.344 -21.781 1 79.88 149 ARG B CA 1
ATOM 5627 C C . ARG B 1 149 ? 11.859 -28.703 -23.109 1 79.88 149 ARG B C 1
ATOM 5629 O O . ARG B 1 149 ? 11.758 -29.875 -23.484 1 79.88 149 ARG B O 1
ATOM 5636 N N . ILE B 1 150 ? 11.461 -27.656 -23.812 1 79.38 150 ILE B N 1
ATOM 5637 C CA . ILE B 1 150 ? 10.844 -27.859 -25.109 1 79.38 150 ILE B CA 1
ATOM 5638 C C . ILE B 1 150 ? 11.867 -28.438 -26.078 1 79.38 150 ILE B C 1
ATOM 5640 O O . ILE B 1 150 ? 11.578 -29.391 -26.812 1 79.38 150 ILE B O 1
ATOM 5644 N N . SER B 1 151 ? 13.055 -27.859 -26.078 1 82.75 151 SER B N 1
ATOM 5645 C CA . SER B 1 151 ? 14.109 -28.297 -26.984 1 82.75 151 SER B CA 1
ATOM 5646 C C . SER B 1 151 ? 14.523 -29.734 -26.703 1 82.75 151 SER B C 1
ATOM 5648 O O . SER B 1 151 ? 14.727 -30.531 -27.625 1 82.75 151 SER B O 1
ATOM 5650 N N . CYS B 1 152 ? 14.648 -30.047 -25.422 1 81.12 152 CYS B N 1
ATOM 5651 C CA . CYS B 1 152 ? 15.023 -31.406 -25.047 1 81.12 152 CYS B CA 1
ATOM 5652 C C . CYS B 1 152 ? 13.93 -32.375 -25.422 1 81.12 152 CYS B C 1
ATOM 5654 O O . CYS B 1 152 ? 14.211 -33.469 -25.922 1 81.12 152 CYS B O 1
ATOM 5656 N N . ALA B 1 153 ? 12.672 -32 -25.094 1 79.62 153 ALA B N 1
ATOM 5657 C CA . ALA B 1 153 ? 11.555 -32.875 -25.469 1 79.62 153 ALA B CA 1
ATOM 5658 C C . ALA B 1 153 ? 11.492 -33.094 -26.969 1 79.62 153 ALA B C 1
ATOM 5660 O O . ALA B 1 153 ? 11.281 -34.219 -27.438 1 79.62 153 ALA B O 1
ATOM 5661 N N . LEU B 1 154 ? 11.734 -32.031 -27.75 1 80.88 154 LEU B N 1
ATOM 5662 C CA . LEU B 1 154 ? 11.734 -32.094 -29.203 1 80.88 154 LEU B CA 1
ATOM 5663 C C . LEU B 1 154 ? 12.875 -32.969 -29.703 1 80.88 154 LEU B C 1
ATOM 5665 O O . LEU B 1 154 ? 12.703 -33.75 -30.656 1 80.88 154 LEU B O 1
ATOM 5669 N N . GLY B 1 155 ? 14.016 -32.812 -29.109 1 81.44 155 GLY B N 1
ATOM 5670 C CA . GLY B 1 155 ? 15.156 -33.625 -29.5 1 81.44 155 GLY B CA 1
ATOM 5671 C C . GLY B 1 155 ? 14.906 -35.125 -29.344 1 81.44 155 GLY B C 1
ATOM 5672 O O . GLY B 1 155 ? 15.203 -35.875 -30.25 1 81.44 155 GLY B O 1
ATOM 5673 N N . VAL B 1 156 ? 14.312 -35.531 -28.25 1 80.69 156 VAL B N 1
ATOM 5674 C CA . VAL B 1 156 ? 14.039 -36.938 -28 1 80.69 156 VAL B CA 1
ATOM 5675 C C . VAL B 1 156 ? 12.922 -37.406 -28.922 1 80.69 156 VAL B C 1
ATOM 5677 O O . VAL B 1 156 ? 12.969 -38.562 -29.406 1 80.69 156 VAL B O 1
ATOM 5680 N N . LEU B 1 157 ? 11.93 -36.562 -29.172 1 80.56 157 LEU B N 1
ATOM 5681 C CA . LEU B 1 157 ? 10.82 -36.969 -30.031 1 80.56 157 LEU B CA 1
ATOM 5682 C C . LEU B 1 157 ? 11.297 -37.188 -31.469 1 80.56 157 LEU B C 1
ATOM 5684 O O . LEU B 1 157 ? 10.797 -38.062 -32.156 1 80.56 157 LEU B O 1
ATOM 5688 N N . ILE B 1 158 ? 12.25 -36.406 -31.891 1 82.62 158 ILE B N 1
ATOM 5689 C CA . ILE B 1 158 ? 12.805 -36.531 -33.219 1 82.62 158 ILE B CA 1
ATOM 5690 C C . ILE B 1 158 ? 13.523 -37.875 -33.375 1 82.62 158 ILE B C 1
ATOM 5692 O O . ILE B 1 158 ? 13.477 -38.531 -34.406 1 82.62 158 ILE B O 1
ATOM 5696 N N . LEU B 1 159 ? 14.117 -38.344 -32.25 1 78.31 159 LEU B N 1
ATOM 5697 C CA . LEU B 1 159 ? 14.82 -39.625 -32.281 1 78.31 159 LEU B CA 1
ATOM 5698 C C . LEU B 1 159 ? 13.828 -40.781 -32.406 1 78.31 159 LEU B C 1
ATOM 5700 O O . LEU B 1 159 ? 14.18 -41.844 -32.906 1 78.31 159 LEU B O 1
ATOM 5704 N N . PHE B 1 160 ? 12.648 -40.531 -31.906 1 77.81 160 PHE B N 1
ATOM 5705 C CA . PHE B 1 160 ? 11.641 -41.562 -31.984 1 77.81 160 PHE B CA 1
ATOM 5706 C C . PHE B 1 160 ? 10.969 -41.562 -33.344 1 77.81 160 PHE B C 1
ATOM 5708 O O . PHE B 1 160 ? 10.93 -42.594 -34.031 1 77.81 160 PHE B O 1
ATOM 5715 N N . ASP B 1 161 ? 10.297 -40.375 -33.656 1 78.94 161 ASP B N 1
ATOM 5716 C CA . ASP B 1 161 ? 9.633 -40.219 -34.969 1 78.94 161 ASP B CA 1
ATOM 5717 C C . ASP B 1 161 ? 9.648 -38.781 -35.438 1 78.94 161 ASP B C 1
ATOM 5719 O O . ASP B 1 161 ? 9.164 -37.875 -34.719 1 78.94 161 ASP B O 1
ATOM 5723 N N . ARG B 1 162 ? 10.18 -38.562 -36.562 1 80.38 162 ARG B N 1
ATOM 5724 C CA . ARG B 1 162 ? 10.336 -37.219 -37.125 1 80.38 162 ARG B CA 1
ATOM 5725 C C . ARG B 1 162 ? 8.977 -36.594 -37.406 1 80.38 162 ARG B C 1
ATOM 5727 O O . ARG B 1 162 ? 8.797 -35.375 -37.25 1 80.38 162 ARG B O 1
ATOM 5734 N N . MET B 1 163 ? 8.023 -37.438 -37.844 1 75.5 163 MET B N 1
ATOM 5735 C CA . MET B 1 163 ? 6.707 -36.938 -38.188 1 75.5 163 MET B CA 1
ATOM 5736 C C . MET B 1 163 ? 5.969 -36.438 -36.969 1 75.5 163 MET B C 1
ATOM 5738 O O . MET B 1 163 ? 5.289 -35.406 -37 1 75.5 163 MET B O 1
ATOM 5742 N N . PHE B 1 164 ? 6.148 -37.156 -35.875 1 77.06 164 PHE B N 1
ATOM 5743 C CA . PHE B 1 164 ? 5.523 -36.75 -34.625 1 77.06 164 PHE B CA 1
ATOM 5744 C C . PHE B 1 164 ? 6.133 -35.469 -34.094 1 77.06 164 PHE B C 1
ATOM 5746 O O . PHE B 1 164 ? 5.422 -34.594 -33.594 1 77.06 164 PHE B O 1
ATOM 5753 N N . ALA B 1 165 ? 7.363 -35.344 -34.25 1 80.69 165 ALA B N 1
ATOM 5754 C CA . ALA B 1 165 ? 8.055 -34.125 -33.844 1 80.69 165 ALA B CA 1
ATOM 5755 C C . ALA B 1 165 ? 7.527 -32.938 -34.594 1 80.69 165 ALA B C 1
ATOM 5757 O O . ALA B 1 165 ? 7.383 -31.844 -34.031 1 80.69 165 ALA B O 1
ATOM 5758 N N . LEU B 1 166 ? 7.18 -33.125 -35.812 1 79.12 166 LEU B N 1
ATOM 5759 C CA . LEU B 1 166 ? 6.672 -32.031 -36.625 1 79.12 166 LEU B CA 1
ATOM 5760 C C . LEU B 1 166 ? 5.301 -31.578 -36.156 1 79.12 166 LEU B C 1
ATOM 5762 O O . LEU B 1 166 ? 5.012 -30.375 -36.125 1 79.12 166 LEU B O 1
ATOM 5766 N N . VAL B 1 167 ? 4.496 -32.469 -35.719 1 76.38 167 VAL B N 1
ATOM 5767 C CA . VAL B 1 167 ? 3.162 -32.156 -35.219 1 76.38 167 VAL B CA 1
ATOM 5768 C C . VAL B 1 167 ? 3.277 -31.375 -33.906 1 76.38 167 VAL B C 1
ATOM 5770 O O . VAL B 1 167 ? 2.51 -30.438 -33.688 1 76.38 167 VAL B O 1
ATOM 5773 N N . PHE B 1 168 ? 4.254 -31.797 -33.188 1 76.69 168 PHE B N 1
ATOM 5774 C CA . PHE B 1 168 ? 4.492 -31.109 -31.922 1 76.69 168 PHE B CA 1
ATOM 5775 C C . PHE B 1 168 ? 4.949 -29.672 -32.156 1 76.69 168 PHE B C 1
ATOM 5777 O O . PHE B 1 168 ? 4.543 -28.75 -31.453 1 76.69 168 PHE B O 1
ATOM 5784 N N . VAL B 1 169 ? 5.73 -29.469 -33.156 1 76.88 169 VAL B N 1
ATOM 5785 C CA . VAL B 1 169 ? 6.234 -28.141 -33.5 1 76.88 169 VAL B CA 1
ATOM 5786 C C . VAL B 1 169 ? 5.09 -27.266 -34.031 1 76.88 169 VAL B C 1
ATOM 5788 O O . VAL B 1 169 ? 5 -26.078 -33.688 1 76.88 169 VAL B O 1
ATOM 5791 N N . ILE B 1 170 ? 4.223 -27.844 -34.75 1 78.25 170 ILE B N 1
ATOM 5792 C CA . ILE B 1 170 ? 3.076 -27.125 -35.281 1 78.25 170 ILE B CA 1
ATOM 5793 C C . ILE B 1 170 ? 2.139 -26.719 -34.156 1 78.25 170 ILE B C 1
ATOM 5795 O O . ILE B 1 170 ? 1.616 -25.594 -34.156 1 78.25 170 ILE B O 1
ATOM 5799 N N . GLY B 1 171 ? 1.94 -27.641 -33.188 1 75.69 171 GLY B N 1
ATOM 5800 C CA . GLY B 1 171 ? 1.149 -27.297 -32.031 1 75.69 171 GLY B CA 1
ATOM 5801 C C . GLY B 1 171 ? 1.727 -26.141 -31.234 1 75.69 171 GLY B C 1
ATOM 5802 O O . GLY B 1 171 ? 0.993 -25.25 -30.797 1 75.69 171 GLY B O 1
ATOM 5803 N N . GLY B 1 172 ? 2.994 -26.156 -31.109 1 74.88 172 GLY B N 1
ATOM 5804 C CA . GLY B 1 172 ? 3.668 -25.062 -30.438 1 74.88 172 GLY B CA 1
ATOM 5805 C C . GLY B 1 172 ? 3.539 -23.734 -31.156 1 74.88 172 GLY B C 1
ATOM 5806 O O . GLY B 1 172 ? 3.307 -22.703 -30.531 1 74.88 172 GLY B O 1
ATOM 5807 N N . ALA B 1 173 ? 3.705 -23.797 -32.469 1 76.19 173 ALA B N 1
ATOM 5808 C CA . ALA B 1 173 ? 3.559 -22.594 -33.281 1 76.19 173 ALA B CA 1
ATOM 5809 C C . ALA B 1 173 ? 2.145 -22.031 -33.188 1 76.19 173 ALA B C 1
ATOM 5811 O O . ALA B 1 173 ? 1.959 -20.812 -33.125 1 76.19 173 ALA B O 1
ATOM 5812 N N . LEU B 1 174 ? 1.212 -22.938 -33.125 1 76.94 174 LEU B N 1
ATOM 5813 C CA . LEU B 1 174 ? -0.178 -22.516 -32.969 1 76.94 174 LEU B CA 1
ATOM 5814 C C . LEU B 1 174 ? -0.407 -21.844 -31.641 1 76.94 174 LEU B C 1
ATOM 5816 O O . LEU B 1 174 ? -1.12 -20.844 -31.547 1 76.94 174 LEU B O 1
ATOM 5820 N N . LEU B 1 175 ? 0.227 -22.422 -30.672 1 76.94 175 LEU B N 1
ATOM 5821 C CA . LEU B 1 175 ? 0.142 -21.828 -29.344 1 76.94 175 LEU B CA 1
ATOM 5822 C C . LEU B 1 175 ? 0.74 -20.422 -29.328 1 76.94 175 LEU B C 1
ATOM 5824 O O . LEU B 1 175 ? 0.184 -19.516 -28.703 1 76.94 175 LEU B O 1
ATOM 5828 N N . PHE B 1 176 ? 1.771 -20.312 -29.969 1 73.56 176 PHE B N 1
ATOM 5829 C CA . PHE B 1 176 ? 2.449 -19.031 -30.047 1 73.56 176 PHE B CA 1
ATOM 5830 C C . PHE B 1 176 ? 1.592 -18 -30.781 1 73.56 176 PHE B C 1
ATOM 5832 O O . PHE B 1 176 ? 1.539 -16.844 -30.406 1 73.56 176 PHE B O 1
ATOM 5839 N N . ALA B 1 177 ? 0.975 -18.422 -31.797 1 74.94 177 ALA B N 1
ATOM 5840 C CA . ALA B 1 177 ? 0.114 -17.531 -32.594 1 74.94 177 ALA B CA 1
ATOM 5841 C C . ALA B 1 177 ? -1.087 -17.062 -31.781 1 74.94 177 ALA B C 1
ATOM 5843 O O . ALA B 1 177 ? -1.43 -15.883 -31.781 1 74.94 177 ALA B O 1
ATOM 5844 N N . VAL B 1 178 ? -1.645 -17.906 -31.016 1 74.19 178 VAL B N 1
ATOM 5845 C CA . VAL B 1 178 ? -2.781 -17.578 -30.156 1 74.19 178 VAL B CA 1
ATOM 5846 C C . VAL B 1 178 ? -2.34 -16.594 -29.078 1 74.19 178 VAL B C 1
ATOM 5848 O O . VAL B 1 178 ? -3.049 -15.625 -28.781 1 74.19 178 VAL B O 1
ATOM 5851 N N . SER B 1 179 ? -1.203 -16.812 -28.578 1 74.44 179 SER B N 1
ATOM 5852 C CA . SER B 1 179 ? -0.669 -15.938 -27.547 1 74.44 179 SER B CA 1
ATOM 5853 C C . SER B 1 179 ? -0.447 -14.523 -28.062 1 74.44 179 SER B C 1
ATOM 5855 O O . SER B 1 179 ? -0.709 -13.539 -27.359 1 74.44 179 SER B O 1
ATOM 5857 N N . ARG B 1 180 ? -0.052 -14.414 -29.25 1 72.81 180 ARG B N 1
ATOM 5858 C CA . ARG B 1 180 ? 0.254 -13.117 -29.844 1 72.81 180 ARG B CA 1
ATOM 5859 C C . ARG B 1 180 ? -1.02 -12.32 -30.109 1 72.81 180 ARG B C 1
ATOM 5861 O O . ARG B 1 180 ? -1.042 -11.102 -29.922 1 72.81 180 ARG B O 1
ATOM 5868 N N . VAL B 1 181 ? -1.96 -12.93 -30.5 1 75.5 181 VAL B N 1
ATOM 5869 C CA . VAL B 1 181 ? -3.221 -12.273 -30.812 1 75.5 181 VAL B CA 1
ATOM 5870 C C . VAL B 1 181 ? -3.854 -11.734 -29.531 1 75.5 181 VAL B C 1
ATOM 5872 O O . VAL B 1 181 ? -4.395 -10.625 -29.516 1 75.5 181 VAL B O 1
ATOM 5875 N N . PHE B 1 182 ? -3.691 -12.453 -28.453 1 78.25 182 PHE B N 1
ATOM 5876 C CA . PHE B 1 182 ? -4.344 -12.07 -27.203 1 78.25 182 PHE B CA 1
ATOM 5877 C C . PHE B 1 182 ? -3.508 -11.047 -26.438 1 78.25 182 PHE B C 1
ATOM 5879 O O . PHE B 1 182 ? -4.027 -10.32 -25.594 1 78.25 182 PHE B O 1
ATOM 5886 N N . ARG B 1 183 ? -2.352 -10.969 -26.875 1 73.94 183 ARG B N 1
ATOM 5887 C CA . ARG B 1 183 ? -1.438 -10.086 -26.156 1 73.94 183 ARG B CA 1
ATOM 5888 C C . ARG B 1 183 ? -1.881 -8.633 -26.25 1 73.94 183 ARG B C 1
ATOM 5890 O O . ARG B 1 183 ? -1.954 -7.93 -25.25 1 73.94 183 ARG B O 1
ATOM 5897 N N . GLY B 1 184 ? -2.156 -8.062 -27.438 1 72.31 184 GLY B N 1
ATOM 5898 C CA . GLY B 1 184 ? -2.553 -6.672 -27.641 1 72.31 184 GLY B CA 1
ATOM 5899 C C . GLY B 1 184 ? -3.879 -6.336 -26.984 1 72.31 184 GLY B C 1
ATOM 5900 O O . GLY B 1 184 ? -4.004 -5.305 -26.312 1 72.31 184 GLY B O 1
ATOM 5901 N N . ARG B 1 185 ? -4.766 -7.188 -27.031 1 79.12 185 ARG B N 1
ATOM 5902 C CA . ARG B 1 185 ? -6.078 -6.984 -26.422 1 79.12 185 ARG B CA 1
ATOM 5903 C C . ARG B 1 185 ? -5.988 -6.996 -24.906 1 79.12 185 ARG B C 1
ATOM 5905 O O . ARG B 1 185 ? -6.586 -6.152 -24.234 1 79.12 185 ARG B O 1
ATOM 5912 N N . MET B 1 186 ? -5.172 -7.848 -24.469 1 79 186 MET B N 1
ATOM 5913 C CA . MET B 1 186 ? -5.004 -7.992 -23.031 1 79 186 MET B CA 1
ATOM 5914 C C . MET B 1 186 ? -4.332 -6.758 -22.422 1 79 186 MET B C 1
ATOM 5916 O O . MET B 1 186 ? -4.711 -6.305 -21.344 1 79 186 MET B O 1
ATOM 5920 N N . LYS B 1 187 ? -3.465 -6.23 -23.219 1 76.94 187 LYS B N 1
ATOM 5921 C CA . LYS B 1 187 ? -2.768 -5.035 -22.75 1 76.94 187 LYS B CA 1
ATOM 5922 C C . LYS B 1 187 ? -3.73 -3.861 -22.578 1 76.94 187 LYS B C 1
ATOM 5924 O O . LYS B 1 187 ? -3.725 -3.184 -21.562 1 76.94 187 LYS B O 1
ATOM 5929 N N . ARG B 1 188 ? -4.504 -3.672 -23.547 1 81.31 188 ARG B N 1
ATOM 5930 C CA . ARG B 1 188 ? -5.473 -2.58 -23.531 1 81.31 188 ARG B CA 1
ATOM 5931 C C . ARG B 1 188 ? -6.5 -2.777 -22.422 1 81.31 188 ARG B C 1
ATOM 5933 O O . ARG B 1 188 ? -6.828 -1.836 -21.688 1 81.31 188 ARG B O 1
ATOM 5940 N N . MET B 1 189 ? -6.961 -3.979 -22.297 1 85.38 189 MET B N 1
ATOM 5941 C CA . MET B 1 189 ? -7.98 -4.27 -21.297 1 85.38 189 MET B CA 1
ATOM 5942 C C . MET B 1 189 ? -7.41 -4.148 -19.875 1 85.38 189 MET B C 1
ATOM 5944 O O . MET B 1 189 ? -8.102 -3.691 -18.969 1 85.38 189 MET B O 1
ATOM 5948 N N . HIS B 1 190 ? -6.207 -4.492 -19.75 1 81 190 HIS B N 1
ATOM 5949 C CA . HIS B 1 190 ? -5.555 -4.367 -18.453 1 81 190 HIS B CA 1
ATOM 5950 C C . HIS B 1 190 ? -5.43 -2.906 -18.031 1 81 190 HIS B C 1
ATOM 5952 O O . HIS B 1 190 ? -5.715 -2.561 -16.891 1 81 190 HIS B O 1
ATOM 5958 N N . LYS B 1 191 ? -5.047 -2.117 -18.938 1 81.25 191 LYS B N 1
ATOM 5959 C CA . LYS B 1 191 ? -4.93 -0.687 -18.672 1 81.25 191 LYS B CA 1
ATOM 5960 C C . LYS B 1 191 ? -6.277 -0.094 -18.266 1 81.25 191 LYS B C 1
ATOM 5962 O O . LYS B 1 191 ? -6.355 0.718 -17.344 1 81.25 191 LYS B O 1
ATOM 5967 N N . GLN B 1 192 ? -7.258 -0.543 -18.922 1 87.88 192 GLN B N 1
ATOM 5968 C CA . GLN B 1 192 ? -8.602 -0.058 -18.625 1 87.88 192 GLN B CA 1
ATOM 5969 C C . GLN B 1 192 ? -9.039 -0.475 -17.219 1 87.88 192 GLN B C 1
ATOM 5971 O O . GLN B 1 192 ? -9.617 0.325 -16.484 1 87.88 192 GLN B O 1
ATOM 5976 N N . VAL B 1 193 ? -8.812 -1.675 -16.859 1 86.56 193 VAL B N 1
ATOM 5977 C CA . VAL B 1 193 ? -9.188 -2.184 -15.547 1 86.56 193 VAL B CA 1
ATOM 5978 C C . VAL B 1 193 ? -8.406 -1.434 -14.469 1 86.56 193 VAL B C 1
ATOM 5980 O O . VAL B 1 193 ? -8.969 -1.079 -13.43 1 86.56 193 VAL B O 1
ATOM 5983 N N . GLN B 1 194 ? -7.207 -1.149 -14.727 1 81.69 194 GLN B N 1
ATOM 5984 C CA . GLN B 1 194 ? -6.379 -0.417 -13.773 1 81.69 194 GLN B CA 1
ATOM 5985 C C . GLN B 1 194 ? -6.895 1.007 -13.578 1 81.69 194 GLN B C 1
ATOM 5987 O O . GLN B 1 194 ? -6.906 1.52 -12.453 1 81.69 194 GLN B O 1
ATOM 5992 N N . GLN B 1 195 ? -7.25 1.611 -14.633 1 84.69 195 GLN B N 1
ATOM 5993 C CA . GLN B 1 195 ? -7.805 2.959 -14.562 1 84.69 195 GLN B CA 1
ATOM 5994 C C . GLN B 1 195 ? -9.086 2.982 -13.734 1 84.69 195 GLN B C 1
ATOM 5996 O O . GLN B 1 195 ? -9.266 3.857 -12.883 1 84.69 195 GLN B O 1
ATOM 6001 N N . LYS B 1 196 ? -9.938 2.053 -13.984 1 89.25 196 LYS B N 1
ATOM 6002 C CA . LYS B 1 196 ? -11.188 1.988 -13.242 1 89.25 196 LYS B CA 1
ATOM 6003 C C . LYS B 1 196 ? -10.945 1.667 -11.766 1 89.25 196 LYS B C 1
ATOM 6005 O O . LYS B 1 196 ? -11.648 2.17 -10.891 1 89.25 196 LYS B O 1
ATOM 6010 N N . ASP B 1 197 ? -10 0.879 -11.508 1 87.75 197 ASP B N 1
ATOM 6011 C CA . ASP B 1 197 ? -9.602 0.587 -10.133 1 87.75 197 ASP B CA 1
ATOM 6012 C C . ASP B 1 197 ? -9.109 1.848 -9.422 1 87.75 197 ASP B C 1
ATOM 6014 O O . ASP B 1 197 ? -9.422 2.064 -8.25 1 87.75 197 ASP B O 1
ATOM 6018 N N . GLY B 1 198 ? -8.398 2.613 -10.141 1 83.81 198 GLY B N 1
ATOM 6019 C CA . GLY B 1 198 ? -7.957 3.898 -9.625 1 83.81 198 GLY B CA 1
ATOM 6020 C C . GLY B 1 198 ? -9.102 4.824 -9.266 1 83.81 198 GLY B C 1
ATOM 6021 O O . GLY B 1 198 ? -9.078 5.488 -8.227 1 83.81 198 GLY B O 1
ATOM 6022 N N . GLU B 1 199 ? -10.062 4.809 -10.078 1 88.38 199 GLU B N 1
ATOM 6023 C CA . GLU B 1 199 ? -11.242 5.637 -9.852 1 88.38 199 GLU B CA 1
ATOM 6024 C C . GLU B 1 199 ? -11.977 5.203 -8.586 1 88.38 199 GLU B C 1
ATOM 6026 O O . GLU B 1 199 ? -12.422 6.043 -7.797 1 88.38 199 GLU B O 1
ATOM 6031 N N . VAL B 1 200 ? -12.125 3.941 -8.453 1 91 200 VAL B N 1
ATOM 6032 C CA . VAL B 1 200 ? -12.797 3.418 -7.27 1 91 200 VAL B CA 1
ATOM 6033 C C . VAL B 1 200 ? -12.023 3.828 -6.016 1 91 200 VAL B C 1
ATOM 6035 O O . VAL B 1 200 ? -12.617 4.336 -5.059 1 91 200 VAL B O 1
ATOM 6038 N N . ARG B 1 201 ? -10.82 3.703 -6.031 1 86 201 ARG B N 1
ATOM 6039 C CA . ARG B 1 201 ? -9.977 4.02 -4.883 1 86 201 ARG B CA 1
ATOM 6040 C C . ARG B 1 201 ? -10.039 5.508 -4.555 1 86 201 ARG B C 1
ATOM 6042 O O . ARG B 1 201 ? -10.156 5.883 -3.387 1 86 201 ARG B O 1
ATOM 6049 N N . SER B 1 202 ? -9.891 6.285 -5.559 1 85.62 202 SER B N 1
ATOM 6050 C CA . SER B 1 202 ? -9.93 7.73 -5.375 1 85.62 202 SER B CA 1
ATOM 6051 C C . SER B 1 202 ? -11.258 8.18 -4.773 1 85.62 202 SER B C 1
ATOM 6053 O O . SER B 1 202 ? -11.289 9.023 -3.877 1 85.62 202 SER B O 1
ATOM 6055 N N . PHE B 1 203 ? -12.273 7.613 -5.246 1 90.56 203 PHE B N 1
ATOM 6056 C CA . PHE B 1 203 ? -13.602 7.973 -4.758 1 90.56 203 PHE B CA 1
ATOM 6057 C C . PHE B 1 203 ? -13.758 7.594 -3.291 1 90.56 203 PHE B C 1
ATOM 6059 O O . PHE B 1 203 ? -14.227 8.398 -2.482 1 90.56 203 PHE B O 1
ATOM 6066 N N . LEU B 1 204 ? -13.422 6.41 -2.996 1 91.19 204 LEU B N 1
ATOM 6067 C CA . LEU B 1 204 ? -13.531 5.945 -1.617 1 91.19 204 LEU B CA 1
ATOM 6068 C C . LEU B 1 204 ? -12.68 6.801 -0.686 1 91.19 204 LEU B C 1
ATOM 6070 O O . LEU B 1 204 ? -13.117 7.152 0.413 1 91.19 204 LEU B O 1
ATOM 6074 N N . GLN B 1 205 ? -11.555 7.117 -1.104 1 87 205 GLN B N 1
ATOM 6075 C CA . GLN B 1 205 ? -10.648 7.941 -0.315 1 87 205 GLN B CA 1
ATOM 6076 C C . GLN B 1 205 ? -11.227 9.336 -0.091 1 87 205 GLN B C 1
ATOM 6078 O O . GLN B 1 205 ? -11.117 9.891 1.005 1 87 205 GLN B O 1
ATOM 6083 N N . GLU B 1 206 ? -11.797 9.891 -1.089 1 87.56 206 GLU B N 1
ATOM 6084 C CA . GLU B 1 206 ? -12.406 11.211 -1.008 1 87.56 206 GLU B CA 1
ATOM 6085 C C . GLU B 1 206 ? -13.57 11.227 -0.02 1 87.56 206 GLU B C 1
ATOM 6087 O O . GLU B 1 206 ? -13.695 12.164 0.778 1 87.56 206 GLU B O 1
ATOM 6092 N N . VAL B 1 207 ? -14.383 10.234 -0.112 1 91.62 207 VAL B N 1
ATOM 6093 C CA . VAL B 1 207 ? -15.555 10.18 0.755 1 91.62 207 VAL B CA 1
ATOM 6094 C C . VAL B 1 207 ? -15.109 9.992 2.207 1 91.62 207 VAL B C 1
ATOM 6096 O O . VAL B 1 207 ? -15.625 10.664 3.107 1 91.62 207 VAL B O 1
ATOM 6099 N N . LEU B 1 208 ? -14.148 9.195 2.385 1 89.12 208 LEU B N 1
ATOM 6100 C CA . LEU B 1 208 ? -13.664 8.953 3.74 1 89.12 208 LEU B CA 1
ATOM 6101 C C . LEU B 1 208 ? -12.969 10.195 4.297 1 89.12 208 LEU B C 1
ATOM 6103 O O 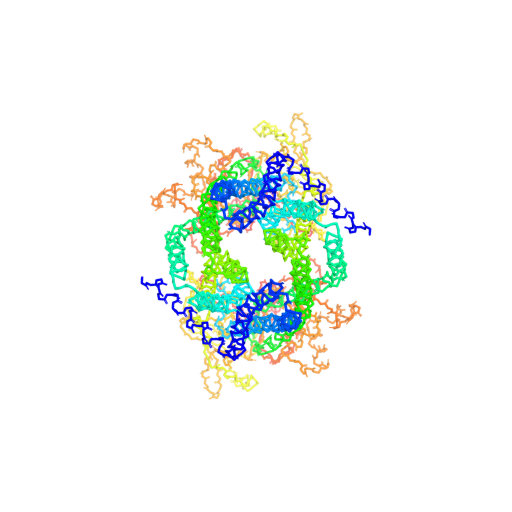. LEU B 1 208 ? -13.047 10.469 5.5 1 89.12 208 LEU B O 1
ATOM 6107 N N . GLY B 1 209 ? -12.367 10.883 3.439 1 85.5 209 GLY B N 1
ATOM 6108 C CA . GLY B 1 209 ? -11.719 12.117 3.848 1 85.5 209 GLY B CA 1
ATOM 6109 C C . GLY B 1 209 ? -12.695 13.234 4.152 1 85.5 209 GLY B C 1
ATOM 6110 O O . GLY B 1 209 ? -12.367 14.18 4.871 1 85.5 209 GLY B O 1
ATOM 6111 N N . SER B 1 210 ? -13.875 13.102 3.566 1 89.56 210 SER B N 1
ATOM 6112 C CA . SER B 1 210 ? -14.914 14.117 3.742 1 89.56 210 SER B CA 1
ATOM 6113 C C . SER B 1 210 ? -16.094 13.562 4.523 1 89.56 210 SER B C 1
ATOM 6115 O O . SER B 1 210 ? -17.25 13.875 4.219 1 89.56 210 SER B O 1
ATOM 6117 N N . LEU B 1 211 ? -15.828 12.75 5.453 1 90.44 211 LEU B N 1
ATOM 6118 C CA . LEU B 1 211 ? -16.875 12.031 6.168 1 90.44 211 LEU B CA 1
ATOM 6119 C C . LEU B 1 211 ? -17.781 13.008 6.918 1 90.44 211 LEU B C 1
ATOM 6121 O O . LEU B 1 211 ? -18.984 12.766 7.047 1 90.44 211 LEU B O 1
ATOM 6125 N N . ALA B 1 212 ? -17.188 14.102 7.441 1 90 212 ALA B N 1
ATOM 6126 C CA . ALA B 1 212 ? -17.969 15.094 8.172 1 90 212 ALA B CA 1
ATOM 6127 C C . ALA B 1 212 ? -19.078 15.672 7.289 1 90 212 ALA B C 1
ATOM 6129 O O . ALA B 1 212 ? -20.219 15.805 7.719 1 90 212 ALA B O 1
ATOM 6130 N N . ILE B 1 213 ? -18.719 15.969 6.066 1 91.19 213 ILE B N 1
ATOM 6131 C CA . ILE B 1 213 ? -19.672 16.547 5.117 1 91.19 213 ILE B CA 1
ATOM 6132 C C . ILE B 1 213 ? -20.75 15.516 4.785 1 91.19 213 ILE B C 1
ATOM 6134 O O . ILE B 1 213 ? -21.938 15.859 4.727 1 91.19 213 ILE B O 1
ATOM 6138 N N . VAL B 1 214 ? -20.375 14.336 4.633 1 92.38 214 VAL B N 1
ATOM 6139 C CA . VAL B 1 214 ? -21.297 13.273 4.262 1 92.38 214 VAL B CA 1
ATOM 6140 C C . VAL B 1 214 ? -22.328 13.055 5.379 1 92.38 214 VAL B C 1
ATOM 6142 O O . VAL B 1 214 ? -23.516 12.852 5.117 1 92.38 214 VAL B O 1
ATOM 6145 N N . LYS B 1 215 ? -21.891 13.188 6.559 1 90.44 215 LYS B N 1
ATOM 6146 C CA . LYS B 1 215 ? -22.766 12.938 7.699 1 90.44 215 LYS B CA 1
ATOM 6147 C C . LYS B 1 215 ? -23.656 14.148 7.996 1 90.44 215 LYS B C 1
ATOM 6149 O O . LYS B 1 215 ? -24.844 14 8.273 1 90.44 215 LYS B O 1
ATOM 6154 N N . VAL B 1 216 ? -23.062 15.281 7.965 1 91.12 216 VAL B N 1
ATOM 6155 C CA . VAL B 1 216 ? -23.797 16.5 8.32 1 91.12 216 VAL B CA 1
ATOM 6156 C C . VAL B 1 216 ? -24.922 16.734 7.332 1 91.12 216 VAL B C 1
ATOM 6158 O O . VAL B 1 216 ? -26.047 17.078 7.727 1 91.12 216 VAL B O 1
ATOM 6161 N N . PHE B 1 217 ? -24.641 16.469 6.086 1 91.38 217 PHE B N 1
ATOM 6162 C CA . PHE B 1 217 ? -25.641 16.75 5.062 1 91.38 217 PHE B CA 1
ATOM 6163 C C . PHE B 1 217 ? -26.453 15.508 4.73 1 91.38 217 PHE B C 1
ATOM 6165 O O . PHE B 1 217 ? -27.312 15.531 3.842 1 91.38 217 PHE B O 1
ATOM 6172 N N . ASP B 1 218 ? -26.203 14.406 5.348 1 88.94 218 ASP B N 1
ATOM 6173 C CA . ASP B 1 218 ? -26.969 13.172 5.227 1 88.94 218 ASP B CA 1
ATOM 6174 C C . ASP B 1 218 ? -27.031 12.703 3.775 1 88.94 218 ASP B C 1
ATOM 6176 O O . ASP B 1 218 ? -28.109 12.477 3.238 1 88.94 218 ASP B O 1
ATOM 6180 N N . ILE B 1 219 ? -25.859 12.68 3.176 1 90.94 219 ILE B N 1
ATOM 6181 C CA . ILE B 1 219 ? -25.828 12.258 1.78 1 90.94 219 ILE B CA 1
ATOM 6182 C C . ILE B 1 219 ? -25.172 10.875 1.677 1 90.94 219 ILE B C 1
ATOM 6184 O O . ILE B 1 219 ? -24.547 10.555 0.662 1 90.94 219 ILE B O 1
ATOM 6188 N N . GLN B 1 220 ? -25.25 10.094 2.668 1 91.5 220 GLN B N 1
ATOM 6189 C CA . GLN B 1 220 ? -24.641 8.766 2.703 1 91.5 220 GLN B CA 1
ATOM 6190 C C . GLN B 1 220 ? -25.203 7.879 1.588 1 91.5 220 GLN B C 1
ATOM 6192 O O . GLN B 1 220 ? -24.438 7.207 0.888 1 91.5 220 GLN B O 1
ATOM 6197 N N . ASN B 1 221 ? -26.484 7.914 1.368 1 91.19 221 ASN B N 1
ATOM 6198 C CA . ASN B 1 221 ? -27.109 7.059 0.361 1 91.19 221 ASN B CA 1
ATOM 6199 C C . ASN B 1 221 ? -26.688 7.453 -1.05 1 91.19 221 ASN B C 1
ATOM 6201 O O . ASN B 1 221 ? -26.531 6.59 -1.917 1 91.19 221 ASN B O 1
ATOM 6205 N N . ARG B 1 222 ? -26.469 8.688 -1.216 1 91.31 222 ARG B N 1
ATOM 6206 C CA . ARG B 1 222 ? -26.016 9.156 -2.523 1 91.31 222 ARG B CA 1
ATOM 6207 C C . ARG B 1 222 ? -24.594 8.695 -2.801 1 91.31 222 ARG B C 1
ATOM 6209 O O . ARG B 1 222 ? -24.266 8.305 -3.924 1 91.31 222 ARG B O 1
ATOM 6216 N N . MET B 1 223 ? -23.781 8.836 -1.779 1 93.31 223 MET B N 1
ATOM 6217 C CA . MET B 1 223 ? -22.406 8.391 -1.929 1 93.31 223 MET B CA 1
ATOM 6218 C C . MET B 1 223 ? -22.328 6.887 -2.158 1 93.31 223 MET B C 1
ATOM 6220 O O . MET B 1 223 ? -21.5 6.41 -2.932 1 93.31 223 MET B O 1
ATOM 6224 N N . LEU B 1 224 ? -23.25 6.188 -1.508 1 93.94 224 LEU B N 1
ATOM 6225 C CA . LEU B 1 224 ? -23.297 4.742 -1.682 1 93.94 224 LEU B CA 1
ATOM 6226 C C . LEU B 1 224 ? -23.734 4.383 -3.1 1 93.94 224 LEU B C 1
ATOM 6228 O O . LEU B 1 224 ? -23.172 3.465 -3.709 1 93.94 224 LEU B O 1
ATOM 6232 N N . ALA B 1 225 ? -24.703 5.098 -3.588 1 93.56 225 ALA B N 1
ATOM 6233 C CA . ALA B 1 225 ? -25.188 4.836 -4.938 1 93.56 225 ALA B CA 1
ATOM 6234 C C . ALA B 1 225 ? -24.109 5.117 -5.977 1 93.56 225 ALA B C 1
ATOM 6236 O O . ALA B 1 225 ? -23.938 4.348 -6.926 1 93.56 225 ALA B O 1
ATOM 6237 N N . LYS B 1 226 ? -23.438 6.172 -5.789 1 93 226 LYS B N 1
ATOM 6238 C CA . LYS B 1 226 ? -22.359 6.512 -6.707 1 93 226 LYS B CA 1
ATOM 6239 C C . LYS B 1 226 ? -21.234 5.484 -6.633 1 93 226 LYS B C 1
ATOM 6241 O O . LYS B 1 226 ? -20.656 5.117 -7.656 1 93 226 LYS B O 1
ATOM 6246 N N . SER B 1 227 ? -20.906 5.074 -5.422 1 93.62 227 SER B N 1
ATOM 6247 C CA . SER B 1 227 ? -19.891 4.039 -5.238 1 93.62 227 SER B CA 1
ATOM 6248 C C . SER B 1 227 ? -20.281 2.752 -5.953 1 93.62 227 SER B C 1
ATOM 6250 O O . SER B 1 227 ? -19.453 2.111 -6.594 1 93.62 227 SER B O 1
ATOM 6252 N N . GLU B 1 228 ? -21.531 2.365 -5.863 1 93.38 228 GLU B N 1
ATOM 6253 C CA . GLU B 1 228 ? -22.016 1.155 -6.52 1 93.38 228 GLU B CA 1
ATOM 6254 C C . GLU B 1 228 ? -21.906 1.27 -8.039 1 93.38 228 GLU B C 1
ATOM 6256 O O . GLU B 1 228 ? -21.562 0.298 -8.719 1 93.38 228 GLU B O 1
ATOM 6261 N N . GLN B 1 229 ? -22.188 2.447 -8.492 1 93.44 229 GLN B N 1
ATOM 6262 C CA . GLN B 1 229 ? -22.094 2.67 -9.93 1 93.44 229 GLN B CA 1
ATOM 6263 C C . GLN B 1 229 ? -20.656 2.525 -10.422 1 93.44 229 GLN B C 1
ATOM 6265 O O . GLN B 1 229 ? -20.406 1.84 -11.422 1 93.44 229 GLN B O 1
ATOM 6270 N N . ILE B 1 230 ? -19.734 3.113 -9.758 1 92.69 230 ILE B N 1
ATOM 6271 C CA . ILE B 1 230 ? -18.328 3.07 -10.148 1 92.69 230 ILE B CA 1
ATOM 6272 C C . ILE B 1 230 ? -17.797 1.643 -10.023 1 92.69 230 ILE B C 1
ATOM 6274 O O . ILE B 1 230 ? -17.031 1.186 -10.859 1 92.69 230 ILE B O 1
ATOM 6278 N N . GLN B 1 231 ? -18.266 0.979 -9.031 1 92.19 231 GLN B N 1
ATOM 6279 C CA . GLN B 1 231 ? -17.844 -0.403 -8.82 1 92.19 231 GLN B CA 1
ATOM 6280 C C . GLN B 1 231 ? -18.406 -1.316 -9.906 1 92.19 231 GLN B C 1
ATOM 6282 O O . GLN B 1 231 ? -17.75 -2.27 -10.328 1 92.19 231 GLN B O 1
ATOM 6287 N N . GLN B 1 232 ? -19.641 -1.059 -10.336 1 93 232 GLN B N 1
ATOM 6288 C CA . GLN B 1 232 ? -20.234 -1.851 -11.406 1 93 232 GLN B CA 1
ATOM 6289 C C . GLN B 1 232 ? -19.484 -1.666 -12.719 1 93 232 GLN B C 1
ATOM 6291 O O . GLN B 1 232 ? -19.328 -2.617 -13.484 1 93 232 GLN B O 1
ATOM 6296 N N . GLU B 1 233 ? -19.078 -0.51 -12.961 1 93.25 233 GLU B N 1
ATOM 6297 C CA . GLU B 1 233 ? -18.281 -0.258 -14.156 1 93.25 233 GLU B CA 1
ATOM 6298 C C . GLU B 1 233 ? -16.938 -0.982 -14.086 1 93.25 233 GLU B C 1
ATOM 6300 O O . GLU B 1 233 ? -16.469 -1.536 -15.086 1 93.25 233 GLU B O 1
ATOM 6305 N N . HIS B 1 234 ? -16.328 -0.957 -12.922 1 91.5 234 HIS B N 1
ATOM 6306 C CA . HIS B 1 234 ? -15.086 -1.688 -12.703 1 91.5 234 HIS B CA 1
ATOM 6307 C C . HIS B 1 234 ? -15.289 -3.189 -12.891 1 91.5 234 HIS B C 1
ATOM 6309 O O . HIS B 1 234 ? -14.453 -3.859 -13.508 1 91.5 234 HIS B O 1
ATOM 6315 N N . TYR B 1 235 ? -16.453 -3.637 -12.438 1 90.44 235 TYR B N 1
ATOM 6316 C CA . TYR B 1 235 ? -16.797 -5.047 -12.555 1 90.44 235 TYR B CA 1
ATOM 6317 C C . TYR B 1 235 ? -16.922 -5.453 -14.023 1 90.44 235 TYR B C 1
ATOM 6319 O O . TYR B 1 235 ? -16.391 -6.48 -14.438 1 90.44 235 TYR B O 1
ATOM 6327 N N . ARG B 1 236 ? -17.562 -4.652 -14.773 1 91.56 236 ARG B N 1
ATOM 6328 C CA . ARG B 1 236 ? -17.766 -4.969 -16.188 1 91.56 236 ARG B CA 1
ATOM 6329 C C . ARG B 1 236 ? -16.438 -5.016 -16.938 1 91.56 236 ARG B C 1
ATOM 6331 O O . ARG B 1 236 ? -16.203 -5.926 -17.734 1 91.56 236 ARG B O 1
ATOM 6338 N N . ALA B 1 237 ? -15.633 -4.09 -16.688 1 91.06 237 ALA B N 1
ATOM 6339 C CA . ALA B 1 237 ? -14.32 -4.059 -17.328 1 91.06 237 ALA B CA 1
ATOM 6340 C C . ALA B 1 237 ? -13.484 -5.262 -16.922 1 91.06 237 ALA B C 1
ATOM 6342 O O . ALA B 1 237 ? -12.82 -5.879 -17.75 1 91.06 237 ALA B O 1
ATOM 6343 N N . ARG B 1 238 ? -13.5 -5.598 -15.703 1 87.12 238 ARG B N 1
ATOM 6344 C CA . ARG B 1 238 ? -12.742 -6.723 -15.172 1 87.12 238 ARG B CA 1
ATOM 6345 C C . ARG B 1 238 ? -13.234 -8.047 -15.75 1 87.12 238 ARG B C 1
ATOM 6347 O O . ARG B 1 238 ? -12.43 -8.906 -16.109 1 87.12 238 ARG B O 1
ATOM 6354 N N . MET B 1 239 ? -14.539 -8.18 -15.844 1 88.69 239 MET B N 1
ATOM 6355 C CA . MET B 1 239 ? -15.109 -9.422 -16.375 1 88.69 239 MET B CA 1
ATOM 6356 C C . MET B 1 239 ? -14.766 -9.594 -17.844 1 88.69 239 MET B C 1
ATOM 6358 O O . MET B 1 239 ? -14.469 -10.703 -18.281 1 88.69 239 MET B O 1
ATOM 6362 N N . LYS B 1 240 ? -14.82 -8.516 -18.547 1 89.81 240 LYS B N 1
ATOM 6363 C CA . LYS B 1 240 ? -14.438 -8.578 -19.953 1 89.81 240 LYS B CA 1
ATOM 6364 C C . LYS B 1 240 ? -12.992 -9.039 -20.109 1 89.81 240 LYS B C 1
ATOM 6366 O O . LYS B 1 240 ? -12.695 -9.93 -20.906 1 89.81 240 LYS B O 1
ATOM 6371 N N . ARG B 1 241 ? -12.117 -8.477 -19.359 1 86.38 241 ARG B N 1
ATOM 6372 C CA . ARG B 1 241 ? -10.703 -8.852 -19.406 1 86.38 241 ARG B CA 1
ATOM 6373 C C . ARG B 1 241 ? -10.508 -10.297 -18.969 1 86.38 241 ARG B C 1
ATOM 6375 O O . ARG B 1 241 ? -9.742 -11.039 -19.609 1 86.38 241 ARG B O 1
ATOM 6382 N N . ARG B 1 242 ? -11.141 -10.648 -17.938 1 85.88 242 ARG B N 1
ATOM 6383 C CA . ARG B 1 242 ? -10.961 -11.992 -17.391 1 85.88 242 ARG B CA 1
ATOM 6384 C C . ARG B 1 242 ? -11.484 -13.055 -18.344 1 85.88 242 ARG B C 1
ATOM 6386 O O . ARG B 1 242 ? -10.898 -14.125 -18.469 1 85.88 242 ARG B O 1
ATOM 6393 N N . THR B 1 243 ? -12.641 -12.75 -19.016 1 85.94 243 THR B N 1
ATOM 6394 C CA . THR B 1 243 ? -13.203 -13.68 -19.984 1 85.94 243 THR B CA 1
ATOM 6395 C C . THR B 1 243 ? -12.211 -13.953 -21.109 1 85.94 243 THR B C 1
ATOM 6397 O O . THR B 1 243 ? -12.031 -15.102 -21.531 1 85.94 243 THR B O 1
ATOM 6400 N N . VAL B 1 244 ? -11.602 -12.953 -21.547 1 83.81 244 VAL B N 1
ATOM 6401 C CA . VAL B 1 244 ? -10.594 -13.117 -22.578 1 83.81 244 VAL B CA 1
ATOM 6402 C C . VAL B 1 244 ? -9.43 -13.953 -22.047 1 83.81 244 VAL B C 1
ATOM 6404 O O . VAL B 1 244 ? -8.906 -14.82 -22.75 1 83.81 244 VAL B O 1
ATOM 6407 N N . GLY B 1 245 ? -9.031 -13.734 -20.812 1 81 245 GLY B N 1
ATOM 6408 C CA . GLY B 1 245 ? -7.98 -14.523 -20.188 1 81 245 GLY B CA 1
ATOM 6409 C C . GLY B 1 245 ? -8.352 -15.984 -20.031 1 81 245 GLY B C 1
ATOM 6410 O O . GLY B 1 245 ? -7.531 -16.875 -20.297 1 81 245 GLY B O 1
ATOM 6411 N N . ILE B 1 246 ? -9.578 -16.219 -19.688 1 84.06 246 ILE B N 1
ATOM 6412 C CA . ILE B 1 246 ? -10.07 -17.578 -19.5 1 84.06 246 ILE B CA 1
ATOM 6413 C C . ILE B 1 246 ? -10.086 -18.312 -20.844 1 84.06 246 ILE B C 1
ATOM 6415 O O . ILE B 1 246 ? -9.648 -19.453 -20.953 1 84.06 246 ILE B O 1
ATOM 6419 N N . LEU B 1 247 ? -10.477 -17.594 -21.844 1 81.69 247 LEU B N 1
ATOM 6420 C CA . LEU B 1 247 ? -10.539 -18.172 -23.172 1 81.69 247 LEU B CA 1
ATOM 6421 C C . LEU B 1 247 ? -9.141 -18.5 -23.688 1 81.69 247 LEU B C 1
ATOM 6423 O O . LEU B 1 247 ? -8.922 -19.547 -24.281 1 81.69 247 LEU B O 1
ATOM 6427 N N . ALA B 1 248 ? -8.289 -17.625 -23.469 1 78 248 ALA B N 1
ATOM 6428 C CA . ALA B 1 248 ? -6.906 -17.859 -23.875 1 78 248 ALA B CA 1
ATOM 6429 C C . ALA B 1 248 ? -6.324 -19.078 -23.172 1 78 248 ALA B C 1
ATOM 6431 O O . ALA B 1 248 ? -5.727 -19.953 -23.812 1 78 248 ALA B O 1
ATOM 6432 N N . ASN B 1 249 ? -6.508 -19.219 -21.859 1 77.62 249 ASN B N 1
ATOM 6433 C CA . ASN B 1 249 ? -6 -20.359 -21.078 1 77.62 249 ASN B CA 1
ATOM 6434 C C . ASN B 1 249 ? -6.66 -21.656 -21.5 1 77.62 249 ASN B C 1
ATOM 6436 O O . ASN B 1 249 ? -6 -22.703 -21.578 1 77.62 249 ASN B O 1
ATOM 6440 N N . ALA B 1 250 ? -7.941 -21.531 -21.688 1 76.69 250 ALA B N 1
ATOM 6441 C CA . ALA B 1 250 ? -8.672 -22.703 -22.156 1 76.69 250 ALA B CA 1
ATOM 6442 C C . ALA B 1 250 ? -8.172 -23.141 -23.531 1 76.69 250 ALA B C 1
ATOM 6444 O O . ALA B 1 250 ? -8.039 -24.344 -23.797 1 76.69 250 ALA B O 1
ATOM 6445 N N . GLY B 1 251 ? -7.949 -22.172 -24.391 1 75.38 251 GLY B N 1
ATOM 6446 C CA . GLY B 1 251 ? -7.395 -22.484 -25.703 1 75.38 251 GLY B CA 1
ATOM 6447 C C . GLY B 1 251 ? -6.043 -23.172 -25.625 1 75.38 251 GLY B C 1
ATOM 6448 O O . GLY B 1 251 ? -5.793 -24.141 -26.328 1 75.38 251 GLY B O 1
ATOM 6449 N N . PHE B 1 252 ? -5.242 -22.766 -24.75 1 75.88 252 PHE B N 1
ATOM 6450 C CA . PHE B 1 252 ? -3.943 -23.391 -24.531 1 75.88 252 PHE B CA 1
ATOM 6451 C C . PHE B 1 252 ? -4.105 -24.828 -24.031 1 75.88 252 PHE B C 1
ATOM 6453 O O . PHE B 1 252 ? -3.438 -25.734 -24.516 1 75.88 252 PHE B O 1
ATOM 6460 N N . GLY B 1 253 ? -4.996 -25 -23.062 1 76.31 253 GLY B N 1
ATOM 6461 C CA . GLY B 1 253 ? -5.27 -26.328 -22.547 1 76.31 253 GLY B CA 1
ATOM 6462 C C . GLY B 1 253 ? -5.754 -27.297 -23.609 1 76.31 253 GLY B C 1
ATOM 6463 O O . GLY B 1 253 ? -5.328 -28.453 -23.656 1 76.31 253 GLY B O 1
ATOM 6464 N N . LEU B 1 254 ? -6.555 -26.766 -24.516 1 78.81 254 LEU B N 1
ATOM 6465 C CA . LEU B 1 254 ? -7.109 -27.578 -25.578 1 78.81 254 LEU B CA 1
ATOM 6466 C C . LEU B 1 254 ? -6.012 -28.031 -26.547 1 78.81 254 LEU B C 1
ATOM 6468 O O . LEU B 1 254 ? -6.012 -29.172 -27 1 78.81 254 LEU B O 1
ATOM 6472 N N . ILE B 1 255 ? -5.172 -27.156 -26.844 1 77.88 255 ILE B N 1
ATOM 6473 C CA . ILE B 1 255 ? -4.094 -27.469 -27.781 1 77.88 255 ILE B CA 1
ATOM 6474 C C . ILE B 1 255 ? -3.215 -28.562 -27.188 1 77.88 255 ILE B C 1
ATOM 6476 O O . ILE B 1 255 ? -2.846 -29.516 -27.875 1 77.88 255 ILE B O 1
ATOM 6480 N N . PHE B 1 256 ? -2.965 -28.547 -25.938 1 76.25 256 PHE B N 1
ATOM 6481 C CA . PHE B 1 256 ? -2.117 -29.547 -25.297 1 76.25 256 PHE B CA 1
ATOM 6482 C C . PHE B 1 256 ? -2.842 -30.875 -25.172 1 76.25 256 PHE B C 1
ATOM 6484 O O . PHE B 1 256 ? -2.244 -31.938 -25.375 1 76.25 256 PHE B O 1
ATOM 6491 N N . GLN B 1 257 ? -4.059 -30.797 -24.812 1 77.94 257 GLN B N 1
ATOM 6492 C CA . GLN B 1 257 ? -4.828 -32.031 -24.703 1 77.94 257 GLN B CA 1
ATOM 6493 C C . GLN B 1 257 ? -4.969 -32.719 -26.062 1 77.94 257 GLN B C 1
ATOM 6495 O O . GLN B 1 257 ? -4.887 -33.969 -26.141 1 77.94 257 GLN B O 1
ATOM 6500 N N . THR B 1 258 ? -5.207 -31.906 -27.047 1 78.69 258 THR B N 1
ATOM 6501 C CA . THR B 1 258 ? -5.305 -32.469 -28.391 1 78.69 258 THR B CA 1
ATOM 6502 C C . THR B 1 258 ? -3.963 -33.062 -28.844 1 78.69 258 THR B C 1
ATOM 6504 O O . THR B 1 258 ? -3.916 -34.062 -29.547 1 78.69 258 THR B O 1
ATOM 6507 N N . GLY B 1 259 ? -2.918 -32.281 -28.422 1 76.62 259 GLY B N 1
ATOM 6508 C CA . GLY B 1 259 ? -1.602 -32.844 -28.703 1 76.62 259 GLY B CA 1
ATOM 6509 C C . GLY B 1 259 ? -1.358 -34.188 -28.016 1 76.62 259 GLY B C 1
ATOM 6510 O O . GLY B 1 259 ? -0.8 -35.094 -28.625 1 76.62 259 GLY B O 1
ATOM 6511 N N . TYR B 1 260 ? -1.777 -34.312 -26.766 1 79.19 260 TYR B N 1
ATOM 6512 C CA . TYR B 1 260 ? -1.661 -35.562 -26.031 1 79.19 260 TYR B CA 1
ATOM 6513 C C . TYR B 1 260 ? -2.475 -36.656 -26.703 1 79.19 260 TYR B C 1
ATOM 6515 O O . TYR B 1 260 ? -2.004 -37.812 -26.844 1 79.19 260 TYR B O 1
ATOM 6523 N N . LEU B 1 261 ? -3.686 -36.344 -27.094 1 82.12 261 LEU B N 1
ATOM 6524 C CA . LEU B 1 261 ? -4.547 -37.281 -27.797 1 82.12 261 LEU B CA 1
ATOM 6525 C C . LEU B 1 261 ? -3.898 -37.75 -29.094 1 82.12 261 LEU B C 1
ATOM 6527 O O . LEU B 1 261 ? -3.932 -38.938 -29.422 1 82.12 261 LEU B O 1
ATOM 6531 N N . TYR B 1 262 ? -3.416 -36.844 -29.719 1 82.56 262 TYR B N 1
ATOM 6532 C CA . TYR B 1 262 ? -2.738 -37.188 -30.969 1 82.56 262 TYR B CA 1
ATOM 6533 C C . TYR B 1 262 ? -1.58 -38.156 -30.719 1 82.56 262 TYR B C 1
ATOM 6535 O O . TYR B 1 262 ? -1.391 -39.094 -31.453 1 82.56 262 TYR B O 1
ATOM 6543 N N . ALA B 1 263 ? -0.806 -37.844 -29.734 1 80.94 263 ALA B N 1
ATOM 6544 C CA . ALA B 1 263 ? 0.315 -38.719 -29.406 1 80.94 263 ALA B CA 1
ATOM 6545 C C . ALA B 1 263 ? -0.169 -40.125 -29.047 1 80.94 263 ALA B C 1
ATOM 6547 O O . ALA B 1 263 ? 0.436 -41.125 -29.453 1 80.94 263 ALA B O 1
ATOM 6548 N N . LEU B 1 264 ? -1.199 -40.156 -28.328 1 83.44 264 LEU B N 1
ATOM 6549 C CA . LEU B 1 264 ? -1.758 -41.438 -27.906 1 83.44 264 LEU B CA 1
ATOM 6550 C C . LEU B 1 264 ? -2.26 -42.25 -29.109 1 83.44 264 LEU B C 1
ATOM 6552 O O . LEU B 1 264 ? -1.965 -43.438 -29.25 1 83.44 264 LEU B O 1
ATOM 6556 N N . LEU B 1 265 ? -3.037 -41.625 -29.969 1 83.69 265 LEU B N 1
ATOM 6557 C CA . LEU B 1 265 ? -3.607 -42.281 -31.125 1 83.69 265 LEU B CA 1
ATOM 6558 C C . LEU B 1 265 ? -2.516 -42.688 -32.125 1 83.69 265 LEU B C 1
ATOM 6560 O O . LEU B 1 265 ? -2.553 -43.781 -32.688 1 83.69 265 LEU B O 1
ATOM 6564 N N . TRP B 1 266 ? -1.661 -41.75 -32.281 1 81.19 266 TRP B N 1
ATOM 6565 C CA . TRP B 1 266 ? -0.528 -42.031 -33.156 1 81.19 266 TRP B CA 1
ATOM 6566 C C . TRP B 1 266 ? 0.263 -43.219 -32.625 1 81.19 266 TRP B C 1
ATOM 6568 O O . TRP B 1 266 ? 0.627 -44.125 -33.375 1 81.19 266 TRP B O 1
ATOM 6578 N N . GLY B 1 267 ? 0.595 -43.219 -31.359 1 80.06 267 GLY B N 1
ATOM 6579 C CA . GLY B 1 267 ? 1.3 -44.312 -30.75 1 80.06 267 GLY B CA 1
ATOM 6580 C C . GLY B 1 267 ? 0.524 -45.625 -30.797 1 80.06 267 GLY B C 1
ATOM 6581 O O . GLY B 1 267 ? 1.096 -46.688 -31.062 1 80.06 267 GLY B O 1
ATOM 6582 N N . ALA B 1 268 ? -0.756 -45.625 -30.547 1 81.31 268 ALA B N 1
ATOM 6583 C CA . ALA B 1 268 ? -1.605 -46.812 -30.594 1 81.31 268 ALA B CA 1
ATOM 6584 C C . ALA B 1 268 ? -1.632 -47.406 -32 1 81.31 268 ALA B C 1
ATOM 6586 O O . ALA B 1 268 ? -1.599 -48.625 -32.156 1 81.31 268 ALA B O 1
ATOM 6587 N N . PHE B 1 269 ? -1.74 -46.531 -33 1 80.62 269 PHE B N 1
ATOM 6588 C CA . PHE B 1 269 ? -1.754 -47 -34.375 1 80.62 269 PHE B CA 1
ATOM 6589 C C . PHE B 1 269 ? -0.428 -47.656 -34.719 1 80.62 269 PHE B C 1
ATOM 6591 O O . PHE B 1 269 ? -0.404 -48.688 -35.406 1 80.62 269 PHE B O 1
ATOM 6598 N N . ARG B 1 270 ? 0.665 -47.156 -34.312 1 81.19 270 ARG B N 1
ATOM 6599 C CA . ARG B 1 270 ? 1.975 -47.719 -34.594 1 81.19 270 ARG B CA 1
ATOM 6600 C C . ARG B 1 270 ? 2.174 -49.031 -33.812 1 81.19 270 ARG B C 1
ATOM 6602 O O . ARG B 1 270 ? 2.873 -49.938 -34.281 1 81.19 270 ARG B O 1
ATOM 6609 N N . LEU B 1 271 ? 1.615 -49.062 -32.688 1 78.5 271 LEU B N 1
ATOM 6610 C CA . LEU B 1 271 ? 1.629 -50.312 -31.922 1 78.5 271 LEU B CA 1
ATOM 6611 C C . LEU B 1 271 ? 0.835 -51.375 -32.656 1 78.5 271 LEU B C 1
ATOM 6613 O O . LEU B 1 271 ? 1.232 -52.562 -32.656 1 78.5 271 LEU B O 1
ATOM 6617 N N . PHE B 1 272 ? -0.281 -51 -33.219 1 75.94 272 PHE B N 1
ATOM 6618 C CA . PHE B 1 272 ? -1.133 -51.875 -34 1 75.94 272 PHE B CA 1
ATOM 6619 C C . PHE B 1 272 ? -0.371 -52.469 -35.188 1 75.94 272 PHE B C 1
ATOM 6621 O O . PHE B 1 272 ? -0.517 -53.625 -35.5 1 75.94 272 PHE B O 1
ATOM 6628 N N . GLU B 1 273 ? 0.434 -51.594 -35.75 1 79.56 273 GLU B N 1
ATOM 6629 C CA . GLU B 1 273 ? 1.207 -52.031 -36.938 1 79.56 273 GLU B CA 1
ATOM 6630 C C . GLU B 1 273 ? 2.477 -52.75 -36.5 1 79.56 273 GLU B C 1
ATOM 6632 O O . GLU B 1 273 ? 3.135 -53.406 -37.312 1 79.56 273 GLU B O 1
ATOM 6637 N N . GLY B 1 274 ? 2.877 -52.75 -35.188 1 76.38 274 GLY B N 1
ATOM 6638 C CA . GLY B 1 274 ? 4.039 -53.438 -34.656 1 76.38 274 GLY B CA 1
ATOM 6639 C C . GLY B 1 274 ? 5.32 -52.625 -34.781 1 76.38 274 GLY B C 1
ATOM 6640 O O . GLY B 1 274 ? 6.418 -53.156 -34.594 1 76.38 274 GLY B O 1
ATOM 6641 N N . SER B 1 275 ? 5.262 -51.406 -35.156 1 77.75 275 SER B N 1
ATOM 6642 C CA . SER B 1 275 ? 6.461 -50.625 -35.438 1 77.75 275 SER B CA 1
ATOM 6643 C C . SER B 1 275 ? 6.949 -49.906 -34.188 1 77.75 275 SER B C 1
ATOM 6645 O O . SER B 1 275 ? 8.062 -49.375 -34.156 1 77.75 275 SER B O 1
ATOM 6647 N N . MET B 1 276 ? 6.176 -49.906 -33.094 1 80.56 276 MET B N 1
ATOM 6648 C CA . MET B 1 276 ? 6.566 -49.219 -31.875 1 80.56 276 MET B CA 1
ATOM 6649 C C . MET B 1 276 ? 6.371 -50.125 -30.656 1 80.56 276 MET B C 1
ATOM 6651 O O . MET B 1 276 ? 5.469 -50.969 -30.625 1 80.56 276 MET B O 1
ATOM 6655 N N . SER B 1 277 ? 7.371 -49.969 -29.797 1 80.88 277 SER B N 1
ATOM 6656 C CA . SER B 1 277 ? 7.27 -50.719 -28.562 1 80.88 277 SER B CA 1
ATOM 6657 C C . SER B 1 277 ? 6.395 -50 -27.547 1 80.88 277 SER B C 1
ATOM 6659 O O . SER B 1 277 ? 6.098 -48.812 -27.688 1 80.88 277 SER B O 1
ATOM 6661 N N . PHE B 1 278 ? 5.875 -50.812 -26.594 1 77.88 278 PHE B N 1
ATOM 6662 C CA . PHE B 1 278 ? 5.062 -50.25 -25.516 1 77.88 278 PHE B CA 1
ATOM 6663 C C . PHE B 1 278 ? 5.855 -49.25 -24.719 1 77.88 278 PHE B C 1
ATOM 6665 O O . PHE B 1 278 ? 5.312 -48.219 -24.297 1 77.88 278 PHE B O 1
ATOM 6672 N N . GLY B 1 279 ? 7.062 -49.5 -24.562 1 76.81 279 GLY B N 1
ATOM 6673 C CA . GLY B 1 279 ? 7.922 -48.562 -23.859 1 76.81 279 GLY B CA 1
ATOM 6674 C C . GLY B 1 279 ? 8.086 -47.25 -24.578 1 76.81 279 GLY B C 1
ATOM 6675 O O . GLY B 1 279 ? 8.07 -46.188 -23.953 1 76.81 279 GLY B O 1
ATOM 6676 N N . SER B 1 280 ? 8.188 -47.344 -25.844 1 79.69 280 SER B N 1
ATOM 6677 C CA . SER B 1 280 ? 8.32 -46.125 -26.641 1 79.69 280 SER B CA 1
ATOM 6678 C C . SER B 1 280 ? 7.059 -45.281 -26.562 1 79.69 280 SER B C 1
ATOM 6680 O O . SER B 1 280 ? 7.137 -44.062 -26.516 1 79.69 280 SER B O 1
ATOM 6682 N N . LEU B 1 281 ? 5.902 -45.875 -26.547 1 80.75 281 LEU B N 1
ATOM 6683 C CA . LEU B 1 281 ? 4.648 -45.156 -26.406 1 80.75 281 LEU B CA 1
ATOM 6684 C C . LEU B 1 281 ? 4.574 -44.438 -25.062 1 80.75 281 LEU B C 1
ATOM 6686 O O . LEU B 1 281 ? 4.195 -43.281 -25 1 80.75 281 LEU B O 1
ATOM 6690 N N . THR B 1 282 ? 4.902 -45.125 -24.047 1 77.62 282 THR B N 1
ATOM 6691 C CA . THR B 1 282 ? 4.875 -44.531 -22.703 1 77.62 282 THR B CA 1
ATOM 6692 C C . THR B 1 282 ? 5.836 -43.375 -22.609 1 77.62 282 THR B C 1
ATOM 6694 O O . THR B 1 282 ? 5.512 -42.344 -22.016 1 77.62 282 THR B O 1
ATOM 6697 N N . ALA B 1 283 ? 6.938 -43.5 -23.172 1 78.56 283 ALA B N 1
ATOM 6698 C CA . ALA B 1 283 ? 7.926 -42.438 -23.156 1 78.56 283 ALA B CA 1
ATOM 6699 C C . ALA B 1 283 ? 7.402 -41.188 -23.891 1 78.56 283 ALA B C 1
ATOM 6701 O O . ALA B 1 283 ? 7.57 -40.062 -23.406 1 78.56 283 ALA B O 1
ATOM 6702 N N . VAL B 1 284 ? 6.809 -41.406 -25.031 1 78.19 284 VAL B N 1
ATOM 6703 C CA . VAL B 1 284 ? 6.277 -40.281 -25.812 1 78.19 284 VAL B CA 1
ATOM 6704 C C . VAL B 1 284 ? 5.172 -39.594 -25.031 1 78.19 284 VAL B C 1
ATOM 6706 O O . VAL B 1 284 ? 5.125 -38.344 -24.984 1 78.19 284 VAL B O 1
ATOM 6709 N N . LEU B 1 285 ? 4.293 -40.281 -24.375 1 78.31 285 LEU B N 1
ATOM 6710 C CA . LEU B 1 285 ? 3.201 -39.688 -23.594 1 78.31 285 LEU B CA 1
ATOM 6711 C C . LEU B 1 285 ? 3.738 -38.906 -22.406 1 78.31 285 LEU B C 1
ATOM 6713 O O . LEU B 1 285 ? 3.211 -37.844 -22.078 1 78.31 285 LEU B O 1
ATOM 6717 N N . GLN B 1 286 ? 4.711 -39.438 -21.828 1 76.06 286 GLN B N 1
ATOM 6718 C CA . GLN B 1 286 ? 5.324 -38.75 -20.688 1 76.06 286 GLN B CA 1
ATOM 6719 C C . GLN B 1 286 ? 5.965 -37.438 -21.125 1 76.06 286 GLN B C 1
ATOM 6721 O O . GLN B 1 286 ? 5.836 -36.406 -20.438 1 76.06 286 GLN B O 1
ATOM 6726 N N . LEU B 1 287 ? 6.648 -37.438 -22.203 1 76.75 287 LEU B N 1
ATOM 6727 C CA . LEU B 1 287 ? 7.328 -36.25 -22.688 1 76.75 287 LEU B CA 1
ATOM 6728 C C . LEU B 1 287 ? 6.324 -35.156 -23.062 1 76.75 287 LEU B C 1
ATOM 6730 O O . LEU B 1 287 ? 6.539 -34 -22.766 1 76.75 287 LEU B O 1
ATOM 6734 N N . VAL B 1 288 ? 5.273 -35.562 -23.672 1 74.62 288 VAL B N 1
ATOM 6735 C CA . VAL B 1 288 ? 4.234 -34.625 -24.031 1 74.62 288 VAL B CA 1
ATOM 6736 C C . VAL B 1 288 ? 3.613 -34.031 -22.766 1 74.62 288 VAL B C 1
ATOM 6738 O O . VAL B 1 288 ? 3.334 -32.812 -22.703 1 74.62 288 VAL B O 1
ATOM 6741 N N . GLY B 1 289 ? 3.404 -34.875 -21.734 1 72.81 289 GLY B N 1
ATOM 6742 C CA . GLY B 1 289 ? 2.846 -34.406 -20.469 1 72.81 289 GLY B CA 1
ATOM 6743 C C . GLY B 1 289 ? 3.734 -33.406 -19.75 1 72.81 289 GLY B C 1
ATOM 6744 O O . GLY B 1 289 ? 3.242 -32.5 -19.094 1 72.81 289 GLY B O 1
ATOM 6745 N N . GLN B 1 290 ? 4.988 -33.562 -19.891 1 70.12 290 GLN B N 1
ATOM 6746 C CA . GLN B 1 290 ? 5.938 -32.719 -19.172 1 70.12 290 GLN B CA 1
ATOM 6747 C C . GLN B 1 290 ? 6.004 -31.328 -19.781 1 70.12 290 GLN B C 1
ATOM 6749 O O . GLN B 1 290 ? 6.359 -30.359 -19.109 1 70.12 290 GLN B O 1
ATOM 6754 N N . VAL B 1 291 ? 5.695 -31.141 -21.031 1 68.75 291 VAL B N 1
ATOM 6755 C CA . VAL B 1 291 ? 5.82 -29.859 -21.719 1 68.75 291 VAL B CA 1
ATOM 6756 C C . VAL B 1 291 ? 4.574 -29.016 -21.469 1 68.75 291 VAL B C 1
ATOM 6758 O O . VAL B 1 291 ? 4.609 -27.797 -21.609 1 68.75 291 VAL B O 1
ATOM 6761 N N . GLN B 1 292 ? 3.58 -29.625 -20.906 1 67 292 GLN B N 1
ATOM 6762 C CA . GLN B 1 292 ? 2.303 -28.938 -20.766 1 67 292 GLN B CA 1
ATOM 6763 C C . GLN B 1 292 ? 2.354 -27.922 -19.625 1 67 292 GLN B C 1
ATOM 6765 O O . GLN B 1 292 ? 1.879 -26.797 -19.781 1 67 292 GLN B O 1
ATOM 6770 N N . GLN B 1 293 ? 2.906 -28.266 -18.516 1 64 293 GLN B N 1
ATOM 6771 C CA . GLN B 1 293 ? 2.834 -27.422 -17.312 1 64 293 GLN B CA 1
ATOM 6772 C C . GLN B 1 293 ? 3.559 -26.094 -17.531 1 64 293 GLN B C 1
ATOM 6774 O O . GLN B 1 293 ? 3.027 -25.031 -17.219 1 64 293 GLN B O 1
ATOM 6779 N N . PRO B 1 294 ? 4.762 -26.125 -18.125 1 62.16 294 PRO B N 1
ATOM 6780 C CA . PRO B 1 294 ? 5.477 -24.859 -18.328 1 62.16 294 PRO B CA 1
ATOM 6781 C C . PRO B 1 294 ? 4.707 -23.891 -19.203 1 62.16 294 PRO B C 1
ATOM 6783 O O . PRO B 1 294 ? 4.777 -22.672 -18.984 1 62.16 294 PRO B O 1
ATOM 6786 N N . PHE B 1 295 ? 3.91 -24.391 -20.047 1 62.84 295 PHE B N 1
ATOM 6787 C CA . PHE B 1 295 ? 3.189 -23.516 -20.969 1 62.84 295 PHE B CA 1
ATOM 6788 C C . PHE B 1 295 ? 2.037 -22.812 -20.25 1 62.84 295 PHE B C 1
ATOM 6790 O O . PHE B 1 295 ? 1.722 -21.672 -20.562 1 62.84 295 PHE B O 1
ATOM 6797 N N . ALA B 1 296 ? 1.463 -23.531 -19.281 1 60.97 296 ALA B N 1
ATOM 6798 C CA . ALA B 1 296 ? 0.35 -22.953 -18.531 1 60.97 296 ALA B CA 1
ATOM 6799 C C . ALA B 1 296 ? 0.812 -21.766 -17.688 1 60.97 296 ALA B C 1
ATOM 6801 O O . ALA B 1 296 ? 0.044 -20.828 -17.453 1 60.97 296 ALA B O 1
ATOM 6802 N N . ASN B 1 297 ? 2.037 -21.797 -17.375 1 62.47 297 ASN B N 1
ATOM 6803 C CA . ASN B 1 297 ? 2.578 -20.734 -16.531 1 62.47 297 ASN B CA 1
ATOM 6804 C C . ASN B 1 297 ? 2.973 -19.516 -17.359 1 62.47 297 ASN B C 1
ATOM 6806 O O . ASN B 1 297 ? 3.191 -18.438 -16.812 1 62.47 297 ASN B O 1
ATOM 6810 N N . LEU B 1 298 ? 3.045 -19.656 -18.656 1 63.16 298 LEU B N 1
ATOM 6811 C CA . LEU B 1 298 ? 3.498 -18.578 -19.531 1 63.16 298 LEU B CA 1
ATOM 6812 C C . LEU B 1 298 ? 2.508 -17.422 -19.531 1 63.16 298 LEU B C 1
ATOM 6814 O O . LEU B 1 298 ? 2.9 -16.266 -19.688 1 63.16 298 LEU B O 1
ATOM 6818 N N . SER B 1 299 ? 1.243 -17.781 -19.328 1 62.41 299 SER B N 1
ATOM 6819 C CA . SER B 1 299 ? 0.219 -16.75 -19.359 1 62.41 299 SER B CA 1
ATOM 6820 C C . SER B 1 299 ? 0.446 -15.719 -18.266 1 62.41 299 SER B C 1
ATOM 6822 O O . SER B 1 299 ? 0.081 -14.555 -18.406 1 62.41 299 SER B O 1
ATOM 6824 N N . GLY B 1 300 ? 1.133 -16.219 -17.188 1 65.25 300 GLY B N 1
ATOM 6825 C CA . GLY B 1 300 ? 1.408 -15.297 -16.094 1 65.25 300 GLY B CA 1
ATOM 6826 C C . GLY B 1 300 ? 2.678 -14.492 -16.297 1 65.25 300 GLY B C 1
ATOM 6827 O O . GLY B 1 300 ? 2.918 -13.516 -15.578 1 65.25 300 GLY B O 1
ATOM 6828 N N . PHE B 1 301 ? 3.416 -14.766 -17.359 1 72.38 301 PHE B N 1
ATOM 6829 C CA . PHE B 1 301 ? 4.727 -14.156 -17.562 1 72.38 301 PHE B CA 1
ATOM 6830 C C . PHE B 1 301 ? 4.582 -12.727 -18.094 1 72.38 301 PHE B C 1
ATOM 6832 O O . PHE B 1 301 ? 5.305 -11.828 -17.656 1 72.38 301 PHE B O 1
ATOM 6839 N N . LEU B 1 302 ? 3.594 -12.625 -18.859 1 71.69 302 LEU B N 1
ATOM 6840 C CA . LEU B 1 302 ? 3.504 -11.328 -19.516 1 71.69 302 LEU B CA 1
ATOM 6841 C C . LEU B 1 302 ? 3.098 -10.242 -18.531 1 71.69 302 LEU B C 1
ATOM 6843 O O . LEU B 1 302 ? 3.732 -9.188 -18.469 1 71.69 302 LEU B O 1
ATOM 6847 N N . PRO B 1 303 ? 2.078 -10.547 -17.734 1 67.75 303 PRO B N 1
ATOM 6848 C CA . PRO B 1 303 ? 1.737 -9.523 -16.75 1 67.75 303 PRO B CA 1
ATOM 6849 C C . PRO B 1 303 ? 2.887 -9.234 -15.781 1 67.75 303 PRO B C 1
ATOM 6851 O O . PRO B 1 303 ? 3.119 -8.07 -15.43 1 67.75 303 PRO B O 1
ATOM 6854 N N . LYS B 1 304 ? 3.574 -10.227 -15.445 1 76.44 304 LYS B N 1
ATOM 6855 C CA . LYS B 1 304 ? 4.711 -10.047 -14.547 1 76.44 304 LYS B CA 1
ATOM 6856 C C . LYS B 1 304 ? 5.824 -9.25 -15.211 1 76.44 304 LYS B C 1
ATOM 6858 O O . LYS B 1 304 ? 6.477 -8.422 -14.57 1 76.44 304 LYS B O 1
ATOM 6863 N N . TYR B 1 305 ? 5.996 -9.492 -16.469 1 83.25 305 TYR B N 1
ATOM 6864 C CA . TYR B 1 305 ? 7.016 -8.789 -17.25 1 83.25 305 TYR B CA 1
ATOM 6865 C C . TYR B 1 305 ? 6.703 -7.301 -17.328 1 83.25 305 TYR B C 1
ATOM 6867 O O . TYR B 1 305 ? 7.566 -6.465 -17.047 1 83.25 305 TYR B O 1
ATOM 6875 N N . TYR B 1 306 ? 5.535 -6.996 -17.625 1 76.88 306 TYR B N 1
ATOM 6876 C CA . TYR B 1 306 ? 5.168 -5.594 -17.781 1 76.88 306 TYR B CA 1
ATOM 6877 C C . TYR B 1 306 ? 5.18 -4.879 -16.422 1 76.88 306 TYR B C 1
ATOM 6879 O O . TYR B 1 306 ? 5.574 -3.715 -16.344 1 76.88 306 TYR B O 1
ATOM 6887 N N . SER B 1 307 ? 4.789 -5.633 -15.469 1 80.19 307 SER B N 1
ATOM 6888 C CA . SER B 1 307 ? 4.848 -5.055 -14.133 1 80.19 307 SER B CA 1
ATOM 6889 C C . SER B 1 307 ? 6.285 -4.758 -13.719 1 80.19 307 SER B C 1
ATOM 6891 O O . SER B 1 307 ? 6.562 -3.723 -13.109 1 80.19 307 SER B O 1
ATOM 6893 N N . MET B 1 308 ? 7.176 -5.648 -14.07 1 87.12 308 MET B N 1
ATOM 6894 C CA . MET B 1 308 ? 8.594 -5.477 -13.766 1 87.12 308 MET B CA 1
ATOM 6895 C C . MET B 1 308 ? 9.156 -4.262 -14.492 1 87.12 308 MET B C 1
ATOM 6897 O O . MET B 1 308 ? 9.883 -3.461 -13.891 1 87.12 308 MET B O 1
ATOM 6901 N N . ILE B 1 309 ? 8.766 -4.109 -15.695 1 86.75 309 ILE B N 1
ATOM 6902 C CA . ILE B 1 309 ? 9.266 -2.998 -16.5 1 86.75 309 ILE B CA 1
ATOM 6903 C C . ILE B 1 309 ? 8.727 -1.681 -15.953 1 86.75 309 ILE B C 1
ATOM 6905 O O . ILE B 1 309 ? 9.469 -0.705 -15.812 1 86.75 309 ILE B O 1
ATOM 6909 N N . ALA B 1 310 ? 7.52 -1.707 -15.664 1 82.69 310 ALA B N 1
ATOM 6910 C CA . ALA B 1 310 ? 6.902 -0.499 -15.117 1 82.69 310 ALA B CA 1
ATOM 6911 C C . ALA B 1 310 ? 7.57 -0.085 -13.812 1 82.69 310 ALA B C 1
ATOM 6913 O O . ALA B 1 310 ? 7.867 1.095 -13.602 1 82.69 310 ALA B O 1
ATOM 6914 N N . SER B 1 311 ? 7.797 -1.052 -12.953 1 89.19 311 SER B N 1
ATOM 6915 C CA . SER B 1 311 ? 8.453 -0.774 -11.68 1 89.19 311 SER B CA 1
ATOM 6916 C C . SER B 1 311 ? 9.891 -0.308 -11.891 1 89.19 311 SER B C 1
ATOM 6918 O O . SER B 1 311 ? 10.359 0.589 -11.188 1 89.19 311 SER B O 1
ATOM 6920 N N . ALA B 1 312 ? 10.523 -0.898 -12.805 1 91.5 312 ALA B N 1
ATOM 6921 C CA . ALA B 1 312 ? 11.898 -0.501 -13.117 1 91.5 312 ALA B CA 1
ATOM 6922 C C . ALA B 1 312 ? 11.945 0.94 -13.617 1 91.5 312 ALA B C 1
ATOM 6924 O O . ALA B 1 312 ? 12.852 1.698 -13.242 1 91.5 312 ALA B O 1
ATOM 6925 N N . GLU B 1 313 ? 11.039 1.257 -14.391 1 89.25 313 GLU B N 1
ATOM 6926 C CA . GLU B 1 313 ? 10.977 2.617 -14.914 1 89.25 313 GLU B CA 1
ATOM 6927 C C . GLU B 1 313 ? 10.797 3.635 -13.797 1 89.25 313 GLU B C 1
ATOM 6929 O O . GLU B 1 313 ? 11.398 4.715 -13.828 1 89.25 313 GLU B O 1
ATOM 6934 N N . ARG B 1 314 ? 10.008 3.254 -12.859 1 87.19 314 ARG B N 1
ATOM 6935 C CA . ARG B 1 314 ? 9.789 4.152 -11.727 1 87.19 314 ARG B CA 1
ATOM 6936 C C . ARG B 1 314 ? 11.062 4.305 -10.898 1 87.19 314 ARG B C 1
ATOM 6938 O O . ARG B 1 314 ? 11.359 5.391 -10.398 1 87.19 314 ARG B O 1
ATOM 6945 N N . ILE B 1 315 ? 11.734 3.293 -10.781 1 91.25 315 ILE B N 1
ATOM 6946 C CA . ILE B 1 315 ? 12.992 3.344 -10.039 1 91.25 315 ILE B CA 1
ATOM 6947 C C . ILE B 1 315 ? 14.016 4.176 -10.805 1 91.25 315 ILE B C 1
ATOM 6949 O O . ILE B 1 315 ? 14.734 4.984 -10.219 1 91.25 315 ILE B O 1
ATOM 6953 N N . ILE B 1 316 ? 14.016 4.023 -12.094 1 90.94 316 ILE B N 1
ATOM 6954 C CA . ILE B 1 316 ? 14.953 4.758 -12.938 1 90.94 316 ILE B CA 1
ATOM 6955 C C . ILE B 1 316 ? 14.641 6.25 -12.867 1 90.94 316 ILE B C 1
ATOM 6957 O O . ILE B 1 316 ? 15.555 7.082 -12.891 1 90.94 316 ILE B O 1
ATOM 6961 N N . GLU B 1 317 ? 13.414 6.535 -12.75 1 89.94 317 GLU B N 1
ATOM 6962 C CA . GLU B 1 317 ? 13 7.93 -12.617 1 89.94 317 GLU B CA 1
ATOM 6963 C C . GLU B 1 317 ? 13.641 8.57 -11.391 1 89.94 317 GLU B C 1
ATOM 6965 O O . GLU B 1 317 ? 14.023 9.742 -11.422 1 89.94 317 GLU B O 1
ATOM 6970 N N . MET B 1 318 ? 13.758 7.812 -10.375 1 90.62 318 MET B N 1
ATOM 6971 C CA . MET B 1 318 ? 14.375 8.32 -9.148 1 90.62 318 MET B CA 1
ATOM 6972 C C . MET B 1 318 ? 15.883 8.484 -9.328 1 90.62 318 MET B C 1
ATOM 6974 O O . MET B 1 318 ? 16.484 9.406 -8.773 1 90.62 318 MET B O 1
ATOM 6978 N N . GLU B 1 319 ? 16.438 7.59 -10.047 1 89.62 319 GLU B N 1
ATOM 6979 C CA . GLU B 1 319 ? 17.875 7.633 -10.281 1 89.62 319 GLU B CA 1
ATOM 6980 C C . GLU B 1 319 ? 18.25 8.812 -11.18 1 89.62 319 GLU B C 1
ATOM 6982 O O . GLU B 1 319 ? 19.391 9.289 -11.148 1 89.62 319 GLU B O 1
ATOM 6987 N N . GLN B 1 320 ? 17.297 9.266 -11.891 1 89.75 320 GLN B N 1
ATOM 6988 C CA . GLN B 1 320 ? 17.578 10.344 -12.836 1 89.75 320 GLN B CA 1
ATOM 6989 C C . GLN B 1 320 ? 17.406 11.703 -12.172 1 89.75 320 GLN B C 1
ATOM 6991 O O . GLN B 1 320 ? 17.734 12.734 -12.773 1 89.75 320 GLN B O 1
ATOM 6996 N N . LEU B 1 321 ? 17 11.703 -10.992 1 90 321 LEU B N 1
ATOM 6997 C CA . LEU B 1 321 ? 16.938 12.969 -10.273 1 90 321 LEU B CA 1
ATOM 6998 C C . LEU B 1 321 ? 18.312 13.594 -10.125 1 90 321 LEU B C 1
ATOM 7000 O O . LEU B 1 321 ? 19.312 12.875 -10.055 1 90 321 LEU B O 1
ATOM 7004 N N . PRO B 1 322 ? 18.344 14.867 -10.125 1 88.62 322 PRO B N 1
ATOM 7005 C CA . PRO B 1 322 ? 19.641 15.523 -9.977 1 88.62 322 PRO B CA 1
ATOM 7006 C C . PRO B 1 322 ? 20.266 15.305 -8.602 1 88.62 322 PRO B C 1
ATOM 7008 O O . PRO B 1 322 ? 19.547 15.281 -7.594 1 88.62 322 PRO B O 1
ATOM 7011 N N . ASP B 1 323 ? 21.531 15.109 -8.656 1 87.94 323 ASP B N 1
ATOM 7012 C CA . ASP B 1 323 ? 22.281 14.969 -7.406 1 87.94 323 ASP B CA 1
ATOM 7013 C C . ASP B 1 323 ? 22.328 16.297 -6.645 1 87.94 323 ASP B C 1
ATOM 7015 O O . ASP B 1 323 ? 22.109 17.359 -7.227 1 87.94 323 ASP B O 1
ATOM 7019 N N . GLU B 1 324 ? 22.484 16.125 -5.371 1 86.5 324 GLU B N 1
ATOM 7020 C CA . GLU B 1 324 ? 22.609 17.328 -4.566 1 86.5 324 GLU B CA 1
ATOM 7021 C C . GLU B 1 324 ? 23.766 18.203 -5.051 1 86.5 324 GLU B C 1
ATOM 7023 O O . GLU B 1 324 ? 24.844 17.703 -5.336 1 86.5 324 GLU B O 1
ATOM 7028 N N . ALA B 1 325 ? 23.438 19.438 -5.184 1 76.19 325 ALA B N 1
ATOM 7029 C CA . ALA B 1 325 ? 24.438 20.391 -5.664 1 76.19 325 ALA B CA 1
ATOM 7030 C C . ALA B 1 325 ? 25.438 20.75 -4.562 1 76.19 325 ALA B C 1
ATOM 7032 O O . ALA B 1 325 ? 25.094 20.703 -3.375 1 76.19 325 ALA B O 1
ATOM 7033 N N . GLY B 1 326 ? 26.656 21 -5.008 1 69.88 326 GLY B N 1
ATOM 7034 C CA . GLY B 1 326 ? 27.672 21.469 -4.07 1 69.88 326 GLY B CA 1
ATOM 7035 C C . GLY B 1 326 ? 28.75 20.453 -3.799 1 69.88 326 GLY B C 1
ATOM 7036 O O . GLY B 1 326 ? 28.609 19.281 -4.145 1 69.88 326 GLY B O 1
ATOM 7037 N N . ALA B 1 327 ? 29.734 20.953 -3.244 1 69.19 327 ALA B N 1
ATOM 7038 C CA . ALA B 1 327 ? 30.891 20.109 -2.953 1 69.19 327 ALA B CA 1
ATOM 7039 C C . ALA B 1 327 ? 30.594 19.172 -1.789 1 69.19 327 ALA B C 1
ATOM 7041 O O . ALA B 1 327 ? 29.906 19.547 -0.833 1 69.19 327 ALA B O 1
ATOM 7042 N N . SER B 1 328 ? 30.953 17.969 -1.866 1 70.62 328 SER B N 1
ATOM 7043 C CA . SER B 1 328 ? 30.719 16.953 -0.846 1 70.62 328 SER B CA 1
ATOM 7044 C C . SER B 1 328 ? 31.688 17.125 0.327 1 70.62 328 SER B C 1
ATOM 7046 O O . SER B 1 328 ? 31.422 16.625 1.426 1 70.62 328 SER B O 1
ATOM 7048 N N . THR B 1 329 ? 32.688 17.953 0.073 1 78.56 329 THR B N 1
ATOM 7049 C CA . THR B 1 329 ? 33.656 18.109 1.143 1 78.56 329 THR B CA 1
ATOM 7050 C C . THR B 1 329 ? 33.219 19.188 2.131 1 78.56 329 THR B C 1
ATOM 7052 O O . THR B 1 329 ? 32.969 20.328 1.741 1 78.56 329 THR B O 1
ATOM 7055 N N . GLN B 1 330 ? 33.188 18.812 3.365 1 84.19 330 GLN B N 1
ATOM 7056 C CA . GLN B 1 330 ? 32.75 19.703 4.422 1 84.19 330 GLN B CA 1
ATOM 7057 C C . GLN B 1 330 ? 33.875 20.547 4.973 1 84.19 330 GLN B C 1
ATOM 7059 O O . GLN B 1 330 ? 35 20.047 5.137 1 84.19 330 GLN B O 1
ATOM 7064 N N . ARG B 1 331 ? 33.562 21.75 5.148 1 87.44 331 ARG B N 1
ATOM 7065 C CA . ARG B 1 331 ? 34.531 22.656 5.777 1 87.44 331 ARG B CA 1
ATOM 7066 C C . ARG B 1 331 ? 34.531 22.5 7.293 1 87.44 331 ARG B C 1
ATOM 7068 O O . ARG B 1 331 ? 33.562 22 7.863 1 87.44 331 ARG B O 1
ATOM 7075 N N . ASP B 1 332 ? 35.656 22.844 7.824 1 90 332 ASP B N 1
ATOM 7076 C CA . ASP B 1 332 ? 35.75 22.797 9.281 1 90 332 ASP B CA 1
ATOM 7077 C C . ASP B 1 332 ? 34.875 23.891 9.914 1 90 332 ASP B C 1
ATOM 7079 O O . ASP B 1 332 ? 35.125 25.078 9.727 1 90 332 ASP B O 1
ATOM 7083 N N . ALA B 1 333 ? 33.969 23.469 10.641 1 91.06 333 ALA B N 1
ATOM 7084 C CA . ALA B 1 333 ? 32.969 24.375 11.195 1 91.06 333 ALA B CA 1
ATOM 7085 C C . ALA B 1 333 ? 33.594 25.359 12.188 1 91.06 333 ALA B C 1
ATOM 7087 O O . ALA B 1 333 ? 33.25 26.547 12.195 1 91.06 333 ALA B O 1
ATOM 7088 N N . ALA B 1 334 ? 34.5 24.875 12.984 1 90.69 334 ALA B N 1
ATOM 7089 C CA . ALA B 1 334 ? 35.125 25.703 14 1 90.69 334 ALA B CA 1
ATOM 7090 C C . ALA B 1 334 ? 35.969 26.781 13.367 1 90.69 334 ALA B C 1
ATOM 7092 O O . ALA B 1 334 ? 35.938 27.953 13.781 1 90.69 334 ALA B O 1
ATOM 7093 N N . ALA B 1 335 ? 36.688 26.375 12.406 1 92.44 335 ALA B N 1
ATOM 7094 C CA . ALA B 1 335 ? 37.562 27.328 11.703 1 92.44 335 ALA B CA 1
ATOM 7095 C C . ALA B 1 335 ? 36.719 28.359 10.945 1 92.44 335 ALA B C 1
ATOM 7097 O O . ALA B 1 335 ? 37.062 29.547 10.922 1 92.44 335 ALA B O 1
ATOM 7098 N N . LEU B 1 336 ? 35.719 27.891 10.422 1 93.44 336 LEU B N 1
ATOM 7099 C CA . LEU B 1 336 ? 34.844 28.781 9.656 1 93.44 336 LEU B CA 1
ATOM 7100 C C . LEU B 1 336 ? 34.156 29.797 10.57 1 93.44 336 LEU B C 1
ATOM 7102 O O . LEU B 1 336 ? 34.031 30.969 10.219 1 93.44 336 LEU B O 1
ATOM 7106 N N . TYR B 1 337 ? 33.812 29.297 11.703 1 93.62 337 TYR B N 1
ATOM 7107 C CA . TYR B 1 337 ? 33.125 30.203 12.617 1 93.62 337 TYR B CA 1
ATOM 7108 C C . TYR B 1 337 ? 34.094 31.219 13.211 1 93.62 337 TYR B C 1
ATOM 7110 O O . TYR B 1 337 ? 33.719 32.375 13.453 1 93.62 337 TYR B O 1
ATOM 7118 N N . ALA B 1 338 ? 35.25 30.797 13.453 1 93.25 338 ALA B N 1
ATOM 7119 C CA . ALA B 1 338 ? 36.25 31.719 13.992 1 93.25 338 ALA B CA 1
ATOM 7120 C C . ALA B 1 338 ? 36.5 32.875 13.031 1 93.25 338 ALA B C 1
ATOM 7122 O O . ALA B 1 338 ? 36.75 34 13.469 1 93.25 338 ALA B O 1
ATOM 7123 N N . ASP B 1 339 ? 36.312 32.562 11.836 1 94.06 339 ASP B N 1
ATOM 7124 C CA . ASP B 1 339 ? 36.562 33.562 10.805 1 94.06 339 ASP B CA 1
ATOM 7125 C C . ASP B 1 339 ? 35.312 34.25 10.375 1 94.06 339 ASP B C 1
ATOM 7127 O O . ASP B 1 339 ? 35.344 35.219 9.609 1 94.06 339 ASP B O 1
ATOM 7131 N N . LEU B 1 340 ? 34.25 33.875 10.891 1 94.88 340 LEU B N 1
ATOM 7132 C CA . LEU B 1 340 ? 32.938 34.344 10.406 1 94.88 340 LEU B CA 1
ATOM 7133 C C . LEU B 1 340 ? 32.656 35.75 10.891 1 94.88 340 LEU B C 1
ATOM 7135 O O . LEU B 1 340 ? 32.844 36.062 12.078 1 94.88 340 LEU B O 1
ATOM 7139 N N . ARG B 1 341 ? 32.219 36.594 9.945 1 94.56 341 ARG B N 1
ATOM 7140 C CA . ARG B 1 341 ? 31.766 37.938 10.297 1 94.56 341 ARG B CA 1
ATOM 7141 C C . ARG B 1 341 ? 30.25 38 10.289 1 94.56 341 ARG B C 1
ATOM 7143 O O . ARG B 1 341 ? 29.656 38.656 11.141 1 94.56 341 ARG B O 1
ATOM 7150 N N . GLY B 1 342 ? 29.719 37.344 9.367 1 95.69 342 GLY B N 1
ATOM 7151 C CA . GLY B 1 342 ? 28.281 37.406 9.273 1 95.69 342 GLY B CA 1
ATOM 7152 C C . GLY B 1 342 ? 27.719 36.531 8.156 1 95.69 342 GLY B C 1
ATOM 7153 O O . GLY B 1 342 ? 28.484 35.969 7.355 1 95.69 342 GLY B O 1
ATOM 7154 N N . ILE B 1 343 ? 26.453 36.281 8.172 1 96.56 343 ILE B N 1
ATOM 7155 C CA . ILE B 1 343 ? 25.703 35.562 7.145 1 96.56 343 ILE B CA 1
ATOM 7156 C C . ILE B 1 343 ? 24.875 36.562 6.336 1 96.56 343 ILE B C 1
ATOM 7158 O O . ILE B 1 343 ? 24.109 37.375 6.902 1 96.56 343 ILE B O 1
ATOM 7162 N N . CYS B 1 344 ? 25 36.5 5.012 1 96 344 CYS B N 1
ATOM 7163 C CA . CYS B 1 344 ? 24.391 37.531 4.18 1 96 344 CYS B CA 1
ATOM 7164 C C . CYS B 1 344 ? 23.5 36.938 3.111 1 96 344 CYS B C 1
ATOM 7166 O O . CYS B 1 344 ? 23.875 35.938 2.479 1 96 344 CYS B O 1
ATOM 7168 N N . PHE B 1 345 ? 22.328 37.438 3.039 1 95.75 345 PHE B N 1
ATOM 7169 C CA . PHE B 1 345 ? 21.422 37.25 1.918 1 95.75 345 PHE B CA 1
ATOM 7170 C C . PHE B 1 345 ? 21.344 38.5 1.056 1 95.75 345 PHE B C 1
ATOM 7172 O O . PHE B 1 345 ? 21.016 39.594 1.546 1 95.75 345 PHE B O 1
ATOM 7179 N N . GLU B 1 346 ? 21.734 38.375 -0.206 1 95 346 GLU B N 1
ATOM 7180 C CA . GLU B 1 346 ? 21.766 39.531 -1.097 1 95 346 GLU B CA 1
ATOM 7181 C C . GLU B 1 346 ? 20.844 39.312 -2.299 1 95 346 GLU B C 1
ATOM 7183 O O . GLU B 1 346 ? 21.062 38.406 -3.1 1 95 346 GLU B O 1
ATOM 7188 N N . ASN B 1 347 ? 19.844 40.188 -2.455 1 94.75 347 ASN B N 1
ATOM 7189 C CA . ASN B 1 347 ? 18.922 40.156 -3.578 1 94.75 347 ASN B CA 1
ATOM 7190 C C . ASN B 1 347 ? 18.328 38.781 -3.789 1 94.75 347 ASN B C 1
ATOM 7192 O O . ASN B 1 347 ? 18.375 38.219 -4.898 1 94.75 347 ASN B O 1
ATOM 7196 N N . LEU B 1 348 ? 17.906 38.219 -2.748 1 94.06 348 LEU B N 1
ATOM 7197 C CA . LEU B 1 348 ? 17.406 36.844 -2.785 1 94.06 348 LEU B CA 1
ATOM 7198 C C . LEU B 1 348 ? 16 36.812 -3.406 1 94.06 348 LEU B C 1
ATOM 7200 O O . LEU B 1 348 ? 15.094 37.5 -2.947 1 94.06 348 LEU B O 1
ATOM 7204 N N . THR B 1 349 ? 15.812 36.062 -4.469 1 94.69 349 THR B N 1
ATOM 7205 C CA . THR B 1 349 ? 14.531 35.781 -5.094 1 94.69 349 THR B CA 1
ATOM 7206 C C . THR B 1 349 ? 14.312 34.281 -5.211 1 94.69 349 THR B C 1
ATOM 7208 O O . THR B 1 349 ? 15.164 33.562 -5.75 1 94.69 349 THR B O 1
ATOM 7211 N N . PHE B 1 350 ? 13.273 33.875 -4.609 1 93.06 350 PHE B N 1
ATOM 7212 C CA . PHE B 1 350 ? 13 32.438 -4.605 1 93.06 350 PHE B CA 1
ATOM 7213 C C . PHE B 1 350 ? 11.516 32.156 -4.832 1 93.06 350 PHE B C 1
ATOM 7215 O O . PHE B 1 350 ? 10.664 32.844 -4.258 1 93.06 350 PHE B O 1
ATOM 7222 N N . ARG B 1 351 ? 11.219 31.219 -5.695 1 88.25 351 ARG B N 1
ATOM 7223 C CA . ARG B 1 351 ? 9.875 30.75 -6.004 1 88.25 351 ARG B CA 1
ATOM 7224 C C . ARG B 1 351 ? 9.703 29.281 -5.656 1 88.25 351 ARG B C 1
ATOM 7226 O O . ARG B 1 351 ? 10.555 28.453 -6.004 1 88.25 351 ARG B O 1
ATOM 7233 N N . TYR B 1 352 ? 8.797 29 -4.82 1 79 352 TYR B N 1
ATOM 7234 C CA . TYR B 1 352 ? 8.43 27.609 -4.527 1 79 352 TYR B CA 1
ATOM 7235 C C . TYR B 1 352 ? 7.242 27.172 -5.375 1 79 352 TYR B C 1
ATOM 7237 O O . TYR B 1 352 ? 6.113 27.609 -5.156 1 79 352 TYR B O 1
ATOM 7245 N N . ASP B 1 353 ? 7.582 26.234 -6.25 1 67.62 353 ASP B N 1
ATOM 7246 C CA . ASP B 1 353 ? 6.605 25.844 -7.262 1 67.62 353 ASP B CA 1
ATOM 7247 C C . ASP B 1 353 ? 6.121 27.062 -8.055 1 67.62 353 ASP B C 1
ATOM 7249 O O . ASP B 1 353 ? 6.898 27.688 -8.781 1 67.62 353 ASP B O 1
ATOM 7253 N N . ARG B 1 354 ? 4.781 27.578 -7.812 1 62.31 354 ARG B N 1
ATOM 7254 C CA . ARG B 1 354 ? 4.234 28.672 -8.602 1 62.31 354 ARG B CA 1
ATOM 7255 C C . ARG B 1 354 ? 4.102 29.938 -7.766 1 62.31 354 ARG B C 1
ATOM 7257 O O . ARG B 1 354 ? 3.717 30.984 -8.281 1 62.31 354 ARG B O 1
ATOM 7264 N N . GLU B 1 355 ? 4.691 29.844 -6.57 1 69.38 355 GLU B N 1
ATOM 7265 C CA . GLU B 1 355 ? 4.512 31 -5.695 1 69.38 355 GLU B CA 1
ATOM 7266 C C . GLU B 1 355 ? 5.852 31.625 -5.336 1 69.38 355 GLU B C 1
ATOM 7268 O O . GLU B 1 355 ? 6.801 30.922 -4.977 1 69.38 355 GLU B O 1
ATOM 7273 N N . THR B 1 356 ? 5.934 32.938 -5.574 1 82.44 356 THR B N 1
ATOM 7274 C CA . THR B 1 356 ? 7.129 33.656 -5.172 1 82.44 356 THR B CA 1
ATOM 7275 C C . THR B 1 356 ? 7.137 33.906 -3.668 1 82.44 356 THR B C 1
ATOM 7277 O O . THR B 1 356 ? 6.223 34.562 -3.135 1 82.44 356 THR B O 1
ATOM 7280 N N . LEU B 1 357 ? 8.125 33.438 -3.004 1 86.38 357 LEU B N 1
ATOM 7281 C CA . LEU B 1 357 ? 8.211 33.594 -1.555 1 86.38 357 LEU B CA 1
ATOM 7282 C C . LEU B 1 357 ? 9.047 34.812 -1.186 1 86.38 357 LEU B C 1
ATOM 7284 O O . LEU B 1 357 ? 8.75 35.5 -0.213 1 86.38 357 LEU B O 1
ATOM 7288 N N . PHE B 1 358 ? 10.164 35 -1.953 1 91.19 358 PHE B N 1
ATOM 7289 C CA . PHE B 1 358 ? 11.055 36.156 -1.739 1 91.19 358 PHE B CA 1
ATOM 7290 C C . PHE B 1 358 ? 11.336 36.875 -3.053 1 91.19 358 PHE B C 1
ATOM 7292 O O . PHE B 1 358 ? 11.508 36.219 -4.094 1 91.19 358 PHE B O 1
ATOM 7299 N N . GLU B 1 359 ? 11.328 38.188 -2.959 1 92.62 359 GLU B N 1
ATOM 7300 C CA . GLU B 1 359 ? 11.656 39.031 -4.109 1 92.62 359 GLU B CA 1
ATOM 7301 C C . GLU B 1 359 ? 12.703 40.094 -3.746 1 92.62 359 GLU B C 1
ATOM 7303 O O . GLU B 1 359 ? 12.367 41.125 -3.164 1 92.62 359 GLU B O 1
ATOM 7308 N N . SER B 1 360 ? 13.875 39.906 -4.168 1 92 360 SER B N 1
ATOM 7309 C CA . SER B 1 360 ? 15 40.812 -3.955 1 92 360 SER B CA 1
ATOM 7310 C C . SER B 1 360 ? 15.156 41.156 -2.48 1 92 360 SER B C 1
ATOM 7312 O O . SER B 1 360 ? 15.234 42.344 -2.129 1 92 360 SER B O 1
ATOM 7314 N N . ALA B 1 361 ? 15.156 40.156 -1.707 1 91.62 361 ALA B N 1
ATOM 7315 C CA . ALA B 1 361 ? 15.219 40.344 -0.262 1 91.62 361 ALA B CA 1
ATOM 7316 C C . ALA B 1 361 ? 16.672 40.344 0.224 1 91.62 361 ALA B C 1
ATOM 7318 O O . ALA B 1 361 ? 17.5 39.594 -0.284 1 91.62 361 ALA B O 1
ATOM 7319 N N . ASP B 1 362 ? 16.906 41.25 1.196 1 93.69 362 ASP B N 1
ATOM 7320 C CA . ASP B 1 362 ? 18.234 41.344 1.791 1 93.69 362 ASP B CA 1
ATOM 7321 C C . ASP B 1 362 ? 18.188 41.125 3.299 1 93.69 362 ASP B C 1
ATOM 7323 O O . ASP B 1 362 ? 17.234 41.531 3.965 1 93.69 362 ASP B O 1
ATOM 7327 N N . LEU B 1 363 ? 19.172 40.312 3.752 1 94.06 363 LEU B N 1
ATOM 7328 C CA . LEU B 1 363 ? 19.266 40.062 5.184 1 94.06 363 LEU B CA 1
ATOM 7329 C C . LEU B 1 363 ? 20.719 39.844 5.609 1 94.06 363 LEU B C 1
ATOM 7331 O O . LEU B 1 363 ? 21.484 39.156 4.906 1 94.06 363 LEU B O 1
ATOM 7335 N N . GLN B 1 364 ? 21.078 40.5 6.668 1 94 364 GLN B N 1
ATOM 7336 C CA . GLN B 1 364 ? 22.406 40.312 7.23 1 94 364 GLN B CA 1
ATOM 7337 C C . GLN B 1 364 ? 22.328 39.875 8.695 1 94 364 GLN B C 1
ATOM 7339 O O . GLN B 1 364 ? 21.672 40.531 9.5 1 94 364 GLN B O 1
ATOM 7344 N N . ILE B 1 365 ? 22.953 38.781 8.992 1 94.62 365 ILE B N 1
ATOM 7345 C CA . ILE B 1 365 ? 23.062 38.281 10.359 1 94.62 365 ILE B CA 1
ATOM 7346 C C . ILE B 1 365 ? 24.516 38.312 10.805 1 94.62 365 ILE B C 1
ATOM 7348 O O . ILE B 1 365 ? 25.375 37.656 10.195 1 94.62 365 ILE B O 1
ATOM 7352 N N . ASP B 1 366 ? 24.781 39 11.852 1 93.88 366 ASP B N 1
ATOM 7353 C CA . ASP B 1 366 ? 26.156 39.125 12.336 1 93.88 366 ASP B CA 1
ATOM 7354 C C . ASP B 1 366 ? 26.5 38 13.305 1 93.88 366 ASP B C 1
ATOM 7356 O O . ASP B 1 366 ? 25.594 37.375 13.898 1 93.88 366 ASP B O 1
ATOM 7360 N N . LYS B 1 367 ? 27.781 37.719 13.359 1 94.19 367 LYS B N 1
ATOM 7361 C CA . LYS B 1 367 ? 28.25 36.75 14.328 1 94.19 367 LYS B CA 1
ATOM 7362 C C . LYS B 1 367 ? 27.781 37.094 15.742 1 94.19 367 LYS B C 1
ATOM 7364 O O . LYS B 1 367 ? 27.781 38.25 16.125 1 94.19 367 LYS B O 1
ATOM 7369 N N . TYR B 1 368 ? 27.234 36.125 16.5 1 92.06 368 TYR B N 1
ATOM 7370 C CA . TYR B 1 368 ? 26.797 36.188 17.891 1 92.06 368 TYR B CA 1
ATOM 7371 C C . TYR B 1 368 ? 25.422 36.844 18 1 92.06 368 TYR B C 1
ATOM 7373 O O . TYR B 1 368 ? 24.922 37.062 19.109 1 92.06 368 TYR B O 1
ATOM 7381 N N . ASP B 1 369 ? 24.781 37.062 16.812 1 90.5 369 ASP B N 1
ATOM 7382 C CA . ASP B 1 369 ? 23.422 37.594 16.844 1 90.5 369 ASP B CA 1
ATOM 7383 C C . ASP B 1 369 ? 22.422 36.562 17.312 1 90.5 369 ASP B C 1
ATOM 7385 O O . ASP B 1 369 ? 22.562 35.375 17.016 1 90.5 369 ASP B O 1
ATOM 7389 N N . PHE B 1 370 ? 21.5 37 18.047 1 91.06 370 PHE B N 1
ATOM 7390 C CA . PHE B 1 370 ? 20.266 36.25 18.328 1 91.06 370 PHE B CA 1
ATOM 7391 C C . PHE B 1 370 ? 19.109 36.844 17.531 1 91.06 370 PHE B C 1
ATOM 7393 O O . PHE B 1 370 ? 18.516 37.844 17.953 1 91.06 370 PHE B O 1
ATOM 7400 N N . VAL B 1 371 ? 18.766 36.156 16.484 1 91.94 371 VAL B N 1
ATOM 7401 C CA . VAL B 1 371 ? 17.828 36.719 15.508 1 91.94 371 VAL B CA 1
ATOM 7402 C C . VAL B 1 371 ? 16.484 36 15.594 1 91.94 371 VAL B C 1
ATOM 7404 O O . VAL B 1 371 ? 16.438 34.75 15.609 1 91.94 371 VAL B O 1
ATOM 7407 N N . ALA B 1 372 ? 15.43 36.688 15.695 1 90.69 372 ALA B N 1
ATOM 7408 C CA . ALA B 1 372 ? 14.078 36.125 15.617 1 90.69 372 ALA B CA 1
ATOM 7409 C C . ALA B 1 372 ? 13.453 36.406 14.25 1 90.69 372 ALA B C 1
ATOM 7411 O O . ALA B 1 372 ? 13.414 37.562 13.805 1 90.69 372 ALA B O 1
ATOM 7412 N N . ILE B 1 373 ? 13.062 35.406 13.664 1 90.62 373 ILE B N 1
ATOM 7413 C CA . ILE B 1 373 ? 12.352 35.531 12.391 1 90.62 373 ILE B CA 1
ATOM 7414 C C . ILE B 1 373 ? 10.852 35.375 12.617 1 90.62 373 ILE B C 1
ATOM 7416 O O . ILE B 1 373 ? 10.406 34.344 13.094 1 90.62 373 ILE B O 1
ATOM 7420 N N . GLU B 1 374 ? 10.141 36.406 12.258 1 84.25 374 GLU B N 1
ATOM 7421 C CA . GLU B 1 374 ? 8.695 36.438 12.477 1 84.25 374 GLU B CA 1
ATOM 7422 C C . GLU B 1 374 ? 7.949 36.594 11.156 1 84.25 374 GLU B C 1
ATOM 7424 O O . GLU B 1 374 ? 8.508 37.094 10.18 1 84.25 374 GLU B O 1
ATOM 7429 N N . GLY B 1 375 ? 6.793 36.094 11.188 1 74.25 375 GLY B N 1
ATOM 7430 C CA . GLY B 1 375 ? 5.922 36.188 10.023 1 74.25 375 GLY B CA 1
ATOM 7431 C C . GLY B 1 375 ? 4.762 35.219 10.062 1 74.25 375 GLY B C 1
ATOM 7432 O O . GLY B 1 375 ? 4.734 34.312 10.906 1 74.25 375 GLY B O 1
ATOM 7433 N N . ILE B 1 376 ? 3.969 35.406 9.164 1 62.84 376 ILE B N 1
ATOM 7434 C CA . ILE B 1 376 ? 2.787 34.562 9.109 1 62.84 376 ILE B CA 1
ATOM 7435 C C . ILE B 1 376 ? 3.172 33.156 8.594 1 62.84 376 ILE B C 1
ATOM 7437 O O . ILE B 1 376 ? 4.211 33 7.957 1 62.84 376 ILE B O 1
ATOM 7441 N N . SER B 1 377 ? 2.441 32.188 9.008 1 64.5 377 SER B N 1
ATOM 7442 C CA . SER B 1 377 ? 2.711 30.828 8.555 1 64.5 377 SER B CA 1
ATOM 7443 C C . SER B 1 377 ? 2.689 30.734 7.035 1 64.5 377 SER B C 1
ATOM 7445 O O . SER B 1 377 ? 1.828 31.328 6.383 1 64.5 377 SER B O 1
ATOM 7447 N N . GLY B 1 378 ? 3.637 30.109 6.516 1 68.44 378 GLY B N 1
ATOM 7448 C CA . GLY B 1 378 ? 3.684 29.906 5.078 1 68.44 378 GLY B CA 1
ATOM 7449 C C . GLY B 1 378 ? 4.375 31.031 4.328 1 68.44 378 GLY B C 1
ATOM 7450 O O . GLY B 1 378 ? 4.555 30.953 3.111 1 68.44 378 GLY B O 1
ATOM 7451 N N . ILE B 1 379 ? 4.809 31.953 5.062 1 72.88 379 ILE B N 1
ATOM 7452 C CA . ILE B 1 379 ? 5.359 33.156 4.418 1 72.88 379 ILE B CA 1
ATOM 7453 C C . ILE B 1 379 ? 6.777 32.844 3.928 1 72.88 379 ILE B C 1
ATOM 7455 O O . ILE B 1 379 ? 7.312 33.594 3.09 1 72.88 379 ILE B O 1
ATOM 7459 N N . GLY B 1 380 ? 7.34 31.781 4.43 1 83.69 380 GLY B N 1
ATOM 7460 C CA . GLY B 1 380 ? 8.656 31.406 3.922 1 83.69 380 GLY B CA 1
ATOM 7461 C C . GLY B 1 380 ? 9.711 31.344 5.004 1 83.69 380 GLY B C 1
ATOM 7462 O O . GLY B 1 380 ? 10.906 31.266 4.707 1 83.69 380 GLY B O 1
ATOM 7463 N N . LYS B 1 381 ? 9.375 31.391 6.199 1 88.31 381 LYS B N 1
ATOM 7464 C CA . LYS B 1 381 ? 10.336 31.391 7.305 1 88.31 381 LYS B CA 1
ATOM 7465 C C . LYS B 1 381 ? 11.203 30.141 7.277 1 88.31 381 LYS B C 1
ATOM 7467 O O . LYS B 1 381 ? 12.43 30.219 7.305 1 88.31 381 LYS B O 1
ATOM 7472 N N . SER B 1 382 ? 10.484 28.953 7.176 1 88.56 382 SER B N 1
ATOM 7473 C CA . SER B 1 382 ? 11.195 27.688 7.137 1 88.56 382 SER B CA 1
ATOM 7474 C C . SER B 1 382 ? 12.023 27.562 5.863 1 88.56 382 SER B C 1
ATOM 7476 O O . SER B 1 382 ? 13.125 27 5.883 1 88.56 382 SER B O 1
ATOM 7478 N N . THR B 1 383 ? 11.5 28.109 4.809 1 90.25 383 THR B N 1
ATOM 7479 C CA . THR B 1 383 ? 12.188 28.047 3.521 1 90.25 383 THR B CA 1
ATOM 7480 C C . THR B 1 383 ? 13.484 28.859 3.566 1 90.25 383 THR B C 1
ATOM 7482 O O . THR B 1 383 ? 14.492 28.469 2.975 1 90.25 383 THR B O 1
ATOM 7485 N N . LEU B 1 384 ? 13.406 29.984 4.258 1 92.88 384 LEU B N 1
ATOM 7486 C CA . LEU B 1 384 ? 14.594 30.812 4.387 1 92.88 384 LEU B CA 1
ATOM 7487 C C . LEU B 1 384 ? 15.727 30.047 5.051 1 92.88 384 LEU B C 1
ATOM 7489 O O . LEU B 1 384 ? 16.875 30.109 4.598 1 92.88 384 LEU B O 1
ATOM 7493 N N . LEU B 1 385 ? 15.406 29.312 6.082 1 94.06 385 LEU B N 1
ATOM 7494 C CA . LEU B 1 385 ? 16.406 28.5 6.773 1 94.06 385 LEU B CA 1
ATOM 7495 C C . LEU B 1 385 ? 16.922 27.391 5.875 1 94.06 385 LEU B C 1
ATOM 7497 O O . LEU B 1 385 ? 18.125 27.125 5.848 1 94.06 385 LEU B O 1
ATOM 7501 N N . LYS B 1 386 ? 16.062 26.797 5.164 1 92.94 386 LYS B N 1
ATOM 7502 C CA . LYS B 1 386 ? 16.453 25.703 4.289 1 92.94 386 LYS B CA 1
ATOM 7503 C C . LYS B 1 386 ? 17.312 26.188 3.133 1 92.94 386 LYS B C 1
ATOM 7505 O O . LYS B 1 386 ? 18.203 25.469 2.664 1 92.94 386 LYS B O 1
ATOM 7510 N N . LEU B 1 387 ? 17.078 27.406 2.684 1 93.94 387 LEU B N 1
ATOM 7511 C CA . LEU B 1 387 ? 17.922 28.016 1.671 1 93.94 387 LEU B CA 1
ATOM 7512 C C . LEU B 1 387 ? 19.344 28.234 2.209 1 93.94 387 LEU B C 1
ATOM 7514 O O . LEU B 1 387 ? 20.312 27.953 1.517 1 93.94 387 LEU B O 1
ATOM 7518 N N . LEU B 1 388 ? 19.344 28.703 3.42 1 94.38 388 LEU B N 1
ATOM 7519 C CA . LEU B 1 388 ? 20.625 28.922 4.074 1 94.38 388 LEU B CA 1
ATOM 7520 C C . LEU B 1 388 ? 21.391 27.609 4.195 1 94.38 388 LEU B C 1
ATOM 7522 O O . LEU B 1 388 ? 22.625 27.594 4.059 1 94.38 388 LEU B O 1
ATOM 7526 N N . LEU B 1 389 ? 20.672 26.531 4.363 1 94.56 389 LEU B N 1
ATOM 7527 C CA . LEU B 1 389 ? 21.266 25.219 4.57 1 94.56 389 LEU B CA 1
ATOM 7528 C C . LEU B 1 389 ? 21.609 24.562 3.238 1 94.56 389 LEU B C 1
ATOM 7530 O O . LEU B 1 389 ? 22.141 23.453 3.211 1 94.56 389 LEU B O 1
ATOM 7534 N N . GLY B 1 390 ? 21.25 25.172 2.15 1 91.5 390 GLY B N 1
ATOM 7535 C CA . GLY B 1 390 ? 21.562 24.656 0.827 1 91.5 390 GLY B CA 1
ATOM 7536 C C . GLY B 1 390 ? 20.656 23.516 0.398 1 91.5 390 GLY B C 1
ATOM 7537 O O . GLY B 1 390 ? 21.047 22.688 -0.426 1 91.5 390 GLY B O 1
ATOM 7538 N N . LEU B 1 391 ? 19.547 23.422 0.966 1 91.69 391 LEU B N 1
ATOM 7539 C CA . LEU B 1 391 ? 18.641 22.344 0.647 1 91.69 391 LEU B CA 1
ATOM 7540 C C . LEU B 1 391 ? 17.812 22.656 -0.599 1 91.69 391 LEU B C 1
ATOM 7542 O O . LEU B 1 391 ? 17.281 21.75 -1.245 1 91.69 391 LEU B O 1
ATOM 7546 N N . TYR B 1 392 ? 17.766 23.938 -0.956 1 89.44 392 TYR B N 1
ATOM 7547 C CA . TYR B 1 392 ? 17.062 24.359 -2.166 1 89.44 392 TYR B CA 1
ATOM 7548 C C . TYR B 1 392 ? 18.016 25.109 -3.096 1 89.44 392 TYR B C 1
ATOM 7550 O O . TYR B 1 392 ? 18.438 26.234 -2.795 1 89.44 392 TYR B O 1
ATOM 7558 N N . PRO B 1 393 ? 18.516 24.484 -4.348 1 78.88 393 PRO B N 1
ATOM 7559 C CA . PRO B 1 393 ? 19.5 25.109 -5.242 1 78.88 393 PRO B CA 1
ATOM 7560 C C . PRO B 1 393 ? 18.844 26 -6.297 1 78.88 393 PRO B C 1
ATOM 7562 O O . PRO B 1 393 ? 19.531 26.75 -6.984 1 78.88 393 PRO B O 1
ATOM 7565 N N . GLY B 1 394 ? 17.719 26.578 -6.383 1 81.25 394 GLY B N 1
ATOM 7566 C CA . GLY B 1 394 ? 17.047 27.266 -7.465 1 81.25 394 GLY B CA 1
ATOM 7567 C C . GLY B 1 394 ? 16.578 28.656 -7.082 1 81.25 394 GLY B C 1
ATOM 7568 O O . GLY B 1 394 ? 15.422 29.016 -7.316 1 81.25 394 GLY B O 1
ATOM 7569 N N . TYR B 1 395 ? 17.5 29.438 -6.488 1 89.44 395 TYR B N 1
ATOM 7570 C CA . TYR B 1 395 ? 17.156 30.812 -6.148 1 89.44 395 TYR B CA 1
ATOM 7571 C C . TYR B 1 395 ? 18.047 31.797 -6.91 1 89.44 395 TYR B C 1
ATOM 7573 O O . TYR B 1 395 ? 19.094 31.422 -7.434 1 89.44 395 TYR B O 1
ATOM 7581 N N . ALA B 1 396 ? 17.562 32.969 -7.102 1 93.44 396 ALA B N 1
ATOM 7582 C CA . ALA B 1 396 ? 18.344 34.094 -7.648 1 93.44 396 ALA B CA 1
ATOM 7583 C C . ALA B 1 396 ? 18.938 34.938 -6.535 1 93.44 396 ALA B C 1
ATOM 7585 O O . ALA B 1 396 ? 18.375 35.031 -5.441 1 93.44 396 ALA B O 1
ATOM 7586 N N . GLY B 1 397 ? 20.078 35.562 -6.781 1 94.94 397 GLY B N 1
ATOM 7587 C CA . GLY B 1 397 ? 20.797 36.25 -5.746 1 94.94 397 GLY B CA 1
ATOM 7588 C C . GLY B 1 397 ? 21.938 35.438 -5.141 1 94.94 397 GLY B C 1
ATOM 7589 O O . GLY B 1 397 ? 22.5 34.562 -5.801 1 94.94 397 GLY B O 1
ATOM 7590 N N . ARG B 1 398 ? 22.344 35.906 -3.918 1 95.12 398 ARG B N 1
ATOM 7591 C CA . ARG B 1 398 ? 23.469 35.219 -3.299 1 95.12 398 ARG B CA 1
ATOM 7592 C C . ARG B 1 398 ? 23.25 35.031 -1.803 1 95.12 398 ARG B C 1
ATOM 7594 O O . ARG B 1 398 ? 22.703 35.906 -1.139 1 95.12 398 ARG B O 1
ATOM 7601 N N . ILE B 1 399 ? 23.531 33.906 -1.343 1 95.31 399 ILE B N 1
ATOM 7602 C CA . ILE B 1 399 ? 23.641 33.594 0.079 1 95.31 399 ILE B CA 1
ATOM 7603 C C . ILE B 1 399 ? 25.062 33.188 0.421 1 95.31 399 ILE B C 1
ATOM 7605 O O . ILE B 1 399 ? 25.594 32.219 -0.125 1 95.31 399 ILE B O 1
ATOM 7609 N N . TYR B 1 400 ? 25.672 33.938 1.26 1 95.81 400 TYR B N 1
ATOM 7610 C CA . TYR B 1 400 ? 27.078 33.625 1.505 1 95.81 400 TYR B CA 1
ATOM 7611 C C . TYR B 1 400 ? 27.469 33.969 2.934 1 95.81 400 TYR B C 1
ATOM 7613 O O . TYR B 1 400 ? 26.75 34.719 3.619 1 95.81 400 TYR B O 1
ATOM 7621 N N . LEU B 1 401 ? 28.578 33.406 3.377 1 96.25 401 LEU B N 1
ATOM 7622 C CA . LEU B 1 401 ? 29.219 33.719 4.652 1 96.25 401 LEU B CA 1
ATOM 7623 C C . LEU B 1 401 ? 30.344 34.719 4.473 1 96.25 401 LEU B C 1
ATOM 7625 O O . LEU B 1 401 ? 31.234 34.531 3.656 1 96.25 401 LEU B O 1
ATOM 7629 N N . GLU B 1 402 ? 30.203 35.781 5.145 1 96 402 GLU B N 1
ATOM 7630 C CA . GLU B 1 402 ? 31.297 36.781 5.137 1 96 402 GLU B CA 1
ATOM 7631 C C . GLU B 1 402 ? 32.375 36.406 6.164 1 96 402 GLU B C 1
ATOM 7633 O O . GLU B 1 402 ? 32.062 36.312 7.359 1 96 402 GLU B O 1
ATOM 7638 N N . THR B 1 403 ? 33.562 36.219 5.688 1 95.25 403 THR B N 1
ATOM 7639 C CA . THR B 1 403 ? 34.656 35.844 6.574 1 95.25 403 THR B CA 1
ATOM 7640 C C . THR B 1 403 ? 35.781 36.844 6.508 1 95.25 403 THR B C 1
ATOM 7642 O O . THR B 1 403 ? 35.906 37.594 5.539 1 95.25 403 THR B O 1
ATOM 7645 N N . ASP B 1 404 ? 36.594 36.875 7.426 1 93.31 404 ASP B N 1
ATOM 7646 C CA . ASP B 1 404 ? 37.719 37.812 7.496 1 93.31 404 ASP B CA 1
ATOM 7647 C C . ASP B 1 404 ? 38.844 37.375 6.598 1 93.31 404 ASP B C 1
ATOM 7649 O O . ASP B 1 404 ? 39.5 38.188 5.953 1 93.31 404 ASP B O 1
ATOM 7653 N N . GLY B 1 405 ? 39.125 36.125 6.512 1 89.94 405 GLY B N 1
ATOM 7654 C CA . GLY B 1 405 ? 40.281 35.594 5.781 1 89.94 405 GLY B CA 1
ATOM 7655 C C . GLY B 1 405 ? 39.938 35.219 4.348 1 89.94 405 GLY B C 1
ATOM 7656 O O . GLY B 1 405 ? 40.594 35.688 3.41 1 89.94 405 GLY B O 1
ATOM 7657 N N . GLU B 1 406 ? 38.906 34.406 4.168 1 90.62 406 GLU B N 1
ATOM 7658 C CA . GLU B 1 406 ? 38.625 33.844 2.859 1 90.62 406 GLU B CA 1
ATOM 7659 C C . GLU B 1 406 ? 37.594 34.719 2.104 1 90.62 406 GLU B C 1
ATOM 7661 O O . GLU B 1 406 ? 37.344 34.469 0.927 1 90.62 406 GLU B O 1
ATOM 7666 N N . GLY B 1 407 ? 37.125 35.75 2.725 1 92.56 407 GLY B N 1
ATOM 7667 C CA . GLY B 1 407 ? 36.125 36.594 2.07 1 92.56 407 GLY B CA 1
ATOM 7668 C C . GLY B 1 407 ? 34.719 36 2.082 1 92.56 407 GLY B C 1
ATOM 7669 O O . GLY B 1 407 ? 34.219 35.594 3.135 1 92.56 407 GLY B O 1
ATOM 7670 N N . GLU B 1 408 ? 34.156 35.969 0.89 1 93.81 408 GLU B N 1
ATOM 7671 C CA . GLU B 1 408 ? 32.781 35.469 0.777 1 93.81 408 GLU B CA 1
ATOM 7672 C C . GLU B 1 408 ? 32.75 34 0.395 1 93.81 408 GLU B C 1
ATOM 7674 O O . GLU B 1 408 ? 33.25 33.625 -0.661 1 93.81 408 GLU B O 1
ATOM 7679 N N . ILE B 1 409 ? 32.188 33.219 1.242 1 93.94 409 ILE B N 1
ATOM 7680 C CA . ILE B 1 409 ? 32.031 31.781 0.99 1 93.94 409 ILE B CA 1
ATOM 7681 C C . ILE B 1 409 ? 30.562 31.469 0.729 1 93.94 409 ILE B C 1
ATOM 7683 O O . ILE B 1 409 ? 29.703 31.719 1.579 1 93.94 409 ILE B O 1
ATOM 7687 N N . PRO B 1 410 ? 30.281 30.922 -0.375 1 92.19 410 PRO B N 1
ATOM 7688 C CA . PRO B 1 410 ? 28.891 30.578 -0.638 1 92.19 410 PRO B CA 1
ATOM 7689 C C . PRO B 1 410 ? 28.344 29.547 0.352 1 92.19 410 PRO B C 1
ATOM 7691 O O . PRO B 1 410 ? 29.047 28.609 0.724 1 92.19 410 PRO B O 1
ATOM 7694 N N . ALA B 1 411 ? 27.094 29.781 0.853 1 92 411 ALA B N 1
ATOM 7695 C CA . ALA B 1 411 ? 26.422 28.828 1.733 1 92 411 ALA B CA 1
ATOM 7696 C C . ALA B 1 411 ? 25.859 27.641 0.939 1 92 411 ALA B C 1
ATOM 7698 O O . ALA B 1 411 ? 24.938 27.812 0.149 1 92 411 ALA B O 1
ATOM 7699 N N . ASP B 1 412 ? 26.422 26.531 1.12 1 89.69 412 ASP B N 1
ATOM 7700 C CA . ASP B 1 412 ? 26 25.328 0.413 1 89.69 412 ASP B CA 1
ATOM 7701 C C . ASP B 1 412 ? 26.266 24.078 1.246 1 89.69 412 ASP B C 1
ATOM 7703 O O . ASP B 1 412 ? 26.344 24.156 2.475 1 89.69 412 ASP B O 1
ATOM 7707 N N . ARG B 1 413 ? 26.391 23.031 0.55 1 89.19 413 ARG B N 1
ATOM 7708 C CA . ARG B 1 413 ? 26.578 21.75 1.201 1 89.19 413 ARG B CA 1
ATOM 7709 C C . ARG B 1 413 ? 27.859 21.734 2.014 1 89.19 413 ARG B C 1
ATOM 7711 O O . ARG B 1 413 ? 27.922 21.125 3.084 1 89.19 413 ARG B O 1
ATOM 7718 N N . SER B 1 414 ? 28.828 22.453 1.6 1 90.12 414 SER B N 1
ATOM 7719 C CA . SER B 1 414 ? 30.141 22.422 2.234 1 90.12 414 SER B CA 1
ATOM 7720 C C . SER B 1 414 ? 30.141 23.203 3.551 1 90.12 414 SER B C 1
ATOM 7722 O O . SER B 1 414 ? 31 23 4.398 1 90.12 414 SER B O 1
ATOM 7724 N N . THR B 1 415 ? 29.188 24.016 3.758 1 93.06 415 THR B N 1
ATOM 7725 C CA . THR B 1 415 ? 29.172 24.859 4.949 1 93.06 415 THR B CA 1
ATOM 7726 C C . THR B 1 415 ? 28.109 24.391 5.934 1 93.06 415 THR B C 1
ATOM 7728 O O . THR B 1 415 ? 27.891 25.016 6.973 1 93.06 415 THR B O 1
ATOM 7731 N N . ARG B 1 416 ? 27.453 23.328 5.703 1 92.06 416 ARG B N 1
ATOM 7732 C CA . ARG B 1 416 ? 26.312 22.875 6.48 1 92.06 416 ARG B CA 1
ATOM 7733 C C . ARG B 1 416 ? 26.719 22.531 7.91 1 92.06 416 ARG B C 1
ATOM 7735 O O . ARG B 1 416 ? 25.922 22.719 8.844 1 92.06 416 ARG B O 1
ATOM 7742 N N . ARG B 1 417 ? 27.938 22.141 8.094 1 91.06 417 ARG B N 1
ATOM 7743 C CA . ARG B 1 417 ? 28.391 21.734 9.422 1 91.06 417 ARG B CA 1
ATOM 7744 C C . ARG B 1 417 ? 28.438 22.922 10.367 1 91.06 417 ARG B C 1
ATOM 7746 O O . ARG B 1 417 ? 28.5 22.75 11.586 1 91.06 417 ARG B O 1
ATOM 7753 N N . LEU B 1 418 ? 28.422 24.031 9.766 1 94.5 418 LEU B N 1
ATOM 7754 C CA . LEU B 1 418 ? 28.406 25.266 10.547 1 94.5 418 LEU B CA 1
ATOM 7755 C C . LEU B 1 418 ? 27.094 25.438 11.281 1 94.5 418 LEU B C 1
ATOM 7757 O O . LEU B 1 418 ? 27.031 26.141 12.297 1 94.5 418 LEU B O 1
ATOM 7761 N N . PHE B 1 419 ? 26.141 24.703 10.773 1 95.62 419 PHE B N 1
ATOM 7762 C CA . PHE B 1 419 ? 24.781 24.984 11.25 1 95.62 419 PHE B CA 1
ATOM 7763 C C . PHE B 1 419 ? 24.219 23.781 12.008 1 95.62 419 PHE B C 1
ATOM 7765 O O . PHE B 1 419 ? 24.391 22.641 11.594 1 95.62 419 PHE B O 1
ATOM 7772 N N . GLY B 1 420 ? 23.672 23.953 13.18 1 94.5 420 GLY B N 1
ATOM 7773 C CA . GLY B 1 420 ? 22.719 23.062 13.828 1 94.5 420 GLY B CA 1
ATOM 7774 C C . GLY B 1 420 ? 21.281 23.375 13.508 1 94.5 420 GLY B C 1
ATOM 7775 O O . GLY B 1 420 ? 20.891 24.531 13.406 1 94.5 420 GLY B O 1
ATOM 7776 N N . TYR B 1 421 ? 20.469 22.344 13.367 1 94.62 421 TYR B N 1
ATOM 7777 C CA . TYR B 1 421 ? 19.125 22.594 12.836 1 94.62 421 TYR B CA 1
ATOM 7778 C C . TYR B 1 421 ? 18.078 21.75 13.547 1 94.62 421 TYR B C 1
ATOM 7780 O O . TYR B 1 421 ? 18.266 20.547 13.727 1 94.62 421 TYR B O 1
ATOM 7788 N N . VAL B 1 422 ? 17.062 22.344 14.008 1 92.94 422 VAL B N 1
ATOM 7789 C CA . VAL B 1 422 ? 15.859 21.688 14.516 1 92.94 422 VAL B CA 1
ATOM 7790 C C . VAL B 1 422 ? 14.656 22.109 13.688 1 92.94 422 VAL B C 1
ATOM 7792 O O . VAL B 1 422 ? 14.164 23.234 13.82 1 92.94 422 VAL B O 1
ATOM 7795 N N . PRO B 1 423 ? 14.188 21.203 12.836 1 90 423 PRO B N 1
ATOM 7796 C CA . PRO B 1 423 ? 13.055 21.531 11.977 1 90 423 PRO B CA 1
ATOM 7797 C C . PRO B 1 423 ? 11.734 21.609 12.734 1 90 423 PRO B C 1
ATOM 7799 O O . PRO B 1 423 ? 11.672 21.203 13.898 1 90 423 PRO B O 1
ATOM 7802 N N . GLN B 1 424 ? 10.773 22.156 11.945 1 81.12 424 GLN B N 1
ATOM 7803 C CA . GLN B 1 424 ? 9.414 22.172 12.484 1 81.12 424 GLN B CA 1
ATOM 7804 C C . GLN B 1 424 ? 8.828 20.766 12.539 1 81.12 424 GLN B C 1
ATOM 7806 O O . GLN B 1 424 ? 9.023 19.969 11.617 1 81.12 424 GLN B O 1
ATOM 7811 N N . GLY B 1 425 ? 8.32 20.5 13.625 1 74.5 425 GLY B N 1
ATOM 7812 C CA . GLY B 1 425 ? 7.711 19.188 13.758 1 74.5 425 GLY B CA 1
ATOM 7813 C C . GLY B 1 425 ? 8.523 18.234 14.609 1 74.5 425 GLY B C 1
ATOM 7814 O O . GLY B 1 425 ? 9.539 18.625 15.195 1 74.5 425 GLY B O 1
ATOM 7815 N N . ASN B 1 426 ? 7.922 17.031 14.781 1 65.75 426 ASN B N 1
ATOM 7816 C CA . ASN B 1 426 ? 8.555 16 15.594 1 65.75 426 ASN B CA 1
ATOM 7817 C C . ASN B 1 426 ? 9.406 15.062 14.742 1 65.75 426 ASN B C 1
ATOM 7819 O O . ASN B 1 426 ? 8.883 14.352 13.875 1 65.75 426 ASN B O 1
ATOM 7823 N N . TYR B 1 427 ? 10.68 15.164 14.961 1 80.75 427 TYR B N 1
ATOM 7824 C CA . TYR B 1 427 ? 11.539 14.336 14.117 1 80.75 427 TYR B CA 1
ATOM 7825 C C . TYR B 1 427 ? 12.5 13.516 14.961 1 80.75 427 TYR B C 1
ATOM 7827 O O . TYR B 1 427 ? 13.648 13.914 15.164 1 80.75 427 TYR B O 1
ATOM 7835 N N . LEU B 1 428 ? 12.055 12.609 15.703 1 86.5 428 LEU B N 1
ATOM 7836 C CA . LEU B 1 428 ? 12.898 11.609 16.359 1 86.5 428 LEU B CA 1
ATOM 7837 C C . LEU B 1 428 ? 12.773 10.258 15.664 1 86.5 428 LEU B C 1
ATOM 7839 O O . LEU B 1 428 ? 11.758 9.969 15.031 1 86.5 428 LEU B O 1
ATOM 7843 N N . PHE B 1 429 ? 13.828 9.547 15.719 1 88.06 429 PHE B N 1
ATOM 7844 C CA . PHE B 1 429 ? 13.836 8.211 15.125 1 88.06 429 PHE B CA 1
ATOM 7845 C C . PHE B 1 429 ? 13.445 7.16 16.156 1 88.06 429 PHE B C 1
ATOM 7847 O O . PHE B 1 429 ? 13.617 7.367 17.359 1 88.06 429 PHE B O 1
ATOM 7854 N N . SER B 1 430 ? 12.93 6.082 15.664 1 88.19 430 SER B N 1
ATOM 7855 C CA . SER B 1 430 ? 12.68 4.957 16.562 1 88.19 430 SER B CA 1
ATOM 7856 C C . SER B 1 430 ? 13.977 4.434 17.172 1 88.19 430 SER B C 1
ATOM 7858 O O . SER B 1 430 ? 15 4.355 16.484 1 88.19 430 SER B O 1
ATOM 7860 N N . GLY B 1 431 ? 13.945 4.156 18.422 1 88.56 431 GLY B N 1
ATOM 7861 C CA . GLY B 1 431 ? 15.117 3.738 19.172 1 88.56 431 GLY B CA 1
ATOM 7862 C C . GLY B 1 431 ? 15.164 4.312 20.578 1 88.56 431 GLY B C 1
ATOM 7863 O O . GLY B 1 431 ? 14.141 4.723 21.109 1 88.56 431 GLY B O 1
ATOM 7864 N N . THR B 1 432 ? 16.328 4.387 21.094 1 93.38 432 THR B N 1
ATOM 7865 C CA . THR B 1 432 ? 16.453 4.91 22.453 1 93.38 432 THR B CA 1
ATOM 7866 C C . THR B 1 432 ? 16.688 6.418 22.438 1 93.38 432 THR B C 1
ATOM 7868 O O . THR B 1 432 ? 17.078 6.977 21.406 1 93.38 432 THR B O 1
ATOM 7871 N N . ILE B 1 433 ? 16.422 7.031 23.531 1 94.62 433 ILE B N 1
ATOM 7872 C CA . ILE B 1 433 ? 16.688 8.453 23.672 1 94.62 433 ILE B CA 1
ATOM 7873 C C . ILE B 1 433 ? 18.172 8.727 23.453 1 94.62 433 ILE B C 1
ATOM 7875 O O . ILE B 1 433 ? 18.547 9.68 22.75 1 94.62 433 ILE B O 1
ATOM 7879 N N . ARG B 1 434 ? 18.969 7.879 23.938 1 94.69 434 ARG B N 1
ATOM 7880 C CA . ARG B 1 434 ? 20.406 8.016 23.781 1 94.69 434 ARG B CA 1
ATOM 7881 C C . ARG B 1 434 ? 20.812 7.984 22.312 1 94.69 434 ARG B C 1
ATOM 7883 O O . ARG B 1 434 ? 21.578 8.836 21.859 1 94.69 434 ARG B O 1
ATOM 7890 N N . GLU B 1 435 ? 20.297 7.062 21.609 1 92.38 435 GLU B N 1
ATOM 7891 C CA . GLU B 1 435 ? 20.625 6.918 20.188 1 92.38 435 GLU B CA 1
ATOM 7892 C C . GLU B 1 435 ? 20.188 8.148 19.391 1 92.38 435 GLU B C 1
ATOM 7894 O O . GLU B 1 435 ? 20.859 8.547 18.438 1 92.38 435 GLU B O 1
ATOM 7899 N N . ASN B 1 436 ? 19.062 8.68 19.812 1 93.56 436 ASN B N 1
ATOM 7900 C CA . ASN B 1 436 ? 18.547 9.859 19.125 1 93.56 436 ASN B CA 1
ATOM 7901 C C . ASN B 1 436 ? 19.406 11.086 19.375 1 93.56 436 ASN B C 1
ATOM 7903 O O . ASN B 1 436 ? 19.734 11.82 18.453 1 93.56 436 ASN B O 1
ATOM 7907 N N . ILE B 1 437 ? 19.812 11.242 20.609 1 94.44 437 ILE B N 1
ATOM 7908 C CA . ILE B 1 437 ? 20.562 12.43 21 1 94.44 437 ILE B CA 1
ATOM 7909 C C . ILE B 1 437 ? 21.984 12.352 20.453 1 94.44 437 ILE B C 1
ATOM 7911 O O . ILE B 1 437 ? 22.562 13.359 20.078 1 94.44 437 ILE B O 1
ATOM 7915 N N . THR B 1 438 ? 22.5 11.133 20.375 1 94.44 438 THR B N 1
ATOM 7916 C CA . THR B 1 438 ? 23.891 10.961 19.953 1 94.44 438 THR B CA 1
ATOM 7917 C C . THR B 1 438 ? 23.969 10.609 18.469 1 94.44 438 THR B C 1
ATOM 7919 O O . THR B 1 438 ? 25 10.141 17.984 1 94.44 438 THR B O 1
ATOM 7922 N N . LEU B 1 439 ? 22.938 10.773 17.812 1 91.56 439 LEU B N 1
ATOM 7923 C CA . LEU B 1 439 ? 22.828 10.398 16.406 1 91.56 439 LEU B CA 1
ATOM 7924 C C . LEU B 1 439 ? 23.906 11.102 15.578 1 91.56 439 LEU B C 1
ATOM 7926 O O . LEU B 1 439 ? 24.516 10.492 14.695 1 91.56 439 LEU B O 1
ATOM 7930 N N . ILE B 1 440 ? 24.172 12.352 15.844 1 90.88 440 ILE B N 1
ATOM 7931 C CA . ILE B 1 440 ? 25.094 13.188 15.086 1 90.88 440 ILE B CA 1
ATOM 7932 C C . ILE B 1 440 ? 26.516 12.961 15.578 1 90.88 440 ILE B C 1
ATOM 7934 O O . ILE B 1 440 ? 27.469 13 14.797 1 90.88 440 ILE B O 1
ATOM 7938 N N . ARG B 1 441 ? 26.609 12.758 16.891 1 92.44 441 ARG B N 1
ATOM 7939 C CA . ARG B 1 441 ? 27.906 12.508 17.5 1 92.44 441 ARG B CA 1
ATOM 7940 C C . ARG B 1 441 ? 27.875 11.266 18.391 1 92.44 441 ARG B C 1
ATOM 7942 O O . ARG B 1 441 ? 27.828 11.367 19.609 1 92.44 441 ARG B O 1
ATOM 7949 N N . PRO B 1 442 ? 28.109 10.133 17.766 1 91 442 PRO B N 1
ATOM 7950 C CA . PRO B 1 442 ? 28.016 8.875 18.516 1 91 442 PRO B CA 1
ATOM 7951 C C . PRO B 1 442 ? 29.094 8.727 19.578 1 91 442 PRO B C 1
ATOM 7953 O O . PRO B 1 442 ? 28.922 7.973 20.531 1 91 442 PRO B O 1
ATOM 7956 N N . ASP B 1 443 ? 30.156 9.469 19.422 1 91.62 443 ASP B N 1
ATOM 7957 C CA . ASP B 1 443 ? 31.281 9.344 20.344 1 91.62 443 ASP B CA 1
ATOM 7958 C C . ASP B 1 443 ? 31.219 10.391 21.453 1 91.62 443 ASP B C 1
ATOM 7960 O O . ASP B 1 443 ? 32.188 10.609 22.172 1 91.62 443 ASP B O 1
ATOM 7964 N N . ALA B 1 444 ? 30.062 11.023 21.562 1 94 444 ALA B N 1
ATOM 7965 C CA . ALA B 1 444 ? 29.906 12.031 22.609 1 94 444 ALA B CA 1
ATOM 7966 C C . ALA B 1 444 ? 30.109 11.406 23.984 1 94 444 ALA B C 1
ATOM 7968 O O . ALA B 1 444 ? 29.656 10.281 24.234 1 94 444 ALA B O 1
ATOM 7969 N N . THR B 1 445 ? 30.766 12.117 24.828 1 95.19 445 THR B N 1
ATOM 7970 C CA . THR B 1 445 ? 30.984 11.656 26.188 1 95.19 445 THR B CA 1
ATOM 7971 C C . THR B 1 445 ? 29.734 11.828 27.031 1 95.19 445 THR B C 1
ATOM 7973 O O . THR B 1 445 ? 28.844 12.609 26.672 1 95.19 445 THR B O 1
ATOM 7976 N N . GLN B 1 446 ? 29.703 11.109 28.109 1 94.75 446 GLN B N 1
ATOM 7977 C CA . GLN B 1 446 ? 28.547 11.195 29 1 94.75 446 GLN B CA 1
ATOM 7978 C C . GLN B 1 446 ? 28.375 12.617 29.547 1 94.75 446 GLN B C 1
ATOM 7980 O O . GLN B 1 446 ? 27.25 13.086 29.734 1 94.75 446 GLN B O 1
ATOM 7985 N N . GLU B 1 447 ? 29.5 13.234 29.75 1 94.94 447 GLU B N 1
ATOM 7986 C CA . GLU B 1 447 ? 29.453 14.609 30.234 1 94.94 447 GLU B CA 1
ATOM 7987 C C . GLU B 1 447 ? 28.812 15.539 29.219 1 94.94 447 GLU B C 1
ATOM 7989 O O . GLU B 1 447 ? 28.016 16.406 29.578 1 94.94 447 GLU B O 1
ATOM 7994 N N . GLN B 1 448 ? 29.172 15.359 28.016 1 94.69 448 GLN B N 1
ATOM 7995 C CA . GLN B 1 448 ? 28.609 16.172 26.938 1 94.69 448 GLN B CA 1
ATOM 7996 C C . GLN B 1 448 ? 27.125 15.922 26.781 1 94.69 448 GLN B C 1
ATOM 7998 O O . GLN B 1 448 ? 26.344 16.859 26.547 1 94.69 448 GLN B O 1
ATOM 8003 N N . ILE B 1 449 ? 26.766 14.664 26.922 1 96.12 449 ILE B N 1
ATOM 8004 C CA . ILE B 1 449 ? 25.359 14.273 26.812 1 96.12 449 ILE B CA 1
ATOM 8005 C C . ILE B 1 449 ? 24.562 14.906 27.953 1 96.12 449 ILE B C 1
ATOM 8007 O O . ILE B 1 449 ? 23.5 15.484 27.719 1 96.12 449 ILE B O 1
ATOM 8011 N N . ASP B 1 450 ? 25.094 14.859 29.109 1 95.25 450 ASP B N 1
ATOM 8012 C CA . ASP B 1 450 ? 24.406 15.414 30.281 1 95.25 450 ASP B CA 1
ATOM 8013 C C . ASP B 1 450 ? 24.25 16.922 30.156 1 95.25 450 ASP B C 1
ATOM 8015 O O . ASP B 1 450 ? 23.219 17.484 30.531 1 95.25 450 ASP B O 1
ATOM 8019 N N . GLU B 1 451 ? 25.266 17.547 29.656 1 94.25 451 GLU B N 1
ATOM 8020 C CA . GLU B 1 451 ? 25.219 19 29.469 1 94.25 451 GLU B CA 1
ATOM 8021 C C . GLU B 1 451 ? 24.141 19.391 28.453 1 94.25 451 GLU B C 1
ATOM 8023 O O . GLU B 1 451 ? 23.375 20.328 28.688 1 94.25 451 GLU B O 1
ATOM 8028 N N . ALA B 1 452 ? 24.125 18.656 27.359 1 94.81 452 ALA B N 1
ATOM 8029 C CA . ALA B 1 452 ? 23.125 18.953 26.328 1 94.81 452 ALA B CA 1
ATOM 8030 C C . ALA B 1 452 ? 21.719 18.75 26.859 1 94.81 452 ALA B C 1
ATOM 8032 O O . ALA B 1 452 ? 20.828 19.547 26.562 1 94.81 452 ALA B O 1
ATOM 8033 N N . ILE B 1 453 ? 21.516 17.75 27.641 1 95.5 453 ILE B N 1
ATOM 8034 C CA . ILE B 1 453 ? 20.219 17.422 28.234 1 95.5 453 ILE B CA 1
ATOM 8035 C C . ILE B 1 453 ? 19.828 18.5 29.234 1 95.5 453 ILE B C 1
ATOM 8037 O O . ILE B 1 453 ? 18.656 18.875 29.328 1 95.5 453 ILE B O 1
ATOM 8041 N N . ARG B 1 454 ? 20.781 18.969 29.906 1 94 454 ARG B N 1
ATOM 8042 C CA . ARG B 1 454 ? 20.531 20.016 30.891 1 94 454 ARG B CA 1
ATOM 8043 C C . ARG B 1 454 ? 20.141 21.312 30.203 1 94 454 ARG B C 1
ATOM 8045 O O . ARG B 1 454 ? 19.141 21.953 30.578 1 94 454 ARG B O 1
ATOM 8052 N N . ILE B 1 455 ? 20.875 21.688 29.203 1 92.19 455 ILE B N 1
ATOM 8053 C CA . ILE B 1 455 ? 20.641 22.938 28.516 1 92.19 455 ILE B CA 1
ATOM 8054 C C . ILE B 1 455 ? 19.266 22.906 27.828 1 92.19 455 ILE B C 1
ATOM 8056 O O . ILE B 1 455 ? 18.562 23.906 27.797 1 92.19 455 ILE B O 1
ATOM 8060 N N . SER B 1 456 ? 18.906 21.719 27.344 1 92.75 456 SER B N 1
ATOM 8061 C CA . SER B 1 456 ? 17.641 21.594 26.625 1 92.75 456 SER B CA 1
ATOM 8062 C C . SER B 1 456 ? 16.484 21.375 27.594 1 92.75 456 SER B C 1
ATOM 8064 O O . SER B 1 456 ? 15.344 21.156 27.156 1 92.75 456 SER B O 1
ATOM 8066 N N . CYS B 1 457 ? 16.719 21.328 28.859 1 92 457 CYS B N 1
ATOM 8067 C CA . CYS B 1 457 ? 15.719 21.156 29.906 1 92 457 CYS B CA 1
ATOM 8068 C C . CYS B 1 457 ? 15.031 19.797 29.766 1 92 457 CYS B C 1
ATOM 8070 O O . CYS B 1 457 ? 13.828 19.672 30.016 1 92 457 CYS B O 1
ATOM 8072 N N . ALA B 1 458 ? 15.766 18.812 29.344 1 92.31 458 ALA B N 1
ATOM 8073 C CA . ALA B 1 458 ? 15.211 17.469 29.188 1 92.31 458 ALA B CA 1
ATOM 8074 C C . ALA B 1 458 ? 15.594 16.594 30.375 1 92.31 458 ALA B C 1
ATOM 8076 O O . ALA B 1 458 ? 15.078 15.477 30.516 1 92.31 458 ALA B O 1
ATOM 8077 N N . GLU B 1 459 ? 16.391 17.062 31.219 1 92.5 459 GLU B N 1
ATOM 8078 C CA . GLU B 1 459 ? 16.969 16.281 32.312 1 92.5 459 GLU B CA 1
ATOM 8079 C C . GLU B 1 459 ? 15.875 15.734 33.219 1 92.5 459 GLU B C 1
ATOM 8081 O O . GLU B 1 459 ? 15.875 14.547 33.562 1 92.5 459 GLU B O 1
ATOM 8086 N N . ALA B 1 460 ? 15 16.531 33.594 1 87.81 460 ALA B N 1
ATOM 8087 C CA . ALA B 1 460 ? 13.992 16.172 34.594 1 87.81 460 ALA B CA 1
ATOM 8088 C C . ALA B 1 460 ? 13.133 15 34.094 1 87.81 460 ALA B C 1
ATOM 8090 O O . ALA B 1 460 ? 12.938 14.016 34.844 1 87.81 460 ALA B O 1
ATOM 8091 N N . PHE B 1 461 ? 12.602 15.086 32.906 1 87.25 461 PHE B N 1
ATOM 8092 C CA . PHE B 1 461 ? 11.695 14.039 32.438 1 87.25 461 PHE B CA 1
ATOM 8093 C C . PHE B 1 461 ? 12.461 12.781 32.062 1 87.25 461 PHE B C 1
ATOM 8095 O O . PHE B 1 461 ? 11.945 11.672 32.188 1 87.25 461 PHE B O 1
ATOM 8102 N N . VAL B 1 462 ? 13.703 12.914 31.625 1 92.88 462 VAL B N 1
ATOM 8103 C CA . VAL B 1 462 ? 14.508 11.75 31.281 1 92.88 462 VAL B CA 1
ATOM 8104 C C . VAL B 1 462 ? 14.805 10.938 32.562 1 92.88 462 VAL B C 1
ATOM 8106 O O . VAL B 1 462 ? 14.805 9.711 32.531 1 92.88 462 VAL B O 1
ATOM 8109 N N . ARG B 1 463 ? 15.023 11.664 33.562 1 90.69 463 ARG B N 1
ATOM 8110 C CA . ARG B 1 463 ? 15.297 11.008 34.844 1 90.69 463 ARG B CA 1
ATOM 8111 C C . ARG B 1 463 ? 14.055 10.305 35.375 1 90.69 463 ARG B C 1
ATOM 8113 O O . ARG B 1 463 ? 14.164 9.312 36.094 1 90.69 463 ARG B O 1
ATOM 8120 N N . GLN B 1 464 ? 12.945 10.758 35.031 1 89.62 464 GLN B N 1
ATOM 8121 C CA . GLN B 1 464 ? 11.688 10.188 35.5 1 89.62 464 GLN B CA 1
ATOM 8122 C C . GLN B 1 464 ? 11.328 8.922 34.719 1 89.62 464 GLN B C 1
ATOM 8124 O O . GLN B 1 464 ? 10.523 8.109 35.188 1 89.62 464 GLN B O 1
ATOM 8129 N N . LEU B 1 465 ? 11.891 8.836 33.625 1 91.19 465 LEU B N 1
ATOM 8130 C CA . LEU B 1 465 ? 11.625 7.641 32.844 1 91.19 465 LEU B CA 1
ATOM 8131 C C . LEU B 1 465 ? 12.344 6.43 33.438 1 91.19 465 LEU B C 1
ATOM 8133 O O . LEU B 1 465 ? 13.508 6.52 33.812 1 91.19 465 LEU B O 1
ATOM 8137 N N . PRO B 1 466 ? 11.711 5.297 33.531 1 89.81 466 PRO B N 1
ATOM 8138 C CA . PRO B 1 466 ? 12.273 4.105 34.156 1 89.81 466 PRO B CA 1
ATOM 8139 C C . PRO B 1 466 ? 13.617 3.695 33.562 1 89.81 466 PRO B C 1
ATOM 8141 O O . PRO B 1 466 ? 14.508 3.236 34.281 1 89.81 466 PRO B O 1
ATOM 8144 N N . GLN B 1 467 ? 13.828 3.885 32.344 1 93.69 467 GLN B N 1
ATOM 8145 C CA . GLN B 1 467 ? 15.055 3.449 31.688 1 93.69 467 GLN B CA 1
ATOM 8146 C C . GLN B 1 467 ? 15.93 4.641 31.297 1 93.69 467 GLN B C 1
ATOM 8148 O O . GLN B 1 467 ? 16.906 4.488 30.562 1 93.69 467 GLN B O 1
ATOM 8153 N N . GLY B 1 468 ? 15.445 5.781 31.656 1 93.5 468 GLY B N 1
ATOM 8154 C CA . GLY B 1 468 ? 16.219 6.98 31.391 1 93.5 468 GLY B CA 1
ATOM 8155 C C . GLY B 1 468 ? 16.547 7.172 29.922 1 93.5 468 GLY B C 1
ATOM 8156 O O . GLY B 1 468 ? 15.648 7.109 29.078 1 93.5 468 GLY B O 1
ATOM 8157 N N . LEU B 1 469 ? 17.844 7.188 29.672 1 93.94 469 LEU B N 1
ATOM 8158 C CA . LEU B 1 469 ? 18.312 7.441 28.312 1 93.94 469 LEU B CA 1
ATOM 8159 C C . LEU B 1 469 ? 18.125 6.207 27.438 1 93.94 469 LEU B C 1
ATOM 8161 O O . LEU B 1 469 ? 18.125 6.309 26.203 1 93.94 469 LEU B O 1
ATOM 8165 N N . ASP B 1 470 ? 17.891 5.176 28.047 1 93.5 470 ASP B N 1
ATOM 8166 C CA . ASP B 1 470 ? 17.766 3.938 27.281 1 93.5 470 ASP B CA 1
ATOM 8167 C C . ASP B 1 470 ? 16.297 3.611 27.016 1 93.5 470 ASP B C 1
ATOM 8169 O O . ASP B 1 470 ? 15.977 2.537 26.5 1 93.5 470 ASP B O 1
ATOM 8173 N N . THR B 1 471 ? 15.492 4.586 27.312 1 92.5 471 THR B N 1
ATOM 8174 C CA . THR B 1 471 ? 14.07 4.414 27.031 1 92.5 471 THR B CA 1
ATOM 8175 C C . THR B 1 471 ? 13.828 4.332 25.531 1 92.5 471 THR B C 1
ATOM 8177 O O . THR B 1 471 ? 14.336 5.152 24.766 1 92.5 471 THR B O 1
ATOM 8180 N N . VAL B 1 472 ? 13.078 3.377 25.156 1 89.75 472 VAL B N 1
ATOM 8181 C CA . VAL B 1 472 ? 12.781 3.164 23.75 1 89.75 472 VAL B CA 1
ATOM 8182 C C . VAL B 1 472 ? 11.578 4.012 23.344 1 89.75 472 VAL B C 1
ATOM 8184 O O . VAL B 1 472 ? 10.531 3.973 24 1 89.75 472 VAL B O 1
ATOM 8187 N N . ILE B 1 473 ? 11.773 4.789 22.297 1 86.62 473 ILE B N 1
ATOM 8188 C CA . ILE B 1 473 ? 10.688 5.609 21.781 1 86.62 473 ILE B CA 1
ATOM 8189 C C . ILE B 1 473 ? 10.289 5.133 20.391 1 86.62 473 ILE B C 1
ATOM 8191 O O . ILE B 1 473 ? 11.117 4.582 19.656 1 86.62 473 ILE B O 1
ATOM 8195 N N . GLY B 1 474 ? 9.086 5.324 20.078 1 80.25 474 GLY B N 1
ATOM 8196 C CA . GLY B 1 474 ? 8.578 4.91 18.781 1 80.25 474 GLY B CA 1
ATOM 8197 C C . GLY B 1 474 ? 8.742 5.965 17.703 1 80.25 474 GLY B C 1
ATOM 8198 O O . GLY B 1 474 ? 9.484 6.93 17.891 1 80.25 474 GLY B O 1
ATOM 8199 N N . GLU B 1 475 ? 8.008 5.777 16.625 1 76.44 475 GLU B N 1
ATOM 8200 C CA . GLU B 1 475 ? 8.078 6.691 15.492 1 76.44 475 GLU B CA 1
ATOM 8201 C C . GLU B 1 475 ? 7.656 8.102 15.891 1 76.44 475 GLU B C 1
ATOM 8203 O O . GLU B 1 475 ? 6.691 8.281 16.641 1 76.44 475 GLU B O 1
ATOM 8208 N N . LYS B 1 476 ? 8.414 9.055 15.406 1 72.25 476 LYS B N 1
ATOM 8209 C CA . LYS B 1 476 ? 8.141 10.469 15.641 1 72.25 476 LYS B CA 1
ATOM 8210 C C . LYS B 1 476 ? 8.039 10.766 17.141 1 72.25 476 LYS B C 1
ATOM 8212 O O . LYS B 1 476 ? 7.234 11.602 17.562 1 72.25 476 LYS B O 1
ATOM 8217 N N . GLY B 1 477 ? 8.781 9.945 17.922 1 74.19 477 GLY B N 1
ATOM 8218 C CA . GLY B 1 477 ? 8.82 10.172 19.359 1 74.19 477 GLY B CA 1
ATOM 8219 C C . GLY B 1 477 ? 7.609 9.625 20.094 1 74.19 477 GLY B C 1
ATOM 8220 O O . GLY B 1 477 ? 7.246 10.125 21.156 1 74.19 477 GLY B O 1
ATOM 8221 N N . ALA B 1 478 ? 7.023 8.664 19.5 1 69.94 478 ALA B N 1
ATOM 8222 C CA . ALA B 1 478 ? 5.855 8.07 20.141 1 69.94 478 ALA B CA 1
ATOM 8223 C C . ALA B 1 478 ? 6.176 7.648 21.578 1 69.94 478 ALA B C 1
ATOM 8225 O O . ALA B 1 478 ? 7.211 7.023 21.828 1 69.94 478 ALA B O 1
ATOM 8226 N N . GLY B 1 479 ? 5.363 8.094 22.531 1 69.62 479 GLY B N 1
ATOM 8227 C CA . GLY B 1 479 ? 5.594 7.809 23.938 1 69.62 479 GLY B CA 1
ATOM 8228 C C . GLY B 1 479 ? 5.957 9.047 24.734 1 69.62 479 GLY B C 1
ATOM 8229 O O . GLY B 1 479 ? 5.902 9.023 25.969 1 69.62 479 GLY B O 1
ATOM 8230 N N . LEU B 1 480 ? 6.363 10.117 23.984 1 79.06 480 LEU B N 1
ATOM 8231 C CA . LEU B 1 480 ? 6.742 11.383 24.609 1 79.06 480 LEU B CA 1
ATOM 8232 C C . LEU B 1 480 ? 5.793 12.5 24.188 1 79.06 480 LEU B C 1
ATOM 8234 O O . LEU B 1 480 ? 5.125 12.391 23.156 1 79.06 480 LEU B O 1
ATOM 8238 N N . SER B 1 481 ? 5.719 13.422 24.969 1 74 481 SER B N 1
ATOM 8239 C CA . SER B 1 481 ? 4.969 14.609 24.562 1 74 481 SER B CA 1
ATOM 8240 C C . SER B 1 481 ? 5.711 15.391 23.484 1 74 481 SER B C 1
ATOM 8242 O O . SER B 1 481 ? 6.914 15.211 23.297 1 74 481 SER B O 1
ATOM 8244 N N . GLU B 1 482 ? 5.016 16.172 22.688 1 75.69 482 GLU B N 1
ATOM 8245 C CA . GLU B 1 482 ? 5.629 16.984 21.641 1 75.69 482 GLU B CA 1
ATOM 8246 C C . GLU B 1 482 ? 6.738 17.859 22.203 1 75.69 482 GLU B C 1
ATOM 8248 O O . GLU B 1 482 ? 7.77 18.062 21.547 1 75.69 482 GLU B O 1
ATOM 8253 N N . GLY B 1 483 ? 6.484 18.438 23.391 1 79.19 483 GLY B N 1
ATOM 8254 C CA . GLY B 1 483 ? 7.5 19.25 24.031 1 79.19 483 GLY B CA 1
ATOM 8255 C C . GLY B 1 483 ? 8.758 18.469 24.391 1 79.19 483 GLY B C 1
ATOM 8256 O O . GLY B 1 483 ? 9.867 19 24.266 1 79.19 483 GLY B O 1
ATOM 8257 N N . GLN B 1 484 ? 8.523 17.297 24.875 1 82.81 484 GLN B N 1
ATOM 8258 C CA . GLN B 1 484 ? 9.656 16.438 25.219 1 82.81 484 GLN B CA 1
ATOM 8259 C C . GLN B 1 484 ? 10.477 16.094 23.969 1 82.81 484 GLN B C 1
ATOM 8261 O O . GLN B 1 484 ? 11.711 16.094 24.016 1 82.81 484 GLN B O 1
ATOM 8266 N N . VAL B 1 485 ? 9.797 15.852 22.938 1 87.56 485 VAL B N 1
ATOM 8267 C CA . VAL B 1 485 ? 10.445 15.508 21.672 1 87.56 485 VAL B CA 1
ATOM 8268 C C . VAL B 1 485 ? 11.289 16.688 21.188 1 87.56 485 VAL B C 1
ATOM 8270 O O . VAL B 1 485 ? 12.422 16.5 20.719 1 87.56 485 VAL B O 1
ATOM 8273 N N . GLN B 1 486 ? 10.781 17.828 21.297 1 87.25 486 GLN B N 1
ATOM 8274 C CA . GLN B 1 486 ? 11.484 19.031 20.875 1 87.25 486 GLN B CA 1
ATOM 8275 C C . GLN B 1 486 ? 12.75 19.25 21.703 1 87.25 486 GLN B C 1
ATOM 8277 O O . GLN B 1 486 ? 13.789 19.625 21.156 1 87.25 486 GLN B O 1
ATOM 8282 N N . ARG B 1 487 ? 12.609 19.078 22.984 1 90.56 487 ARG B N 1
ATOM 8283 C CA . ARG B 1 487 ? 13.758 19.266 23.859 1 90.56 487 ARG B CA 1
ATOM 8284 C C . ARG B 1 487 ? 14.867 18.281 23.531 1 90.56 487 ARG B C 1
ATOM 8286 O O . ARG B 1 487 ? 16.047 18.625 23.578 1 90.56 487 ARG B O 1
ATOM 8293 N N . LEU B 1 488 ? 14.469 17.094 23.234 1 92.56 488 LEU B N 1
ATOM 8294 C CA . LEU B 1 488 ? 15.461 16.094 22.844 1 92.56 488 LEU B CA 1
ATOM 8295 C C . LEU B 1 488 ? 16.094 16.438 21.5 1 92.56 488 LEU B C 1
ATOM 8297 O O . LEU B 1 488 ? 17.281 16.188 21.281 1 92.56 488 LEU B O 1
ATOM 8301 N N . ALA B 1 489 ? 15.281 16.953 20.578 1 93.06 489 ALA B N 1
ATOM 8302 C CA . ALA B 1 489 ? 15.805 17.391 19.281 1 93.06 489 ALA B CA 1
ATOM 8303 C C . ALA B 1 489 ? 16.828 18.516 19.453 1 93.06 489 ALA B C 1
ATOM 8305 O O . ALA B 1 489 ? 17.828 18.562 18.75 1 93.06 489 ALA B O 1
ATOM 8306 N N . ILE B 1 490 ? 16.531 19.375 20.391 1 92.88 490 ILE B N 1
ATOM 8307 C CA . ILE B 1 490 ? 17.453 20.484 20.688 1 92.88 490 ILE B CA 1
ATOM 8308 C C . ILE B 1 490 ? 18.734 19.922 21.281 1 92.88 490 ILE B C 1
ATOM 8310 O O . ILE B 1 490 ? 19.828 20.359 20.938 1 92.88 490 ILE B O 1
ATOM 8314 N N . ALA B 1 491 ? 18.531 18.953 22.188 1 94.38 491 ALA B N 1
ATOM 8315 C CA . ALA B 1 491 ? 19.719 18.297 22.766 1 94.38 491 ALA B CA 1
ATOM 8316 C C . ALA B 1 491 ? 20.594 17.688 21.672 1 94.38 491 ALA B C 1
ATOM 8318 O O . ALA B 1 491 ? 21.812 17.812 21.719 1 94.38 491 ALA B O 1
ATOM 8319 N N . ARG B 1 492 ? 20 17.047 20.75 1 94.44 492 ARG B N 1
ATOM 8320 C CA . ARG B 1 492 ? 20.719 16.453 19.625 1 94.44 492 ARG B CA 1
ATOM 8321 C C . ARG B 1 492 ? 21.469 17.516 18.844 1 94.44 492 ARG B C 1
ATOM 8323 O O . ARG B 1 492 ? 22.641 17.328 18.469 1 94.44 492 ARG B O 1
ATOM 8330 N N . MET B 1 493 ? 20.812 18.609 18.562 1 93.31 493 MET B N 1
ATOM 8331 C CA . MET B 1 493 ? 21.438 19.703 17.828 1 93.31 493 MET B CA 1
ATOM 8332 C C . MET B 1 493 ? 22.641 20.25 18.594 1 93.31 493 MET B C 1
ATOM 8334 O O . MET B 1 493 ? 23.688 20.516 18 1 93.31 493 MET B O 1
ATOM 8338 N N . LEU B 1 494 ? 22.516 20.406 19.891 1 93.38 494 LEU B N 1
ATOM 8339 C CA . LEU B 1 494 ? 23.578 20.938 20.719 1 93.38 494 LEU B CA 1
ATOM 8340 C C . LEU B 1 494 ? 24.797 20.031 20.703 1 93.38 494 LEU B C 1
ATOM 8342 O O . LEU B 1 494 ? 25.938 20.516 20.719 1 93.38 494 LEU B O 1
ATOM 8346 N N . LEU B 1 495 ? 24.531 18.797 20.672 1 94 495 LEU B N 1
ATOM 8347 C CA . LEU B 1 495 ? 25.609 17.828 20.672 1 94 495 LEU B CA 1
ATOM 8348 C C . LEU B 1 495 ? 26.391 17.875 19.359 1 94 495 LEU B C 1
ATOM 8350 O O . LEU B 1 495 ? 27.531 17.406 19.297 1 94 495 LEU B O 1
ATOM 8354 N N . SER B 1 496 ? 25.812 18.344 18.328 1 92.06 496 SER B N 1
ATOM 8355 C CA . SER B 1 496 ? 26.5 18.453 17.047 1 92.06 496 SER B CA 1
ATOM 8356 C C . SER B 1 496 ? 27.703 19.391 17.141 1 92.06 496 SER B C 1
ATOM 8358 O O . SER B 1 496 ? 28.656 19.281 16.359 1 92.06 496 SER B O 1
ATOM 8360 N N . GLY B 1 497 ? 27.547 20.359 18.062 1 89.56 497 GLY B N 1
ATOM 8361 C CA . GLY B 1 497 ? 28.641 21.312 18.266 1 89.56 497 GLY B CA 1
ATOM 8362 C C . GLY B 1 497 ? 28.641 22.438 17.266 1 89.56 497 GLY B C 1
ATOM 8363 O O . GLY B 1 497 ? 29.578 23.234 17.219 1 89.56 497 GLY B O 1
ATOM 8364 N N . ALA B 1 498 ? 27.688 22.562 16.469 1 93.44 498 ALA B N 1
ATOM 8365 C CA . ALA B 1 498 ? 27.594 23.641 15.484 1 93.44 498 ALA B CA 1
ATOM 8366 C C . ALA B 1 498 ? 27.453 25 16.172 1 93.44 498 ALA B C 1
ATOM 8368 O O . ALA B 1 498 ? 26.688 25.141 17.125 1 93.44 498 ALA B O 1
ATOM 8369 N N . PRO B 1 499 ? 28.109 25.938 15.695 1 94.38 499 PRO B N 1
ATOM 8370 C CA . PRO B 1 499 ? 28.109 27.234 16.375 1 94.38 499 PRO B CA 1
ATOM 8371 C C . PRO B 1 499 ? 26.953 28.141 15.945 1 94.38 499 PRO B C 1
ATOM 8373 O O . PRO B 1 499 ? 26.656 29.125 16.625 1 94.38 499 PRO B O 1
ATOM 8376 N N . VAL B 1 500 ? 26.375 27.891 14.875 1 95.69 500 VAL B N 1
ATOM 8377 C CA . VAL B 1 500 ? 25.188 28.625 14.445 1 95.69 500 VAL B CA 1
ATOM 8378 C C . VAL B 1 500 ? 23.953 27.75 14.586 1 95.69 500 VAL B C 1
ATOM 8380 O O . VAL B 1 500 ? 23.812 26.75 13.883 1 95.69 500 VAL B O 1
ATOM 8383 N N . LEU B 1 501 ? 23.062 28.109 15.438 1 94.81 501 LEU B N 1
ATOM 8384 C CA . LEU B 1 501 ? 21.891 27.281 15.758 1 94.81 501 LEU B CA 1
ATOM 8385 C C . LEU B 1 501 ? 20.641 27.828 15.07 1 94.81 501 LEU B C 1
ATOM 8387 O O . LEU B 1 501 ? 20.344 29.016 15.172 1 94.81 501 LEU B O 1
ATOM 8391 N N . LEU B 1 502 ? 20.016 26.969 14.305 1 95.44 502 LEU B N 1
ATOM 8392 C CA . LEU B 1 502 ? 18.781 27.312 13.609 1 95.44 502 LEU B CA 1
ATOM 8393 C C . LEU B 1 502 ? 17.594 26.562 14.203 1 95.44 502 LEU B C 1
ATOM 8395 O O . LEU B 1 502 ? 17.516 25.328 14.102 1 95.44 502 LEU B O 1
ATOM 8399 N N . LEU B 1 503 ? 16.672 27.234 14.789 1 92.31 503 LEU B N 1
ATOM 8400 C CA . LEU B 1 503 ? 15.477 26.656 15.398 1 92.31 503 LEU B CA 1
ATOM 8401 C C . LEU B 1 503 ? 14.219 27.047 14.625 1 92.31 503 LEU B C 1
ATOM 8403 O O . LEU B 1 503 ? 13.805 28.203 14.664 1 92.31 503 LEU B O 1
ATOM 8407 N N . ASP B 1 504 ? 13.578 26.141 13.93 1 90.38 504 ASP B N 1
ATOM 8408 C CA . ASP B 1 504 ? 12.391 26.375 13.109 1 90.38 504 ASP B CA 1
ATOM 8409 C C . ASP B 1 504 ? 11.117 26.031 13.875 1 90.38 504 ASP B C 1
ATOM 8411 O O . ASP B 1 504 ? 10.594 24.938 13.758 1 90.38 504 ASP B O 1
ATOM 8415 N N . GLU B 1 505 ? 10.523 26.906 14.492 1 75.12 505 GLU B N 1
ATOM 8416 C CA . GLU B 1 505 ? 9.336 26.781 15.336 1 75.12 505 GLU B CA 1
ATOM 8417 C C . GLU B 1 505 ? 9.5 25.672 16.359 1 75.12 505 GLU B C 1
ATOM 8419 O O . GLU B 1 505 ? 8.57 24.906 16.609 1 75.12 505 GLU B O 1
ATOM 8424 N N . ALA B 1 506 ? 10.617 25.5 16.797 1 60.88 506 ALA B N 1
ATOM 8425 C CA . ALA B 1 506 ? 11.008 24.375 17.641 1 60.88 506 ALA B CA 1
ATOM 8426 C C . ALA B 1 506 ? 10.477 24.531 19.062 1 60.88 506 ALA B C 1
ATOM 8428 O O . ALA B 1 506 ? 10.766 23.719 19.938 1 60.88 506 ALA B O 1
ATOM 8429 N N . THR B 1 507 ? 9.766 25.562 19.281 1 56.06 507 THR B N 1
ATOM 8430 C CA . THR B 1 507 ? 9.242 25.734 20.625 1 56.06 507 THR B CA 1
ATOM 8431 C C . THR B 1 507 ? 7.723 25.859 20.609 1 56.06 507 THR B C 1
ATOM 8433 O O . THR B 1 507 ? 7.109 26.188 21.625 1 56.06 507 THR B O 1
ATOM 8436 N N . SER B 1 508 ? 7.23 25.641 19.391 1 54.75 508 SER B N 1
ATOM 8437 C CA . SER B 1 508 ? 5.801 25.875 19.25 1 54.75 508 SER B CA 1
ATOM 8438 C C . SER B 1 508 ? 4.988 24.844 20.016 1 54.75 508 SER B C 1
ATOM 8440 O O . SER B 1 508 ? 3.91 25.141 20.531 1 54.75 508 SER B O 1
ATOM 8442 N N . ALA B 1 509 ? 5.469 23.625 20.016 1 52.47 509 ALA B N 1
ATOM 8443 C CA . ALA B 1 509 ? 4.707 22.578 20.688 1 52.47 509 ALA B CA 1
ATOM 8444 C C . ALA B 1 509 ? 4.684 22.797 22.188 1 52.47 509 ALA B C 1
ATOM 8446 O O . ALA B 1 509 ? 3.789 22.312 22.891 1 52.47 509 ALA B O 1
ATOM 8447 N N . LEU B 1 510 ? 5.758 23.484 22.672 1 46.31 510 LEU B N 1
ATOM 8448 C CA . LEU B 1 510 ? 5.77 23.812 24.094 1 46.31 510 LEU B CA 1
ATOM 8449 C C . LEU B 1 510 ? 4.645 24.797 24.438 1 46.31 510 LEU B C 1
ATOM 8451 O O . LEU B 1 510 ? 4.258 24.922 25.594 1 46.31 510 LEU B O 1
ATOM 8455 N N . ASP B 1 511 ? 4.27 25.453 23.359 1 44.81 511 ASP B N 1
ATOM 8456 C CA . ASP B 1 511 ? 3.164 26.406 23.484 1 44.81 511 ASP B CA 1
ATOM 8457 C C . ASP B 1 511 ? 1.853 25.688 23.781 1 44.81 511 ASP B C 1
ATOM 8459 O O . ASP B 1 511 ? 0.992 26.219 24.484 1 44.81 511 ASP B O 1
ATOM 8463 N N . GLU B 1 512 ? 1.884 24.641 22.922 1 40.31 512 GLU B N 1
ATOM 8464 C CA . GLU B 1 512 ? 0.576 24 23.016 1 40.31 512 GLU B CA 1
ATOM 8465 C C . GLU B 1 512 ? 0.369 23.344 24.375 1 40.31 512 GLU B C 1
ATOM 8467 O O . GLU B 1 512 ? -0.72 22.844 24.672 1 40.31 512 GLU B O 1
ATOM 8472 N N . ALA B 1 513 ? 1.572 23.375 25.047 1 43.84 513 ALA B N 1
ATOM 8473 C CA . ALA B 1 513 ? 1.527 22.891 26.438 1 43.84 513 ALA B CA 1
ATOM 8474 C C . ALA B 1 513 ? 0.789 23.891 27.328 1 43.84 513 ALA B C 1
ATOM 8476 O O . ALA B 1 513 ? 1.153 25.062 27.391 1 43.84 513 ALA B O 1
ATOM 8477 N N . THR B 1 514 ? -0.355 23.703 27.438 1 45.47 514 THR B N 1
ATOM 8478 C CA . THR B 1 514 ? -1.386 24.406 28.188 1 45.47 514 THR B CA 1
ATOM 8479 C C . THR B 1 514 ? -0.902 24.719 29.609 1 45.47 514 THR B C 1
ATOM 8481 O O . THR B 1 514 ? -1.57 25.438 30.359 1 45.47 514 THR B O 1
ATOM 8484 N N . SER B 1 515 ? 0.293 24.25 29.984 1 48.66 515 SER B N 1
ATOM 8485 C CA . SER B 1 515 ? 0.548 24.438 31.406 1 48.66 515 SER B CA 1
ATOM 8486 C C . SER B 1 515 ? 1.615 25.5 31.656 1 48.66 515 SER B C 1
ATOM 8488 O O . SER B 1 515 ? 2.459 25.75 30.781 1 48.66 515 SER B O 1
ATOM 8490 N N . ALA B 1 516 ? 1.339 26.391 32.5 1 52.28 516 ALA B N 1
ATOM 8491 C CA . ALA B 1 516 ? 2.303 27.344 33 1 52.28 516 ALA B CA 1
ATOM 8492 C C . ALA B 1 516 ? 3.701 26.734 33.094 1 52.28 516 ALA B C 1
ATOM 8494 O O . ALA B 1 516 ? 4.695 27.422 32.812 1 52.28 516 ALA B O 1
ATOM 8495 N N . LEU B 1 517 ? 3.791 25.5 33.188 1 53 517 LEU B N 1
ATOM 8496 C CA . LEU B 1 517 ? 5.059 24.797 33.312 1 53 517 LEU B CA 1
ATOM 8497 C C . LEU B 1 517 ? 5.777 24.703 31.984 1 53 517 LEU B C 1
ATOM 8499 O O . LEU B 1 517 ? 7 24.828 31.922 1 53 517 LEU B O 1
ATOM 8503 N N . ASP B 1 518 ? 5.012 24.641 31 1 62.75 518 ASP B N 1
ATOM 8504 C CA . ASP B 1 518 ? 5.617 24.531 29.672 1 62.75 518 ASP B CA 1
ATOM 8505 C C . ASP B 1 518 ? 6.203 25.875 29.234 1 62.75 518 ASP B C 1
ATOM 8507 O O . ASP B 1 518 ? 7.277 25.922 28.625 1 62.75 518 ASP B O 1
ATOM 8511 N N . GLU B 1 519 ? 5.523 26.859 29.719 1 68.44 519 GLU B N 1
ATOM 8512 C CA . GLU B 1 519 ? 6.02 28.188 29.391 1 68.44 519 GLU B CA 1
ATOM 8513 C C . GLU B 1 519 ? 7.328 28.484 30.125 1 68.44 519 GLU B C 1
ATOM 8515 O O . GLU B 1 519 ? 8.25 29.047 29.547 1 68.44 519 GLU B O 1
ATOM 8520 N N . GLN B 1 520 ? 7.332 28.047 31.359 1 75 520 GLN B N 1
ATOM 8521 C CA . GLN B 1 520 ? 8.531 28.266 32.156 1 75 520 GLN B CA 1
ATOM 8522 C C . GLN B 1 520 ? 9.711 27.453 31.594 1 75 520 GLN B C 1
ATOM 8524 O O . GLN B 1 520 ? 10.844 27.938 31.578 1 75 520 GLN B O 1
ATOM 8529 N N . THR B 1 521 ? 9.414 26.328 31.188 1 80.25 521 THR B N 1
ATOM 8530 C CA . THR B 1 521 ? 10.461 25.469 30.641 1 80.25 521 THR B CA 1
ATOM 8531 C C . THR B 1 521 ? 11.016 26.062 29.344 1 80.25 521 THR B C 1
ATOM 8533 O O . THR B 1 521 ? 12.227 26 29.109 1 80.25 521 THR B O 1
ATOM 8536 N N . GLU B 1 522 ? 10.172 26.578 28.594 1 79.5 522 GLU B N 1
ATOM 8537 C CA . GLU B 1 522 ? 10.602 27.203 27.344 1 79.5 522 GLU B CA 1
ATOM 8538 C C . GLU B 1 522 ? 11.484 28.422 27.625 1 79.5 522 GLU B C 1
ATOM 8540 O O . GLU B 1 522 ? 12.5 28.625 26.953 1 79.5 522 GLU B O 1
ATOM 8545 N N . GLU B 1 523 ? 11.039 29.188 28.578 1 80.19 523 GLU B N 1
ATOM 8546 C CA . GLU B 1 523 ? 11.82 30.375 28.953 1 80.19 523 GLU B CA 1
ATOM 8547 C C . GLU B 1 523 ? 13.203 29.984 29.453 1 80.19 523 GLU B C 1
ATOM 8549 O O . GLU B 1 523 ? 14.203 30.625 29.125 1 80.19 523 GLU B O 1
ATOM 8554 N N . GLN B 1 524 ? 13.164 28.969 30.266 1 85.69 524 GLN B N 1
ATOM 8555 C CA . GLN B 1 524 ? 14.438 28.484 30.797 1 85.69 524 GLN B CA 1
ATOM 8556 C C . GLN B 1 524 ? 15.344 27.984 29.672 1 85.69 524 GLN B C 1
ATOM 8558 O O . GLN B 1 524 ? 16.547 28.25 29.688 1 85.69 524 GLN B O 1
ATOM 8563 N N . LEU B 1 525 ? 14.828 27.281 28.797 1 87.31 525 LEU B N 1
ATOM 8564 C CA . LEU B 1 525 ? 15.578 26.766 27.656 1 87.31 525 LEU B CA 1
ATOM 8565 C C . LEU B 1 525 ? 16.188 27.906 26.859 1 87.31 525 LEU B C 1
ATOM 8567 O O . LEU B 1 525 ? 17.375 27.844 26.5 1 87.31 525 LEU B O 1
ATOM 8571 N N . LEU B 1 526 ? 15.43 28.875 26.625 1 85.19 526 LEU B N 1
ATOM 8572 C CA . LEU B 1 526 ? 15.906 30.016 25.844 1 85.19 526 LEU B CA 1
ATOM 8573 C C . LEU B 1 526 ? 16.984 30.781 26.609 1 85.19 526 LEU B C 1
ATOM 8575 O O . LEU B 1 526 ? 17.953 31.25 26 1 85.19 526 LEU B O 1
ATOM 8579 N N . ARG B 1 527 ? 16.781 30.859 27.859 1 84.25 527 ARG B N 1
ATOM 8580 C CA . ARG B 1 527 ? 17.797 31.5 28.703 1 84.25 527 ARG B CA 1
ATOM 8581 C C . ARG B 1 527 ? 19.109 30.719 28.656 1 84.25 527 ARG B C 1
ATOM 8583 O O . ARG B 1 527 ? 20.188 31.312 28.594 1 84.25 527 ARG B O 1
ATOM 8590 N N . ASN B 1 528 ? 18.922 29.453 28.781 1 89.12 528 ASN B N 1
ATOM 8591 C CA . ASN B 1 528 ? 20.109 28.609 28.703 1 89.12 528 ASN B CA 1
ATOM 8592 C C . ASN B 1 528 ? 20.844 28.797 27.391 1 89.12 528 ASN B C 1
ATOM 8594 O O . ASN B 1 528 ? 22.078 28.812 27.359 1 89.12 528 ASN B O 1
ATOM 8598 N N . LEU B 1 529 ? 20.156 28.906 26.344 1 86.44 529 LEU B N 1
ATOM 8599 C CA . LEU B 1 529 ? 20.766 29.078 25.031 1 86.44 529 LEU B CA 1
ATOM 8600 C C . LEU B 1 529 ? 21.453 30.438 24.922 1 86.44 529 LEU B C 1
ATOM 8602 O O . LEU B 1 529 ? 22.516 30.547 24.297 1 86.44 529 LEU B O 1
ATOM 8606 N N . ARG B 1 530 ? 20.844 31.391 25.516 1 83.38 530 ARG B N 1
ATOM 8607 C CA . ARG B 1 530 ? 21.422 32.719 25.484 1 83.38 530 ARG B CA 1
ATOM 8608 C C . ARG B 1 530 ? 22.734 32.781 26.25 1 83.38 530 ARG B C 1
ATOM 8610 O O . ARG B 1 530 ? 23.641 33.531 25.891 1 83.38 530 ARG B O 1
ATOM 8617 N N . GLU B 1 531 ? 22.703 32 27.219 1 83.5 531 GLU B N 1
ATOM 8618 C CA . GLU B 1 531 ? 23.891 31.984 28.062 1 83.5 531 GLU B CA 1
ATOM 8619 C C . GLU B 1 531 ? 25.062 31.312 27.359 1 83.5 531 GLU B C 1
ATOM 8621 O O . GLU B 1 531 ? 26.219 31.484 27.75 1 83.5 531 GLU B O 1
ATOM 8626 N N . LEU B 1 532 ? 24.719 30.641 26.281 1 77.44 532 LEU B N 1
ATOM 8627 C CA . LEU B 1 532 ? 25.797 30.047 25.469 1 77.44 532 LEU B CA 1
ATOM 8628 C C . LEU B 1 532 ? 26.484 31.109 24.625 1 77.44 532 LEU B C 1
ATOM 8630 O O . LEU B 1 532 ? 25.953 31.547 23.609 1 77.44 532 LEU B O 1
ATOM 8634 N N . ARG B 1 533 ? 27.078 32.156 25.078 1 66.38 533 ARG B N 1
ATOM 8635 C CA . ARG B 1 533 ? 27.641 33.344 24.469 1 66.38 533 ARG B CA 1
ATOM 8636 C C . ARG B 1 533 ? 28.5 33 23.266 1 66.38 533 ARG B C 1
ATOM 8638 O O . ARG B 1 533 ? 28.891 33.906 22.5 1 66.38 533 ARG B O 1
ATOM 8645 N N . ALA B 1 534 ? 28.625 31.812 22.938 1 80.44 534 ALA B N 1
ATOM 8646 C CA . ALA B 1 534 ? 29.578 31.469 21.891 1 80.44 534 ALA B CA 1
ATOM 8647 C C . ALA B 1 534 ? 28.859 31.031 20.609 1 80.44 534 ALA B C 1
ATOM 8649 O O . ALA B 1 534 ? 29.484 30.531 19.688 1 80.44 534 ALA B O 1
ATOM 8650 N N . TYR B 1 535 ? 27.562 31.375 20.516 1 88.88 535 TYR B N 1
ATOM 8651 C CA . TYR B 1 535 ? 26.812 30.859 19.375 1 88.88 535 TYR B CA 1
ATOM 8652 C C . TYR B 1 535 ? 26.047 31.984 18.688 1 88.88 535 TYR B C 1
ATOM 8654 O O . TYR B 1 535 ? 25.844 33.062 19.266 1 88.88 535 TYR B O 1
ATOM 8662 N N . THR B 1 536 ? 25.781 31.859 17.422 1 93.25 536 THR B N 1
ATOM 8663 C CA . THR B 1 536 ? 24.766 32.625 16.703 1 93.25 536 THR B CA 1
ATOM 8664 C C . THR B 1 536 ? 23.453 31.859 16.672 1 93.25 536 THR B C 1
ATOM 8666 O O . THR B 1 536 ? 23.422 30.641 16.438 1 93.25 536 THR B O 1
ATOM 8669 N N . LEU B 1 537 ? 22.406 32.5 17.031 1 93.19 537 LEU B N 1
ATOM 8670 C CA . LEU B 1 537 ? 21.125 31.828 17.141 1 93.19 537 LEU B CA 1
ATOM 8671 C C . LEU B 1 537 ? 20.094 32.469 16.219 1 93.19 537 LEU B C 1
ATOM 8673 O O . LEU B 1 537 ? 19.953 33.688 16.188 1 93.19 537 LEU B O 1
ATOM 8677 N N . VAL B 1 538 ? 19.469 31.672 15.383 1 93.81 538 VAL B N 1
ATOM 8678 C CA . VAL B 1 538 ? 18.344 32.094 14.562 1 93.81 538 VAL B CA 1
ATOM 8679 C C . VAL B 1 538 ? 17.094 31.281 14.938 1 93.81 538 VAL B C 1
ATOM 8681 O O . VAL B 1 538 ? 17.078 30.062 14.812 1 93.81 538 VAL B O 1
ATOM 8684 N N . ILE B 1 539 ? 16.078 31.922 15.406 1 91.56 539 ILE B N 1
ATOM 8685 C CA . ILE B 1 539 ? 14.875 31.234 15.875 1 91.56 539 ILE B CA 1
ATOM 8686 C C . ILE B 1 539 ? 13.656 31.766 15.125 1 91.56 539 ILE B C 1
ATOM 8688 O O . ILE B 1 539 ? 13.453 32.969 15.023 1 91.56 539 ILE B O 1
ATOM 8692 N N . VAL B 1 540 ? 12.93 30.828 14.523 1 89.62 540 VAL B N 1
ATOM 8693 C CA . VAL B 1 540 ? 11.633 31.156 13.938 1 89.62 540 VAL B CA 1
ATOM 8694 C C . VAL B 1 540 ? 10.539 30.984 14.992 1 89.62 540 VAL B C 1
ATOM 8696 O O . VAL B 1 540 ? 10.297 29.891 15.477 1 89.62 540 VAL B O 1
ATOM 8699 N N . SER B 1 541 ? 9.977 32.031 15.5 1 79.81 541 SER B N 1
ATOM 8700 C CA . SER B 1 541 ? 8.945 31.953 16.531 1 79.81 541 SER B CA 1
ATOM 8701 C C . SER B 1 541 ? 8.094 33.219 16.547 1 79.81 541 SER B C 1
ATOM 8703 O O . SER B 1 541 ? 8.555 34.281 16.141 1 79.81 541 SER B O 1
ATOM 8705 N N . HIS B 1 542 ? 6.926 33.062 16.984 1 65.25 542 HIS B N 1
ATOM 8706 C CA . HIS B 1 542 ? 6.051 34.188 17.203 1 65.25 542 HIS B CA 1
ATOM 8707 C C . HIS B 1 542 ? 5.832 34.469 18.688 1 65.25 542 HIS B C 1
ATOM 8709 O O . HIS B 1 542 ? 5.09 35.375 19.062 1 65.25 542 HIS B O 1
ATOM 8715 N N . LYS B 1 543 ? 6.602 33.781 19.422 1 72.19 543 LYS B N 1
ATOM 8716 C CA . LYS B 1 543 ? 6.367 33.844 20.859 1 72.19 543 LYS B CA 1
ATOM 8717 C C . LYS B 1 543 ? 7.176 35 21.484 1 72.19 543 LYS B C 1
ATOM 8719 O O . LYS B 1 543 ? 8.312 35.25 21.078 1 72.19 543 LYS B O 1
ATOM 8724 N N . LYS B 1 544 ? 6.582 35.5 22.484 1 69 544 LYS B N 1
ATOM 8725 C CA . LYS B 1 544 ? 7.199 36.625 23.172 1 69 544 LYS B CA 1
ATOM 8726 C C . LYS B 1 544 ? 8.492 36.219 23.859 1 69 544 LYS B C 1
ATOM 8728 O O . LYS B 1 544 ? 9.461 36.969 23.891 1 69 544 LYS B O 1
ATOM 8733 N N . ALA B 1 545 ? 8.5 35.031 24.359 1 73.62 545 ALA B N 1
ATOM 8734 C CA . ALA B 1 545 ? 9.68 34.562 25.078 1 73.62 545 ALA B CA 1
ATOM 8735 C C . ALA B 1 545 ? 10.898 34.5 24.172 1 73.62 545 ALA B C 1
ATOM 8737 O O . ALA B 1 545 ? 12.008 34.906 24.562 1 73.62 545 ALA B O 1
ATOM 8738 N N . ALA B 1 546 ? 10.695 34.062 23.047 1 77.94 546 ALA B N 1
ATOM 8739 C CA . ALA B 1 546 ? 11.781 33.969 22.078 1 77.94 546 ALA B CA 1
ATOM 8740 C C . ALA B 1 546 ? 12.211 35.375 21.594 1 77.94 546 ALA B C 1
ATOM 8742 O O . ALA B 1 546 ? 13.406 35.625 21.438 1 77.94 546 ALA B O 1
ATOM 8743 N N . LEU B 1 547 ? 11.25 36.188 21.484 1 77.44 547 LEU B N 1
ATOM 8744 C CA . LEU B 1 547 ? 11.531 37.531 21 1 77.44 547 LEU B CA 1
ATOM 8745 C C . LEU B 1 547 ? 12.32 38.312 22.031 1 77.44 547 LEU B C 1
ATOM 8747 O O . LEU B 1 547 ? 13.133 39.188 21.688 1 77.44 547 LEU B O 1
ATOM 8751 N N . SER B 1 548 ? 12.117 37.969 23.266 1 76.44 548 SER B N 1
ATOM 8752 C CA . SER B 1 548 ? 12.703 38.75 24.359 1 76.44 548 SER B CA 1
ATOM 8753 C C . SER B 1 548 ? 14.203 38.5 24.469 1 76.44 548 SER B C 1
ATOM 8755 O O . SER B 1 548 ? 14.938 39.344 24.969 1 76.44 548 SER B O 1
ATOM 8757 N N . ILE B 1 549 ? 14.656 37.406 23.922 1 80.25 549 ILE B N 1
ATOM 8758 C CA . ILE B 1 549 ? 16.062 37.094 24.094 1 80.25 549 ILE B CA 1
ATOM 8759 C C . ILE B 1 549 ? 16.844 37.5 22.844 1 80.25 549 ILE B C 1
ATOM 8761 O O . ILE B 1 549 ? 18.078 37.438 22.812 1 80.25 549 ILE B O 1
ATOM 8765 N N . CYS B 1 550 ? 16.188 37.906 21.859 1 87.75 550 CYS B N 1
ATOM 8766 C CA . CYS B 1 550 ? 16.828 38.188 20.578 1 87.75 550 CYS B CA 1
ATOM 8767 C C . CYS B 1 550 ? 17.203 39.688 20.484 1 87.75 550 CYS B C 1
ATOM 8769 O O . CYS B 1 550 ? 16.516 40.531 21.016 1 87.75 550 CYS B O 1
ATOM 8771 N N . ASN B 1 551 ? 18.344 40 19.875 1 86.38 551 ASN B N 1
ATOM 8772 C CA . ASN B 1 551 ? 18.797 41.375 19.688 1 86.38 551 ASN B CA 1
ATOM 8773 C C . ASN B 1 551 ? 18.422 41.906 18.312 1 86.38 551 ASN B C 1
ATOM 8775 O O . ASN B 1 551 ? 18.594 43.094 18.031 1 86.38 551 ASN B O 1
ATOM 8779 N N . LYS B 1 552 ? 17.984 41.031 17.469 1 89.81 552 LYS B N 1
ATOM 8780 C CA . LYS B 1 552 ? 17.562 41.406 16.125 1 89.81 552 LYS B CA 1
ATOM 8781 C C . LYS B 1 552 ? 16.266 40.719 15.742 1 89.81 552 LYS B C 1
ATOM 8783 O O . LYS B 1 552 ? 16.078 39.531 16 1 89.81 552 LYS B O 1
ATOM 8788 N N . ARG B 1 553 ? 15.367 41.469 15.195 1 90.06 553 ARG B N 1
ATOM 8789 C CA . ARG B 1 553 ? 14.078 40.938 14.75 1 90.06 553 ARG B CA 1
ATOM 8790 C C . ARG B 1 553 ? 13.922 41.094 13.242 1 90.06 553 ARG B C 1
ATOM 8792 O O . ARG B 1 553 ? 14.125 42.188 12.695 1 90.06 553 ARG B O 1
ATOM 8799 N N . VAL B 1 554 ? 13.625 40.031 12.68 1 90.81 554 VAL B N 1
ATOM 8800 C CA . VAL B 1 554 ? 13.438 39.969 11.234 1 90.81 554 VAL B CA 1
ATOM 8801 C C . VAL B 1 554 ? 12 39.594 10.906 1 90.81 554 VAL B C 1
ATOM 8803 O O . VAL B 1 554 ? 11.508 38.562 11.367 1 90.81 554 VAL B O 1
ATOM 8806 N N . ARG B 1 555 ? 11.336 40.406 10.141 1 88.44 555 ARG B N 1
ATOM 8807 C CA . ARG B 1 555 ? 9.961 40.125 9.742 1 88.44 555 ARG B CA 1
ATOM 8808 C C . ARG B 1 555 ? 9.859 39.938 8.234 1 88.44 555 ARG B C 1
ATOM 8810 O O . ARG B 1 555 ? 10.43 40.719 7.465 1 88.44 555 ARG B O 1
ATOM 8817 N N . ILE B 1 556 ? 9.266 38.906 7.949 1 86 556 ILE B N 1
ATOM 8818 C CA . ILE B 1 556 ? 9.008 38.656 6.531 1 86 556 ILE B CA 1
ATOM 8819 C C . ILE B 1 556 ? 7.598 39.125 6.18 1 86 556 ILE B C 1
ATOM 8821 O O . ILE B 1 556 ? 6.617 38.656 6.75 1 86 556 ILE B O 1
ATOM 8825 N N . VAL B 1 557 ? 7.539 40.125 5.328 1 79.5 557 VAL B N 1
ATOM 8826 C CA . VAL B 1 557 ? 6.262 40.688 4.91 1 79.5 557 VAL B CA 1
ATOM 8827 C C . VAL B 1 557 ? 6.27 40.938 3.402 1 79.5 557 VAL B C 1
ATOM 8829 O O . VAL B 1 557 ? 7.227 41.5 2.867 1 79.5 557 VAL B O 1
ATOM 8832 N N . ASN B 1 558 ? 5.191 40.625 2.717 1 77.56 558 ASN B N 1
ATOM 8833 C CA . ASN B 1 558 ? 5.012 40.875 1.293 1 77.56 558 ASN B CA 1
ATOM 8834 C C . ASN B 1 558 ? 6.242 40.5 0.487 1 77.56 558 ASN B C 1
ATOM 8836 O O . ASN B 1 558 ? 6.77 41.281 -0.291 1 77.56 558 ASN B O 1
ATOM 8840 N N . GLN B 1 559 ? 6.824 39.344 0.738 1 84.62 559 GLN B N 1
ATOM 8841 C CA . GLN B 1 559 ? 7.922 38.719 -0.002 1 84.62 559 GLN B CA 1
ATOM 8842 C C . GLN B 1 559 ? 9.227 39.469 0.23 1 84.62 559 GLN B C 1
ATOM 8844 O O . GLN B 1 559 ? 10.203 39.281 -0.494 1 84.62 559 GLN B O 1
ATOM 8849 N N . LYS B 1 560 ? 9.156 40.469 1.249 1 86.69 560 LYS B N 1
ATOM 8850 C CA . LYS B 1 560 ? 10.352 41.219 1.616 1 86.69 560 LYS B CA 1
ATOM 8851 C C . LYS B 1 560 ? 10.75 40.938 3.062 1 86.69 560 LYS B C 1
ATOM 8853 O O . LYS B 1 560 ? 9.938 40.469 3.857 1 86.69 560 LYS B O 1
ATOM 8858 N N . ILE B 1 561 ? 12.016 41.188 3.293 1 88.44 561 ILE B N 1
ATOM 8859 C CA . ILE B 1 561 ? 12.539 41 4.641 1 88.44 561 ILE B CA 1
ATOM 8860 C C . ILE B 1 561 ? 12.836 42.344 5.27 1 88.44 561 ILE B C 1
ATOM 8862 O O . ILE B 1 561 ? 13.586 43.156 4.711 1 88.44 561 ILE B O 1
ATOM 8866 N N . ILE B 1 562 ? 12.195 42.594 6.309 1 84.44 562 ILE B N 1
ATOM 8867 C CA . ILE B 1 562 ? 12.398 43.844 7.016 1 84.44 562 ILE B CA 1
ATOM 8868 C C . ILE B 1 562 ? 13.102 43.594 8.344 1 84.44 562 ILE B C 1
ATOM 8870 O O . ILE B 1 562 ? 12.711 42.719 9.102 1 84.44 562 ILE B O 1
ATOM 8874 N N . CYS B 1 563 ? 14.227 44.312 8.547 1 85 563 CYS B N 1
ATOM 8875 C CA . CYS B 1 563 ? 15.008 44.125 9.766 1 85 563 CYS B CA 1
ATOM 8876 C C . CYS B 1 563 ? 14.82 45.312 10.711 1 85 563 CYS B C 1
ATOM 8878 O O . CYS B 1 563 ? 14.867 46.469 10.281 1 85 563 CYS B O 1
ATOM 8880 N N . SER B 1 564 ? 14.336 45.188 11.797 1 75.25 564 SER B N 1
ATOM 8881 C CA . SER B 1 564 ? 14.312 46.219 12.82 1 75.25 564 SER B CA 1
ATOM 8882 C C . SER B 1 564 ? 15.305 45.906 13.938 1 75.25 564 SER B C 1
ATOM 8884 O O . SER B 1 564 ? 15.414 44.781 14.383 1 75.25 564 SER B O 1
ATOM 8886 N N . GLU B 1 565 ? 16.453 46.656 14.008 1 62.47 565 GLU B N 1
ATOM 8887 C CA . GLU B 1 565 ? 17.391 46.531 15.125 1 62.47 565 GLU B CA 1
ATOM 8888 C C . GLU B 1 565 ? 16.734 46.969 16.438 1 62.47 565 GLU B C 1
ATOM 8890 O O . GLU B 1 565 ? 17.422 47.094 17.453 1 62.47 565 GLU B O 1
ATOM 8895 N N . GLU B 1 566 ? 15.555 47.656 16.469 1 50.88 566 GLU B N 1
ATOM 8896 C CA . GLU B 1 566 ? 15.125 48.281 17.703 1 50.88 566 GLU B CA 1
ATOM 8897 C C . GLU B 1 566 ? 15.375 47.406 18.906 1 50.88 566 GLU B C 1
ATOM 8899 O O . GLU B 1 566 ? 15.422 46.188 18.781 1 50.88 566 GLU B O 1
ATOM 8904 N N . GLY B 1 567 ? 15.961 48.094 20.094 1 45.47 567 GLY B N 1
ATOM 8905 C CA . GLY B 1 567 ? 16.172 47.812 21.5 1 45.47 567 GLY B CA 1
ATOM 8906 C C . GLY B 1 567 ? 15.117 46.875 22.078 1 45.47 567 GLY B C 1
ATOM 8907 O O . GLY B 1 567 ? 14.055 47.344 22.531 1 45.47 567 GLY B O 1
ATOM 8908 N N . CYS B 1 568 ? 14.812 45.875 21.609 1 42.5 568 CYS B N 1
ATOM 8909 C CA . CYS B 1 568 ? 14 45.156 22.594 1 42.5 568 CYS B CA 1
ATOM 8910 C C . CYS B 1 568 ? 14.445 45.5 24 1 42.5 568 CYS B C 1
ATOM 8912 O O . CYS B 1 568 ? 15.562 45.188 24.406 1 42.5 568 CYS B O 1
ATOM 8914 N N . GLU B 1 569 ? 14.281 46.75 24.5 1 37.06 569 GLU B N 1
ATOM 8915 C CA . GLU B 1 569 ? 14.406 46.875 25.953 1 37.06 569 GLU B CA 1
ATOM 8916 C C . GLU B 1 569 ? 13.938 45.594 26.641 1 37.06 569 GLU B C 1
ATOM 8918 O O . GLU B 1 569 ? 12.859 45.062 26.328 1 37.06 569 GLU B O 1
ATOM 8923 N N . PRO B 1 570 ? 14.836 44.812 27.078 1 36.56 570 PRO B N 1
ATOM 8924 C CA . PRO B 1 570 ? 14.359 43.781 28.016 1 36.56 570 PRO B CA 1
ATOM 8925 C C . PRO B 1 570 ? 13.195 44.281 28.875 1 36.56 570 PRO B C 1
ATOM 8927 O O . PRO B 1 570 ? 13.25 45.375 29.406 1 36.56 570 PRO B O 1
ATOM 8930 N N . SER B 1 571 ? 12.016 44.281 28.516 1 29.92 571 SER B N 1
ATOM 8931 C CA . SER B 1 571 ? 11.18 44.625 29.656 1 29.92 571 SER B CA 1
ATOM 8932 C C . SER B 1 571 ? 11.789 44.156 30.969 1 29.92 571 SER B C 1
ATOM 8934 O O . SER B 1 571 ? 12.273 43 31.047 1 29.92 571 SER B O 1
ATOM 8936 N N . PRO B 1 572 ? 12.352 45.125 31.781 1 26.53 572 PRO B N 1
ATOM 8937 C CA . PRO B 1 572 ? 12.672 44.562 33.094 1 26.53 572 PRO B CA 1
ATOM 8938 C C . PRO B 1 572 ? 11.672 43.5 33.562 1 26.53 572 PRO B C 1
ATOM 8940 O O . PRO B 1 572 ? 10.477 43.625 33.281 1 26.53 572 PRO B O 1
ATOM 8943 N N . LEU B 1 573 ? 12.086 42.344 33.938 1 23.48 573 LEU B N 1
ATOM 8944 C CA . LEU B 1 573 ? 11.234 41.75 34.969 1 23.48 573 LEU B CA 1
ATOM 8945 C C . LEU B 1 573 ? 10.875 42.781 36.031 1 23.48 573 LEU B C 1
ATOM 8947 O O . LEU B 1 573 ? 11.734 43.531 36.469 1 23.48 573 LEU B O 1
#